Protein 3WQC (pdb70)

Solvent-accessible surface area: 26596 Å² total; per-residue (Å²): 172,86,40,17,128,87,25,56,1,8,7,0,0,0,32,36,71,48,0,84,151,8,3,38,98,1,12,120,86,0,90,86,32,66,11,118,3,11,1,21,1,39,2,1,3,0,55,41,0,4,32,14,4,136,90,43,42,14,37,18,9,0,0,4,6,10,62,0,0,59,36,2,32,88,54,61,20,63,50,0,0,6,11,4,2,1,0,37,60,10,5,76,68,0,9,95,0,46,145,110,46,3,63,0,9,0,0,0,11,30,45,54,3,0,98,30,1,2,52,37,1,136,128,61,68,31,56,0,13,0,2,0,8,3,22,6,24,32,45,26,6,5,1,22,28,127,53,52,102,57,7,30,41,0,0,110,30,0,79,113,11,46,12,144,2,1,0,0,3,1,42,0,3,19,0,72,141,47,54,55,101,129,36,4,83,67,18,2,77,144,2,37,38,6,0,16,94,2,0,99,24,0,110,96,35,63,9,52,5,90,19,0,0,4,2,4,4,0,2,2,17,24,2,70,152,11,68,46,12,40,1,0,9,3,8,5,1,2,0,2,0,0,11,1,83,21,1,58,12,17,46,14,96,51,2,2,0,6,0,0,0,0,0,1,2,35,25,64,138,75,0,44,0,1,0,5,0,0,7,8,0,6,8,55,5,64,20,0,49,199,40,178,85,72,9,8,26,0,5,0,1,33,43,134,9,157,33,33,110,40,16,8,0,66,20,9,41,8,8,6,0,15,0,8,83,58,99,70,53,59,18,77,100,0,41,106,124,7,71,38,30,40,23,4,16,0,2,0,4,24,0,5,1,1,0,5,9,6,43,11,0,23,2,20,38,96,113,29,15,16,119,80,34,126,17,29,29,4,68,170,168,165,102,122,119,60,118,76,125,87,55,48,17,122,84,17,45,2,8,9,0,0,0,32,33,66,46,3,82,144,7,2,34,98,1,11,119,66,0,92,95,44,69,12,116,3,11,1,20,2,38,2,2,3,0,54,41,0,4,31,18,5,132,94,42,41,16,33,18,10,0,0,5,7,5,46,0,0,82,42,2,34,92,49,58,15,71,46,0,0,6,11,4,3,1,0,40,67,14,4,60,48,0,8,90,1,47,145,131,46,3,66,0,8,0,0,0,14,30,45,50,4,0,102,28,2,2,49,38,1,144,132,57,72,30,54,0,19,0,2,0,9,2,29,9,25,34,43,25,7,5,2,25,13,111,52,56,103,58,0,24,40,0,0,111,31,0,84,117,9,46,12,155,2,2,0,0,3,0,42,0,4,20,0,73,141,48,74,58,103,134,37,5,92,66,17,2,55,145,3,24,39,7,0,14,85,0,0,96,20,0,104,93,36,68,11,54,4,89,20,0,0,4,2,4,3,0,2,3,19,21,3,77,122,12,89,47,13,37,1,1,11,3,8,7,1,2,0,2,1,0,12,0,66,0,1,53,14,17,40,17,120,50,3,2,0,6,0,0,0,0,0,1,2,38,21,65,128,69,0,46,0,0,0,4,0,0,6,8,0,6,8,52,4,65,16,0,46,193,39,140,76,68,10,7,27,0,7,0,0,30,38,114,10,146,57,36,112,31,5,7,0,63,20,10,41,9,8,5,0,17,0,9,61,54,104,69,56,62,30,83,94,0,45,99,109,0,65,43,35,39,25,3,15,0,4,0,5,22,0,4,1,0,0,4,10,6,51,19,0,25,2,22,38,92,120,28,19,16,117,81,35,135,17,24,31,4,60

InterPro domains:
  IPR001608 Alanine racemase, N-terminal [PF01168] (15-242)
  IPR026956 D-serine dehydratase-like domain [PF14031] (257-363)
  IPR026956 D-serine dehydratase-like domain [SM01119] (257-366)
  IPR029066 PLP-binding barrel [G3DSA:3.20.20.10] (17-239)
  IPR029066 PLP-binding barrel [SSF51419] (16-240)
  IPR042208 D-serine dehydratase-like domain superfamily [G3DSA:2.40.37.20] (8-374)
  IPR051466 D-amino acid metabolism enzyme [PTHR28004] (3-371)

Radius of gyration: 26.89 Å; Cα contacts (8 Å, |Δi|>4): 1944; chains: 2; bounding box: 86×52×64 Å

Foldseek 3Di:
DAFLLRDDPFFKAFAVVLLLVLLLVLCVLCVVQVAAEAEEALLFQFQVLVVSSVVNPHDHHEYQDVVSVVVVVVVPGQRYENPDADDLVCVVVVVVSVVVPRLYEHEHAALVSLLSNLVVCVVVVHQHEYEYEEEQAPDDDGDDLPRLVGLQSSLCSSVVSRHHHEAYEYENVCLLVAADLVVLQVSLVSQLVSQLSSCVSCVVVVGHHPAREYEEPSNSQRHPHRPNHHYYYYYQSSADFVSVVLSPSDPLLSGRIWTKWFFAAADQVQQKGKIQQFCLQQPPDFSCVSGDDGQAFFFKAASVRHTDPQWHQNHGDNGITIIHGPVRGRDHPSCVVRPGGGIIITTGRGSSRNSQSDQWHWYAYPVRHTDTTGRDHDD/DVVVVVCVVVFDFLQRDDPFFKEFAVVLLLVLLLVLCVLCVVQVAAEAEEALLFQFQVSVVSSVVNGHDHHEYQDVVSVVVNVVVPGQRYEHPDADDLVCLVVVVVSVVVRRLYEYEHAFLVSLLSNLVVCVVVVHQHEYEYEEELAPDDDGDDLPNLVGLQSSLCSSVVSRHHHEAYEYELVCLLVAADLVVLQVSLVSQLVSQLSSCVSCVVVVGHHPAREYEEPSSSQRHPHRPSHHYYYYYQSSADFVSCVLSPSDPLVSHRIWTKWFFAAADQVQQKTKIQCFCLQQPPDQSCVPTPAGQQFFFKAASVSHTDPQWHQNHGDNGITIIHGSVRDRDHPSCVVHPGGGMIITTGRGSSRNSQSDQWHFYADPVSTTDTTGRDHDD

CATH classification: 2.40.37.20 (+1 more: 3.20.20.10)

B-factor: mean 21.62, std 12.36, range [7.7, 164.66]

Organism: Delftia sp. (strain HT23) (NCBI:txid518882)

GO terms:
  GO:0016841 ammonia-lyase activity (F, IDA)
  GO:0030170 pyridoxal phosphate binding (F, IMP)

Sequence (768 aa):
QDTLLTLDTPAAVIDLDRMQRNIARMQQRMDAQGVRRLRPHVKTSKSVPVAAAQRAAGASGITVSTLKEAEQFFAAGTTDILYAVSMAPHRLPQQALQLRRRGCDLKLIVDSVAAAQAIAAFGREQGEAFEVWIEIDTDGHRSGVGADDTPLLLAIGRRTLHDGGMRLGGVLTHAGSSYELDTPEALQALAERERAGCVQAAEALRAAGLPCPVVSVGSTPTALAASRRLDGVTTEVRAGVYVFFDLVMMRNIGVCAAEDVALSVLATVIGHQADKGWAIVDAGWMAMSRDRGTARQKQDFGYGQVCDLQGRVMPGFVLTGANQEHGILARADGAAEADIATRFPLGTRLRILPNHACATGAQQFPAYQALAADGSVQTWERLHGWHHHHHHAMSMQDTLLTLDTPAAVIDLDRMQRNIARMQQRMDAQGVRLRPHVKTSKSVPVAAAQRAAGASGITVSTLKKEAEQFFAAGTTDILYAVSSMAPHRLPQALQQLRRRRGCDLKLIVDSVAAAQAIAAFGREQGEAFEVWIEIDTDGHRSGVGADDTPLLLAIGRTLHDGGMRLGGVLTHAGSSYELDTPEALQALAERERAGCVQAAEALRAAGLPCPVVSVGSTPTALAASRRLDGVTEVRAGVYVFFDLVMMRNIGVCAAEDVALSVLATVIGHQADKGWAIVDAGWMAMSRDRGTARQKQDFGYGQVCDLQGRVMPGFVLTGANQEHGILARADGAAEADIATRFPLGTRLRILPNHACATGAQQFPAYQALAADGSVQTWERLHGW

Structure (mmCIF, N/CA/C/O backbone):
data_3WQC
#
_entry.id   3WQC
#
_cell.length_a   157.689
_cell.length_b   157.689
_cell.length_c   158.784
_cell.angle_alpha   90.00
_cell.angle_beta   90.00
_cell.angle_gamma   90.00
#
_symmetry.space_group_name_H-M   'I 41 2 2'
#
loop_
_entity.id
_entity.type
_entity.pdbx_description
1 polymer 'D-threo-3-hydroxyaspartate dehydratase'
2 non-polymer "PYRIDOXAL-5'-PHOSPHATE"
3 non-polymer 'MAGNESIUM ION'
4 non-polymer GLYCEROL
5 non-polymer 'CHLORIDE ION'
6 water water
#
loop_
_atom_site.group_PDB
_atom_site.id
_atom_site.type_symbol
_atom_site.label_atom_id
_atom_site.label_alt_id
_atom_site.label_comp_id
_atom_site.label_asym_id
_atom_site.label_entity_id
_atom_site.label_seq_id
_atom_site.pdbx_PDB_ins_code
_atom_site.Cartn_x
_atom_site.Cartn_y
_atom_site.Cartn_z
_atom_site.occupancy
_atom_site.B_iso_or_equiv
_atom_site.auth_seq_id
_atom_site.auth_comp_id
_atom_site.auth_asym_id
_atom_site.auth_atom_id
_atom_site.pdbx_PDB_model_num
ATOM 1 N N . GLN A 1 12 ? -23.771 -79.826 -26.714 1.00 68.62 2 GLN A N 1
ATOM 2 C CA . GLN A 1 12 ? -22.595 -78.906 -26.575 1.00 50.54 2 GLN A CA 1
ATOM 3 C C . GLN A 1 12 ? -22.858 -77.736 -25.620 1.00 46.12 2 GLN A C 1
ATOM 4 O O . GLN A 1 12 ? -23.954 -77.266 -25.464 1.00 44.90 2 GLN A O 1
ATOM 10 N N . ASP A 1 13 ? -21.821 -77.285 -24.972 1.00 40.64 3 ASP A N 1
ATOM 11 C CA . ASP A 1 13 ? -21.816 -75.999 -24.299 1.00 23.79 3 ASP A CA 1
ATOM 12 C C . ASP A 1 13 ? -21.680 -74.890 -25.333 1.00 19.47 3 ASP A C 1
ATOM 13 O O . ASP A 1 13 ? -20.868 -74.972 -26.274 1.00 20.70 3 ASP A O 1
ATOM 18 N N . THR A 1 14 ? -22.426 -73.804 -25.153 1.00 16.19 4 THR A N 1
ATOM 19 C CA . THR A 1 14 ? -22.456 -72.723 -26.111 1.00 16.17 4 THR A CA 1
ATOM 20 C C . THR A 1 14 ? -22.595 -71.387 -25.336 1.00 15.89 4 THR A C 1
ATOM 21 O O . THR A 1 14 ? -22.743 -71.356 -24.074 1.00 16.22 4 THR A O 1
ATOM 25 N N . LEU A 1 15 ? -22.567 -70.272 -26.028 1.00 13.78 5 LEU A N 1
ATOM 26 C CA . LEU A 1 15 ? -22.756 -68.993 -25.285 1.00 12.39 5 LEU A CA 1
ATOM 27 C C . LEU A 1 15 ? -24.149 -68.832 -24.632 1.00 14.80 5 LEU A C 1
ATOM 28 O O . LEU A 1 15 ? -24.323 -67.900 -23.812 1.00 17.02 5 LEU A O 1
ATOM 33 N N . LEU A 1 16 ? -25.158 -69.616 -25.064 1.00 16.32 6 LEU A N 1
ATOM 34 C CA . LEU A 1 16 ? -26.461 -69.574 -24.408 1.00 17.08 6 LEU A CA 1
ATOM 35 C C . LEU A 1 16 ? -26.512 -70.412 -23.168 1.00 16.38 6 LEU A C 1
ATOM 36 O O . LEU A 1 16 ? -27.411 -70.218 -22.344 1.00 25.91 6 LEU A O 1
ATOM 41 N N . THR A 1 17 ? -25.614 -71.407 -23.026 1.00 16.56 7 THR A N 1
ATOM 42 C CA . THR A 1 17 ? -25.683 -72.364 -21.884 1.00 17.26 7 THR A CA 1
ATOM 43 C C . THR A 1 17 ? -24.710 -72.057 -20.739 1.00 16.09 7 THR A C 1
ATOM 44 O O . THR A 1 17 ? -24.905 -72.503 -19.608 1.00 21.46 7 THR A O 1
ATOM 48 N N . LEU A 1 18 ? -23.640 -71.297 -21.049 1.00 13.19 8 LEU A N 1
ATOM 49 C CA . LEU A 1 18 ? -22.635 -71.033 -20.011 1.00 12.42 8 LEU A CA 1
ATOM 50 C C . LEU A 1 18 ? -23.260 -70.224 -18.883 1.00 12.15 8 LEU A C 1
ATOM 51 O O . LEU A 1 18 ? -24.141 -69.361 -19.140 1.00 14.29 8 LEU A O 1
ATOM 56 N N . ASP A 1 19 ? -22.757 -70.390 -17.657 1.00 12.12 9 ASP A N 1
ATOM 57 C CA . ASP A 1 19 ? -23.081 -69.396 -16.641 1.00 11.64 9 ASP A CA 1
ATOM 58 C C . ASP A 1 19 ? -22.268 -68.134 -16.962 1.00 10.33 9 ASP A C 1
ATOM 59 O O . ASP A 1 19 ? -21.216 -68.170 -17.641 1.00 13.11 9 ASP A O 1
ATOM 64 N N . THR A 1 20 ? -22.752 -67.020 -16.428 1.00 10.39 10 THR A N 1
ATOM 65 C CA . THR A 1 20 ? -22.076 -65.729 -16.592 1.00 9.63 10 THR A CA 1
ATOM 66 C C . THR A 1 20 ? -21.659 -65.207 -15.219 1.00 10.68 10 THR A C 1
ATOM 67 O O . THR A 1 20 ? -22.323 -65.476 -14.234 1.00 11.56 10 THR A O 1
ATOM 71 N N . PRO A 1 21 ? -20.605 -64.402 -15.174 1.00 9.04 11 PRO A N 1
ATOM 72 C CA . PRO A 1 21 ? -19.786 -63.993 -16.318 1.00 8.26 11 PRO A CA 1
ATOM 73 C C . PRO A 1 21 ? -18.800 -65.108 -16.730 1.00 9.97 11 PRO A C 1
ATOM 74 O O . PRO A 1 21 ? -18.477 -66.011 -15.936 1.00 10.63 11 PRO A O 1
ATOM 78 N N . ALA A 1 22 ? -18.344 -65.017 -18.009 1.00 9.32 12 ALA A N 1
ATOM 79 C CA . ALA A 1 22 ? -17.377 -65.995 -18.558 1.00 9.04 12 ALA A CA 1
ATOM 80 C C . ALA A 1 22 ? -16.462 -65.262 -19.436 1.00 8.58 12 ALA A C 1
ATOM 81 O O . ALA A 1 22 ? -16.869 -64.353 -20.155 1.00 10.80 12 ALA A O 1
ATOM 83 N N . ALA A 1 23 ? -15.205 -65.705 -19.505 1.00 9.45 13 ALA A N 1
ATOM 84 C CA . ALA A 1 23 ? -14.197 -65.129 -20.374 1.00 8.00 13 ALA A CA 1
ATOM 85 C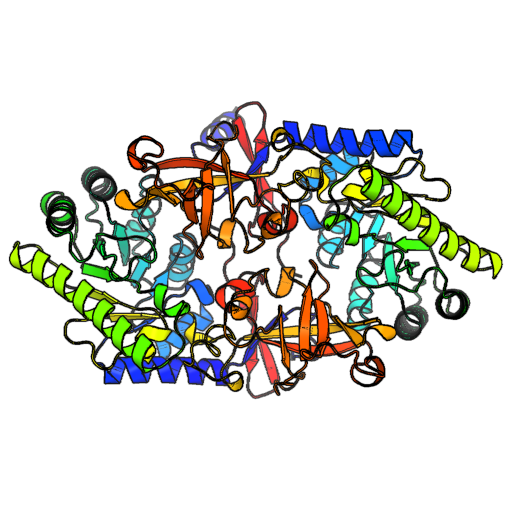 C . ALA A 1 23 ? -14.180 -65.916 -21.649 1.00 9.49 13 ALA A C 1
ATOM 86 O O . ALA A 1 23 ? -13.728 -67.068 -21.621 1.00 14.58 13 ALA A O 1
ATOM 88 N N . VAL A 1 24 ? -14.577 -65.298 -22.760 1.00 8.90 14 VAL A N 1
ATOM 89 C CA . VAL A 1 24 ? -14.719 -66.018 -24.046 1.00 8.75 14 VAL A CA 1
ATOM 90 C C . VAL A 1 24 ? -13.605 -65.622 -24.993 1.00 9.45 14 VAL A C 1
ATOM 91 O O . VAL A 1 24 ? -13.382 -64.425 -25.235 1.00 9.67 14 VAL A O 1
ATOM 95 N N . ILE A 1 25 ? -12.907 -66.620 -25.534 1.00 9.34 15 ILE A N 1
ATOM 96 C CA . ILE A 1 25 ? -11.924 -66.349 -26.593 1.00 10.08 15 ILE A CA 1
ATOM 97 C C . ILE A 1 25 ? -12.605 -66.715 -27.947 1.00 9.85 15 ILE A C 1
ATOM 98 O O . ILE A 1 25 ? -12.985 -67.899 -28.147 1.00 12.23 15 ILE A O 1
ATOM 103 N N . ASP A 1 26 ? -12.699 -65.738 -28.854 1.00 10.41 16 ASP A N 1
ATOM 104 C CA . ASP A 1 26 ? -13.145 -66.077 -30.201 1.00 11.39 16 ASP A CA 1
ATOM 105 C C . ASP A 1 26 ? -11.935 -66.679 -30.922 1.00 12.03 16 ASP A C 1
ATOM 106 O O . ASP A 1 26 ? -10.977 -65.906 -31.218 1.00 12.96 16 ASP A O 1
ATOM 111 N N . LEU A 1 27 ? -11.958 -68.012 -31.170 1.00 11.18 17 LEU A N 1
ATOM 112 C CA . LEU A 1 27 ? -10.735 -68.661 -31.731 1.00 11.96 17 LEU A CA 1
ATOM 113 C C . LEU A 1 27 ? -10.392 -68.087 -33.084 1.00 13.42 17 LEU A C 1
ATOM 114 O O . LEU A 1 27 ? -9.172 -67.963 -33.412 1.00 13.81 17 LEU A O 1
ATOM 119 N N . ASP A 1 28 ? -11.347 -67.782 -33.960 1.00 13.13 18 ASP A N 1
ATOM 120 C CA . ASP A 1 28 ? -10.983 -67.249 -35.304 1.00 14.04 18 ASP A CA 1
ATOM 121 C C . ASP A 1 28 ? -10.277 -65.902 -35.165 1.00 14.72 18 ASP A C 1
ATOM 122 O O . ASP A 1 28 ? -9.232 -65.669 -35.796 1.00 15.25 18 ASP A O 1
ATOM 127 N N . ARG A 1 29 ? -10.734 -65.034 -34.243 1.00 13.05 19 ARG A N 1
ATOM 128 C CA . ARG A 1 29 ? -10.019 -63.764 -34.025 1.00 12.44 19 ARG A CA 1
ATOM 129 C C . ARG A 1 29 ? -8.629 -64.002 -33.422 1.00 13.02 19 ARG A C 1
ATOM 130 O O . ARG A 1 29 ? -7.680 -63.336 -33.801 1.00 14.17 19 ARG A O 1
ATOM 138 N N . MET A 1 30 ? -8.537 -64.922 -32.473 1.00 12.11 20 MET A N 1
ATOM 139 C CA . MET A 1 30 ? -7.231 -65.171 -31.853 1.00 12.31 20 MET A CA 1
ATOM 140 C C . MET A 1 30 ? -6.278 -65.704 -32.969 1.00 12.23 20 MET A C 1
ATOM 141 O O . MET A 1 30 ? -5.088 -65.235 -32.956 1.00 12.72 20 MET A O 1
ATOM 146 N N . GLN A 1 31 ? -6.723 -66.633 -33.842 1.00 12.81 21 GLN A N 1
ATOM 147 C CA . GLN A 1 31 ? -5.819 -67.168 -34.867 1.00 14.02 21 GLN A CA 1
ATOM 148 C C . GLN A 1 31 ? -5.377 -66.007 -35.793 1.00 12.92 21 GLN A C 1
ATOM 149 O O . GLN A 1 31 ? -4.205 -66.014 -36.248 1.00 15.78 21 GLN A O 1
ATOM 155 N N . ARG A 1 32 ? -6.284 -65.049 -36.112 1.00 13.10 22 ARG A N 1
ATOM 156 C CA . ARG A 1 32 ? -5.883 -63.955 -37.001 1.00 14.31 22 ARG A CA 1
ATOM 157 C C . ARG A 1 32 ? -4.783 -63.158 -36.300 1.00 13.94 22 ARG A C 1
ATOM 158 O O . ARG A 1 32 ? -3.824 -62.695 -36.932 1.00 15.22 22 ARG A O 1
ATOM 166 N N . ASN A 1 33 ? -4.942 -62.877 -34.971 1.00 12.38 23 ASN A N 1
ATOM 167 C CA . ASN A 1 33 ? -3.946 -62.058 -34.243 1.00 12.80 23 ASN A CA 1
ATOM 168 C C . ASN A 1 33 ? -2.601 -62.816 -34.179 1.00 12.88 23 ASN A C 1
ATOM 169 O O . ASN A 1 33 ? -1.527 -62.194 -34.367 1.00 14.14 23 ASN A O 1
ATOM 174 N N . ILE A 1 34 ? -2.654 -64.102 -33.957 1.00 13.13 24 ILE A N 1
ATOM 175 C CA . ILE A 1 34 ? -1.435 -64.939 -33.917 1.00 14.40 24 ILE A CA 1
ATOM 176 C C . ILE A 1 34 ? -0.723 -64.890 -35.292 1.00 12.87 24 ILE A C 1
ATOM 177 O O . ILE A 1 34 ? 0.537 -64.625 -35.333 1.00 16.26 24 ILE A O 1
ATOM 182 N N . ALA A 1 35 ? -1.467 -65.069 -36.390 1.00 14.38 25 ALA A N 1
ATOM 183 C CA . ALA A 1 35 ? -0.865 -65.012 -37.749 1.00 15.39 25 ALA A CA 1
ATOM 184 C C . ALA A 1 35 ? -0.289 -63.643 -38.054 1.00 17.99 25 ALA A C 1
ATOM 185 O O . ALA A 1 35 ? 0.816 -63.538 -38.655 1.00 19.07 25 ALA A O 1
ATOM 187 N N . ARG A 1 36 ? -1.020 -62.553 -37.666 1.00 16.34 26 ARG A N 1
ATOM 188 C CA . ARG A 1 36 ? -0.540 -61.206 -37.993 1.00 16.09 26 ARG A CA 1
ATOM 189 C C . ARG A 1 36 ? 0.822 -60.923 -37.346 1.00 16.32 26 ARG A C 1
ATOM 190 O O . ARG A 1 36 ? 1.759 -60.441 -38.006 1.00 18.30 26 ARG A O 1
ATOM 198 N N . MET A 1 37 ? 0.967 -61.294 -36.068 1.00 16.16 27 MET A N 1
ATOM 199 C CA . MET A 1 37 ? 2.209 -61.042 -35.351 1.00 15.86 27 MET A CA 1
ATOM 200 C C . MET A 1 37 ? 3.327 -61.908 -35.903 1.00 17.27 27 MET A C 1
ATOM 201 O O . MET A 1 37 ? 4.471 -61.396 -36.131 1.00 18.58 27 MET A O 1
ATOM 206 N N . GLN A 1 38 ? 3.079 -63.183 -36.095 1.00 16.15 28 GLN A N 1
ATOM 207 C CA . GLN A 1 38 ? 4.179 -64.089 -36.522 1.00 19.26 28 GLN A CA 1
ATOM 208 C C . GLN A 1 38 ? 4.601 -63.633 -37.952 1.00 19.56 28 GLN A C 1
ATOM 209 O O . GLN A 1 38 ? 5.811 -63.623 -38.286 1.00 20.85 28 GLN A O 1
ATOM 215 N N . GLN A 1 39 ? 3.650 -63.271 -38.848 1.00 21.10 29 GLN A N 1
ATOM 216 C CA . GLN A 1 39 ? 4.037 -62.884 -40.174 1.00 21.27 29 GLN A CA 1
ATOM 217 C C . GLN A 1 39 ? 4.884 -61.563 -40.136 1.00 20.07 29 GLN A C 1
ATOM 218 O O . GLN A 1 39 ? 5.831 -61.390 -40.925 1.00 23.70 29 GLN A O 1
ATOM 224 N N . ARG A 1 40 ? 4.571 -60.648 -39.226 1.00 20.47 30 ARG A N 1
ATOM 225 C CA . ARG A 1 40 ? 5.370 -59.446 -39.089 1.00 19.54 30 ARG A CA 1
ATOM 226 C C . ARG A 1 40 ? 6.799 -59.757 -38.580 1.00 21.43 30 ARG A C 1
ATOM 227 O O . ARG A 1 40 ? 7.793 -59.179 -39.134 1.00 25.09 30 ARG A O 1
ATOM 235 N N . MET A 1 41 ? 6.936 -60.665 -37.601 1.00 22.23 31 MET A N 1
ATOM 236 C CA . MET A 1 41 ? 8.262 -61.029 -37.123 1.00 20.47 31 MET A CA 1
ATOM 237 C C . MET A 1 41 ? 9.063 -61.724 -38.196 1.00 23.32 31 MET A C 1
ATOM 238 O O . MET A 1 41 ? 10.313 -61.455 -38.371 1.00 24.53 31 MET A O 1
ATOM 243 N N . ASP A 1 42 ? 8.430 -62.634 -38.922 1.00 24.39 32 ASP A N 1
ATOM 244 C CA . ASP A 1 42 ? 9.126 -63.240 -40.050 1.00 25.50 32 ASP A CA 1
ATOM 245 C C . ASP A 1 42 ? 9.605 -62.184 -41.106 1.00 26.71 32 ASP A C 1
ATOM 246 O O . ASP A 1 42 ? 10.726 -62.213 -41.656 1.00 28.15 32 ASP A O 1
ATOM 251 N N . ALA A 1 43 ? 8.757 -61.207 -41.394 1.00 24.63 33 ALA A N 1
ATOM 252 C CA . ALA A 1 43 ? 9.126 -60.142 -42.355 1.00 29.89 33 ALA A CA 1
ATOM 253 C C . ALA A 1 43 ? 10.363 -59.355 -41.844 1.00 30.04 33 ALA A C 1
ATOM 254 O O . ALA A 1 43 ? 11.159 -58.865 -42.698 1.00 33.91 33 ALA A O 1
ATOM 256 N N . GLN A 1 44 ? 10.487 -59.210 -40.509 1.00 28.60 34 GLN A N 1
ATOM 257 C CA . GLN A 1 44 ? 11.585 -58.450 -39.853 1.00 27.26 34 GLN A CA 1
ATOM 258 C C . GLN A 1 44 ? 12.854 -59.321 -39.661 1.00 33.78 34 GLN A C 1
ATOM 259 O O . GLN A 1 44 ? 13.916 -58.814 -39.235 1.00 35.82 34 GLN A O 1
ATOM 265 N N . GLY A 1 45 ? 12.751 -60.619 -39.957 1.00 26.45 35 GLY A N 1
ATOM 266 C CA . GLY A 1 45 ? 13.861 -61.579 -39.733 1.00 29.87 35 GLY A CA 1
ATOM 267 C C . GLY A 1 45 ? 14.195 -61.865 -38.254 1.00 29.61 35 GLY A C 1
ATOM 268 O O . GLY A 1 45 ? 15.402 -62.071 -37.934 1.00 29.89 35 GLY A O 1
ATOM 269 N N . VAL A 1 46 ? 13.210 -61.824 -37.349 1.00 26.86 36 VAL A N 1
ATOM 270 C CA . VAL A 1 46 ? 13.487 -62.055 -35.957 1.00 21.56 36 VAL A CA 1
ATOM 271 C C . VAL A 1 46 ? 12.558 -63.205 -35.475 1.00 21.11 36 VAL A C 1
ATOM 272 O O . VAL A 1 46 ? 11.497 -63.499 -36.088 1.00 27.12 36 VAL A O 1
ATOM 276 N N . ARG A 1 47 ? 13.003 -63.896 -34.389 1.00 20.83 37 ARG A N 1
ATOM 277 C CA A ARG A 1 47 ? 12.173 -64.910 -33.695 0.50 19.36 37 ARG A CA 1
ATOM 278 C CA B ARG A 1 47 ? 12.178 -64.918 -33.695 0.50 19.10 37 ARG A CA 1
ATOM 279 C C . ARG A 1 47 ? 11.077 -64.191 -32.913 1.00 18.34 37 ARG A C 1
ATOM 280 O O . ARG A 1 47 ? 11.291 -63.064 -32.479 1.00 19.38 37 ARG A O 1
ATOM 295 N N . LEU A 1 48 ? 9.974 -64.889 -32.699 1.00 17.37 38 LEU A N 1
ATOM 296 C CA . LEU A 1 48 ? 8.919 -64.355 -31.788 1.00 16.48 38 LEU A CA 1
ATOM 297 C C . LEU A 1 48 ? 8.942 -65.231 -30.526 1.00 15.57 38 LEU A C 1
ATOM 298 O O . LEU A 1 48 ? 8.700 -66.461 -30.618 1.00 16.86 38 LEU A O 1
ATOM 303 N N . ARG A 1 49 ? 9.131 -64.585 -29.370 1.00 14.20 39 ARG A N 1
ATOM 304 C CA . ARG A 1 49 ? 9.103 -65.299 -28.077 1.00 13.43 39 ARG A CA 1
ATOM 305 C C . ARG A 1 49 ? 7.878 -64.728 -27.303 1.00 12.79 39 ARG A C 1
ATOM 306 O O . ARG A 1 49 ? 8.007 -63.728 -26.582 1.00 13.91 39 ARG A O 1
ATOM 314 N N . PRO A 1 50 ? 6.701 -65.378 -27.510 1.00 12.90 40 PRO A N 1
ATOM 315 C CA . PRO A 1 50 ? 5.494 -64.755 -26.945 1.00 12.88 40 PRO A CA 1
ATOM 316 C C . PRO A 1 50 ? 5.575 -64.676 -25.415 1.00 12.65 40 PRO A C 1
ATOM 317 O O . PRO A 1 50 ? 6.093 -65.588 -24.724 1.00 14.18 40 PRO A O 1
ATOM 321 N N . HIS A 1 51 ? 4.961 -63.615 -24.896 1.00 11.77 41 HIS A N 1
ATOM 322 C CA . HIS A 1 51 ? 4.877 -63.448 -23.475 1.00 11.07 41 HIS A CA 1
ATOM 323 C C . HIS A 1 51 ? 3.534 -64.035 -22.975 1.00 11.13 41 HIS A C 1
ATOM 324 O O . HIS A 1 51 ? 2.442 -63.482 -23.322 1.00 12.23 41 HIS A O 1
ATOM 331 N N . VAL A 1 52 ? 3.582 -65.149 -22.247 1.00 10.46 42 VAL A N 1
ATOM 332 C CA . VAL A 1 52 ? 2.380 -65.833 -21.861 1.00 10.47 42 VAL A CA 1
ATOM 333 C C . VAL A 1 52 ? 1.732 -65.175 -20.643 1.00 12.39 42 VAL A C 1
ATOM 334 O O . VAL A 1 52 ? 0.697 -65.671 -20.177 1.00 12.36 42 VAL A O 1
ATOM 338 N N . LYS A 1 53 ? 2.273 -64.066 -20.099 1.00 10.32 43 LYS A N 1
ATOM 339 C CA . LYS A 1 53 ? 1.610 -63.495 -18.913 1.00 11.25 43 LYS A CA 1
ATOM 340 C C . LYS A 1 53 ? 0.183 -63.023 -19.282 1.00 10.31 43 LYS A C 1
ATOM 341 O O . LYS A 1 53 ? -0.609 -62.849 -18.341 1.00 11.96 43 LYS A O 1
ATOM 347 N N . THR A 1 54 ? -0.132 -62.822 -20.555 1.00 9.95 44 THR A N 1
ATOM 348 C CA . THR A 1 54 ? -1.478 -62.341 -20.921 1.00 9.54 44 THR A CA 1
ATOM 349 C C . THR A 1 54 ? -2.493 -63.478 -20.709 1.00 10.02 44 THR A C 1
ATOM 350 O O . THR A 1 54 ? -3.603 -63.153 -20.261 1.00 11.62 44 THR A O 1
ATOM 354 N N . SER A 1 55 ? -2.168 -64.708 -21.109 1.00 10.47 45 SER A N 1
ATOM 355 C CA . SER A 1 55 ? -3.193 -65.790 -21.064 1.00 9.13 45 SER A CA 1
ATOM 356 C C . SER A 1 55 ? -2.930 -66.780 -19.956 1.00 8.97 45 SER A C 1
ATOM 357 O O . SER A 1 55 ? -3.871 -67.443 -19.436 1.00 10.29 45 SER A O 1
ATOM 360 N N . LYS A 1 56 ? -1.630 -67.102 -19.671 1.00 9.67 46 LYS A N 1
ATOM 361 C CA . LYS A 1 56 ? -1.258 -68.173 -18.730 1.00 9.64 46 LYS A CA 1
ATOM 362 C C . LYS A 1 56 ? -2.045 -69.475 -19.039 1.00 10.11 46 LYS A C 1
ATOM 363 O O . LYS A 1 56 ? -2.426 -70.199 -18.107 1.00 10.77 46 LYS A O 1
ATOM 369 N N . SER A 1 57 ? -2.166 -69.785 -20.346 1.00 9.79 47 SER A N 1
ATOM 370 C CA . SER A 1 57 ? -3.025 -70.923 -20.701 1.00 9.64 47 SER A CA 1
ATOM 371 C C . SER A 1 57 ? -2.251 -71.767 -21.734 1.00 10.80 47 SER A C 1
ATOM 372 O O . SER A 1 57 ? -1.825 -71.274 -22.800 1.00 11.76 47 SER A O 1
ATOM 375 N N . VAL A 1 58 ? -2.101 -73.048 -21.391 1.00 10.87 48 VAL A N 1
ATOM 376 C CA . VAL A 1 58 ? -1.328 -73.981 -22.283 1.00 10.41 48 VAL A CA 1
ATOM 377 C C . VAL A 1 58 ? -1.841 -74.037 -23.744 1.00 12.11 48 VAL A C 1
ATOM 378 O O . VAL A 1 58 ? -1.055 -73.896 -24.658 1.00 12.99 48 VAL A O 1
ATOM 382 N N . PRO A 1 59 ? -3.189 -74.112 -23.984 1.00 11.21 49 PRO A N 1
ATOM 383 C CA . PRO A 1 59 ? -3.628 -74.175 -25.373 1.00 11.73 49 PRO A CA 1
ATOM 384 C C . PRO A 1 59 ? -3.441 -72.884 -26.162 1.00 12.55 49 PRO A C 1
ATOM 385 O O . PRO A 1 59 ? -3.282 -72.920 -27.368 1.00 13.80 49 PRO A O 1
ATOM 389 N N . VAL A 1 60 ? -3.423 -71.735 -25.433 1.00 12.22 50 VAL A N 1
ATOM 390 C CA . VAL A 1 60 ? -3.221 -70.484 -26.142 1.00 12.49 50 VAL A CA 1
ATOM 391 C C . VAL A 1 60 ? -1.725 -70.492 -26.627 1.00 13.05 50 VAL A C 1
ATOM 392 O O . VAL A 1 60 ? -1.423 -70.156 -27.810 1.00 13.10 50 VAL A O 1
ATOM 396 N N . ALA A 1 61 ? 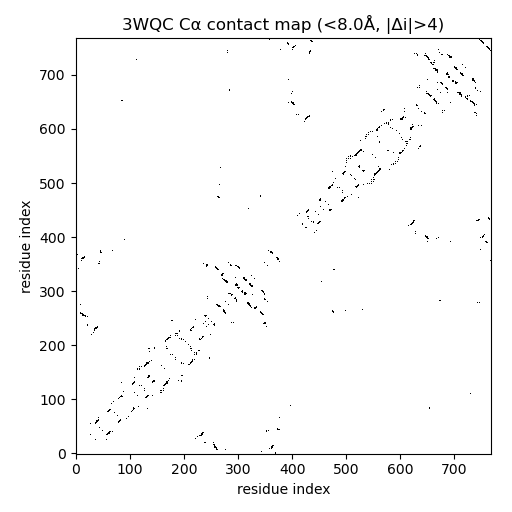-0.814 -70.772 -25.700 1.00 11.27 51 ALA A N 1
ATOM 397 C CA . ALA A 1 61 ? 0.631 -70.771 -26.049 1.00 11.55 51 ALA A CA 1
ATOM 398 C C . ALA A 1 61 ? 0.843 -71.885 -27.111 1.00 13.47 51 ALA A C 1
ATOM 399 O O . ALA A 1 61 ? 1.758 -71.715 -27.954 1.00 14.32 51 ALA A O 1
ATOM 401 N N . ALA A 1 62 ? 0.136 -73.020 -27.056 1.00 12.62 52 ALA A N 1
ATOM 402 C CA . ALA A 1 62 ? 0.299 -74.037 -28.101 1.00 14.40 52 ALA A CA 1
ATOM 403 C C . ALA A 1 62 ? -0.047 -73.482 -29.484 1.00 13.99 52 ALA A C 1
ATOM 404 O O . ALA A 1 62 ? 0.606 -73.828 -30.497 1.00 15.40 52 ALA A O 1
ATOM 406 N N . ALA A 1 63 ? -1.085 -72.658 -29.569 1.00 13.00 53 ALA A N 1
ATOM 407 C CA . ALA A 1 63 ? -1.452 -72.107 -30.835 1.00 13.31 53 ALA A CA 1
ATOM 408 C C . ALA A 1 63 ? -0.375 -71.127 -31.308 1.00 12.99 53 ALA A C 1
ATOM 409 O O . ALA A 1 63 ? -0.055 -71.027 -32.531 1.00 16.12 53 ALA A O 1
ATOM 411 N N . GL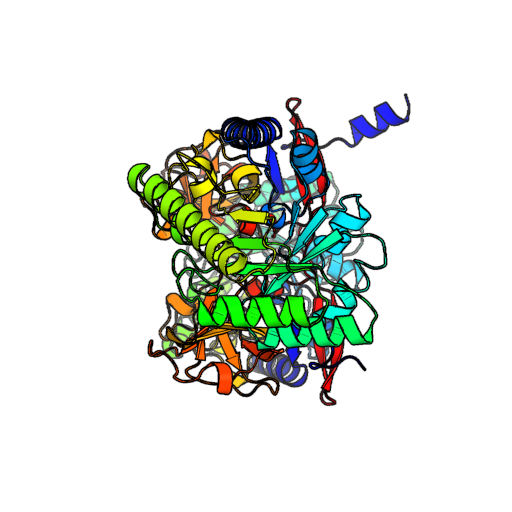N A 1 64 ? 0.218 -70.356 -30.372 1.00 12.88 54 GLN A N 1
ATOM 412 C CA . GLN A 1 64 ? 1.323 -69.454 -30.733 1.00 13.51 54 GLN A CA 1
ATOM 413 C C . GLN A 1 64 ? 2.525 -70.267 -31.231 1.00 14.20 54 GLN A C 1
ATOM 414 O O . GLN A 1 64 ? 3.146 -69.862 -32.253 1.00 16.15 54 GLN A O 1
ATOM 420 N N . ARG A 1 65 ? 2.856 -71.353 -30.552 1.00 13.97 55 ARG A N 1
ATOM 421 C CA . ARG A 1 65 ? 3.997 -72.218 -31.013 1.00 16.22 55 ARG A CA 1
ATOM 422 C C . ARG A 1 65 ? 3.682 -72.831 -32.366 1.00 17.07 55 ARG A C 1
ATOM 423 O O . ARG A 1 65 ? 4.540 -72.843 -33.277 1.00 18.63 55 ARG A O 1
ATOM 431 N N . ALA A 1 66 ? 2.447 -73.285 -32.602 1.00 16.68 56 ALA A N 1
ATOM 432 C CA . ALA A 1 66 ? 2.133 -73.932 -33.880 1.00 17.05 56 ALA A CA 1
ATOM 433 C C . ALA A 1 66 ? 2.317 -72.979 -35.054 1.00 17.32 56 ALA A C 1
ATOM 434 O O . ALA A 1 66 ? 2.649 -73.414 -36.180 1.00 20.67 56 ALA A O 1
ATOM 436 N N . ALA A 1 67 ? 2.078 -71.690 -34.822 1.00 18.46 57 ALA A N 1
ATOM 437 C CA . ALA A 1 67 ? 2.219 -70.670 -35.851 1.00 17.74 57 ALA A CA 1
ATOM 438 C C . ALA A 1 67 ? 3.698 -70.261 -36.134 1.00 18.31 57 ALA A C 1
ATOM 439 O O . ALA A 1 67 ? 3.986 -69.592 -37.150 1.00 20.67 57 ALA A O 1
ATOM 441 N N . GLY A 1 68 ? 4.614 -70.724 -35.272 1.00 19.54 58 GLY A N 1
ATOM 442 C CA . GLY A 1 68 ? 6.045 -70.479 -35.523 1.00 21.43 58 GLY A CA 1
ATOM 443 C C . GLY A 1 68 ? 6.804 -69.798 -34.385 1.00 17.43 58 GLY A C 1
ATOM 444 O O . GLY A 1 68 ? 7.973 -69.382 -34.595 1.00 19.63 58 GLY A O 1
ATOM 445 N N . ALA A 1 69 ? 6.165 -69.625 -33.192 1.00 15.38 59 ALA A N 1
ATOM 446 C CA . ALA A 1 69 ? 6.868 -68.948 -32.082 1.00 15.55 59 ALA A CA 1
ATOM 447 C C . ALA A 1 69 ? 8.061 -69.828 -31.607 1.00 17.68 59 ALA A C 1
ATOM 448 O O . ALA A 1 69 ? 8.022 -71.058 -31.761 1.00 21.03 59 ALA A O 1
ATOM 450 N N . SER A 1 70 ? 9.087 -69.187 -31.001 1.00 17.04 60 SER A N 1
ATOM 451 C CA . SER A 1 70 ? 10.317 -69.879 -30.516 1.00 17.83 60 SER A CA 1
ATOM 452 C C . SER A 1 70 ? 10.431 -69.569 -29.015 1.00 13.89 60 SER A C 1
ATOM 453 O O . SER A 1 70 ? 10.875 -68.450 -28.635 1.00 17.66 60 SER A O 1
ATOM 456 N N . GLY A 1 71 ? 10.108 -70.534 -28.164 1.00 15.61 61 GLY A N 1
ATOM 457 C CA . GLY A 1 71 ? 10.165 -70.366 -26.725 1.00 15.96 61 GLY A CA 1
ATOM 458 C C . GLY A 1 71 ? 9.074 -69.404 -26.216 1.00 13.33 61 GLY A C 1
ATOM 459 O O . GLY A 1 71 ? 8.220 -68.954 -26.989 1.00 14.50 61 GLY A O 1
ATOM 460 N N . ILE A 1 72 ? 9.050 -69.165 -24.916 1.00 11.76 62 ILE A N 1
ATOM 461 C CA . ILE A 1 72 ? 8.096 -68.228 -24.323 1.00 11.91 62 ILE A CA 1
ATOM 462 C C . ILE A 1 72 ? 8.826 -67.329 -23.307 1.00 13.16 62 ILE A C 1
ATOM 463 O O . ILE A 1 72 ? 9.948 -67.604 -22.833 1.00 13.30 62 ILE A O 1
ATOM 468 N N . THR A 1 73 ? 8.153 -66.261 -22.925 1.00 12.20 63 THR A N 1
ATOM 469 C CA . THR A 1 73 ? 8.535 -65.401 -21.810 1.00 11.25 63 THR A CA 1
ATOM 470 C C . THR A 1 73 ? 7.454 -65.565 -20.746 1.00 10.70 63 THR A C 1
ATOM 471 O O . THR A 1 73 ? 6.262 -65.642 -21.093 1.00 12.11 63 THR A O 1
ATOM 475 N N . VAL A 1 74 ? 7.868 -65.583 -19.493 1.00 10.55 64 VAL A N 1
ATOM 476 C CA . VAL A 1 74 ? 6.933 -65.736 -18.364 1.00 10.28 64 VAL A CA 1
ATOM 477 C C . VAL A 1 74 ? 7.178 -64.604 -17.364 1.00 12.67 64 VAL A C 1
ATOM 478 O O . VAL A 1 74 ? 8.292 -64.031 -17.288 1.00 12.23 64 VAL A O 1
ATOM 482 N N . SER A 1 75 ? 6.164 -64.271 -16.568 1.00 10.99 65 SER A N 1
ATOM 483 C CA . SER A 1 75 ? 6.243 -63.208 -15.585 1.00 11.29 65 SER A CA 1
ATOM 484 C C . SER A 1 75 ? 6.433 -63.700 -14.137 1.00 11.73 65 SER A C 1
ATOM 485 O O . SER A 1 75 ? 6.579 -62.871 -13.227 1.00 13.12 65 SER A O 1
ATOM 488 N N . THR A 1 76 ? 6.352 -65.013 -13.925 1.00 11.39 66 THR A N 1
ATOM 489 C CA . THR A 1 76 ? 6.477 -65.623 -12.599 1.00 12.37 66 THR A CA 1
ATOM 490 C C . THR A 1 76 ? 7.098 -67.012 -12.804 1.00 11.73 66 THR A C 1
ATOM 491 O O . THR A 1 76 ? 6.942 -67.641 -13.874 1.00 11.74 66 THR A O 1
ATOM 495 N N . LEU A 1 77 ? 7.703 -67.544 -11.742 1.00 12.56 67 LEU A N 1
ATOM 496 C CA . LEU A 1 77 ? 8.186 -68.953 -11.809 1.00 12.70 67 LEU A CA 1
ATOM 497 C C . LEU A 1 77 ? 7.026 -69.946 -11.798 1.00 12.05 67 LEU A C 1
ATOM 498 O O . LEU A 1 77 ? 7.199 -71.054 -12.277 1.00 13.73 67 LEU A O 1
ATOM 503 N N . LYS A 1 78 ? 5.848 -69.531 -11.267 1.00 12.79 68 LYS A N 1
ATOM 504 C CA . LYS A 1 78 ? 4.693 -70.439 -11.339 1.00 12.99 68 LYS A CA 1
ATOM 505 C C . LYS A 1 78 ? 4.354 -70.730 -12.797 1.00 11.77 68 LYS A C 1
ATOM 506 O O . LYS A 1 78 ? 4.052 -71.872 -13.188 1.00 12.76 68 LYS A O 1
ATOM 512 N N . GLU A 1 79 ? 4.403 -69.676 -13.645 1.00 11.82 69 GLU A N 1
ATOM 513 C CA . GLU A 1 79 ? 4.194 -69.905 -15.074 1.00 10.74 69 GLU A CA 1
ATOM 514 C C . GLU A 1 79 ? 5.278 -70.851 -15.629 1.00 11.58 69 GLU A C 1
ATOM 515 O O . GLU A 1 79 ? 4.995 -71.708 -16.462 1.00 12.55 69 GLU A O 1
ATOM 521 N N . ALA A 1 80 ? 6.538 -70.616 -15.250 1.00 11.16 70 ALA A N 1
ATOM 522 C CA . ALA A 1 80 ? 7.570 -71.523 -15.764 1.00 13.08 70 ALA A CA 1
ATOM 523 C C . ALA A 1 80 ? 7.275 -72.955 -15.362 1.00 12.73 70 ALA A C 1
ATOM 524 O O . ALA A 1 80 ? 7.378 -73.848 -16.216 1.00 13.75 70 ALA A O 1
ATOM 526 N N . GLU A 1 81 ? 6.836 -73.199 -14.129 1.00 12.27 71 GLU A N 1
ATOM 527 C CA . GLU A 1 81 ? 6.470 -74.568 -13.689 1.00 15.24 71 GLU A CA 1
ATOM 528 C C . GLU A 1 81 ? 5.337 -75.180 -14.548 1.00 15.46 71 GLU A C 1
ATOM 529 O O . GLU A 1 81 ? 5.422 -76.315 -15.010 1.00 16.44 71 GLU A O 1
ATOM 535 N N . GLN A 1 82 ? 4.303 -74.360 -14.795 1.00 13.45 72 GLN A N 1
ATOM 536 C CA . GLN A 1 82 ? 3.156 -74.805 -15.576 1.00 14.03 72 GLN A CA 1
ATOM 537 C C . GLN A 1 82 ? 3.500 -75.192 -16.979 1.00 13.32 72 GLN A C 1
ATOM 538 O O . GLN A 1 82 ? 3.098 -76.208 -17.511 1.00 15.70 72 GLN A O 1
ATOM 544 N N . PHE A 1 83 ? 4.205 -74.277 -17.671 1.00 12.68 73 PHE A N 1
ATOM 545 C CA . PHE A 1 83 ? 4.527 -74.508 -19.026 1.00 13.14 73 PHE A CA 1
ATOM 546 C C . PHE A 1 83 ? 5.599 -75.623 -19.194 1.00 13.74 73 PHE A C 1
ATOM 547 O O . PHE A 1 83 ? 5.510 -76.389 -20.134 1.00 15.08 73 PHE A O 1
ATOM 555 N N . PHE A 1 84 ? 6.553 -75.705 -18.270 1.00 13.14 74 PHE A N 1
ATOM 556 C CA . PHE A 1 84 ? 7.519 -76.815 -18.316 1.00 14.93 74 PHE A CA 1
ATOM 557 C C . PHE A 1 84 ? 6.743 -78.125 -18.115 1.00 14.51 74 PHE A C 1
ATOM 558 O O . PHE A 1 84 ? 7.066 -79.126 -18.794 1.00 18.06 74 PHE A O 1
ATOM 566 N N . ALA A 1 85 ? 5.772 -78.186 -17.169 1.00 17.27 75 ALA A N 1
ATOM 567 C CA . ALA A 1 85 ? 5.014 -79.489 -16.958 1.00 18.87 75 ALA A CA 1
ATOM 568 C C . ALA A 1 85 ? 4.291 -79.858 -18.204 1.00 20.25 75 ALA A C 1
ATOM 569 O O . ALA A 1 85 ? 3.962 -81.042 -18.352 1.00 24.91 75 ALA A O 1
ATOM 571 N N . ALA A 1 86 ? 3.992 -78.899 -19.129 1.00 15.98 76 ALA A N 1
ATOM 572 C CA . ALA A 1 86 ? 3.292 -79.101 -20.430 1.00 19.07 76 ALA A CA 1
ATOM 573 C C . ALA A 1 86 ? 4.237 -79.373 -21.604 1.00 19.61 76 ALA A C 1
ATOM 574 O O . ALA A 1 86 ? 3.829 -79.485 -22.704 1.00 24.72 76 ALA A O 1
ATOM 576 N N . GLY A 1 87 ? 5.564 -79.383 -21.341 1.00 18.53 77 GLY A N 1
ATOM 577 C CA . GLY A 1 87 ? 6.512 -79.746 -22.368 1.00 19.65 77 GLY A CA 1
ATOM 578 C C . GLY A 1 87 ? 7.266 -78.568 -22.957 1.00 17.16 77 GLY A C 1
ATOM 579 O O . GLY A 1 87 ? 8.056 -78.744 -23.882 1.00 19.43 77 GLY A O 1
ATOM 580 N N . THR A 1 88 ? 7.085 -77.355 -22.431 1.00 16.05 78 THR A N 1
ATOM 581 C CA . THR A 1 88 ? 7.830 -76.195 -23.003 1.00 14.96 78 THR A CA 1
ATOM 582 C C . THR A 1 88 ? 9.106 -76.002 -22.158 1.00 15.95 78 THR A C 1
ATOM 583 O O . THR A 1 88 ? 9.035 -75.859 -20.929 1.00 17.02 78 THR A O 1
ATOM 587 N N . THR A 1 89 ? 10.281 -75.976 -22.825 1.00 13.95 79 THR A N 1
ATOM 588 C CA . THR A 1 89 ? 11.532 -75.927 -22.048 1.00 13.22 79 THR A CA 1
ATOM 589 C C . THR A 1 89 ? 12.299 -74.618 -22.246 1.00 13.80 79 THR A C 1
ATOM 590 O O . THR A 1 89 ? 13.171 -74.308 -21.448 1.00 16.56 79 THR A O 1
ATOM 594 N N . ASP A 1 90 ? 11.998 -73.867 -23.321 1.00 13.56 80 ASP A N 1
ATOM 595 C CA . ASP A 1 90 ? 12.772 -72.674 -23.653 1.00 13.99 80 ASP A CA 1
ATOM 596 C C . ASP A 1 90 ? 12.024 -71.476 -23.038 1.00 11.93 80 ASP A C 1
ATOM 597 O O . ASP A 1 90 ? 11.102 -70.895 -23.656 1.00 14.69 80 ASP A O 1
ATOM 602 N N . ILE A 1 91 ? 12.364 -71.150 -21.773 1.00 11.41 81 ILE A N 1
ATOM 603 C CA . ILE A 1 91 ? 11.529 -70.224 -20.945 1.00 11.20 81 ILE A CA 1
ATOM 604 C C . ILE A 1 91 ? 12.419 -69.093 -20.457 1.00 12.61 81 ILE A C 1
ATOM 605 O O . ILE A 1 91 ? 13.413 -69.335 -19.730 1.00 14.43 81 ILE A O 1
ATOM 610 N N . LEU A 1 92 ? 12.009 -67.841 -20.743 1.00 12.31 82 LEU A N 1
ATOM 611 C CA . LEU A 1 92 ? 12.676 -66.660 -20.217 1.00 11.99 82 LEU A CA 1
ATOM 612 C C . LEU A 1 92 ? 11.854 -66.057 -19.068 1.00 10.90 82 LEU A C 1
ATOM 613 O O . LEU A 1 92 ? 10.670 -65.662 -19.348 1.00 12.74 82 LEU A O 1
ATOM 618 N N . TYR A 1 93 ? 12.395 -65.930 -17.846 1.00 12.71 83 TYR A N 1
ATOM 619 C CA . TYR A 1 93 ? 11.641 -65.337 -16.720 1.00 11.61 83 TYR A CA 1
ATOM 620 C C . TYR A 1 93 ? 12.047 -63.883 -16.728 1.00 11.97 83 TYR A C 1
ATOM 621 O O . TYR A 1 93 ? 13.140 -63.489 -16.248 1.00 14.29 83 TYR A O 1
ATOM 630 N N . ALA A 1 94 ? 11.182 -63.014 -17.307 1.00 12.74 84 ALA A N 1
ATOM 631 C CA . ALA A 1 94 ? 11.589 -61.621 -17.652 1.00 13.87 84 ALA A CA 1
ATOM 632 C C . ALA A 1 94 ? 11.134 -60.648 -16.526 1.00 13.77 84 ALA A C 1
ATOM 633 O O . ALA A 1 94 ? 10.545 -59.593 -16.834 1.00 15.89 84 ALA A O 1
ATOM 635 N N . VAL A 1 95 ? 11.542 -60.910 -15.282 1.00 14.58 85 VAL A N 1
ATOM 636 C CA . VAL A 1 95 ? 11.353 -60.032 -14.132 1.00 14.64 85 VAL A CA 1
ATOM 637 C C . VAL A 1 95 ? 12.664 -60.079 -13.379 1.00 14.09 85 VAL A C 1
ATOM 638 O O . VAL A 1 95 ? 13.135 -61.203 -13.072 1.00 15.49 85 VAL A O 1
ATOM 642 N N . SER A 1 96 ? 13.232 -58.922 -12.979 1.00 15.58 86 SER A N 1
ATOM 643 C CA . SER A 1 96 ? 14.504 -58.883 -12.271 1.00 15.62 86 SER A CA 1
ATOM 644 C C . SER A 1 96 ? 14.551 -60.010 -11.229 1.00 16.93 86 SER A C 1
ATOM 645 O O . SER A 1 96 ? 13.687 -60.040 -10.336 1.00 16.13 86 SER A O 1
ATOM 648 N N . MET A 1 97 ? 15.608 -60.854 -11.246 1.00 15.90 87 MET A N 1
ATOM 649 C CA . MET A 1 97 ? 15.582 -62.050 -10.406 1.00 16.26 87 MET A CA 1
ATOM 650 C C . MET A 1 97 ? 15.766 -61.689 -8.936 1.00 15.55 87 MET A C 1
ATOM 651 O O . MET A 1 97 ? 16.755 -60.942 -8.563 1.00 19.93 87 MET A O 1
ATOM 656 N N . ALA A 1 98 ? 14.912 -62.193 -8.035 1.00 16.01 88 ALA A N 1
ATOM 657 C CA . ALA A 1 98 ? 15.080 -62.082 -6.626 1.00 18.49 88 ALA A CA 1
ATOM 658 C C . ALA A 1 98 ? 15.962 -63.249 -6.114 1.00 17.47 88 ALA A C 1
ATOM 659 O O . ALA A 1 98 ? 15.709 -64.408 -6.402 1.00 17.73 88 ALA A O 1
ATOM 661 N N . PRO A 1 99 ? 17.066 -62.903 -5.386 1.00 17.44 89 PRO A N 1
ATOM 662 C CA . PRO A 1 99 ? 17.965 -64.011 -4.928 1.00 19.10 89 PRO A CA 1
ATOM 663 C C . PRO A 1 99 ? 17.240 -65.112 -4.151 1.00 16.82 89 PRO A C 1
ATOM 664 O O . PRO A 1 99 ? 17.602 -66.272 -4.292 1.00 18.72 89 PRO A O 1
ATOM 668 N N . HIS A 1 100 ? 16.176 -64.751 -3.400 1.00 16.55 90 HIS A N 1
ATOM 669 C CA . HIS A 1 100 ? 15.506 -65.807 -2.641 1.00 16.77 90 HIS A CA 1
ATOM 670 C C . HIS A 1 100 ? 14.823 -66.847 -3.533 1.00 15.47 90 HIS A C 1
ATOM 671 O O . HIS A 1 100 ? 14.463 -67.905 -3.020 1.00 18.97 90 HIS A O 1
ATOM 678 N N . ARG A 1 101 ? 14.541 -66.527 -4.797 1.00 16.01 91 ARG A N 1
ATOM 679 C CA . ARG A 1 101 ? 13.936 -67.514 -5.702 1.00 16.95 91 ARG A CA 1
ATOM 680 C C . ARG A 1 101 ? 14.968 -68.367 -6.390 1.00 15.99 91 ARG A C 1
ATOM 681 O O . ARG A 1 101 ? 14.592 -69.203 -7.221 1.00 16.22 91 ARG A O 1
ATOM 689 N N . LEU A 1 102 ? 16.270 -68.181 -6.093 1.00 15.83 92 LEU A N 1
ATOM 690 C CA . LEU A 1 102 ? 17.287 -69.027 -6.784 1.00 15.14 92 LEU A CA 1
ATOM 691 C C . LEU A 1 102 ? 17.093 -70.553 -6.564 1.00 16.53 92 LEU A C 1
ATOM 692 O O . LEU A 1 102 ? 17.306 -71.305 -7.519 1.00 17.18 92 LEU A O 1
ATOM 697 N N . PRO A 1 103 ? 16.731 -70.997 -5.300 1.00 16.44 93 PRO A N 1
ATOM 698 C CA . PRO A 1 103 ? 16.503 -72.468 -5.213 1.00 18.21 93 PRO A CA 1
ATOM 699 C C . PRO A 1 103 ? 15.440 -72.972 -6.165 1.00 16.90 93 PRO A C 1
ATOM 700 O O . PRO A 1 103 ? 15.601 -74.054 -6.717 1.00 17.81 93 PRO A O 1
ATOM 704 N N . GLN A 1 104 ? 14.351 -72.193 -6.365 1.00 15.70 94 GLN A N 1
ATOM 705 C CA A GLN A 1 104 ? 13.273 -72.577 -7.272 0.50 16.53 94 GLN A CA 1
ATOM 706 C CA B GLN A 1 104 ? 13.314 -72.652 -7.267 0.50 16.06 94 GLN A CA 1
ATOM 707 C C . GLN A 1 104 ? 13.771 -72.624 -8.725 1.00 15.81 94 GLN A C 1
ATOM 708 O O . GLN A 1 104 ? 13.497 -73.566 -9.514 1.00 16.03 94 GLN A O 1
ATOM 719 N N . ALA A 1 105 ? 14.582 -71.614 -9.104 1.00 15.08 95 ALA A N 1
ATOM 720 C CA . ALA A 1 105 ? 15.131 -71.568 -10.456 1.00 13.61 95 ALA A CA 1
ATOM 721 C C . ALA A 1 105 ? 16.089 -72.761 -10.646 1.00 14.18 95 ALA A C 1
ATOM 722 O O . ALA A 1 105 ? 16.102 -73.349 -11.759 1.00 15.01 95 ALA A O 1
ATOM 724 N N . LEU A 1 106 ? 16.932 -73.040 -9.666 1.00 14.49 96 LEU A N 1
ATOM 725 C CA . LEU A 1 106 ? 17.872 -74.173 -9.782 1.00 16.33 96 LEU A CA 1
ATOM 726 C C . LEU A 1 106 ? 17.130 -75.470 -9.994 1.00 14.76 96 LEU A C 1
ATOM 727 O O . LEU A 1 106 ? 17.536 -76.267 -10.825 1.00 16.13 96 LEU A O 1
ATOM 732 N N . GLN A 1 107 ? 16.063 -75.711 -9.206 1.00 14.97 97 GLN A N 1
ATOM 733 C CA . GLN A 1 107 ? 15.368 -76.960 -9.307 1.00 17.90 97 GLN A CA 1
ATOM 734 C C . GLN A 1 107 ? 14.731 -77.093 -10.703 1.00 15.14 97 GLN A C 1
ATOM 735 O O . GLN A 1 107 ? 14.773 -78.175 -11.285 1.00 16.35 97 GLN A O 1
ATOM 741 N N . LEU A 1 108 ? 14.157 -76.000 -11.262 1.00 14.86 98 LEU A N 1
ATOM 742 C CA . LEU A 1 108 ? 13.651 -76.072 -12.629 1.00 14.18 98 LEU A CA 1
ATOM 743 C C . LEU A 1 108 ? 14.751 -76.445 -13.629 1.00 14.37 98 LEU A C 1
ATOM 744 O O . LEU A 1 108 ? 14.514 -77.278 -14.512 1.00 15.27 98 LEU A O 1
ATOM 749 N N . ARG A 1 109 ? 15.924 -75.788 -13.543 1.00 14.02 99 ARG A N 1
ATOM 750 C CA . ARG A 1 109 ? 17.020 -76.117 -14.471 1.00 13.00 99 ARG A CA 1
ATOM 751 C C . ARG A 1 109 ? 17.444 -77.598 -14.299 1.00 13.39 99 ARG A C 1
ATOM 752 O O . ARG A 1 109 ? 17.675 -78.300 -15.325 1.00 15.55 99 ARG A O 1
ATOM 760 N N . ARG A 1 110 ? 17.588 -78.060 -13.067 1.00 16.21 100 ARG A N 1
ATOM 761 C CA . ARG A 1 110 ? 18.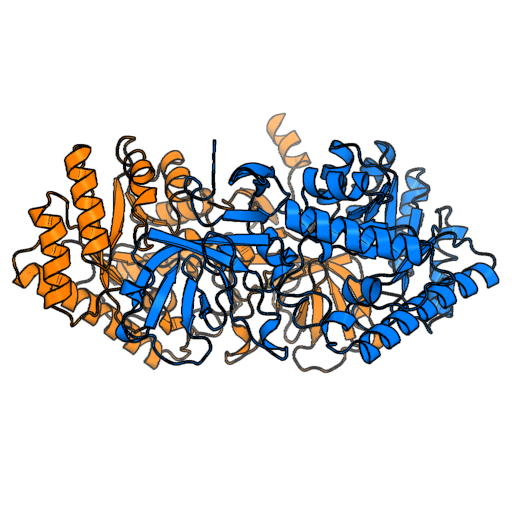056 -79.468 -12.822 1.00 16.06 100 ARG A CA 1
ATOM 762 C C . ARG A 1 110 ? 17.018 -80.509 -13.334 1.00 16.05 100 ARG A C 1
ATOM 763 O O . ARG A 1 110 ? 17.387 -81.569 -13.806 1.00 19.76 100 ARG A O 1
ATOM 771 N N . ARG A 1 111 ? 15.724 -80.072 -13.379 1.00 15.11 101 ARG A N 1
ATOM 772 C CA . ARG A 1 111 ? 14.694 -80.913 -13.940 1.00 14.53 101 ARG A CA 1
ATOM 773 C C . ARG A 1 111 ? 14.702 -80.945 -15.480 1.00 13.69 101 ARG A C 1
ATOM 774 O O . ARG A 1 111 ? 14.000 -81.773 -16.087 1.00 15.26 101 ARG A O 1
ATOM 782 N N . GLY A 1 112 ? 15.461 -80.043 -16.127 1.00 14.48 102 GLY A N 1
ATOM 783 C CA . GLY A 1 112 ? 15.518 -79.990 -17.600 1.00 16.03 102 GLY A CA 1
ATOM 784 C C . GLY A 1 112 ? 14.896 -78.777 -18.231 1.00 14.43 102 GLY A C 1
ATOM 785 O O . GLY A 1 112 ? 14.755 -78.693 -19.434 1.00 17.64 102 GLY A O 1
ATOM 786 N N . CYS A 1 113 ? 14.436 -77.811 -17.415 1.00 14.36 103 CYS A N 1
ATOM 787 C CA . CYS A 1 113 ? 13.880 -76.598 -18.037 1.00 14.83 103 CYS A CA 1
ATOM 788 C C . CYS A 1 113 ? 15.025 -75.662 -18.400 1.00 14.22 103 CYS A C 1
ATOM 789 O O . CYS A 1 113 ? 15.858 -75.380 -17.505 1.00 16.66 103 CYS A O 1
ATOM 792 N N . ASP A 1 114 ? 15.072 -75.161 -19.616 1.00 14.15 104 ASP A N 1
ATOM 793 C CA . ASP A 1 114 ? 16.162 -74.238 -20.040 1.00 14.63 104 ASP A CA 1
ATOM 794 C C . ASP A 1 114 ? 15.751 -72.786 -19.637 1.00 14.65 104 ASP A C 1
ATOM 795 O O . ASP A 1 114 ? 15.404 -71.932 -20.501 1.00 16.89 104 ASP A O 1
ATOM 800 N N . LEU A 1 115 ? 15.664 -72.582 -18.332 1.00 14.43 105 LEU A N 1
ATOM 801 C CA . LEU A 1 115 ? 15.107 -71.368 -17.750 1.00 13.55 105 LEU A CA 1
ATOM 802 C C . LEU A 1 115 ? 16.198 -70.294 -17.722 1.00 13.61 105 LEU A C 1
ATOM 803 O O . LEU A 1 115 ? 17.304 -70.519 -17.175 1.00 16.59 105 LEU A O 1
ATOM 808 N N . LYS A 1 116 ? 15.860 -69.136 -18.281 1.00 13.35 106 LYS A N 1
ATOM 809 C CA . LYS A 1 116 ? 16.762 -67.975 -18.355 1.00 14.56 106 LYS A CA 1
ATOM 810 C C . LYS A 1 116 ? 16.301 -66.945 -17.355 1.00 13.09 106 LYS A C 1
ATOM 811 O O . LYS A 1 116 ? 15.052 -66.729 -17.257 1.00 14.41 106 LYS A O 1
ATOM 817 N N . LEU A 1 117 ? 17.240 -66.261 -16.656 1.00 13.69 107 LEU A N 1
ATOM 818 C CA . LEU A 1 117 ? 16.932 -65.253 -15.678 1.00 14.88 107 LEU A CA 1
ATOM 819 C C . LEU A 1 117 ? 17.452 -63.918 -16.201 1.00 15.32 107 LEU A C 1
ATOM 820 O O . LEU A 1 117 ? 18.293 -63.889 -17.094 1.00 16.88 107 LEU A O 1
ATOM 825 N N . ILE A 1 118 ? 16.981 -62.816 -15.603 1.00 14.42 108 ILE A N 1
ATOM 826 C CA . ILE A 1 118 ? 17.436 -61.475 -15.963 1.00 14.11 108 ILE A CA 1
ATOM 827 C C . ILE A 1 118 ? 17.851 -60.717 -14.739 1.00 14.98 108 ILE A C 1
ATOM 828 O O . ILE A 1 118 ? 17.307 -60.897 -13.625 1.00 15.72 108 ILE A O 1
ATOM 833 N N . VAL A 1 119 ? 18.784 -59.780 -14.947 1.00 16.58 109 VAL A N 1
ATOM 834 C CA . VAL A 1 119 ? 19.204 -58.911 -13.806 1.00 18.55 109 VAL A CA 1
ATOM 835 C C . VAL A 1 119 ? 19.529 -57.519 -14.393 1.00 17.11 109 VAL A C 1
ATOM 836 O O . VAL A 1 119 ? 19.766 -57.377 -15.607 1.00 18.83 109 VAL A O 1
ATOM 840 N N . ASP A 1 120 ? 19.617 -56.533 -13.494 1.00 17.59 110 ASP A N 1
ATOM 841 C CA . ASP A 1 120 ? 20.048 -55.176 -13.902 1.00 18.85 110 ASP A CA 1
ATOM 842 C C . ASP A 1 120 ? 20.904 -54.556 -12.841 1.00 19.05 110 ASP A C 1
ATOM 843 O O . ASP A 1 120 ? 21.111 -53.313 -12.846 1.00 22.94 110 ASP A O 1
ATOM 848 N N . SER A 1 121 ? 21.484 -55.369 -11.934 1.00 18.47 111 SER A N 1
ATOM 849 C CA . SER A 1 121 ? 22.346 -54.822 -10.896 1.00 21.26 111 SER A CA 1
ATOM 850 C C . SER A 1 121 ? 23.531 -55.756 -10.633 1.00 21.90 111 SER A C 1
ATOM 851 O O . SER A 1 121 ? 23.434 -56.997 -10.825 1.00 22.55 111 SER A O 1
ATOM 854 N N . VAL A 1 122 ? 24.642 -55.177 -10.183 1.00 24.43 112 VAL A N 1
ATOM 855 C CA . VAL A 1 122 ? 25.779 -55.990 -9.730 1.00 24.25 112 VAL A CA 1
ATOM 856 C C . VAL A 1 122 ? 25.403 -56.888 -8.570 1.00 23.05 112 VAL A C 1
ATOM 857 O O . VAL A 1 122 ? 25.760 -58.090 -8.613 1.00 23.67 112 VAL A O 1
ATOM 861 N N . ALA A 1 123 ? 24.623 -56.404 -7.587 1.00 25.24 113 ALA A N 1
ATOM 862 C CA . ALA A 1 123 ? 24.288 -57.278 -6.440 1.00 24.30 113 ALA A CA 1
ATOM 863 C C . ALA A 1 123 ? 23.479 -58.488 -6.869 1.00 22.47 113 ALA A C 1
ATOM 864 O O . ALA A 1 123 ? 23.739 -59.635 -6.351 1.00 25.06 113 ALA A O 1
ATOM 866 N N . ALA A 1 124 ? 22.510 -58.304 -7.789 1.00 22.51 114 ALA A N 1
ATOM 867 C CA . ALA A 1 124 ? 21.713 -59.491 -8.199 1.00 21.46 114 ALA A CA 1
ATOM 868 C C . ALA A 1 124 ? 22.637 -60.468 -9.012 1.00 18.66 114 ALA A C 1
ATOM 869 O O . ALA A 1 124 ? 22.532 -61.690 -8.847 1.00 21.00 114 ALA A O 1
ATOM 871 N N . ALA A 1 125 ? 23.520 -59.912 -9.861 1.00 22.66 115 ALA A N 1
ATOM 872 C CA . ALA A 1 125 ? 24.419 -60.765 -10.631 1.00 20.18 115 ALA A CA 1
ATOM 873 C C . ALA A 1 125 ? 25.378 -61.551 -9.713 1.00 23.88 115 ALA A C 1
ATOM 874 O O . ALA A 1 125 ? 25.569 -62.799 -9.929 1.00 23.87 115 ALA A O 1
ATOM 876 N N . GLN A 1 126 ? 25.858 -60.882 -8.634 1.00 22.67 116 GLN A N 1
ATOM 877 C CA . GLN A 1 126 ? 26.770 -61.573 -7.683 1.00 26.09 116 GLN A CA 1
ATOM 878 C C . GLN A 1 126 ? 26.051 -62.689 -6.937 1.00 22.50 116 GLN A C 1
ATOM 879 O O . GLN A 1 126 ? 26.625 -63.769 -6.682 1.00 25.40 116 GLN A O 1
ATOM 885 N N . ALA A 1 127 ? 24.762 -62.437 -6.591 1.00 23.94 117 ALA A N 1
ATOM 886 C CA . ALA A 1 127 ? 23.993 -63.471 -5.825 1.00 23.58 117 ALA A CA 1
ATOM 887 C C . ALA A 1 127 ? 23.816 -64.720 -6.743 1.00 18.82 117 ALA A C 1
ATOM 888 O O . ALA A 1 127 ? 23.942 -65.878 -6.267 1.00 22.92 117 ALA A O 1
ATOM 890 N N . ILE A 1 128 ? 23.418 -64.474 -8.002 1.00 22.41 118 ILE A N 1
ATOM 891 C CA . ILE A 1 128 ? 23.277 -65.616 -8.937 1.00 20.24 118 ILE A CA 1
ATOM 892 C C . ILE A 1 128 ? 24.587 -66.382 -9.138 1.00 18.92 118 ILE A C 1
ATOM 893 O O . ILE A 1 128 ? 24.620 -67.610 -8.974 1.00 22.58 118 ILE A O 1
ATOM 898 N N . ALA A 1 129 ? 25.662 -65.607 -9.417 1.00 20.11 119 ALA A N 1
ATOM 899 C CA . ALA A 1 129 ? 26.958 -66.270 -9.709 1.00 24.68 119 ALA A CA 1
ATOM 900 C C . ALA A 1 129 ? 27.487 -67.072 -8.489 1.00 24.58 119 ALA A C 1
ATOM 901 O O . ALA A 1 129 ? 27.893 -68.252 -8.649 1.00 26.30 119 ALA A O 1
ATOM 903 N N . ALA A 1 130 ? 27.348 -66.507 -7.279 1.00 23.94 120 ALA A N 1
ATOM 904 C CA . ALA A 1 130 ? 27.817 -67.168 -6.055 1.00 25.52 120 ALA A CA 1
ATOM 905 C C . ALA A 1 130 ? 27.017 -68.470 -5.798 1.00 25.49 120 ALA A C 1
ATOM 906 O O . ALA A 1 130 ? 27.569 -69.565 -5.569 1.00 26.81 120 ALA A O 1
ATOM 908 N N . PHE A 1 131 ? 25.696 -68.371 -5.977 1.00 24.91 121 PHE A N 1
ATOM 909 C CA . PHE A 1 131 ? 24.873 -69.556 -5.775 1.00 20.49 121 PHE A CA 1
ATOM 910 C C . PHE A 1 131 ? 25.156 -70.591 -6.837 1.00 18.84 121 PHE A C 1
ATOM 911 O O . PHE A 1 131 ? 25.188 -71.799 -6.533 1.00 21.10 121 PHE A O 1
ATOM 919 N N . GLY A 1 132 ? 25.304 -70.151 -8.090 1.00 23.33 122 GLY A N 1
ATOM 920 C CA . GLY A 1 132 ? 25.575 -71.104 -9.214 1.00 20.76 122 GLY A CA 1
ATOM 921 C C . GLY A 1 132 ? 26.870 -71.890 -9.005 1.00 24.47 122 GLY A C 1
ATOM 922 O O . GLY A 1 132 ? 26.950 -73.129 -9.150 1.00 26.64 122 GLY A O 1
ATOM 923 N N . ARG A 1 133 ? 27.905 -71.186 -8.618 1.00 27.25 123 ARG A N 1
ATOM 924 C CA . ARG A 1 133 ? 29.159 -71.878 -8.276 1.00 30.70 123 ARG A CA 1
ATOM 925 C C . ARG A 1 133 ? 29.053 -72.847 -7.135 1.00 30.52 123 ARG A C 1
ATOM 926 O O . ARG A 1 133 ? 29.414 -74.052 -7.299 1.00 29.55 123 ARG A O 1
ATOM 934 N N . GLU A 1 134 ? 28.388 -72.425 -6.054 1.00 28.52 124 GLU A N 1
ATOM 935 C CA . GLU A 1 134 ? 28.135 -73.370 -4.932 1.00 29.47 124 GLU A CA 1
ATOM 936 C C . GLU A 1 134 ? 27.374 -74.662 -5.372 1.00 31.32 124 GLU A C 1
ATOM 937 O O . GLU A 1 134 ? 27.719 -75.820 -4.971 1.00 27.97 124 GLU A O 1
ATOM 943 N N . GLN A 1 135 ? 26.386 -74.512 -6.254 1.00 23.53 125 GLN A N 1
ATOM 944 C CA . GLN A 1 135 ? 25.469 -75.590 -6.564 1.00 24.28 125 GLN A CA 1
ATOM 945 C C . GLN A 1 135 ? 25.850 -76.311 -7.873 1.00 23.03 125 GLN A C 1
ATOM 946 O O . GLN A 1 135 ? 25.116 -77.224 -8.334 1.00 26.02 125 GLN A O 1
ATOM 952 N N . GLY A 1 136 ? 26.919 -75.827 -8.492 1.00 29.19 126 GLY A N 1
ATOM 953 C CA . GLY A 1 136 ? 27.412 -76.412 -9.744 1.00 30.53 126 GLY A CA 1
ATOM 954 C C . GLY A 1 136 ? 26.533 -76.101 -10.936 1.00 28.16 126 GLY A C 1
ATOM 955 O O . GLY A 1 136 ? 26.303 -76.975 -11.785 1.00 29.00 126 GLY A O 1
ATOM 956 N N . GLU A 1 137 ? 26.013 -74.859 -11.010 1.00 26.93 127 GLU A N 1
ATOM 957 C CA . GLU A 1 137 ? 25.000 -74.553 -12.027 1.00 22.64 127 GLU A CA 1
ATOM 958 C C . GLU A 1 137 ? 25.458 -73.310 -12.749 1.00 21.52 127 GLU A C 1
ATOM 959 O O . GLU A 1 137 ? 25.600 -72.236 -12.119 1.00 23.69 127 GLU A O 1
ATOM 965 N N . ALA A 1 138 ? 25.672 -73.400 -14.066 1.00 24.06 128 ALA A N 1
ATOM 966 C CA . ALA A 1 138 ? 25.978 -72.215 -14.860 1.00 22.53 128 ALA A CA 1
ATOM 967 C C . ALA A 1 138 ? 24.635 -71.652 -15.331 1.00 21.03 128 ALA A C 1
ATOM 968 O O . ALA A 1 138 ? 24.159 -71.914 -16.466 1.00 22.15 128 ALA A O 1
ATOM 970 N N . PHE A 1 139 ? 24.014 -70.863 -14.460 1.00 19.41 129 PHE A N 1
ATOM 971 C CA . PHE A 1 139 ? 22.756 -70.152 -14.814 1.00 17.72 129 PHE A CA 1
ATOM 972 C C . PHE A 1 139 ? 22.928 -69.285 -16.059 1.00 17.59 129 PHE A C 1
ATOM 973 O O . PHE A 1 139 ? 23.988 -68.660 -16.231 1.00 19.64 129 PHE A O 1
ATOM 981 N N . GLU A 1 140 ? 21.951 -69.318 -16.962 1.00 18.19 130 GLU A N 1
ATOM 982 C CA . GLU A 1 140 ? 21.945 -68.407 -18.114 1.00 17.97 130 GLU A CA 1
ATOM 983 C C . GLU A 1 140 ? 21.234 -67.148 -17.655 1.00 15.22 130 GLU A C 1
ATOM 984 O O . GLU A 1 140 ? 20.073 -67.168 -17.167 1.00 17.21 130 GLU A O 1
ATOM 990 N N . VAL A 1 141 ? 21.896 -66.001 -17.803 1.00 17.09 131 VAL A N 1
ATOM 991 C CA . VAL A 1 141 ? 21.382 -64.737 -17.281 1.00 16.24 131 VAL A CA 1
ATOM 992 C C . VAL A 1 141 ? 21.524 -63.720 -18.395 1.00 16.09 131 VAL A C 1
ATOM 993 O O . VAL A 1 141 ? 22.593 -63.595 -19.075 1.00 18.77 131 VAL A O 1
ATOM 997 N N . TRP A 1 142 ? 20.443 -62.941 -18.599 1.00 16.45 132 TRP A N 1
ATOM 998 C CA . TRP A 1 142 ? 20.466 -61.818 -19.558 1.00 16.60 132 TRP A CA 1
ATOM 999 C C . TRP A 1 142 ? 20.447 -60.519 -18.789 1.00 17.29 132 TRP A C 1
ATOM 1000 O O . TRP A 1 142 ? 19.911 -60.491 -17.662 1.00 16.41 132 TRP A O 1
ATOM 1011 N N . ILE A 1 143 ? 20.981 -59.449 -19.420 1.00 16.80 133 ILE A N 1
ATOM 1012 C CA . ILE A 1 143 ? 21.042 -58.158 -18.683 1.00 16.99 133 ILE A CA 1
ATOM 1013 C C . ILE A 1 143 ? 19.903 -57.309 -19.230 1.00 15.10 133 ILE A C 1
ATOM 1014 O O . ILE A 1 143 ? 19.802 -57.100 -20.461 1.00 17.09 133 ILE A O 1
ATOM 1019 N N . GLU A 1 144 ? 19.070 -56.828 -18.319 1.00 17.59 134 GLU A N 1
ATOM 1020 C CA . GLU A 1 144 ? 17.950 -55.971 -18.772 1.00 17.68 134 GLU A CA 1
ATOM 1021 C C . GLU A 1 144 ? 18.425 -54.509 -18.972 1.00 16.95 134 GLU A C 1
ATOM 1022 O O . GLU A 1 144 ? 19.120 -53.963 -18.098 1.00 19.76 134 GLU A O 1
ATOM 1028 N N . ILE A 1 145 ? 18.038 -53.907 -20.086 1.00 18.12 135 ILE A N 1
ATOM 1029 C CA . ILE A 1 145 ? 18.473 -52.569 -20.488 1.00 19.86 135 ILE A CA 1
ATOM 1030 C C . ILE A 1 145 ? 17.195 -51.650 -20.457 1.00 20.54 135 ILE A C 1
ATOM 1031 O O . ILE A 1 145 ? 16.090 -52.073 -20.937 1.00 21.30 135 ILE A O 1
ATOM 1036 N N . ASP A 1 146 ? 17.337 -50.461 -19.850 1.00 19.11 136 ASP A N 1
ATOM 1037 C CA . ASP A 1 146 ? 16.290 -49.471 -19.772 1.00 19.29 136 ASP A CA 1
ATOM 1038 C C . ASP A 1 146 ? 16.499 -48.560 -20.977 1.00 22.59 136 ASP A C 1
ATOM 1039 O O . ASP A 1 146 ? 17.508 -47.813 -21.047 1.00 23.19 136 ASP A O 1
ATOM 1044 N N . THR A 1 147 ? 15.686 -48.729 -22.004 1.00 20.48 137 THR A N 1
ATOM 1045 C CA . THR A 1 147 ? 15.784 -47.886 -23.214 1.00 21.63 137 THR A CA 1
ATOM 1046 C C . THR A 1 147 ? 14.835 -46.683 -23.292 1.00 24.29 137 THR A C 1
ATOM 1047 O O . THR A 1 147 ? 14.953 -45.870 -24.251 1.00 27.48 137 THR A O 1
ATOM 1051 N N . ASP A 1 148 ? 13.898 -46.587 -22.322 1.00 23.48 138 ASP A N 1
ATOM 1052 C CA . ASP A 1 148 ? 12.847 -45.570 -22.438 1.00 22.94 138 ASP A CA 1
ATOM 1053 C C . ASP A 1 148 ? 12.368 -44.937 -21.104 1.00 23.22 138 ASP A C 1
ATOM 1054 O O . ASP A 1 148 ? 11.457 -44.124 -21.121 1.00 26.19 138 ASP A O 1
ATOM 1059 N N . GLY A 1 149 ? 13.022 -45.308 -20.001 1.00 22.52 139 GLY A N 1
ATOM 1060 C CA . GLY A 1 149 ? 12.741 -44.867 -18.615 1.00 22.12 139 GLY A CA 1
ATOM 1061 C C . GLY A 1 149 ? 11.453 -45.439 -18.037 1.00 21.88 139 GLY A C 1
ATOM 1062 O O . GLY A 1 149 ? 10.940 -44.902 -17.031 1.00 26.18 139 GLY A O 1
ATOM 1063 N N . HIS A 1 150 ? 10.947 -46.561 -18.591 1.00 23.12 140 HIS A N 1
ATOM 1064 C CA . HIS A 1 150 ? 9.650 -47.077 -18.151 1.00 23.07 140 HIS A CA 1
ATOM 1065 C C . HIS A 1 150 ? 9.712 -47.779 -16.811 1.00 19.59 140 HIS A C 1
ATOM 1066 O O . HIS A 1 150 ? 8.846 -47.589 -15.935 1.00 22.71 140 HIS A O 1
ATOM 1073 N N . ARG A 1 151 ? 10.754 -48.583 -16.598 1.00 20.38 141 ARG A N 1
ATOM 1074 C CA . ARG A 1 151 ? 10.658 -49.548 -15.495 1.00 19.70 141 ARG A CA 1
ATOM 1075 C C . ARG A 1 151 ? 12.082 -50.014 -15.068 1.00 18.90 141 ARG A C 1
ATOM 1076 O O . ARG A 1 151 ? 12.877 -49.121 -14.638 1.00 21.52 141 ARG A O 1
ATOM 1084 N N . SER A 1 152 ? 12.421 -51.300 -15.201 1.00 20.55 142 SER A N 1
ATOM 1085 C CA . SER A 1 152 ? 13.721 -51.840 -14.777 1.00 19.65 142 SER A CA 1
ATOM 1086 C C . SER A 1 152 ? 14.773 -51.651 -15.845 1.00 18.27 142 SER A C 1
ATOM 1087 O O . SER A 1 152 ? 14.516 -51.259 -17.016 1.00 21.06 142 SER A O 1
ATOM 1090 N N . GLY A 1 153 ? 16.043 -51.931 -15.415 1.00 21.92 143 GLY A N 1
ATOM 1091 C CA . GLY A 1 153 ? 17.073 -51.994 -16.463 1.00 22.28 143 GLY A CA 1
ATOM 1092 C C . GLY A 1 153 ? 18.232 -51.042 -16.277 1.00 21.59 143 GLY A C 1
ATOM 1093 O O . GLY A 1 153 ? 18.119 -49.998 -15.674 1.00 22.51 143 GLY A O 1
ATOM 1094 N N . VAL A 1 154 ? 19.379 -51.441 -16.840 1.00 19.75 144 VAL A N 1
ATOM 1095 C CA . VAL A 1 154 ? 20.598 -50.631 -16.909 1.00 22.13 144 VAL A CA 1
ATOM 1096 C C . VAL A 1 154 ? 20.366 -49.586 -17.953 1.00 23.21 144 VAL A C 1
ATOM 1097 O O . VAL A 1 154 ? 19.931 -49.886 -19.077 1.00 22.28 144 VAL A O 1
ATOM 1101 N N . GLY A 1 155 ? 20.616 -48.319 -17.601 1.00 25.85 145 GLY A N 1
ATOM 1102 C CA . GLY A 1 155 ? 20.383 -47.324 -18.580 1.00 26.15 145 GLY A CA 1
ATOM 1103 C C . GLY A 1 155 ? 21.165 -47.607 -19.870 1.00 28.69 145 GLY A C 1
ATOM 1104 O O . GLY A 1 155 ? 22.324 -48.081 -19.853 1.00 28.57 145 GLY A O 1
ATOM 1105 N N . ALA A 1 156 ? 20.539 -47.367 -21.009 1.00 34.43 146 ALA A N 1
ATOM 1106 C CA . ALA A 1 156 ? 21.173 -47.593 -22.333 1.00 38.22 146 ALA A CA 1
ATOM 1107 C C . ALA A 1 156 ? 22.493 -46.790 -22.466 1.00 41.64 146 ALA A C 1
ATOM 1108 O O . ALA A 1 156 ? 23.378 -47.225 -23.186 1.00 52.65 146 ALA A O 1
ATOM 1110 N N . ASP A 1 157 ? 22.675 -45.700 -21.696 1.00 50.51 147 ASP A N 1
ATOM 1111 C CA . ASP A 1 157 ? 23.910 -44.915 -21.701 1.00 61.22 147 ASP A CA 1
ATOM 1112 C C . ASP A 1 157 ? 24.923 -45.388 -20.654 1.00 66.52 147 ASP A C 1
ATOM 1113 O O . ASP A 1 157 ? 26.059 -44.958 -20.646 1.00 56.56 147 ASP A O 1
ATOM 1118 N N . ASP A 1 158 ? 24.514 -46.296 -19.762 1.00 34.81 148 ASP A N 1
ATOM 1119 C CA . ASP A 1 158 ? 25.315 -46.500 -18.569 1.00 32.10 148 ASP A CA 1
ATOM 1120 C C . ASP A 1 158 ? 26.268 -47.686 -18.757 1.00 37.32 148 ASP A C 1
ATOM 1121 O O . ASP A 1 158 ? 26.127 -48.747 -18.122 1.00 33.42 148 ASP A O 1
ATOM 1126 N N . THR A 1 159 ? 27.273 -47.471 -19.607 1.00 32.92 149 THR A N 1
ATOM 1127 C CA . THR A 1 159 ? 28.215 -48.521 -19.968 1.00 34.09 149 THR A CA 1
ATOM 1128 C C . THR A 1 159 ? 28.962 -49.088 -18.774 1.00 35.23 149 THR A C 1
ATOM 1129 O O . THR A 1 159 ? 29.154 -50.298 -18.714 1.00 38.10 149 THR A O 1
ATOM 1133 N N . PRO A 1 160 ? 29.383 -48.238 -17.809 1.00 39.48 150 PRO A N 1
ATOM 1134 C CA . PRO A 1 160 ? 30.161 -48.869 -16.733 1.00 38.63 150 PRO A CA 1
ATOM 1135 C C . PRO A 1 160 ? 29.331 -49.879 -15.944 1.00 30.24 150 PRO A C 1
ATOM 1136 O O . PRO A 1 160 ? 29.854 -50.930 -15.553 1.00 31.67 150 PRO A O 1
ATOM 1140 N N . LEU A 1 161 ? 28.041 -49.569 -15.700 1.00 30.56 151 LEU A N 1
ATOM 1141 C CA . LEU A 1 161 ? 27.180 -50.506 -14.980 1.00 26.53 151 LEU A CA 1
ATOM 1142 C C . LEU A 1 161 ? 26.971 -51.800 -15.839 1.00 23.72 151 LEU A C 1
ATOM 1143 O O . LEU A 1 161 ? 27.094 -52.958 -15.319 1.00 25.33 151 LEU A O 1
ATOM 1148 N N . LEU A 1 162 ? 26.671 -51.620 -17.122 1.00 27.03 152 LEU A N 1
ATOM 1149 C CA . LEU A 1 162 ? 26.495 -52.742 -18.060 1.00 24.82 152 LEU A CA 1
ATOM 1150 C C . LEU A 1 162 ? 27.695 -53.712 -18.018 1.00 28.30 152 LEU A C 1
ATOM 1151 O O . LEU A 1 162 ? 27.541 -54.931 -17.784 1.00 25.63 152 LEU A O 1
ATOM 1156 N N . LEU A 1 163 ? 28.911 -53.151 -18.193 1.00 25.80 153 LEU A N 1
ATOM 1157 C CA . LEU A 1 163 ? 30.148 -53.979 -18.179 1.00 26.36 153 LEU A CA 1
ATOM 1158 C C . LEU A 1 163 ? 30.401 -54.614 -16.789 1.00 25.14 153 LEU A C 1
ATOM 1159 O O . LEU A 1 163 ? 30.890 -55.759 -16.692 1.00 29.74 153 LEU A O 1
ATOM 1164 N N . ALA A 1 164 ? 30.107 -53.890 -15.705 1.00 29.35 154 ALA A N 1
ATOM 1165 C CA . ALA A 1 164 ? 30.327 -54.457 -14.350 1.00 29.21 154 ALA A CA 1
ATOM 1166 C C . ALA A 1 164 ? 29.443 -55.686 -14.156 1.00 25.82 154 ALA A C 1
ATOM 1167 O O . ALA A 1 164 ? 29.895 -56.718 -13.634 1.00 27.52 154 ALA A O 1
ATOM 1169 N N . ILE A 1 165 ? 28.185 -55.616 -14.624 1.00 24.06 155 ILE A N 1
ATOM 1170 C CA . ILE A 1 165 ? 27.294 -56.770 -14.509 1.00 23.42 155 ILE A CA 1
ATOM 1171 C C . ILE A 1 165 ? 27.774 -57.894 -15.440 1.00 19.16 155 ILE A C 1
ATOM 1172 O O . ILE A 1 165 ? 27.774 -59.090 -15.018 1.00 25.36 155 ILE A O 1
ATOM 1177 N N . GLY A 1 166 ? 28.053 -57.559 -16.703 1.00 23.33 156 GLY A N 1
ATOM 1178 C CA . GLY A 1 166 ? 28.500 -58.533 -17.698 1.00 25.82 156 GLY A CA 1
ATOM 1179 C C . GLY A 1 166 ? 29.750 -59.283 -17.133 1.00 24.58 156 GLY A C 1
ATOM 1180 O O . GLY A 1 166 ? 29.846 -60.540 -17.244 1.00 25.89 156 GLY A O 1
ATOM 1181 N N . ARG A 1 167 ? 30.729 -58.554 -16.554 1.00 26.96 157 ARG A N 1
ATOM 1182 C CA A ARG A 1 167 ? 31.923 -59.238 -16.028 0.50 24.66 157 ARG A CA 1
ATOM 1183 C CA B ARG A 1 167 ? 31.944 -59.162 -15.959 0.50 26.92 157 ARG A CA 1
ATOM 1184 C C . ARG A 1 167 ? 31.590 -60.045 -14.776 1.00 25.29 157 ARG A C 1
ATOM 1185 O O . ARG A 1 167 ? 32.147 -61.119 -14.598 1.00 29.85 157 ARG A O 1
ATOM 1200 N N . THR A 1 168 ? 30.667 -59.576 -13.912 1.00 25.27 158 THR A N 1
ATOM 1201 C CA . THR A 1 168 ? 30.318 -60.378 -12.727 1.00 25.53 158 THR A CA 1
ATOM 1202 C C . THR A 1 168 ? 29.807 -61.762 -13.207 1.00 22.25 158 THR A C 1
ATOM 1203 O O . THR A 1 168 ? 30.133 -62.817 -12.602 1.00 26.73 158 THR A O 1
ATOM 1207 N N . LEU A 1 169 ? 28.882 -61.735 -14.196 1.00 24.04 159 LEU A N 1
ATOM 1208 C CA . LEU A 1 169 ? 28.287 -62.982 -14.666 1.00 24.09 159 LEU A CA 1
ATOM 1209 C C . LEU A 1 169 ? 29.306 -63.866 -15.383 1.00 22.13 159 LEU A C 1
ATOM 1210 O O . LEU A 1 169 ? 29.432 -65.047 -15.036 1.00 27.72 159 LEU A O 1
ATOM 1215 N N . HIS A 1 170 ? 30.061 -63.292 -16.341 1.00 24.87 160 HIS A N 1
ATOM 1216 C CA . HIS A 1 170 ? 30.929 -64.110 -17.214 1.00 25.43 160 HIS A CA 1
ATOM 1217 C C . HIS A 1 170 ? 32.152 -64.554 -16.398 1.00 29.79 160 HIS A C 1
ATOM 1218 O O . HIS A 1 170 ? 32.507 -65.746 -16.390 1.00 29.55 160 HIS A O 1
ATOM 1225 N N . ASP A 1 171 ? 32.764 -63.654 -15.637 1.00 31.26 161 ASP A N 1
ATOM 1226 C CA . ASP A 1 171 ? 33.961 -64.052 -14.816 1.00 29.47 161 ASP A CA 1
ATOM 1227 C C . ASP A 1 171 ? 33.561 -64.972 -13.662 1.00 37.93 161 ASP A C 1
ATOM 1228 O O . ASP A 1 171 ? 34.385 -65.760 -13.206 1.00 35.40 161 ASP A O 1
ATOM 1233 N N . GLY A 1 172 ? 32.273 -64.894 -13.237 1.00 32.00 162 GLY A N 1
ATOM 1234 C CA . GLY A 1 172 ? 31.742 -65.710 -12.136 1.00 28.36 162 GLY A CA 1
ATOM 1235 C C . GLY A 1 172 ? 31.277 -67.096 -12.561 1.00 29.10 162 GLY A C 1
ATOM 1236 O O . GLY A 1 172 ? 30.739 -67.846 -11.727 1.00 30.53 162 GLY A O 1
ATOM 1237 N N . GLY A 1 173 ? 31.458 -67.457 -13.831 1.00 28.25 163 GLY A N 1
ATOM 1238 C CA . GLY A 1 173 ? 31.171 -68.833 -14.326 1.00 27.19 163 GLY A CA 1
ATOM 1239 C C . GLY A 1 173 ? 29.746 -69.077 -14.864 1.00 25.22 163 GLY A C 1
ATOM 1240 O O . GLY A 1 173 ? 29.344 -70.209 -15.143 1.00 26.29 163 GLY A O 1
ATOM 1241 N N . MET A 1 174 ? 28.986 -67.991 -15.009 1.00 23.24 164 MET A N 1
ATOM 1242 C CA . MET A 1 174 ? 27.622 -68.104 -15.445 1.00 22.72 164 MET A CA 1
ATOM 1243 C C . MET A 1 174 ? 27.614 -67.874 -16.944 1.00 22.34 164 MET A C 1
ATOM 1244 O O . MET A 1 174 ? 28.648 -67.460 -17.572 1.00 27.98 164 MET A O 1
ATOM 1249 N N . ARG A 1 175 ? 26.468 -68.174 -17.548 1.00 21.11 165 ARG A N 1
ATOM 1250 C CA . ARG A 1 175 ? 26.309 -67.982 -18.973 1.00 19.65 165 ARG A CA 1
ATOM 1251 C C . ARG A 1 175 ? 25.646 -66.647 -19.250 1.00 21.22 165 ARG A C 1
ATOM 1252 O O . ARG A 1 175 ? 24.439 -66.481 -19.027 1.00 22.16 165 ARG A O 1
ATOM 1260 N N . LEU A 1 176 ? 26.396 -65.661 -19.734 1.00 21.79 166 LEU A N 1
ATOM 1261 C CA . LEU A 1 176 ? 25.847 -64.393 -20.128 1.00 19.71 166 LEU A CA 1
ATOM 1262 C C . LEU A 1 176 ? 25.182 -64.558 -21.459 1.00 22.11 166 LEU A C 1
ATOM 1263 O O . LEU A 1 176 ? 25.865 -64.689 -22.481 1.00 24.51 166 LEU A O 1
ATOM 1268 N N . GLY A 1 177 ? 23.827 -64.640 -21.457 1.00 19.85 167 GLY A N 1
ATOM 1269 C CA . GLY A 1 177 ? 23.178 -65.132 -22.656 1.00 20.45 167 GLY A CA 1
ATOM 1270 C C . GLY A 1 177 ? 22.687 -64.059 -23.607 1.00 18.19 167 GLY A C 1
ATOM 1271 O O . GLY A 1 177 ? 22.256 -64.355 -24.724 1.00 22.75 167 GLY A O 1
ATOM 1272 N N . GLY A 1 178 ? 22.658 -62.792 -23.161 1.00 19.46 168 GLY A N 1
ATOM 1273 C CA . GLY A 1 178 ? 22.024 -61.793 -24.042 1.00 21.28 168 GLY A CA 1
ATOM 1274 C C . GLY A 1 178 ? 21.700 -60.520 -23.264 1.00 19.55 168 GLY A C 1
ATOM 1275 O O . GLY A 1 178 ? 21.934 -60.439 -22.030 1.00 18.00 168 GLY A O 1
ATOM 1276 N N . VAL A 1 179 ? 21.071 -59.567 -23.969 1.00 18.32 169 VAL A N 1
ATOM 1277 C CA . VAL A 1 179 ? 20.485 -58.364 -23.371 1.00 16.87 169 VAL A CA 1
ATOM 1278 C C . VAL A 1 179 ? 19.015 -58.316 -23.813 1.00 16.00 169 VAL A C 1
ATOM 1279 O O . VAL A 1 179 ? 18.665 -58.847 -24.913 1.00 17.74 169 VAL A O 1
ATOM 1283 N N . LEU A 1 180 ? 18.169 -57.684 -22.958 1.00 16.76 170 LEU A N 1
ATOM 1284 C CA . LEU A 1 180 ? 16.767 -57.549 -23.382 1.00 16.73 170 LEU A CA 1
ATOM 1285 C C . LEU A 1 180 ? 16.309 -56.165 -22.939 1.00 17.33 170 LEU A C 1
ATOM 1286 O O . LEU A 1 180 ? 16.813 -55.590 -21.941 1.00 18.45 170 LEU A O 1
ATOM 1291 N N . THR A 1 181 ? 15.260 -55.699 -23.633 1.00 17.39 171 THR A N 1
ATOM 1292 C CA . THR A 1 181 ? 14.618 -54.459 -23.174 1.00 17.48 171 THR A CA 1
ATOM 1293 C 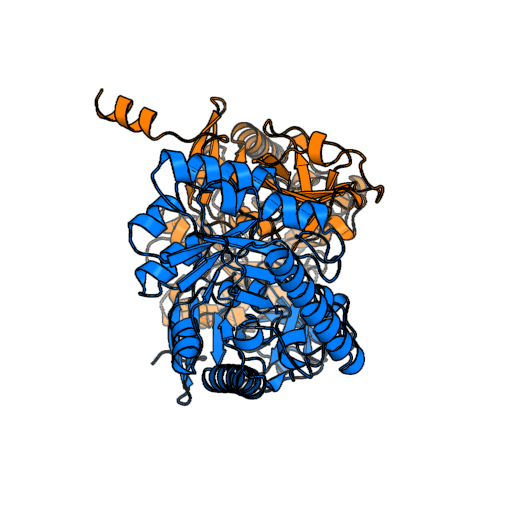C . THR A 1 181 ? 13.132 -54.579 -23.438 1.00 16.33 171 THR A C 1
ATOM 1294 O O . THR A 1 181 ? 12.746 -55.282 -24.402 1.00 16.90 171 THR A O 1
ATOM 1298 N N . HIS A 1 182 ? 12.348 -53.795 -22.703 1.00 17.38 172 HIS A N 1
ATOM 1299 C CA . HIS A 1 182 ? 10.890 -53.724 -22.914 1.00 17.55 172 HIS A CA 1
ATOM 1300 C C . HIS A 1 182 ? 10.524 -52.254 -22.907 1.00 14.84 172 HIS A C 1
ATOM 1301 O O . HIS A 1 182 ? 10.628 -51.585 -21.824 1.00 19.72 172 HIS A O 1
ATOM 1308 N N . ALA A 1 183 ? 10.134 -51.723 -24.086 1.00 18.43 173 ALA A N 1
ATOM 1309 C CA . ALA A 1 183 ? 9.869 -50.266 -24.173 1.00 21.14 173 ALA A CA 1
ATOM 1310 C C . ALA A 1 183 ? 8.362 -50.095 -23.794 1.00 18.18 173 ALA A C 1
ATOM 1311 O O . ALA A 1 183 ? 7.502 -49.752 -24.651 1.00 19.43 173 ALA A O 1
ATOM 1313 N N . GLY A 1 184 ? 8.032 -50.310 -22.538 1.00 17.80 174 GLY A N 1
ATOM 1314 C CA . GLY A 1 184 ? 6.631 -50.265 -22.089 1.00 17.30 174 GLY A CA 1
ATOM 1315 C C . GLY A 1 184 ? 6.061 -48.863 -22.098 1.00 19.58 174 GLY A C 1
ATOM 1316 O O . GLY A 1 184 ? 4.814 -48.715 -21.992 1.00 18.85 174 GLY A O 1
ATOM 1317 N N . SER A 1 185 ? 6.901 -47.801 -22.256 1.00 18.33 175 SER A N 1
ATOM 1318 C CA . SER A 1 185 ? 6.319 -46.470 -22.393 1.00 20.60 175 SER A CA 1
ATOM 1319 C C . SER A 1 185 ? 5.541 -46.363 -23.725 1.00 19.58 175 SER A C 1
ATOM 1320 O O . SER A 1 185 ? 4.801 -45.360 -23.957 1.00 21.57 175 SER A O 1
ATOM 1323 N N . SER A 1 186 ? 5.641 -47.366 -24.604 1.00 18.97 176 SER A N 1
ATOM 1324 C CA . SER A 1 186 ? 4.805 -47.377 -25.856 1.00 18.67 176 SER A CA 1
ATOM 1325 C C . SER A 1 186 ? 3.301 -47.267 -25.531 1.00 18.39 176 SER A C 1
ATOM 1326 O O . SER A 1 186 ? 2.542 -46.760 -26.377 1.00 18.28 176 SER A O 1
ATOM 1329 N N . TYR A 1 187 ? 2.892 -47.657 -24.333 1.00 16.72 177 TYR A N 1
ATOM 1330 C CA . TYR A 1 187 ? 1.464 -47.652 -24.032 1.00 16.95 177 TYR A CA 1
ATOM 1331 C C . TYR A 1 187 ? 0.958 -46.236 -23.785 1.00 18.60 177 TYR A C 1
ATOM 1332 O O . TYR A 1 187 ? -0.287 -45.998 -23.740 1.00 20.92 177 TYR A O 1
ATOM 1341 N N . GLU A 1 188 ? 1.860 -45.262 -23.701 1.00 18.82 178 GLU A N 1
ATOM 1342 C CA . GLU A 1 188 ? 1.420 -43.833 -23.542 1.00 19.62 178 GLU A CA 1
ATOM 1343 C C . GLU A 1 188 ? 1.225 -43.159 -24.941 1.00 19.47 178 GLU A C 1
ATOM 1344 O O . GLU A 1 188 ? 0.848 -41.985 -24.987 1.00 24.72 178 GLU A O 1
ATOM 1350 N N . LEU A 1 189 ? 1.589 -43.819 -26.029 1.00 18.84 179 LEU A N 1
ATOM 1351 C CA . LEU A 1 189 ? 1.531 -43.256 -27.382 1.00 21.43 179 LEU A CA 1
ATOM 1352 C C . LEU A 1 189 ? 0.306 -43.635 -28.113 1.00 21.22 179 LEU A C 1
ATOM 1353 O O . LEU A 1 189 ? -0.448 -44.594 -27.742 1.00 22.31 179 LEU A O 1
ATOM 1358 N N . ASP A 1 190 ? 0.030 -42.905 -29.172 1.00 22.24 180 ASP A N 1
ATOM 1359 C CA . ASP A 1 190 ? -1.183 -43.119 -29.921 1.00 25.03 180 ASP A CA 1
ATOM 1360 C C . ASP A 1 190 ? -1.065 -42.668 -31.359 1.00 21.84 180 ASP A C 1
ATOM 1361 O O . ASP A 1 190 ? -2.112 -42.481 -31.996 1.00 24.27 180 ASP A O 1
ATOM 1366 N N . THR A 1 191 ? 0.153 -42.617 -31.932 1.00 23.47 181 THR A N 1
ATOM 1367 C CA . THR A 1 191 ? 0.313 -42.287 -33.365 1.00 24.21 181 THR A CA 1
ATOM 1368 C C . THR A 1 191 ? 1.384 -43.226 -33.943 1.00 23.37 181 THR A C 1
ATOM 1369 O O . THR A 1 191 ? 2.304 -43.625 -33.181 1.00 25.23 181 THR A O 1
ATOM 1373 N N . PRO A 1 192 ? 1.279 -43.575 -35.241 1.00 24.66 182 PRO A N 1
ATOM 1374 C CA . PRO A 1 192 ? 2.243 -44.464 -35.855 1.00 24.99 182 PRO A CA 1
ATOM 1375 C C . PRO A 1 192 ? 3.651 -43.824 -35.832 1.00 23.34 182 PRO A C 1
ATOM 1376 O O . PRO A 1 192 ? 4.647 -44.542 -35.603 1.00 25.93 182 PRO A O 1
ATOM 1380 N N . GLU A 1 193 ? 3.780 -42.512 -36.056 1.00 27.97 183 GLU A N 1
ATOM 1381 C CA . GLU A 1 193 ? 5.131 -41.869 -36.075 1.00 27.52 183 GLU A CA 1
ATOM 1382 C C . GLU A 1 193 ? 5.809 -41.997 -34.704 1.00 26.13 183 GLU A C 1
ATOM 1383 O O . GLU A 1 193 ? 6.988 -42.358 -34.639 1.00 30.68 183 GLU A O 1
ATOM 1389 N N . ALA A 1 194 ? 5.059 -41.770 -33.604 1.00 26.12 184 ALA A N 1
ATOM 1390 C CA . ALA A 1 194 ? 5.678 -41.818 -32.310 1.00 23.88 184 ALA A CA 1
ATOM 1391 C C . ALA A 1 194 ? 6.032 -43.267 -31.976 1.00 22.86 184 ALA A C 1
ATOM 1392 O O . ALA A 1 194 ? 7.058 -43.517 -31.357 1.00 24.58 184 ALA A O 1
ATOM 1394 N N . LEU A 1 195 ? 5.154 -44.231 -32.289 1.00 20.73 185 LEU A N 1
ATOM 1395 C CA . LEU A 1 195 ? 5.483 -45.662 -32.029 1.00 22.31 185 LEU A CA 1
ATOM 1396 C C . LEU A 1 195 ? 6.656 -46.116 -32.829 1.00 22.42 185 LEU A C 1
ATOM 1397 O O . LEU A 1 195 ? 7.507 -46.847 -32.299 1.00 23.42 185 LEU A O 1
ATOM 1402 N N . GLN A 1 196 ? 6.725 -45.742 -34.108 1.00 24.05 186 GLN A N 1
ATOM 1403 C CA . GLN A 1 196 ? 7.867 -46.152 -34.953 1.00 23.18 186 GLN A CA 1
ATOM 1404 C C . GLN A 1 196 ? 9.200 -45.563 -34.342 1.00 25.60 186 GLN A C 1
ATOM 1405 O O . GLN A 1 196 ? 10.249 -46.237 -34.300 1.00 26.69 186 GLN A O 1
ATOM 1411 N N . ALA A 1 197 ? 9.144 -44.320 -33.861 1.00 22.23 187 ALA A N 1
ATOM 1412 C CA . ALA A 1 197 ? 10.359 -43.641 -33.304 1.00 23.75 187 ALA A CA 1
ATOM 1413 C C . ALA A 1 197 ? 10.795 -44.330 -32.024 1.00 24.77 187 ALA A C 1
ATOM 1414 O O . ALA A 1 197 ? 11.962 -44.616 -31.839 1.00 27.11 187 ALA A O 1
ATOM 1416 N N . LEU A 1 198 ? 9.838 -44.677 -31.152 1.00 24.35 188 LEU A N 1
ATOM 1417 C CA . LEU A 1 198 ? 10.149 -45.368 -29.876 1.00 20.66 188 LEU A CA 1
ATOM 1418 C C . LEU A 1 198 ? 10.653 -46.779 -30.211 1.00 21.35 188 LEU A C 1
ATOM 1419 O O . LEU A 1 198 ? 11.619 -47.262 -29.551 1.00 22.20 188 LEU A O 1
ATOM 1424 N N . ALA A 1 199 ? 10.080 -47.445 -31.200 1.00 21.63 189 ALA A N 1
ATOM 1425 C CA . ALA A 1 199 ? 10.569 -48.820 -31.570 1.00 23.81 189 ALA A CA 1
ATOM 1426 C C . ALA A 1 199 ? 12.044 -48.756 -31.998 1.00 21.61 189 ALA A C 1
ATOM 1427 O O . ALA A 1 199 ? 12.840 -49.707 -31.738 1.00 24.25 189 ALA A O 1
ATOM 1429 N N . GLU A 1 200 ? 12.410 -47.664 -32.686 1.00 25.05 190 GLU A N 1
ATOM 1430 C CA . GLU A 1 200 ? 13.803 -47.491 -33.170 1.00 23.71 190 GLU A CA 1
ATOM 1431 C C . GLU A 1 200 ? 14.754 -47.198 -31.976 1.00 22.07 190 GLU A C 1
ATOM 1432 O O . GLU A 1 200 ? 15.883 -47.748 -31.891 1.00 26.34 190 GLU A O 1
ATOM 1438 N N . ARG A 1 201 ? 14.277 -46.424 -31.008 1.00 24.51 191 ARG A N 1
ATOM 1439 C CA . ARG A 1 201 ? 15.013 -46.102 -29.793 1.00 26.71 191 ARG A CA 1
ATOM 1440 C C . ARG A 1 201 ? 15.223 -47.373 -28.988 1.00 24.43 191 ARG A C 1
ATOM 1441 O O . ARG A 1 201 ? 16.335 -47.584 -28.410 1.00 24.53 191 ARG A O 1
ATOM 1449 N N . GLU A 1 202 ? 14.169 -48.227 -28.894 1.00 24.39 192 GLU A N 1
ATOM 1450 C CA . GLU A 1 202 ? 14.261 -49.493 -28.213 1.00 23.68 192 GLU A CA 1
ATOM 1451 C C . GLU A 1 202 ? 15.288 -50.404 -28.899 1.00 20.29 192 GLU A C 1
ATOM 1452 O O . GLU A 1 202 ? 16.141 -51.013 -28.196 1.00 22.43 192 GLU A O 1
ATOM 1458 N N . ARG A 1 203 ? 15.159 -50.579 -30.209 1.00 23.43 193 ARG A N 1
ATOM 1459 C CA . ARG A 1 203 ? 16.120 -51.376 -31.009 1.00 21.25 193 ARG A CA 1
ATOM 1460 C C . ARG A 1 203 ? 17.562 -50.841 -30.795 1.00 22.79 193 ARG A C 1
ATOM 1461 O O . ARG A 1 203 ? 18.516 -51.623 -30.461 1.00 24.84 193 ARG A O 1
ATOM 1469 N N . ALA A 1 204 ? 17.726 -49.536 -30.995 1.00 24.10 194 ALA A N 1
ATOM 1470 C CA . ALA A 1 204 ? 19.089 -48.994 -30.983 1.00 24.59 194 ALA A CA 1
ATOM 1471 C C . ALA A 1 204 ? 19.751 -49.113 -29.633 1.00 26.05 194 ALA A C 1
ATOM 1472 O O . ALA A 1 204 ? 20.957 -49.458 -29.535 1.00 28.28 194 ALA A O 1
ATOM 1474 N N . GLY A 1 205 ? 18.972 -48.901 -28.579 1.00 25.05 195 GLY A N 1
ATOM 1475 C CA . GLY A 1 205 ? 19.463 -48.981 -27.205 1.00 22.98 195 GLY A CA 1
ATOM 1476 C C . GLY A 1 205 ? 19.887 -50.399 -26.856 1.00 25.95 195 GLY A C 1
ATOM 1477 O O . GLY A 1 205 ? 20.936 -50.605 -26.256 1.00 26.42 195 GLY A O 1
ATOM 1478 N N . CYS A 1 206 ? 19.055 -51.378 -27.221 1.00 22.19 196 CYS A N 1
ATOM 1479 C CA . CYS A 1 206 ? 19.384 -52.762 -26.885 1.00 25.51 196 CYS A CA 1
ATOM 1480 C C . CYS A 1 206 ? 20.603 -53.218 -27.715 1.00 21.77 196 CYS A C 1
ATOM 1481 O O . CYS A 1 206 ? 21.501 -53.865 -27.182 1.00 24.05 196 CYS A O 1
ATOM 1484 N N . VAL A 1 207 ? 20.612 -52.939 -29.007 1.00 25.88 197 VAL A N 1
ATOM 1485 C CA . VAL A 1 207 ? 21.772 -53.283 -29.865 1.00 28.80 197 VAL A CA 1
ATOM 1486 C C . VAL A 1 207 ? 23.091 -52.608 -29.402 1.00 28.15 197 VAL A C 1
ATOM 1487 O O . VAL A 1 207 ? 24.163 -53.243 -29.326 1.00 32.10 197 VAL A O 1
ATOM 1491 N N . GLN A 1 208 ? 22.980 -51.372 -28.948 1.00 28.41 198 GLN A N 1
ATOM 1492 C CA . GLN A 1 208 ? 24.143 -50.632 -28.421 1.00 26.40 198 GLN A CA 1
ATOM 1493 C C . GLN A 1 208 ? 24.711 -51.360 -27.177 1.00 28.93 198 GLN A C 1
ATOM 1494 O O . GLN A 1 208 ? 25.930 -51.492 -27.009 1.00 26.76 198 GLN A O 1
ATOM 1500 N N . ALA A 1 209 ? 23.855 -51.823 -26.260 1.00 26.73 199 ALA A N 1
ATOM 1501 C CA . ALA A 1 209 ? 24.343 -52.569 -25.087 1.00 22.98 199 ALA A CA 1
ATOM 1502 C C . ALA A 1 209 ? 25.035 -53.863 -25.543 1.00 23.51 199 ALA A C 1
ATOM 1503 O O . ALA A 1 209 ? 26.112 -54.237 -25.022 1.00 26.05 199 ALA A O 1
ATOM 1505 N N . ALA A 1 210 ? 24.440 -54.577 -26.508 1.00 24.76 200 ALA A N 1
ATOM 1506 C CA . ALA A 1 210 ? 25.034 -55.850 -27.000 1.00 23.93 200 ALA A CA 1
ATOM 1507 C C . ALA A 1 210 ? 26.462 -55.508 -27.553 1.00 23.63 200 ALA A C 1
ATOM 1508 O O . ALA A 1 210 ? 27.473 -56.241 -27.286 1.00 28.23 200 ALA A O 1
ATOM 1510 N N . GLU A 1 211 ? 26.555 -54.460 -28.390 1.00 26.38 201 GLU A N 1
ATOM 1511 C CA . GLU A 1 211 ? 27.831 -54.097 -29.010 1.00 28.66 201 GLU A CA 1
ATOM 1512 C C . GLU A 1 211 ? 28.877 -53.741 -27.964 1.00 30.12 201 GLU A C 1
ATOM 1513 O O . GLU A 1 211 ? 30.085 -54.155 -28.128 1.00 33.20 201 GLU A O 1
ATOM 1519 N N . ALA A 1 212 ? 28.459 -53.017 -26.900 1.00 27.09 202 ALA A N 1
ATOM 1520 C CA . ALA A 1 212 ? 29.369 -52.632 -25.767 1.00 27.00 202 ALA A CA 1
ATOM 1521 C C . ALA A 1 212 ? 29.903 -53.872 -25.042 1.00 30.64 202 ALA A C 1
ATOM 1522 O O . ALA A 1 212 ? 31.094 -53.983 -24.752 1.00 30.10 202 ALA A O 1
ATOM 1524 N N . LEU A 1 213 ? 29.025 -54.850 -24.800 1.00 26.85 203 LEU A N 1
ATOM 1525 C CA . LEU A 1 213 ? 29.463 -56.104 -24.173 1.00 26.61 203 LEU A CA 1
ATOM 1526 C C . LEU A 1 213 ? 30.485 -56.804 -25.050 1.00 29.84 203 LEU A C 1
ATOM 1527 O O . LEU A 1 213 ? 31.544 -57.220 -24.557 1.00 29.83 203 LEU A O 1
ATOM 1532 N N . ARG A 1 214 ? 30.160 -56.939 -26.329 1.00 29.57 204 ARG A N 1
ATOM 1533 C CA . ARG A 1 214 ? 31.008 -57.651 -27.284 1.00 32.88 204 ARG A CA 1
ATOM 1534 C C . ARG A 1 214 ? 32.344 -56.917 -27.452 1.00 34.72 204 ARG A C 1
ATOM 1535 O O . ARG A 1 214 ? 33.410 -57.565 -27.522 1.00 35.00 204 ARG A O 1
ATOM 1543 N N . ALA A 1 215 ? 32.314 -55.578 -27.473 1.00 34.03 205 ALA A N 1
ATOM 1544 C CA . ALA A 1 215 ? 33.531 -54.809 -27.628 1.00 41.88 205 ALA A CA 1
ATOM 1545 C C . ALA A 1 215 ? 34.436 -55.029 -26.391 1.00 44.84 205 ALA A C 1
ATOM 1546 O O . ALA A 1 215 ? 35.658 -54.940 -26.482 1.00 56.17 205 ALA A O 1
ATOM 1548 N N . ALA A 1 216 ? 33.797 -55.325 -25.239 1.00 41.14 206 ALA A N 1
ATOM 1549 C CA . ALA A 1 216 ? 34.528 -55.663 -23.991 1.00 33.94 206 ALA A CA 1
ATOM 1550 C C . ALA A 1 216 ? 34.980 -57.160 -23.903 1.00 34.41 206 ALA A C 1
ATOM 1551 O O . ALA A 1 216 ? 35.521 -57.626 -22.838 1.00 37.52 206 ALA A O 1
ATOM 1553 N N . GLY A 1 217 ? 34.827 -57.895 -25.004 1.00 34.53 207 GLY A N 1
ATOM 1554 C CA . GLY A 1 217 ? 35.146 -59.320 -25.048 1.00 37.46 207 GLY A CA 1
ATOM 1555 C C . GLY A 1 217 ? 34.164 -60.183 -24.285 1.00 32.82 207 GLY A C 1
ATOM 1556 O O . GLY A 1 217 ? 34.518 -61.267 -23.894 1.00 38.16 207 GLY A O 1
ATOM 1557 N N . LEU A 1 218 ? 32.940 -59.703 -24.028 1.00 28.51 208 LEU A N 1
ATOM 1558 C CA . LEU A 1 218 ? 31.932 -60.526 -23.288 1.00 29.78 208 LEU A CA 1
ATOM 1559 C C . LEU A 1 218 ? 30.932 -61.144 -24.277 1.00 27.93 208 LEU A C 1
ATOM 1560 O O . LEU A 1 218 ? 30.625 -60.531 -25.297 1.00 30.33 208 LEU A O 1
ATOM 1565 N N . PRO A 1 219 ? 30.417 -62.371 -23.974 1.00 26.96 209 PRO A N 1
ATOM 1566 C CA . PRO A 1 219 ? 29.449 -62.951 -24.910 1.00 27.01 209 PRO A CA 1
ATOM 1567 C C . PRO A 1 219 ? 28.109 -62.207 -24.824 1.00 24.92 209 PRO A C 1
ATOM 1568 O O . PRO A 1 219 ? 27.752 -61.723 -23.720 1.00 26.08 209 PRO A O 1
ATOM 1572 N N . CYS A 1 220 ? 27.423 -62.033 -25.956 1.00 22.71 210 CYS A N 1
ATOM 1573 C CA . CYS A 1 220 ? 26.046 -61.504 -25.898 1.00 24.78 210 CYS A CA 1
ATOM 1574 C C . CYS A 1 220 ? 25.258 -62.045 -27.098 1.00 24.78 210 CYS A C 1
ATOM 1575 O O . CYS A 1 220 ? 25.021 -61.289 -28.022 1.00 28.56 210 CYS A O 1
ATOM 1578 N N . PRO A 1 221 ? 24.910 -63.373 -27.114 1.00 22.64 211 PRO A N 1
ATOM 1579 C CA . PRO A 1 221 ? 24.359 -63.903 -28.410 1.00 25.65 211 PRO A CA 1
ATOM 1580 C C . PRO A 1 221 ? 22.932 -63.450 -28.683 1.00 25.20 211 PRO A C 1
ATOM 1581 O O . PRO A 1 221 ? 22.561 -63.380 -29.848 1.00 29.25 211 PRO A O 1
ATOM 1585 N N . VAL A 1 222 ? 22.144 -63.130 -27.657 1.00 20.45 212 VAL A N 1
ATOM 1586 C CA . VAL A 1 222 ? 20.750 -62.750 -27.917 1.00 22.02 212 VAL A CA 1
ATOM 1587 C C . VAL A 1 222 ? 20.547 -61.252 -27.693 1.00 19.59 212 VAL A C 1
ATOM 1588 O O . VAL A 1 222 ? 21.069 -60.655 -26.683 1.00 19.59 212 VAL A O 1
ATOM 1592 N N . VAL A 1 223 ? 19.769 -60.624 -28.588 1.00 19.27 213 VAL A N 1
ATOM 1593 C CA . VAL A 1 223 ? 19.352 -59.247 -28.387 1.00 17.53 213 VAL A CA 1
ATOM 1594 C C . VAL A 1 223 ? 17.814 -59.307 -28.470 1.00 17.87 213 VAL A C 1
ATOM 1595 O O . VAL A 1 223 ? 17.285 -59.613 -29.550 1.00 18.63 213 VAL A O 1
ATOM 1599 N N . SER A 1 224 ? 17.118 -59.046 -27.362 1.00 17.16 214 SER A N 1
ATOM 1600 C CA . SER A 1 224 ? 15.642 -59.332 -27.304 1.00 16.23 214 SER A CA 1
ATOM 1601 C C . SER A 1 224 ? 14.902 -58.016 -26.978 1.00 16.18 214 SER A C 1
ATOM 1602 O O . SER A 1 224 ? 15.261 -57.351 -26.030 1.00 18.71 214 SER A O 1
ATOM 1605 N N . VAL A 1 225 ? 13.981 -57.559 -27.813 1.00 17.71 215 VAL A N 1
ATOM 1606 C CA . VAL A 1 225 ? 13.216 -56.329 -27.544 1.00 17.18 215 VAL A CA 1
ATOM 1607 C C . VAL A 1 225 ? 11.742 -56.690 -27.467 1.00 17.86 215 VAL A C 1
ATOM 1608 O O . VAL A 1 225 ? 11.369 -57.772 -27.909 1.00 19.50 215 VAL A O 1
ATOM 1612 N N . GLY A 1 226 ? 10.911 -55.743 -27.024 1.00 17.21 216 GLY A N 1
ATOM 1613 C CA . GLY A 1 226 ? 9.490 -55.835 -27.436 1.00 20.36 216 GLY A CA 1
ATOM 1614 C C . GLY A 1 226 ? 8.484 -55.301 -26.474 1.00 18.87 216 GLY A C 1
ATOM 1615 O O . GLY A 1 226 ? 8.628 -55.469 -25.250 1.00 20.64 216 GLY A O 1
ATOM 1616 N N . SER A 1 227 ? 7.426 -54.822 -27.073 1.00 17.60 217 SER A N 1
ATOM 1617 C CA . SER A 1 227 ? 6.107 -54.672 -26.423 1.00 16.03 217 SER A CA 1
ATOM 1618 C C . SER A 1 227 ? 5.205 -54.855 -27.626 1.00 15.36 217 SER A C 1
ATOM 1619 O O . SER A 1 227 ? 5.662 -54.755 -28.784 1.00 17.32 217 SER A O 1
ATOM 1622 N N . THR A 1 228 ? 3.905 -55.082 -27.454 1.00 14.70 218 THR A N 1
ATOM 1623 C CA . THR A 1 228 ? 3.072 -55.323 -28.641 1.00 14.36 218 THR A CA 1
ATOM 1624 C C . THR A 1 228 ? 3.069 -54.072 -29.585 1.00 15.96 218 THR A C 1
ATOM 1625 O O . THR A 1 228 ? 3.190 -54.241 -30.784 1.00 17.39 218 THR A O 1
ATOM 1629 N N . PRO A 1 229 ? 2.918 -52.854 -29.041 1.00 15.76 219 PRO A N 1
ATOM 1630 C CA . PRO A 1 229 ? 2.849 -51.697 -29.962 1.00 17.63 219 PRO A CA 1
ATOM 1631 C C . PRO A 1 229 ? 4.185 -51.484 -30.741 1.00 17.70 219 PRO A C 1
ATOM 1632 O O . PRO A 1 229 ? 4.141 -51.247 -31.981 1.00 19.99 219 PRO A O 1
ATOM 1636 N N . THR A 1 230 ? 5.330 -51.658 -30.068 1.00 18.46 220 THR A N 1
ATOM 1637 C CA . THR A 1 230 ? 6.598 -51.466 -30.817 1.00 19.04 220 THR A CA 1
ATOM 1638 C C . THR A 1 230 ? 6.870 -52.650 -31.726 1.00 17.63 220 THR A C 1
ATOM 1639 O O . THR A 1 230 ? 7.458 -52.465 -32.823 1.00 21.46 220 THR A O 1
ATOM 1643 N N . ALA A 1 231 ? 6.425 -53.876 -31.345 1.00 17.60 221 ALA A N 1
ATOM 1644 C CA . ALA A 1 231 ? 6.584 -55.007 -32.238 1.00 18.25 221 ALA A CA 1
ATOM 1645 C C . ALA A 1 231 ? 5.837 -54.757 -33.562 1.00 19.29 221 ALA A C 1
ATOM 1646 O O . ALA A 1 231 ? 6.360 -55.086 -34.669 1.00 22.65 221 ALA A O 1
ATOM 1648 N N . LEU A 1 232 ? 4.632 -54.194 -33.479 1.00 18.40 222 LEU A N 1
ATOM 1649 C CA . LEU A 1 232 ? 3.838 -53.938 -34.676 1.00 20.83 222 LEU A CA 1
ATOM 1650 C C . LEU A 1 232 ? 4.235 -52.695 -35.424 1.00 21.01 222 LEU A C 1
ATOM 1651 O O . LEU A 1 232 ? 3.903 -52.586 -36.567 1.00 29.62 222 LEU A O 1
ATOM 1656 N N . ALA A 1 233 ? 4.921 -51.772 -34.777 1.00 19.58 223 ALA A N 1
ATOM 1657 C CA . ALA A 1 233 ? 5.274 -50.469 -35.408 1.00 20.76 223 ALA A CA 1
ATOM 1658 C C . ALA A 1 233 ? 6.745 -50.360 -35.926 1.00 25.69 223 ALA A C 1
ATOM 1659 O O . ALA A 1 233 ? 7.071 -49.445 -36.744 1.00 29.26 223 ALA A O 1
ATOM 1661 N N . ALA A 1 234 ? 7.638 -51.222 -35.450 1.00 23.35 224 ALA A N 1
ATOM 1662 C CA . ALA A 1 234 ? 9.040 -51.073 -35.809 1.00 24.77 224 ALA A CA 1
ATOM 1663 C C . ALA A 1 234 ? 9.241 -51.133 -37.319 1.00 25.20 224 ALA A C 1
ATOM 1664 O O . ALA A 1 234 ? 8.680 -52.029 -37.966 1.00 27.89 224 ALA A O 1
ATOM 1666 N N . SER A 1 235 ? 9.993 -50.189 -37.889 1.00 30.93 225 SER A N 1
ATOM 1667 C CA . SER A 1 235 ? 10.216 -50.286 -39.324 1.00 28.15 225 SER A CA 1
ATOM 1668 C C . SER A 1 235 ? 11.294 -51.264 -39.718 1.00 31.27 225 SER A C 1
ATOM 1669 O O . SER A 1 235 ? 11.178 -51.895 -40.788 1.00 38.21 225 SER A O 1
ATOM 1672 N N . ARG A 1 236 ? 12.317 -51.413 -38.871 1.00 29.39 226 ARG A N 1
ATOM 1673 C CA A ARG A 1 236 ? 13.407 -52.371 -39.115 0.50 32.16 226 ARG A CA 1
ATOM 1674 C CA B ARG A 1 236 ? 13.436 -52.345 -39.104 0.50 31.56 226 ARG A CA 1
ATOM 1675 C C . ARG A 1 236 ? 13.930 -52.850 -37.755 1.00 26.13 226 ARG A C 1
ATOM 1676 O O . ARG A 1 236 ? 13.835 -52.103 -36.711 1.00 32.35 226 ARG A O 1
ATOM 1691 N N . LEU A 1 237 ? 14.489 -54.048 -37.726 1.00 26.25 227 LEU A N 1
ATOM 1692 C CA . LEU A 1 237 ? 15.012 -54.618 -36.462 1.00 25.68 227 LEU A CA 1
ATOM 1693 C C . LEU A 1 237 ? 16.454 -55.159 -36.630 1.00 29.73 227 LEU A C 1
ATOM 1694 O O . LEU A 1 237 ? 16.768 -56.254 -36.082 1.00 31.91 227 LEU A O 1
ATOM 1699 N N . ASP A 1 238 ? 17.316 -54.411 -37.342 1.00 29.89 228 ASP A N 1
ATOM 1700 C CA . ASP A 1 238 ? 18.737 -54.839 -37.494 1.00 29.04 228 ASP A CA 1
ATOM 1701 C C . ASP A 1 238 ? 19.343 -55.053 -36.126 1.00 23.60 228 ASP A C 1
ATOM 1702 O O . ASP A 1 238 ? 19.124 -54.212 -35.200 1.00 28.90 228 ASP A O 1
ATOM 1707 N N . GLY A 1 239 ? 20.105 -56.122 -35.987 1.00 28.11 229 GLY A N 1
ATOM 1708 C CA . GLY A 1 239 ? 20.820 -56.426 -34.770 1.00 25.61 229 GLY A CA 1
ATOM 1709 C C . GLY A 1 239 ? 19.986 -57.118 -33.733 1.00 23.22 229 GLY A C 1
ATOM 1710 O O . GLY A 1 239 ? 20.520 -57.527 -32.718 1.00 26.15 229 GLY A O 1
ATOM 1711 N N . VAL A 1 240 ? 18.672 -57.270 -33.970 1.00 24.48 230 VAL A N 1
ATOM 1712 C CA . VAL A 1 240 ? 17.798 -57.888 -32.937 1.00 22.43 230 VAL A CA 1
ATOM 1713 C C . VAL A 1 240 ? 17.674 -59.403 -33.270 1.00 21.49 230 VAL A C 1
ATOM 1714 O O . VAL A 1 240 ? 17.536 -59.780 -34.449 1.00 24.73 230 VAL A O 1
ATOM 1718 N N . THR A 1 241 ? 17.635 -60.261 -32.272 1.00 21.40 231 THR A N 1
ATOM 1719 C CA A THR A 1 241 ? 17.477 -61.675 -32.574 0.50 18.38 231 THR A CA 1
ATOM 1720 C CA B THR A 1 241 ? 17.495 -61.688 -32.468 0.50 20.08 231 THR A CA 1
ATOM 1721 C C . THR A 1 241 ? 16.007 -62.104 -32.327 1.00 21.00 231 THR A C 1
ATOM 1722 O O . THR A 1 241 ? 15.539 -63.026 -32.989 1.00 22.02 231 THR A O 1
ATOM 1729 N N . GLU A 1 242 ? 15.283 -61.476 -31.377 1.00 17.65 232 GLU A N 1
ATOM 1730 C CA . GLU A 1 242 ? 13.914 -61.965 -31.045 1.00 15.25 232 GLU A CA 1
ATOM 1731 C C . GLU A 1 242 ? 13.123 -60.746 -30.574 1.00 15.83 232 GLU A C 1
ATOM 1732 O O . GLU A 1 242 ? 13.676 -59.777 -29.983 1.00 17.24 232 GLU A O 1
ATOM 1738 N N . VAL A 1 243 ? 11.804 -60.880 -30.716 1.00 17.70 233 VAL A N 1
ATOM 1739 C CA . VAL A 1 243 ? 10.867 -59.906 -30.181 1.00 16.75 233 VAL A CA 1
ATOM 1740 C C . VAL A 1 243 ? 9.953 -60.630 -29.240 1.00 14.03 233 VAL A C 1
ATOM 1741 O O . VAL A 1 243 ? 9.537 -61.783 -29.516 1.00 16.86 233 VAL A O 1
ATOM 1745 N N . ARG A 1 244 ? 9.628 -59.945 -28.131 1.00 14.85 234 ARG A N 1
ATOM 1746 C CA . ARG A 1 244 ? 8.709 -60.539 -27.127 1.00 13.53 234 ARG A CA 1
ATOM 1747 C C . ARG A 1 244 ? 7.438 -59.709 -27.195 1.00 15.12 234 ARG A C 1
ATOM 1748 O O . ARG A 1 244 ? 7.476 -58.450 -27.095 1.00 17.62 234 ARG A O 1
ATOM 1756 N N . ALA A 1 245 ? 6.287 -60.378 -27.348 1.00 13.23 235 ALA A N 1
ATOM 1757 C CA . ALA A 1 245 ? 5.018 -59.619 -27.355 1.00 13.18 235 ALA A CA 1
ATOM 1758 C C . ALA A 1 245 ? 3.992 -60.587 -26.756 1.00 12.99 235 ALA A C 1
ATOM 1759 O O . ALA A 1 245 ? 4.136 -61.805 -26.945 1.00 14.02 235 ALA A O 1
ATOM 1761 N N . GLY A 1 246 ? 3.003 -60.047 -26.054 1.00 12.70 236 GLY A N 1
ATOM 1762 C CA . GLY A 1 246 ? 2.019 -60.932 -25.352 1.00 14.95 236 GLY A CA 1
ATOM 1763 C C . GLY A 1 246 ? 0.572 -60.539 -25.548 1.00 11.59 236 GLY A C 1
ATOM 1764 O O . GLY A 1 246 ? -0.248 -61.370 -25.971 1.00 13.10 236 GLY A O 1
ATOM 1765 N N . VAL A 1 247 ? 0.237 -59.219 -25.371 1.00 10.81 237 VAL A N 1
ATOM 1766 C CA . VAL A 1 247 ? -1.193 -58.923 -25.332 1.00 10.65 237 VAL A CA 1
ATOM 1767 C C . VAL A 1 247 ? -1.807 -59.038 -26.710 1.00 10.59 237 VAL A C 1
ATOM 1768 O O . VAL A 1 247 ? -3.026 -59.256 -26.804 1.00 11.86 237 VAL A O 1
ATOM 1772 N N . TYR A 1 248 ? -1.009 -58.964 -27.791 1.00 12.17 238 TYR A N 1
ATOM 1773 C CA . TYR A 1 248 ? -1.548 -59.052 -29.156 1.00 11.86 238 TYR A CA 1
ATOM 1774 C C . TYR A 1 248 ? -2.382 -60.321 -29.374 1.00 10.35 238 TYR A C 1
ATOM 1775 O O . TYR A 1 248 ? -3.192 -60.332 -30.297 1.00 12.93 238 TYR A O 1
ATOM 1784 N N . VAL A 1 249 ? -2.125 -61.436 -28.623 1.00 11.53 239 VAL A N 1
ATOM 1785 C CA . VAL A 1 249 ? -2.825 -62.680 -28.890 1.00 10.84 239 VAL A CA 1
ATOM 1786 C C . VAL A 1 249 ? -4.365 -62.399 -28.830 1.00 11.02 239 VAL A C 1
ATOM 1787 O O . VAL A 1 249 ? -5.123 -63.008 -29.603 1.00 11.94 239 VAL A O 1
ATOM 1791 N N . PHE A 1 250 ? -4.785 -61.518 -27.878 1.00 10.38 240 PHE A N 1
ATOM 1792 C CA . PHE A 1 250 ? -6.205 -61.177 -27.803 1.00 10.57 240 PHE A CA 1
ATOM 1793 C C . PHE A 1 250 ? -6.474 -59.751 -28.218 1.00 10.19 240 PHE A C 1
ATOM 1794 O O . PHE A 1 250 ? -7.598 -59.471 -28.687 1.00 11.93 240 PHE A O 1
ATOM 1802 N N . PHE A 1 251 ? -5.507 -58.818 -28.026 1.00 10.51 241 PHE A N 1
ATOM 1803 C CA . PHE A 1 251 ? -5.783 -57.383 -28.088 1.00 10.99 241 PHE A CA 1
ATOM 1804 C C . PHE A 1 251 ? -6.853 -56.949 -27.066 1.00 11.69 241 PHE A C 1
ATOM 1805 O O . PHE A 1 251 ? -7.339 -57.765 -26.248 1.00 11.93 241 PHE A O 1
ATOM 1813 N N . ASP A 1 252 ? -7.080 -55.628 -26.996 1.00 11.10 242 ASP A N 1
ATOM 1814 C CA . ASP A 1 252 ? -7.965 -55.043 -25.985 1.00 10.79 242 ASP A CA 1
ATOM 1815 C C . ASP A 1 252 ? -8.202 -53.592 -26.354 1.00 11.49 242 ASP A C 1
ATOM 1816 O O . ASP A 1 252 ? -7.695 -53.121 -27.408 1.00 12.22 242 ASP A O 1
ATOM 1821 N N . LEU A 1 253 ? -8.983 -52.863 -25.534 1.00 10.81 243 LEU A N 1
ATOM 1822 C CA . LEU A 1 253 ? -9.346 -51.499 -25.953 1.00 10.95 243 LEU A CA 1
ATOM 1823 C C . LEU A 1 253 ? -8.168 -50.529 -25.743 1.00 11.12 243 LEU A C 1
ATOM 1824 O O . LEU A 1 253 ? -8.088 -49.537 -26.489 1.00 13.06 243 LEU A O 1
ATOM 1829 N N . VAL A 1 254 ? -7.273 -50.792 -24.760 1.00 11.92 244 VAL A N 1
ATOM 1830 C CA . VAL A 1 254 ? -6.074 -49.935 -24.670 1.00 11.18 244 VAL A CA 1
ATOM 1831 C C . VAL A 1 254 ? -5.282 -50.054 -25.992 1.00 12.76 244 VAL A C 1
ATOM 1832 O O . VAL A 1 254 ? -4.785 -49.002 -26.499 1.00 13.84 244 VAL A O 1
ATOM 1836 N N . MET A 1 255 ? -5.134 -51.261 -26.527 1.00 12.30 245 MET A N 1
ATOM 1837 C CA A MET A 1 255 ? -4.429 -51.455 -27.809 0.50 12.88 245 MET A CA 1
ATOM 1838 C CA B MET A 1 255 ? -4.388 -51.383 -27.789 0.50 12.97 245 MET A CA 1
ATOM 1839 C C . MET A 1 255 ? -5.133 -50.727 -28.929 1.00 12.98 245 MET A C 1
ATOM 1840 O O . MET A 1 255 ? -4.475 -50.127 -29.810 1.00 15.20 245 MET A O 1
ATOM 1849 N N . ARG A 1 256 ? -6.473 -50.798 -28.961 1.00 13.20 246 ARG A N 1
ATOM 1850 C CA . ARG A 1 256 ? -7.260 -50.120 -30.010 1.00 13.86 246 ARG A CA 1
ATOM 1851 C C . ARG A 1 256 ? -6.954 -48.626 -29.950 1.00 14.17 246 ARG A C 1
ATOM 1852 O O . ARG A 1 256 ? -6.754 -47.971 -31.003 1.00 15.49 246 ARG A O 1
ATOM 1860 N N . ASN A 1 257 ? -6.913 -48.055 -28.745 1.00 13.75 247 ASN A N 1
ATOM 1861 C CA . ASN A 1 257 ? -6.672 -46.591 -28.608 1.00 15.20 247 ASN A CA 1
ATOM 1862 C C . ASN A 1 257 ? -5.223 -46.256 -29.017 1.00 16.81 247 ASN A C 1
ATOM 1863 O O . ASN A 1 257 ? -4.969 -45.166 -29.475 1.00 19.07 247 ASN A O 1
ATOM 1868 N N . ILE A 1 258 ? -4.273 -47.124 -28.677 1.00 16.63 248 ILE A N 1
ATOM 1869 C CA . ILE A 1 258 ? -2.874 -46.871 -29.118 1.00 17.29 248 ILE A CA 1
ATOM 1870 C C . ILE A 1 258 ? -2.814 -46.866 -30.634 1.00 17.48 248 ILE A C 1
ATOM 1871 O O . ILE A 1 258 ? -1.951 -46.162 -31.208 1.00 19.08 248 ILE A O 1
ATOM 1876 N N . GLY A 1 259 ? -3.693 -47.618 -31.316 1.00 16.62 249 GLY A N 1
ATOM 1877 C CA . GLY A 1 259 ? -3.850 -47.574 -32.773 1.00 18.07 249 GLY A CA 1
ATOM 1878 C C . GLY A 1 259 ? -3.298 -48.775 -33.441 1.00 17.28 249 GLY A C 1
ATOM 1879 O O . GLY A 1 259 ? -3.208 -48.782 -34.697 1.00 22.31 249 GLY A O 1
ATOM 1880 N N . VAL A 1 260 ? -3.009 -49.831 -32.663 1.00 16.58 250 VAL A N 1
ATOM 1881 C CA . VAL A 1 260 ? -2.395 -51.022 -33.312 1.00 16.68 250 VAL A CA 1
ATOM 1882 C C . VAL A 1 260 ? -3.413 -52.114 -33.635 1.00 17.46 250 VAL A C 1
ATOM 1883 O O . VAL A 1 260 ? -3.061 -53.120 -34.240 1.00 20.90 250 VAL A O 1
ATOM 1887 N N . CYS A 1 261 ? -4.702 -51.886 -33.287 1.00 18.28 251 CYS A N 1
ATOM 1888 C CA . CYS A 1 261 ? -5.727 -52.835 -33.719 1.00 17.07 251 CYS A CA 1
ATOM 1889 C C . CYS A 1 261 ? -7.043 -52.050 -33.784 1.00 18.01 251 CYS A C 1
ATOM 1890 O O . CYS A 1 261 ? -7.125 -50.911 -33.273 1.00 18.30 251 CYS A O 1
ATOM 1893 N N . ALA A 1 262 ? -8.073 -52.764 -34.243 1.00 17.03 252 ALA A N 1
ATOM 1894 C CA . ALA A 1 262 ? -9.472 -52.242 -34.243 1.00 18.74 252 ALA A CA 1
ATOM 1895 C C . ALA A 1 262 ? -10.225 -52.981 -33.115 1.00 14.88 252 ALA A C 1
ATOM 1896 O O . ALA A 1 262 ? -9.811 -54.087 -32.666 1.00 15.65 252 ALA A O 1
ATOM 1898 N N . ALA A 1 263 ? -11.359 -52.412 -32.656 1.00 16.89 253 ALA A N 1
ATOM 1899 C CA . ALA A 1 263 ? -12.175 -53.112 -31.663 1.00 16.12 253 ALA A CA 1
ATOM 1900 C C . ALA A 1 263 ? -12.606 -54.524 -32.150 1.00 15.68 253 ALA A C 1
ATOM 1901 O O . ALA A 1 263 ? -12.700 -55.488 -31.369 1.00 16.99 253 ALA A O 1
ATOM 1903 N N . GLU A 1 264 ? -12.876 -54.638 -33.431 1.00 19.40 254 GLU A N 1
ATOM 1904 C CA . GLU A 1 264 ? -13.307 -55.891 -34.045 1.00 20.42 254 GLU A CA 1
ATOM 1905 C C . GLU A 1 264 ? -12.200 -56.962 -34.006 1.00 18.47 254 GLU A C 1
ATOM 1906 O O . GLU A 1 264 ? -12.477 -58.111 -34.304 1.00 22.77 254 GLU A O 1
ATOM 1912 N N . ASP A 1 265 ? -10.925 -56.586 -33.723 1.00 16.42 255 ASP A N 1
ATOM 1913 C CA . ASP A 1 265 ? -9.840 -57.549 -33.639 1.00 15.49 255 ASP A CA 1
ATOM 1914 C C . ASP A 1 265 ? -9.710 -58.145 -32.245 1.00 14.79 255 ASP A C 1
ATOM 1915 O O . ASP A 1 265 ? -8.942 -59.084 -32.064 1.00 16.79 255 ASP A O 1
ATOM 1920 N N . VAL A 1 266 ? -10.430 -57.594 -31.267 1.00 12.65 256 VAL A N 1
ATOM 1921 C CA . VAL A 1 266 ? -10.272 -58.051 -29.901 1.00 11.15 256 VAL A CA 1
ATOM 1922 C C . VAL A 1 266 ? -10.952 -59.410 -29.722 1.00 11.42 256 VAL A C 1
ATOM 1923 O O . VAL A 1 266 ? -12.182 -59.575 -29.968 1.00 13.72 256 VAL A O 1
ATOM 1927 N N . ALA A 1 267 ? -10.118 -60.405 -29.310 1.00 10.76 257 ALA A N 1
ATOM 1928 C CA . ALA A 1 267 ? -10.563 -61.777 -29.316 1.00 11.81 257 ALA A CA 1
ATOM 1929 C C . ALA A 1 267 ? -11.083 -62.217 -27.976 1.00 10.97 257 ALA A C 1
ATOM 1930 O O . ALA A 1 267 ? -11.667 -63.306 -27.889 1.00 12.00 257 ALA A O 1
ATOM 1932 N N . LEU A 1 268 ? -10.889 -61.420 -26.936 1.00 10.61 258 LEU A N 1
ATOM 1933 C CA . LEU A 1 268 ? -11.353 -61.796 -25.588 1.00 9.77 258 LEU A CA 1
ATOM 1934 C C . LEU A 1 268 ? -12.524 -60.875 -25.203 1.00 10.29 258 LEU A C 1
ATOM 1935 O O . LEU A 1 268 ? -12.428 -59.652 -25.402 1.00 10.95 258 LEU A O 1
ATOM 1940 N N . SER A 1 269 ? -13.610 -61.492 -24.767 1.00 9.36 259 SER A N 1
ATOM 1941 C CA . SER A 1 269 ? -14.756 -60.683 -24.276 1.00 9.84 259 SER A CA 1
ATOM 1942 C C . SER A 1 269 ? -15.314 -61.408 -23.089 1.00 8.97 259 SER A C 1
ATOM 1943 O O . SER A 1 269 ? -15.084 -62.591 -22.855 1.00 11.19 259 SER A O 1
ATOM 1946 N N . VAL A 1 270 ? -16.032 -60.639 -22.252 1.00 9.50 260 VAL A N 1
ATOM 1947 C CA . VAL A 1 270 ? -16.684 -61.200 -21.055 1.00 8.25 260 VAL A CA 1
ATOM 1948 C C . VAL A 1 270 ? -18.185 -61.339 -21.309 1.00 8.37 260 VAL A C 1
ATOM 1949 O O . VAL A 1 270 ? -18.869 -60.332 -21.546 1.00 9.11 260 VAL A O 1
ATOM 1953 N N . LEU A 1 271 ? -18.637 -62.572 -21.339 1.00 8.29 261 LEU A N 1
ATOM 1954 C CA . LEU A 1 271 ? -20.089 -62.851 -21.507 1.00 8.97 261 LEU A CA 1
ATOM 1955 C C . LEU A 1 271 ? -20.761 -62.473 -20.192 1.00 8.32 261 LEU A C 1
ATOM 1956 O O . LEU A 1 271 ? -20.337 -62.895 -19.115 1.00 10.48 261 LEU A O 1
ATOM 1961 N N . ALA A 1 272 ? -21.847 -61.689 -20.284 1.00 8.58 262 ALA A N 1
ATOM 1962 C CA . ALA A 1 272 ? -22.557 -61.156 -19.101 1.00 8.80 262 ALA A CA 1
ATOM 1963 C C . ALA A 1 272 ? -24.062 -61.248 -19.347 1.00 9.16 262 ALA A C 1
ATOM 1964 O O . ALA A 1 272 ? -24.529 -61.217 -20.515 1.00 10.89 262 ALA A O 1
ATOM 1966 N N . THR A 1 273 ? -24.825 -61.358 -18.242 1.00 9.08 263 THR A N 1
ATOM 1967 C CA . THR A 1 273 ? -26.305 -61.355 -18.328 1.00 8.64 263 THR A CA 1
ATOM 1968 C C . THR A 1 273 ? -26.818 -60.077 -17.737 1.00 7.70 263 THR A C 1
ATOM 1969 O O . THR A 1 273 ? -26.331 -59.607 -16.670 1.00 9.53 263 THR A O 1
ATOM 1973 N N . VAL A 1 274 ? -27.882 -59.545 -18.362 1.00 8.50 264 VAL A N 1
ATOM 1974 C CA . VAL A 1 274 ? -28.648 -58.403 -17.749 1.00 8.31 264 VAL A CA 1
ATOM 1975 C C . VAL A 1 274 ? -29.494 -58.974 -16.603 1.00 7.79 264 VAL A C 1
ATOM 1976 O O . VAL A 1 274 ? -30.341 -59.827 -16.779 1.00 9.69 264 VAL A O 1
ATOM 1980 N N . ILE A 1 275 ? -29.240 -58.440 -15.379 1.00 8.98 265 ILE A N 1
ATOM 1981 C CA . ILE A 1 275 ? -29.946 -58.905 -14.152 1.00 9.62 265 ILE A CA 1
ATOM 1982 C C . ILE A 1 275 ? -30.859 -57.818 -13.583 1.00 9.91 265 ILE A C 1
ATOM 1983 O O . ILE A 1 275 ? -31.601 -58.075 -12.645 1.00 11.82 265 ILE A O 1
ATOM 1988 N N . GLY A 1 276 ? -30.936 -56.649 -14.210 1.00 9.73 266 GLY A N 1
ATOM 1989 C CA . GLY A 1 276 ? -31.893 -55.622 -13.740 1.00 11.13 266 GLY A CA 1
ATOM 1990 C C . GLY A 1 276 ? -31.663 -54.321 -14.448 1.00 11.55 266 GLY A C 1
ATOM 1991 O O . GLY A 1 276 ? -30.852 -54.255 -15.402 1.00 10.69 266 GLY A O 1
ATOM 1992 N N . HIS A 1 277 ? -32.324 -53.271 -13.994 1.00 11.23 267 HIS A N 1
ATOM 1993 C CA . HIS A 1 277 ? -32.268 -51.951 -14.625 1.00 11.36 267 HIS A CA 1
ATOM 1994 C C . HIS A 1 277 ? -32.484 -50.828 -13.613 1.00 11.86 267 HIS A C 1
ATOM 1995 O O . HIS A 1 277 ? -33.059 -51.099 -12.514 1.00 15.76 267 HIS A O 1
ATOM 2002 N N . GLN A 1 278 ? -32.047 -49.616 -14.015 1.00 13.60 268 GLN A N 1
ATOM 2003 C CA . GLN A 1 278 ? -32.572 -48.382 -13.317 1.00 13.76 268 GLN A CA 1
ATOM 2004 C C . GLN A 1 278 ? -33.072 -47.544 -14.459 1.00 12.98 268 GLN A C 1
ATOM 2005 O O . GLN A 1 278 ? -32.304 -46.831 -15.127 1.00 14.29 268 GLN A O 1
ATOM 2011 N N . ALA A 1 279 ? -34.345 -47.622 -14.724 1.00 15.57 269 ALA A N 1
ATOM 2012 C CA . ALA A 1 279 ? -34.859 -47.057 -15.954 1.00 19.87 269 ALA A CA 1
ATOM 2013 C C . ALA A 1 279 ? -34.760 -45.536 -15.942 1.00 18.14 269 ALA A C 1
ATOM 2014 O O . ALA A 1 279 ? -34.528 -44.953 -17.040 1.00 19.96 269 ALA A O 1
ATOM 2016 N N . ASP A 1 280 ? -34.882 -44.893 -14.772 1.00 19.15 270 ASP A N 1
ATOM 2017 C CA . ASP A 1 280 ? -34.854 -43.424 -14.777 1.00 20.45 270 ASP A CA 1
ATOM 2018 C C . ASP A 1 280 ? -33.471 -42.918 -15.236 1.00 19.18 270 ASP A C 1
ATOM 2019 O O . ASP A 1 280 ? -33.326 -41.773 -15.690 1.00 25.97 270 ASP A O 1
ATOM 2024 N N . LYS A 1 281 ? -32.457 -43.724 -14.988 1.00 17.80 271 LYS A N 1
ATOM 2025 C CA . LYS A 1 281 ? -31.077 -43.303 -15.299 1.00 18.96 271 LYS A CA 1
ATOM 2026 C C . LYS A 1 281 ? -30.598 -43.977 -16.601 1.00 14.71 271 LYS A C 1
ATOM 2027 O O . LYS A 1 281 ? -29.466 -43.699 -17.025 1.00 18.31 271 LYS A O 1
ATOM 2033 N N . GLY A 1 282 ? -31.457 -44.789 -17.224 1.00 13.61 272 GLY A N 1
ATOM 2034 C CA . GLY A 1 282 ? -31.037 -45.464 -18.420 1.00 14.31 272 GLY A CA 1
ATOM 2035 C C . GLY A 1 282 ? -29.963 -46.535 -18.186 1.00 12.42 272 GLY A C 1
ATOM 2036 O O . GLY A 1 282 ? -29.111 -46.749 -19.071 1.00 15.18 272 GLY A O 1
ATOM 2037 N N . TRP A 1 283 ? -29.989 -47.182 -17.029 1.00 11.24 273 TRP A N 1
ATOM 2038 C CA . TRP A 1 283 ? -28.964 -48.233 -16.754 1.00 11.51 273 TRP A CA 1
ATOM 2039 C C . TRP A 1 283 ? -29.565 -49.613 -16.980 1.00 10.18 273 TRP A C 1
ATOM 2040 O O . TRP A 1 283 ? -30.702 -49.909 -16.502 1.00 11.84 273 TRP A O 1
ATOM 2051 N N . ALA A 1 284 ? -28.727 -50.482 -17.549 1.00 9.31 274 ALA A N 1
ATOM 2052 C CA . ALA A 1 284 ? -28.989 -51.962 -17.493 1.00 9.64 274 ALA A CA 1
ATOM 2053 C C . ALA A 1 284 ? -27.907 -52.456 -16.522 1.00 10.24 274 ALA A C 1
ATOM 2054 O O . ALA A 1 284 ? -26.732 -52.079 -16.637 1.00 15.60 274 ALA A O 1
ATOM 2056 N N . ILE A 1 285 ? -28.269 -53.252 -15.555 1.00 9.51 275 ILE A N 1
ATOM 2057 C CA . ILE A 1 285 ? -27.277 -53.799 -14.590 1.00 9.08 275 ILE A CA 1
ATOM 2058 C C . ILE A 1 285 ? -26.954 -55.216 -15.078 1.00 9.32 275 ILE A C 1
ATOM 2059 O O . ILE A 1 285 ? -27.858 -56.030 -15.388 1.00 9.94 275 ILE A O 1
ATOM 2064 N N . VAL A 1 286 ? -25.629 -55.504 -15.232 1.00 9.45 276 VAL A N 1
ATOM 2065 C CA . VAL A 1 286 ? -25.192 -56.819 -15.700 1.00 8.76 276 VAL A CA 1
ATOM 2066 C C . VAL A 1 286 ? -24.416 -57.478 -14.571 1.00 8.98 276 VAL A C 1
ATOM 2067 O O . VAL A 1 286 ? -23.962 -56.835 -13.616 1.00 10.20 276 VAL A O 1
ATOM 2071 N N . ASP A 1 287 ? -24.234 -58.800 -14.689 1.00 9.52 277 ASP A N 1
ATOM 2072 C CA . ASP A 1 287 ? -23.485 -59.580 -13.673 1.00 9.63 277 ASP A CA 1
ATOM 2073 C C . ASP A 1 287 ? -21.984 -59.673 -13.940 1.00 10.77 277 ASP A C 1
ATOM 2074 O O . ASP A 1 287 ? -21.278 -60.487 -13.314 1.00 14.71 277 ASP A O 1
ATOM 2079 N N . ALA A 1 288 ? -21.477 -58.747 -14.763 1.00 10.70 278 ALA A N 1
ATOM 2080 C CA . ALA A 1 288 ? -20.016 -58.557 -14.939 1.00 10.77 278 ALA A CA 1
ATOM 2081 C C . ALA A 1 288 ? -19.644 -57.254 -14.254 1.00 9.62 278 ALA A C 1
ATOM 2082 O O . ALA A 1 288 ? -19.827 -56.166 -14.840 1.00 12.18 278 ALA A O 1
ATOM 2084 N N . GLY A 1 289 ? -19.208 -57.356 -12.981 1.00 9.83 279 GLY A N 1
ATOM 2085 C CA . GLY A 1 289 ? -18.668 -56.185 -12.318 1.00 10.83 279 GLY A CA 1
ATOM 2086 C C . GLY A 1 289 ? -17.138 -56.142 -12.428 1.00 10.02 279 GLY A C 1
ATOM 2087 O O . GLY A 1 289 ? -16.569 -56.782 -13.342 1.00 10.52 279 GLY A O 1
ATOM 2088 N N . TRP A 1 290 ? -16.471 -55.428 -11.526 1.00 10.00 280 TRP A N 1
ATOM 2089 C CA . TRP A 1 290 ? -15.000 -55.365 -11.626 1.00 9.85 280 TRP A CA 1
ATOM 2090 C C . TRP A 1 290 ? -14.424 -56.731 -11.247 1.00 9.27 280 TRP A C 1
ATOM 2091 O O . TRP A 1 290 ? -13.237 -56.975 -11.619 1.00 11.43 280 TRP A O 1
ATOM 2102 N N . MET A 1 291 ? -15.089 -57.632 -10.499 1.00 9.36 281 MET A N 1
ATOM 2103 C CA . MET A 1 291 ? -14.480 -58.969 -10.246 1.00 8.85 281 MET A CA 1
ATOM 2104 C C . MET A 1 291 ? -14.307 -59.664 -11.613 1.00 10.25 281 MET A C 1
ATOM 2105 O O . MET A 1 291 ? -13.411 -60.467 -11.755 1.00 14.53 281 MET A O 1
ATOM 2110 N N . ALA A 1 292 ? -15.229 -59.460 -12.570 1.00 8.89 282 ALA A N 1
ATOM 2111 C CA . ALA A 1 292 ? -15.115 -60.065 -13.910 1.00 9.57 282 ALA A CA 1
ATOM 2112 C C . ALA A 1 292 ? -14.167 -59.219 -14.770 1.00 8.90 282 ALA A C 1
ATOM 2113 O O . ALA A 1 292 ? -13.266 -59.770 -15.469 1.00 10.79 282 ALA A O 1
ATOM 2115 N N . MET A 1 293 ? -14.356 -57.904 -14.829 1.00 8.57 283 MET A N 1
ATOM 2116 C CA . MET A 1 293 ? -13.592 -57.143 -15.827 1.00 8.67 283 MET A CA 1
ATOM 2117 C C . MET A 1 293 ? -12.175 -56.796 -15.303 1.00 8.81 283 MET A C 1
ATOM 2118 O O . MET A 1 293 ? -11.319 -56.396 -16.137 1.00 9.72 283 MET A O 1
ATOM 2123 N N . SER A 1 294 ? -11.952 -56.872 -13.980 1.00 9.09 284 SER A N 1
ATOM 2124 C CA . SER A 1 294 ? -10.840 -56.288 -13.240 1.00 10.09 284 SER A CA 1
ATOM 2125 C C . SER A 1 294 ? -11.103 -54.795 -13.052 1.00 9.58 284 SER A C 1
ATOM 2126 O O . SER A 1 294 ? -11.924 -54.174 -13.775 1.00 10.65 284 SER A O 1
ATOM 2129 N N . ARG A 1 295 ? -10.345 -54.186 -12.140 1.00 11.02 285 ARG A N 1
ATOM 2130 C CA . ARG A 1 295 ? -10.399 -52.689 -11.916 1.00 11.76 285 ARG A CA 1
ATOM 2131 C C . ARG A 1 295 ? -9.576 -51.957 -12.973 1.00 11.97 285 ARG A C 1
ATOM 2132 O O . ARG A 1 295 ? -9.485 -50.728 -12.869 1.00 12.32 285 ARG A O 1
ATOM 2140 N N . ASP A 1 296 ? -8.999 -52.598 -13.994 1.00 11.35 286 ASP A N 1
ATOM 2141 C CA . ASP A 1 296 ? -8.174 -51.813 -14.936 1.00 11.67 286 ASP A CA 1
ATOM 2142 C C . ASP A 1 296 ? -9.024 -50.789 -15.701 1.00 10.15 286 ASP A C 1
ATOM 2143 O O . ASP A 1 296 ? -10.084 -51.093 -16.332 1.00 12.55 286 ASP A O 1
ATOM 2148 N N . ARG A 1 297 ? -8.533 -49.542 -15.671 1.00 11.57 287 ARG A N 1
ATOM 2149 C CA . ARG A 1 297 ? -9.221 -48.430 -16.339 1.00 11.22 287 ARG A CA 1
ATOM 2150 C C . ARG A 1 297 ? -8.176 -47.714 -17.253 1.00 11.80 287 ARG A C 1
ATOM 2151 O O . ARG A 1 297 ? -8.175 -46.472 -17.373 1.00 14.63 287 ARG A O 1
ATOM 2159 N N . GLY A 1 298 ? -7.371 -48.489 -17.979 1.00 12.25 288 GLY A N 1
ATOM 2160 C CA . GLY A 1 298 ? -6.316 -47.913 -18.824 1.00 14.22 288 GLY A CA 1
ATOM 2161 C C . GLY A 1 298 ? -6.873 -46.986 -19.897 1.00 14.71 288 GLY A C 1
ATOM 2162 O O . GLY A 1 298 ? -6.172 -46.037 -20.289 1.00 17.10 288 GLY A O 1
ATOM 2163 N N . THR A 1 299 ? -8.127 -47.173 -20.366 1.00 12.35 289 THR A N 1
ATOM 2164 C CA . THR A 1 299 ? -8.651 -46.291 -21.439 1.00 12.86 289 THR A CA 1
ATOM 2165 C C . THR A 1 299 ? -9.002 -44.893 -20.854 1.00 14.30 289 THR A C 1
ATOM 2166 O O . THR A 1 299 ? -9.177 -43.976 -21.659 1.00 15.63 289 THR A O 1
ATOM 2170 N N . ALA A 1 300 ? -9.114 -44.745 -19.542 1.00 14.09 290 ALA A N 1
ATOM 2171 C CA . ALA A 1 300 ? -9.502 -43.445 -18.947 1.00 15.41 290 ALA A CA 1
ATOM 2172 C C . ALA A 1 300 ? -8.514 -42.376 -19.305 1.00 20.12 290 ALA A C 1
ATOM 2173 O O . ALA A 1 300 ? -8.936 -41.206 -19.389 1.00 29.54 290 ALA A O 1
ATOM 2175 N N . ARG A 1 301 ? -7.247 -42.755 -19.475 1.00 22.52 291 ARG A N 1
ATOM 2176 C CA . ARG A 1 301 ? -6.175 -41.752 -19.810 1.00 32.95 291 ARG A CA 1
ATOM 2177 C C . ARG A 1 301 ? -5.924 -41.572 -21.276 1.00 25.94 291 ARG A C 1
ATOM 2178 O O . ARG A 1 301 ? -4.998 -40.876 -21.657 1.00 39.12 291 ARG A O 1
ATOM 2186 N N . GLN A 1 302 ? -6.754 -42.216 -22.108 1.00 20.27 292 GLN A N 1
ATOM 2187 C CA . GLN A 1 302 ? -6.524 -42.244 -23.540 1.00 17.58 292 GLN A CA 1
ATOM 2188 C C . GLN A 1 302 ? -7.572 -41.390 -24.205 1.00 17.98 292 GLN A C 1
ATOM 2189 O O . GLN A 1 302 ? -8.398 -40.755 -23.494 1.00 25.67 292 GLN A O 1
ATOM 2195 N N . LYS A 1 303 ? -7.573 -41.371 -25.534 1.00 21.61 293 LYS A N 1
ATOM 2196 C CA . LYS A 1 303 ? -8.430 -40.419 -26.221 1.00 23.80 293 LYS A CA 1
ATOM 2197 C C . LYS A 1 303 ? -9.918 -40.802 -26.299 1.00 24.79 293 LYS A C 1
ATOM 2198 O O . LYS A 1 303 ? -10.766 -39.952 -26.535 1.00 27.80 293 LYS A O 1
ATOM 2204 N N . GLN A 1 304 ? -10.230 -42.053 -26.025 1.00 18.16 294 GLN A N 1
ATOM 2205 C CA . GLN A 1 304 ? -11.599 -42.499 -25.912 1.00 17.04 294 GLN A CA 1
ATOM 2206 C C . GLN A 1 304 ? -11.711 -43.392 -24.683 1.00 14.07 294 GLN A C 1
ATOM 2207 O O . GLN A 1 304 ? -11.076 -44.456 -24.585 1.00 15.76 294 GLN A O 1
ATOM 2213 N N . ASP A 1 305 ? -12.465 -42.960 -23.679 1.00 15.49 295 ASP A N 1
ATOM 2214 C CA . ASP A 1 305 ? -12.686 -43.696 -22.415 1.00 14.27 295 ASP A CA 1
ATOM 2215 C C . ASP A 1 305 ? -13.814 -44.692 -22.587 1.00 13.69 295 ASP A C 1
ATOM 2216 O O . ASP A 1 305 ? -14.926 -44.324 -22.968 1.00 17.16 295 ASP A O 1
ATOM 2221 N N . PHE A 1 306 ? -13.516 -45.992 -22.375 1.00 12.31 296 PHE A N 1
ATOM 2222 C CA . PHE A 1 306 ? -14.530 -47.052 -22.540 1.00 11.48 296 PHE A CA 1
ATOM 2223 C C . PHE A 1 306 ? -15.061 -47.522 -21.178 1.00 10.69 296 PHE A C 1
ATOM 2224 O O . PHE A 1 306 ? -15.733 -48.596 -21.139 1.00 12.45 296 PHE A O 1
ATOM 2232 N N . GLY A 1 307 ? -14.846 -46.747 -20.110 1.00 11.93 297 GLY A N 1
ATOM 2233 C CA . GLY A 1 307 ? -15.413 -47.190 -18.817 1.00 11.65 297 GLY A CA 1
ATOM 2234 C C . GLY A 1 307 ? -14.833 -48.552 -18.461 1.00 10.02 297 GLY A C 1
ATOM 2235 O O . GLY A 1 307 ? -13.603 -48.795 -18.660 1.00 11.48 297 GLY A O 1
ATOM 2236 N N . TYR A 1 308 ? -15.680 -49.454 -17.939 1.00 10.43 298 TYR A N 1
ATOM 2237 C CA . TYR A 1 308 ? -15.214 -50.817 -17.609 1.00 10.60 298 TYR A CA 1
ATOM 2238 C C . TYR A 1 308 ? -15.381 -51.783 -18.778 1.00 9.63 298 TYR A C 1
ATOM 2239 O O . TYR A 1 308 ? -15.201 -52.994 -18.616 1.00 10.94 298 TYR A O 1
ATOM 2248 N N . GLY A 1 309 ? -15.689 -51.243 -19.973 1.00 10.00 299 GLY A N 1
ATOM 2249 C CA . GLY A 1 309 ? -15.615 -52.098 -21.190 1.00 10.52 299 GLY A CA 1
ATOM 2250 C C . GLY A 1 309 ? -16.635 -51.701 -22.243 1.00 9.05 299 GLY A C 1
ATOM 2251 O O . GLY A 1 309 ? -17.650 -51.045 -21.959 1.00 10.31 299 GLY A O 1
ATOM 2252 N N . GLN A 1 310 ? -16.353 -52.151 -23.453 1.00 10.04 300 GLN A N 1
ATOM 2253 C CA . GLN A 1 310 ? -17.211 -51.835 -24.595 1.00 9.91 300 GLN A CA 1
ATOM 2254 C C . GLN A 1 310 ? -18.268 -52.901 -24.757 1.00 9.51 300 GLN A C 1
ATOM 2255 O O . GLN A 1 310 ? -17.954 -54.118 -24.860 1.00 10.69 300 GLN A O 1
ATOM 2261 N N . VAL A 1 311 ? -19.547 -52.535 -24.829 1.00 9.45 301 VAL A N 1
ATOM 2262 C CA . VAL A 1 311 ? -20.628 -53.556 -24.985 1.00 10.28 301 VAL A CA 1
ATOM 2263 C C . VAL A 1 311 ? -20.652 -54.063 -26.430 1.00 10.63 301 VAL A C 1
ATOM 2264 O O . VAL A 1 311 ? -20.570 -53.239 -27.391 1.00 10.53 301 VAL A O 1
ATOM 2268 N N . CYS A 1 312 ? -20.888 -55.370 -26.569 1.00 10.15 302 CYS A N 1
ATOM 2269 C CA . CYS A 1 312 ? -21.125 -56.028 -27.852 1.00 9.91 302 CYS A CA 1
ATOM 2270 C C . CYS A 1 312 ? -22.344 -56.926 -27.649 1.00 9.78 302 CYS A C 1
ATOM 2271 O O . CYS A 1 312 ? -22.684 -57.300 -26.505 1.00 10.77 302 CYS A O 1
ATOM 2274 N N . ASP A 1 313 ? -23.040 -57.241 -28.735 1.00 10.42 303 ASP A N 1
ATOM 2275 C CA . ASP A 1 313 ? -24.168 -58.173 -28.608 1.00 11.05 303 ASP A CA 1
ATOM 2276 C C . ASP A 1 313 ? -23.615 -59.628 -28.491 1.00 12.67 303 ASP A C 1
ATOM 2277 O O . ASP A 1 313 ? -22.382 -59.898 -28.486 1.00 11.85 303 ASP A O 1
ATOM 2282 N N . LEU A 1 314 ? -24.543 -60.609 -28.330 1.00 12.77 304 LEU A N 1
ATOM 2283 C CA . LEU A 1 314 ? -24.137 -61.973 -28.052 1.00 12.31 304 LEU A CA 1
ATOM 2284 C C . LEU A 1 314 ? -23.357 -62.501 -29.258 1.00 11.74 304 LEU A C 1
ATOM 2285 O O . LEU A 1 314 ? -22.501 -63.412 -29.125 1.00 14.16 304 LEU A O 1
ATOM 2290 N N . GLN A 1 315 ? -23.655 -62.004 -30.474 1.00 12.77 305 GLN A N 1
ATOM 2291 C CA . GLN A 1 315 ? -22.885 -62.406 -31.670 1.00 15.86 305 GLN A CA 1
ATOM 2292 C C . GLN A 1 315 ? -21.519 -61.792 -31.786 1.00 16.48 305 GLN A C 1
ATOM 2293 O O . GLN A 1 315 ? -20.739 -62.122 -32.683 1.00 22.16 305 GLN A O 1
ATOM 2299 N N . GLY A 1 316 ? -21.213 -60.863 -30.900 1.00 14.41 306 GLY A N 1
ATOM 2300 C CA . GLY A 1 316 ? -19.950 -60.201 -30.898 1.00 16.99 306 GLY A CA 1
ATOM 2301 C C . GLY A 1 316 ? -19.921 -58.887 -31.655 1.00 15.08 306 GLY A C 1
ATOM 2302 O O . GLY A 1 316 ? -18.834 -58.318 -31.830 1.00 21.37 306 GLY A O 1
ATOM 2303 N N . ARG A 1 317 ? -21.066 -58.428 -32.180 1.00 13.65 307 ARG A N 1
ATOM 2304 C CA . ARG A 1 317 ? -21.134 -57.111 -32.912 1.00 13.37 307 ARG A CA 1
ATOM 2305 C C . ARG A 1 317 ? -20.885 -56.013 -31.902 1.00 14.00 307 ARG A C 1
ATOM 2306 O O . ARG A 1 317 ? -21.575 -55.937 -30.860 1.00 13.08 307 ARG A O 1
ATOM 2314 N N . VAL A 1 318 ? -19.951 -55.098 -32.175 1.00 14.84 308 VAL A N 1
ATOM 2315 C CA . VAL A 1 318 ? -19.721 -53.966 -31.265 1.00 12.39 308 VAL A CA 1
ATOM 2316 C C . VAL A 1 318 ? -20.973 -53.072 -31.321 1.00 11.35 308 VAL A C 1
ATOM 2317 O O . VAL A 1 318 ? -21.585 -52.878 -32.392 1.00 15.11 308 VAL A O 1
ATOM 2321 N N . MET A 1 319 ? -21.348 -52.550 -30.129 1.00 11.25 309 MET A N 1
ATOM 2322 C CA . MET A 1 319 ? -22.505 -51.628 -29.973 1.00 12.25 309 MET A CA 1
ATOM 2323 C C . MET A 1 319 ? -21.978 -50.333 -29.534 1.00 11.73 309 MET A C 1
ATOM 2324 O O . MET A 1 319 ? -21.943 -49.955 -28.328 1.00 12.36 309 MET A O 1
ATOM 2329 N N . PRO A 1 320 ? -21.465 -49.491 -30.492 1.00 12.17 310 PRO A N 1
ATOM 2330 C CA . PRO A 1 320 ? -20.775 -48.266 -30.087 1.00 12.84 310 PRO A CA 1
ATOM 2331 C C . PRO A 1 320 ? -21.716 -47.381 -29.295 1.00 14.02 310 PRO A C 1
ATOM 2332 O O . PRO A 1 320 ? -22.961 -47.348 -29.558 1.00 17.82 310 PRO A O 1
ATOM 2336 N N . GLY A 1 321 ? -21.137 -46.635 -28.391 1.00 13.46 311 GLY A N 1
ATOM 2337 C CA . GLY A 1 321 ? -22.058 -45.776 -27.595 1.00 21.78 311 GLY A CA 1
ATOM 2338 C C . GLY A 1 321 ? -22.678 -46.432 -26.333 1.00 17.50 311 GLY A C 1
ATOM 2339 O O . GLY A 1 321 ? -23.251 -45.718 -25.513 1.00 20.80 311 GLY A O 1
ATOM 2340 N N . PHE A 1 322 ? -22.630 -47.796 -26.192 1.00 13.75 312 PHE A N 1
ATOM 2341 C CA . PHE A 1 322 ? -22.941 -48.401 -24.899 1.00 12.45 312 PHE A CA 1
ATOM 2342 C C . PHE A 1 322 ? -21.611 -48.935 -24.339 1.00 10.98 312 PHE A C 1
ATOM 2343 O O . PHE A 1 322 ? -20.907 -49.697 -25.011 1.00 11.75 312 PHE A O 1
ATOM 2351 N N . VAL A 1 323 ? -21.355 -48.591 -23.080 1.00 10.05 313 VAL A N 1
ATOM 2352 C CA . VAL A 1 323 ? -20.212 -49.101 -22.380 1.00 9.93 313 VAL A CA 1
ATOM 2353 C C . VAL A 1 323 ? -20.626 -49.422 -20.934 1.00 10.01 313 VAL A C 1
ATOM 2354 O O . VAL A 1 323 ? -21.742 -49.055 -20.501 1.00 10.98 313 VAL A O 1
ATOM 2358 N N . LEU A 1 324 ? -19.735 -50.049 -20.164 1.00 10.37 314 LEU A N 1
ATOM 2359 C CA . LEU A 1 324 ? -19.948 -50.190 -18.722 1.00 9.48 314 LEU A CA 1
ATOM 2360 C C . LEU A 1 324 ? -19.463 -48.878 -18.081 1.00 9.99 314 LEU A C 1
ATOM 2361 O O . LEU A 1 324 ? -18.267 -48.621 -17.950 1.00 12.49 314 LEU A O 1
ATOM 2366 N N . THR A 1 325 ? -20.379 -47.968 -17.739 1.00 10.35 315 THR A N 1
ATOM 2367 C CA . THR A 1 325 ? -19.959 -46.731 -17.173 1.00 11.29 315 THR A CA 1
ATOM 2368 C C . THR A 1 325 ? -19.534 -46.806 -15.726 1.00 11.62 315 THR A C 1
ATOM 2369 O O . THR A 1 325 ? -18.901 -45.875 -15.190 1.00 15.82 315 THR A O 1
ATOM 2373 N N . GLY A 1 326 ? -19.913 -47.905 -15.065 1.00 11.95 316 GLY A N 1
ATOM 2374 C CA . GLY A 1 326 ? -19.499 -48.072 -13.656 1.00 14.36 316 GLY A CA 1
ATOM 2375 C C . GLY A 1 326 ? -19.449 -49.574 -13.341 1.00 11.67 316 GLY A C 1
ATOM 2376 O O . GLY A 1 326 ? -19.979 -50.387 -14.103 1.00 12.53 316 GLY A O 1
ATOM 2377 N N . ALA A 1 327 ? -18.853 -49.902 -12.203 1.00 11.44 317 ALA A N 1
ATOM 2378 C CA . ALA A 1 327 ? -18.789 -51.329 -11.780 1.00 11.86 317 ALA A CA 1
ATOM 2379 C C . ALA A 1 327 ? -18.583 -51.400 -10.296 1.00 11.71 317 ALA A C 1
ATOM 2380 O O . ALA A 1 327 ? -17.754 -50.644 -9.719 1.00 14.19 317 ALA A O 1
ATOM 2382 N N . ASN A 1 328 ? -19.326 -52.296 -9.652 1.00 12.38 318 ASN A N 1
ATOM 2383 C CA . ASN A 1 328 ? -19.020 -52.745 -8.302 1.00 12.15 318 ASN A CA 1
ATOM 2384 C C . ASN A 1 328 ? -18.558 -54.187 -8.396 1.00 11.22 318 ASN A C 1
ATOM 2385 O O . ASN A 1 328 ? -18.328 -54.670 -9.522 1.00 11.27 318 ASN A O 1
ATOM 2390 N N . GLN A 1 329 ? -18.425 -54.915 -7.319 1.00 10.57 319 GLN A N 1
ATOM 2391 C CA . GLN A 1 329 ? -17.686 -56.188 -7.402 1.00 8.99 319 GLN A CA 1
ATOM 2392 C C . GLN A 1 329 ? -18.343 -57.178 -8.379 1.00 8.17 319 GLN A C 1
ATOM 2393 O O . GLN A 1 329 ? -17.681 -57.750 -9.251 1.00 10.16 319 GLN A O 1
ATOM 2399 N N . GLU A 1 330 ? -19.698 -57.381 -8.196 1.00 9.96 320 GLU A N 1
ATOM 2400 C CA . GLU A 1 330 ? -20.432 -58.370 -9.012 1.00 9.64 320 GLU A CA 1
ATOM 2401 C C . GLU A 1 330 ? -21.550 -57.716 -9.811 1.00 9.94 320 GLU A C 1
ATOM 2402 O O . GLU A 1 330 ? -22.391 -58.449 -10.365 1.00 14.15 320 GLU A O 1
ATOM 2408 N N . HIS A 1 331 ? -21.515 -56.372 -9.937 1.00 9.77 321 HIS A N 1
ATOM 2409 C CA . HIS A 1 331 ? -22.525 -55.671 -10.745 1.00 10.03 321 HIS A CA 1
ATOM 2410 C C . HIS A 1 331 ? -21.854 -54.711 -11.654 1.00 10.23 321 HIS A C 1
ATOM 2411 O O . HIS A 1 331 ? -20.988 -53.915 -11.229 1.00 12.15 321 HIS A O 1
ATOM 2418 N N . GLY A 1 332 ? -22.151 -54.756 -12.940 1.00 9.72 322 GLY A N 1
ATOM 2419 C CA . GLY A 1 332 ? -21.670 -53.758 -13.879 1.00 10.60 322 GLY A CA 1
ATOM 2420 C C . GLY A 1 332 ? -22.877 -52.868 -14.259 1.00 9.11 322 GLY A C 1
ATOM 2421 O O . GLY A 1 332 ? -24.004 -53.314 -14.402 1.00 11.34 322 GLY A O 1
ATOM 2422 N N . ILE A 1 333 ? -22.572 -51.581 -14.545 1.00 10.64 323 ILE A N 1
ATOM 2423 C CA . ILE A 1 333 ? -23.618 -50.632 -14.932 1.00 9.60 323 ILE A CA 1
ATOM 2424 C C . ILE A 1 333 ? -23.425 -50.352 -16.396 1.00 9.94 323 ILE A C 1
ATOM 2425 O O . ILE A 1 333 ? -22.394 -49.699 -16.770 1.00 10.72 323 ILE A O 1
ATOM 2430 N N . LEU A 1 334 ? -24.361 -50.800 -17.244 1.00 10.54 324 LEU A N 1
ATOM 2431 C CA . LEU A 1 334 ? -24.309 -50.584 -18.715 1.00 10.23 324 LEU A CA 1
ATOM 2432 C C . LEU A 1 334 ? -25.157 -49.334 -18.990 1.00 10.43 324 LEU A C 1
ATOM 2433 O O . LEU A 1 334 ? -26.284 -49.229 -18.532 1.00 12.67 324 LEU A O 1
ATOM 2438 N N . ALA A 1 335 ? -24.618 -48.372 -19.683 1.00 11.00 325 ALA A N 1
ATOM 2439 C CA . ALA A 1 335 ? -25.358 -47.135 -19.967 1.00 11.21 325 ALA A CA 1
ATOM 2440 C C . ALA A 1 335 ? -24.765 -46.470 -21.208 1.00 11.74 325 ALA A C 1
ATOM 2441 O O . ALA A 1 335 ? -23.749 -46.927 -21.767 1.00 12.03 325 ALA A O 1
ATOM 2443 N N . ARG A 1 336 ? -25.454 -45.396 -21.698 1.00 15.10 326 ARG A N 1
ATOM 2444 C CA . ARG A 1 336 ? -24.918 -44.728 -22.868 1.00 15.68 326 ARG A CA 1
ATOM 2445 C C . ARG A 1 336 ? -23.596 -44.004 -22.520 1.00 16.41 326 ARG A C 1
ATOM 2446 O O . ARG A 1 336 ? -23.427 -43.279 -21.486 1.00 19.64 326 ARG A O 1
ATOM 2454 N N . ALA A 1 337 ? -22.631 -44.138 -23.426 1.00 17.98 327 ALA A N 1
ATOM 2455 C CA . ALA A 1 337 ? -21.366 -43.379 -23.294 1.00 20.80 327 ALA A CA 1
ATOM 2456 C C . ALA A 1 337 ? -21.624 -41.873 -23.393 1.00 21.55 327 ALA A C 1
ATOM 2457 O O . ALA A 1 337 ? -20.864 -41.124 -22.781 1.00 31.99 327 ALA A O 1
ATOM 2459 N N . ASP A 1 338 ? -22.689 -41.442 -24.083 1.00 20.95 328 ASP A N 1
ATOM 2460 C CA . ASP A 1 338 ? -22.913 -39.972 -24.252 1.00 23.19 328 ASP A CA 1
ATOM 2461 C C . ASP A 1 338 ? -23.564 -39.342 -23.034 1.00 26.79 328 ASP A C 1
ATOM 2462 O O . ASP A 1 338 ? -23.899 -38.159 -23.040 1.00 31.14 328 ASP A O 1
ATOM 2467 N N . GLY A 1 339 ? -23.826 -40.110 -21.980 1.00 23.73 329 GLY A N 1
ATOM 2468 C CA . GLY A 1 339 ? -24.226 -39.528 -20.680 1.00 23.71 329 GLY A CA 1
ATOM 2469 C C . GLY A 1 339 ? -25.732 -39.442 -20.646 1.00 20.97 329 GLY A C 1
ATOM 2470 O O . GLY A 1 339 ? -26.300 -39.073 -19.636 1.00 27.07 329 GLY A O 1
ATOM 2471 N N . ALA A 1 340 ? -26.451 -39.648 -21.758 1.00 24.11 330 ALA A N 1
ATOM 2472 C CA . ALA A 1 340 ? -27.898 -39.474 -21.709 1.00 25.79 330 ALA A CA 1
ATOM 2473 C C . ALA A 1 340 ? -28.527 -40.714 -21.106 1.00 21.02 330 ALA A C 1
ATOM 2474 O O . ALA A 1 340 ? -27.859 -41.752 -21.034 1.00 25.09 330 ALA A O 1
ATOM 2476 N N . ALA A 1 341 ? -29.751 -40.600 -20.581 1.00 24.63 331 ALA A N 1
ATOM 2477 C CA . ALA A 1 341 ? -30.470 -41.731 -20.049 1.00 21.85 331 ALA A CA 1
ATOM 2478 C C . ALA A 1 341 ? -31.262 -42.354 -21.209 1.00 25.80 331 ALA A C 1
ATOM 2479 O O . ALA A 1 341 ? -32.184 -41.767 -21.736 1.00 27.80 331 ALA A O 1
ATOM 2481 N N . GLU A 1 342 ? -30.785 -43.513 -21.686 1.00 21.37 332 GLU A N 1
ATOM 2482 C CA . GLU A 1 342 ? -31.507 -44.292 -22.655 1.00 22.06 332 GLU A CA 1
ATOM 2483 C C . GLU A 1 342 ? -32.936 -44.466 -22.199 1.00 23.37 332 GLU A C 1
ATOM 2484 O O . GLU A 1 342 ? -33.244 -44.986 -21.054 1.00 28.89 332 GLU A O 1
ATOM 2490 N N . ALA A 1 343 ? -33.823 -44.046 -23.058 1.00 24.17 333 ALA A N 1
ATOM 2491 C CA . ALA A 1 343 ? -35.245 -44.172 -22.704 1.00 26.73 333 ALA A CA 1
ATOM 2492 C C . ALA A 1 343 ? -35.595 -45.691 -22.791 1.00 26.61 333 ALA A C 1
ATOM 2493 O O . ALA A 1 343 ? -35.090 -46.423 -23.624 1.00 32.71 333 ALA A O 1
ATOM 2495 N N . ASP A 1 344 ? -36.447 -46.199 -21.944 1.00 24.62 334 ASP A N 1
ATOM 2496 C CA . ASP A 1 344 ? -36.861 -47.588 -22.204 1.00 32.27 334 ASP A CA 1
ATOM 2497 C C . ASP A 1 344 ? -35.680 -48.613 -22.395 1.00 21.35 334 ASP A C 1
ATOM 2498 O O . ASP A 1 344 ? -35.710 -49.590 -23.183 1.00 24.88 334 ASP A O 1
ATOM 2503 N N . ILE A 1 345 ? -34.639 -48.405 -21.588 1.00 21.10 335 ILE A N 1
ATOM 2504 C CA . ILE A 1 345 ? -33.465 -49.369 -21.523 1.00 19.09 335 ILE A CA 1
ATOM 2505 C C . ILE A 1 345 ? -33.939 -50.805 -21.292 1.00 15.91 335 ILE A C 1
ATOM 2506 O O . ILE A 1 345 ? -33.321 -51.776 -21.815 1.00 19.47 335 ILE A O 1
ATOM 2511 N N . ALA A 1 346 ? -34.997 -51.013 -20.509 1.00 16.00 336 ALA A N 1
ATOM 2512 C CA . ALA A 1 346 ? -35.461 -52.428 -20.239 1.00 21.11 336 ALA A CA 1
ATOM 2513 C C . ALA A 1 346 ? -36.143 -53.062 -21.418 1.00 22.92 336 ALA A C 1
ATOM 2514 O O . ALA A 1 346 ? -36.160 -54.307 -21.569 1.00 29.00 336 ALA A O 1
ATOM 2516 N N . THR A 1 347 ? -36.622 -52.226 -22.312 1.00 20.98 337 THR A N 1
ATOM 2517 C CA . THR A 1 347 ? -37.282 -52.800 -23.461 1.00 24.88 337 THR A CA 1
ATOM 2518 C C . THR A 1 347 ? -36.247 -53.256 -24.480 1.00 20.59 337 THR A C 1
ATOM 2519 O O . THR A 1 347 ? -36.417 -54.231 -25.205 1.00 28.06 337 THR A O 1
ATOM 2523 N N . ARG A 1 348 ? -35.087 -52.550 -24.547 1.00 18.10 338 ARG A N 1
ATOM 2524 C CA . ARG A 1 348 ? -34.042 -52.915 -25.440 1.00 18.79 338 ARG A CA 1
ATOM 2525 C C . ARG A 1 348 ? -33.241 -54.128 -24.925 1.00 15.59 338 ARG A C 1
ATOM 2526 O O . ARG A 1 348 ? -32.741 -54.963 -25.723 1.00 17.04 338 ARG A O 1
ATOM 2534 N N . PHE A 1 349 ? -32.991 -54.141 -23.583 1.00 12.21 339 PHE A N 1
ATOM 2535 C CA . PHE A 1 349 ? -32.163 -55.197 -22.972 1.00 12.53 339 PHE A CA 1
ATOM 2536 C C . PHE A 1 349 ? -32.993 -55.868 -21.869 1.00 10.68 339 PHE A C 1
ATOM 2537 O O . PHE A 1 349 ? -32.781 -55.610 -20.666 1.00 12.85 339 PHE A O 1
ATOM 2545 N N . PRO A 1 350 ? -33.966 -56.730 -22.240 1.00 10.94 340 PRO A N 1
ATOM 2546 C CA . PRO A 1 350 ? -34.797 -57.370 -21.186 1.00 12.48 340 PRO A CA 1
ATOM 2547 C C . PRO A 1 350 ? -33.981 -58.186 -20.241 1.00 10.57 340 PRO A C 1
ATOM 2548 O O . PRO A 1 350 ? -32.850 -58.689 -20.572 1.00 10.60 340 PRO A O 1
ATOM 2552 N N . LEU A 1 351 ? -34.533 -58.380 -19.075 1.00 11.32 341 LEU A N 1
ATOM 2553 C CA . LEU A 1 351 ? -33.924 -59.281 -18.078 1.00 10.66 341 LEU A CA 1
ATOM 2554 C C . LEU A 1 351 ? -33.479 -60.570 -18.739 1.00 10.19 341 LEU A C 1
ATOM 2555 O O . LEU A 1 351 ? -34.256 -61.234 -19.487 1.00 11.54 341 LEU A O 1
ATOM 2560 N N . GLY A 1 352 ? -32.241 -60.991 -18.482 1.00 9.80 342 GLY A N 1
ATOM 2561 C CA . GLY A 1 352 ? -31.723 -62.286 -19.006 1.00 10.77 342 GLY A CA 1
ATOM 2562 C C . GLY A 1 352 ? -30.960 -62.116 -20.315 1.00 10.09 342 GLY A C 1
ATOM 2563 O O . GLY A 1 352 ? -30.324 -63.101 -20.776 1.00 12.42 342 GLY A O 1
ATOM 2564 N N . THR A 1 353 ? -31.020 -60.949 -20.971 1.00 9.85 343 THR A N 1
ATOM 2565 C CA . THR A 1 353 ? -30.328 -60.773 -22.260 1.00 9.09 343 THR A CA 1
ATOM 2566 C C . THR A 1 353 ? -28.814 -60.990 -22.017 1.00 10.26 343 THR A C 1
ATOM 2567 O O . THR A 1 353 ? -28.264 -60.494 -20.980 1.00 10.52 343 THR A O 1
ATOM 2571 N N . ARG A 1 354 ? -28.135 -61.639 -22.930 1.00 8.96 344 ARG A N 1
ATOM 2572 C CA . ARG A 1 354 ? -26.698 -61.869 -22.802 1.00 8.63 344 ARG A CA 1
ATOM 2573 C C . ARG A 1 354 ? -25.971 -60.906 -23.722 1.00 9.83 344 ARG A C 1
ATOM 2574 O O . ARG A 1 354 ? -26.371 -60.684 -24.893 1.00 11.90 344 ARG A O 1
ATOM 2582 N N . LEU A 1 355 ? -24.865 -60.371 -23.232 1.00 9.74 345 LEU A N 1
ATOM 2583 C CA . LEU A 1 355 ? -24.047 -59.395 -23.970 1.00 9.37 345 LEU A CA 1
ATOM 2584 C C . LEU A 1 355 ? -22.571 -59.834 -23.784 1.00 9.18 345 LEU A C 1
ATOM 2585 O O . LEU A 1 355 ? -22.260 -60.717 -22.970 1.00 10.44 345 LEU A O 1
ATOM 2590 N N . ARG A 1 356 ? -21.669 -59.234 -24.553 1.00 9.39 346 ARG A N 1
ATOM 2591 C CA . ARG A 1 356 ? -20.226 -59.544 -24.392 1.00 9.19 346 ARG A CA 1
ATOM 2592 C C . ARG A 1 356 ? -19.487 -58.231 -24.258 1.00 9.63 346 ARG A C 1
ATOM 2593 O O . ARG A 1 356 ? -19.732 -57.279 -25.027 1.00 13.28 346 ARG A O 1
ATOM 2601 N N . ILE A 1 357 ? -18.595 -58.156 -23.295 1.00 8.75 347 ILE A N 1
ATOM 2602 C CA . ILE A 1 357 ? -17.949 -56.901 -22.978 1.00 9.04 347 ILE A CA 1
ATOM 2603 C C . ILE A 1 357 ? -16.458 -56.992 -23.349 1.00 8.94 347 ILE A C 1
ATOM 2604 O O . ILE A 1 357 ? -15.721 -57.884 -22.876 1.00 10.90 347 ILE A O 1
ATOM 2609 N N . LEU A 1 358 ? -15.962 -56.060 -24.198 1.00 8.83 348 LEU A N 1
ATOM 2610 C CA . LEU A 1 358 ? -14.539 -56.066 -24.523 1.00 9.61 348 LEU A CA 1
ATOM 2611 C C . LEU A 1 358 ? -13.783 -55.341 -23.405 1.00 10.54 348 LEU A C 1
ATOM 2612 O O . LEU A 1 358 ? -14.204 -54.309 -22.865 1.00 10.88 348 LEU A O 1
ATOM 2617 N N . PRO A 1 359 ? -12.608 -55.910 -23.017 1.00 9.40 349 PRO A N 1
ATOM 2618 C CA . PRO A 1 359 ? -11.874 -55.390 -21.840 1.00 9.34 349 PRO A CA 1
ATOM 2619 C C . PRO A 1 359 ? -11.003 -54.181 -22.168 1.00 8.83 349 PRO A C 1
ATOM 2620 O O . PRO A 1 359 ? -10.480 -54.049 -23.302 1.00 10.93 349 PRO A O 1
ATOM 2624 N N . ASN A 1 360 ? -10.750 -53.371 -21.132 1.00 9.42 350 ASN A N 1
ATOM 2625 C CA . ASN A 1 360 ? -9.690 -52.370 -21.244 1.00 9.57 350 ASN A CA 1
ATOM 2626 C C . ASN A 1 360 ? -8.336 -53.074 -21.442 1.00 10.13 350 ASN A C 1
ATOM 2627 O O . ASN A 1 360 ? -7.588 -52.624 -22.372 1.00 10.68 350 ASN A O 1
ATOM 2632 N N . HIS A 1 361 ? -8.036 -54.084 -20.644 1.00 10.45 351 HIS A N 1
ATOM 2633 C CA . HIS A 1 361 ? -6.693 -54.648 -20.620 1.00 9.86 351 HIS A CA 1
ATOM 2634 C C . HIS A 1 361 ? -6.861 -56.150 -20.583 1.00 8.32 351 HIS A C 1
ATOM 2635 O O . HIS A 1 361 ? -7.275 -56.692 -19.515 1.00 9.84 351 HIS A O 1
ATOM 2642 N N . ALA A 1 362 ? -6.468 -56.844 -21.666 1.00 9.71 352 ALA A N 1
ATOM 2643 C CA . ALA A 1 362 ? -6.747 -58.287 -21.743 1.00 9.49 352 ALA A CA 1
ATOM 2644 C C . ALA A 1 362 ? -6.020 -59.049 -20.601 1.00 9.62 352 ALA A C 1
ATOM 2645 O O . ALA A 1 362 ? -6.601 -59.964 -20.003 1.00 10.30 352 ALA A O 1
ATOM 2647 N N . CYS A 1 363 ? -4.802 -58.637 -20.246 1.00 10.43 353 CYS A N 1
ATOM 2648 C CA . CYS A 1 363 ? -4.012 -59.398 -19.267 1.00 10.58 353 CYS A CA 1
ATOM 2649 C C . CYS A 1 363 ? -4.682 -59.288 -17.886 1.00 9.86 353 CYS A C 1
ATOM 2650 O O . CYS A 1 363 ? -4.662 -60.242 -17.080 1.00 11.94 353 CYS A O 1
ATOM 2653 N N . ALA A 1 364 ? -5.292 -58.097 -17.616 1.00 9.69 354 ALA A N 1
ATOM 2654 C CA . ALA A 1 364 ? -5.926 -57.889 -16.302 1.00 8.62 354 ALA A CA 1
ATOM 2655 C C . ALA A 1 364 ? -7.277 -58.652 -16.226 1.00 8.57 354 ALA A C 1
ATOM 2656 O O . ALA A 1 364 ? -7.569 -59.303 -15.220 1.00 10.53 354 ALA A O 1
ATOM 2658 N N . THR A 1 365 ? -8.100 -58.516 -17.320 1.00 9.50 355 THR A N 1
ATOM 2659 C CA . THR A 1 365 ? -9.414 -59.192 -17.279 1.00 9.44 355 THR A CA 1
ATOM 2660 C C . THR A 1 365 ? -9.216 -60.713 -17.179 1.00 9.66 355 THR A C 1
ATOM 2661 O O . THR A 1 365 ? -9.873 -61.401 -16.429 1.00 10.17 355 THR A O 1
ATOM 2665 N N . GLY A 1 366 ? -8.271 -61.240 -17.983 1.00 9.72 356 GLY A N 1
ATOM 2666 C CA . GLY A 1 366 ? -8.107 -62.739 -18.063 1.00 10.93 356 GLY A CA 1
ATOM 2667 C C . GLY A 1 366 ? -7.762 -63.265 -16.686 1.00 9.93 356 GLY A C 1
ATOM 2668 O O . GLY A 1 366 ? -8.215 -64.368 -16.326 1.00 11.49 356 GLY A O 1
ATOM 2669 N N . ALA A 1 367 ? -6.936 -62.522 -15.909 1.00 10.47 357 ALA A N 1
ATOM 2670 C CA . ALA A 1 367 ? -6.532 -63.015 -14.612 1.00 10.09 357 ALA A CA 1
ATOM 2671 C C . ALA A 1 367 ? -7.654 -63.156 -13.587 1.00 9.49 357 ALA A C 1
ATOM 2672 O O . ALA A 1 367 ? -7.497 -63.856 -12.550 1.00 12.08 357 ALA A O 1
ATOM 2674 N N . GLN A 1 368 ? -8.821 -62.546 -13.884 1.00 9.31 358 GLN A N 1
ATOM 2675 C CA A GLN A 1 368 ? -9.959 -62.708 -12.997 0.50 9.18 358 GLN A CA 1
ATOM 2676 C CA B GLN A 1 368 ? -9.978 -62.703 -13.002 0.50 9.29 358 GLN A CA 1
ATOM 2677 C C . GLN A 1 368 ? -10.642 -64.072 -13.133 1.00 9.08 358 GLN A C 1
ATOM 2678 O O . GLN A 1 368 ? -11.533 -64.391 -12.322 1.00 11.10 358 GLN A O 1
ATOM 2689 N N . PHE A 1 369 ? -10.295 -64.882 -14.154 1.00 9.13 359 PHE A N 1
ATOM 2690 C CA . PHE A 1 369 ? -11.056 -66.123 -14.442 1.00 9.12 359 PHE A CA 1
ATOM 2691 C C . PHE A 1 369 ? -10.168 -67.339 -14.237 1.00 8.89 359 PHE A C 1
ATOM 2692 O O . PHE A 1 369 ? -9.001 -67.338 -14.676 1.00 11.04 359 PHE A O 1
ATOM 2700 N N . PRO A 1 370 ? -10.729 -68.391 -13.673 1.00 9.56 360 PRO A N 1
ATOM 2701 C CA . PRO A 1 370 ? -10.018 -69.671 -13.639 1.00 10.06 360 PRO A CA 1
ATOM 2702 C C . PRO A 1 370 ? -9.730 -70.271 -14.998 1.00 9.60 360 PRO A C 1
ATOM 2703 O O . PRO A 1 370 ? -8.799 -71.096 -15.103 1.00 11.27 360 PRO A O 1
ATOM 2707 N N . ALA A 1 371 ? -10.512 -69.901 -15.992 1.00 9.85 361 ALA A N 1
ATOM 2708 C CA . ALA A 1 371 ? -10.426 -70.548 -17.289 1.00 10.30 361 ALA A CA 1
ATOM 2709 C C . ALA A 1 371 ? -11.060 -69.643 -18.329 1.00 10.20 361 ALA A C 1
ATOM 2710 O O . ALA A 1 371 ? -11.937 -68.773 -17.979 1.00 11.76 361 ALA A O 1
ATOM 2712 N N . TYR A 1 372 ? -10.688 -69.825 -19.592 1.00 9.24 362 TYR A N 1
ATOM 2713 C CA . TYR A 1 372 ? -11.374 -69.241 -20.727 1.00 9.35 362 TYR A CA 1
ATOM 2714 C C . TYR A 1 372 ? -12.335 -70.236 -21.328 1.00 9.84 362 TYR A C 1
ATOM 2715 O O . TYR A 1 372 ? -12.209 -71.460 -21.165 1.00 12.03 362 TYR A O 1
ATOM 2724 N N . GLN A 1 373 ? -13.327 -69.707 -22.079 1.00 9.43 363 GLN A N 1
ATOM 2725 C CA . GLN A 1 373 ? -14.206 -70.534 -22.876 1.00 9.68 363 GLN A CA 1
ATOM 2726 C C . GLN A 1 373 ? -13.815 -70.313 -24.334 1.00 9.76 363 GLN A C 1
ATOM 2727 O O . GLN A 1 373 ? -14.041 -69.188 -24.862 1.00 11.13 363 GLN A O 1
ATOM 2733 N N . ALA A 1 374 ? -13.183 -71.280 -24.969 1.00 10.24 364 ALA A N 1
ATOM 2734 C CA . ALA A 1 374 ? -12.677 -71.124 -26.348 1.00 10.20 364 ALA A CA 1
ATOM 2735 C C . ALA A 1 374 ? -13.806 -71.405 -27.334 1.00 11.55 364 ALA A C 1
ATOM 2736 O O . ALA A 1 374 ? -14.317 -72.525 -27.341 1.00 12.51 364 ALA A O 1
ATOM 2738 N N . LEU A 1 375 ? -14.262 -70.352 -28.084 1.00 10.17 365 LEU A N 1
ATOM 2739 C CA . LEU A 1 375 ? -15.448 -70.432 -28.934 1.00 10.61 365 LEU A CA 1
ATOM 2740 C C . LEU A 1 375 ? -15.018 -70.799 -30.362 1.00 11.90 365 LEU A C 1
ATOM 2741 O O . LEU A 1 375 ? -14.242 -70.036 -30.990 1.00 12.60 365 LEU A O 1
ATOM 2746 N N . ALA A 1 376 ? -15.553 -71.926 -30.846 1.00 12.91 366 ALA A N 1
ATOM 2747 C CA . ALA A 1 376 ? -15.272 -72.422 -32.180 1.00 16.08 366 ALA A CA 1
ATOM 2748 C C . ALA A 1 376 ? -16.243 -71.829 -33.176 1.00 15.03 366 ALA A C 1
ATOM 2749 O O . ALA A 1 376 ? -17.301 -71.267 -32.806 1.00 17.95 366 ALA A O 1
ATOM 2751 N N . ALA A 1 377 ? -15.978 -72.092 -34.463 1.00 22.22 367 ALA A N 1
ATOM 2752 C CA . ALA A 1 377 ? -16.825 -71.554 -35.533 1.00 24.30 367 ALA A CA 1
ATOM 2753 C C . ALA A 1 377 ? -18.286 -72.073 -35.432 1.00 20.94 367 ALA A C 1
ATOM 2754 O O . ALA A 1 377 ? -19.234 -71.366 -35.885 1.00 25.14 367 ALA A O 1
ATOM 2756 N N . ASP A 1 378 ? -18.450 -73.297 -34.942 1.00 22.75 368 ASP A N 1
ATOM 2757 C CA . ASP A 1 378 ? -19.809 -73.887 -34.871 1.00 26.70 368 ASP A CA 1
ATOM 2758 C C . ASP A 1 378 ? -20.615 -73.346 -33.640 1.00 22.13 368 ASP A C 1
ATOM 2759 O O . ASP A 1 378 ? -21.782 -73.751 -33.431 1.00 24.47 368 ASP A O 1
ATOM 2764 N N . GLY A 1 379 ? -20.003 -72.453 -32.833 1.00 19.00 369 GLY A N 1
ATOM 2765 C CA . GLY A 1 379 ? -20.732 -71.894 -31.700 1.00 17.94 369 GLY A CA 1
ATOM 2766 C C . GLY A 1 379 ? -20.477 -72.664 -30.405 1.00 19.32 369 GLY A C 1
ATOM 2767 O O . GLY A 1 379 ? -20.958 -72.254 -29.331 1.00 19.30 369 GLY A O 1
ATOM 2768 N N . SER A 1 380 ? -19.854 -73.836 -30.484 1.00 18.08 370 SER A N 1
ATOM 2769 C CA . SER A 1 380 ? -19.527 -74.557 -29.250 1.00 16.81 370 SER A CA 1
ATOM 2770 C C . SER A 1 380 ? -18.304 -73.960 -28.557 1.00 15.47 370 SER A C 1
ATOM 2771 O O . SER A 1 380 ? -17.461 -73.305 -29.187 1.00 16.04 370 SER A O 1
ATOM 2774 N N . VAL A 1 381 ? -18.197 -74.228 -27.254 1.00 14.91 371 VAL A N 1
ATOM 2775 C CA . VAL A 1 381 ? -17.047 -73.813 -26.440 1.00 13.60 371 VAL A CA 1
ATOM 2776 C C . VAL A 1 381 ? -16.361 -75.016 -25.784 1.00 12.37 371 VAL A C 1
ATOM 2777 O O . VAL A 1 381 ? -16.965 -76.055 -25.476 1.00 17.34 371 VAL A O 1
ATOM 2781 N N . GLN A 1 382 ? -15.046 -74.813 -25.601 1.00 12.73 372 GLN A N 1
ATOM 2782 C CA . GLN A 1 382 ? -14.238 -75.780 -24.837 1.00 13.78 372 GLN A CA 1
ATOM 2783 C C . GLN A 1 382 ? -13.586 -74.965 -23.690 1.00 11.46 372 GLN A C 1
ATOM 2784 O O . GLN A 1 382 ? -13.001 -73.867 -23.981 1.00 12.98 372 GLN A O 1
ATOM 2790 N N . THR A 1 383 ? -13.546 -75.474 -22.457 1.00 11.56 373 THR A N 1
ATOM 2791 C CA . THR A 1 383 ? -12.913 -74.738 -21.356 1.00 9.94 373 THR A CA 1
ATOM 2792 C C . THR A 1 383 ? -11.390 -74.922 -21.430 1.00 9.16 373 THR A C 1
ATOM 2793 O O . THR A 1 383 ? -10.894 -76.070 -21.462 1.00 12.18 373 THR A O 1
ATOM 2797 N N . TRP A 1 384 ? -10.683 -73.766 -21.379 1.00 10.36 374 TRP A N 1
ATOM 2798 C CA . TRP A 1 384 ? -9.187 -73.752 -21.427 1.00 10.71 374 TRP A CA 1
ATOM 2799 C C . TRP A 1 384 ? -8.735 -73.138 -20.110 1.00 10.51 374 TRP A C 1
ATOM 2800 O O . TRP A 1 384 ? -8.805 -71.895 -19.903 1.00 10.52 374 TRP A O 1
ATOM 2811 N N . GLU A 1 385 ? -8.259 -73.964 -19.175 1.00 10.56 375 GLU A N 1
ATOM 2812 C CA . GLU A 1 385 ? -7.783 -73.460 -17.904 1.00 10.83 375 GLU A CA 1
ATOM 2813 C C . GLU A 1 385 ? -6.632 -72.481 -18.046 1.00 10.38 375 GLU A C 1
ATOM 2814 O O . GLU A 1 385 ? -5.831 -72.548 -18.999 1.00 11.21 375 GLU A O 1
ATOM 2820 N N . ARG A 1 386 ? -6.525 -71.580 -17.090 1.00 9.89 376 ARG A N 1
ATOM 2821 C CA . ARG A 1 386 ? -5.342 -70.720 -16.976 1.00 9.79 376 ARG A CA 1
ATOM 2822 C C . ARG A 1 386 ? -4.871 -70.666 -15.549 1.00 10.83 376 ARG A C 1
ATOM 2823 O O . ARG A 1 386 ? -5.608 -70.996 -14.590 1.00 14.24 376 ARG A O 1
ATOM 2831 N N . LEU A 1 387 ? -3.688 -70.073 -15.342 1.00 10.90 377 LEU A N 1
ATOM 2832 C CA . LEU A 1 387 ? -3.038 -70.095 -14.027 1.00 10.86 377 LEU A CA 1
ATOM 2833 C C . LEU A 1 387 ? -3.407 -68.825 -13.226 1.00 10.82 377 LEU A C 1
ATOM 2834 O O . LEU A 1 387 ? -3.542 -67.725 -13.803 1.00 13.53 377 LEU A O 1
ATOM 2839 N N . HIS A 1 388 ? -3.532 -68.985 -11.899 1.00 11.84 378 HIS A N 1
ATOM 2840 C CA . HIS A 1 388 ? -3.759 -67.915 -10.924 1.00 12.41 378 HIS A CA 1
ATOM 2841 C C . HIS A 1 388 ? -2.712 -68.057 -9.848 1.00 12.61 378 HIS A C 1
ATOM 2842 O O . HIS A 1 388 ? -2.450 -69.148 -9.351 1.00 17.34 378 HIS A O 1
ATOM 2849 N N . GLY A 1 389 ? -2.183 -66.935 -9.411 1.00 13.41 379 GLY A N 1
ATOM 2850 C CA . GLY A 1 389 ? -1.303 -66.893 -8.270 1.00 13.06 379 GLY A CA 1
ATOM 2851 C C . GLY A 1 389 ? 0.188 -67.072 -8.560 1.00 13.05 379 GLY A C 1
ATOM 2852 O O . GLY A 1 389 ? 0.619 -66.816 -9.675 1.00 14.66 379 GLY A O 1
ATOM 2853 N N . TRP A 1 390 ? 0.915 -67.495 -7.528 1.00 12.37 380 TRP A N 1
ATOM 2854 C CA . TRP A 1 390 ? 2.391 -67.537 -7.582 1.00 12.62 380 TRP A CA 1
ATOM 2855 C C . TRP A 1 390 ? 2.881 -68.829 -7.052 1.00 16.77 380 TRP A C 1
ATOM 2856 O O . TRP A 1 390 ? 2.141 -69.607 -6.384 1.00 22.15 380 TRP A O 1
ATOM 2868 N N . HIS B 1 2 ? 6.457 -88.222 18.799 1.00 69.00 -8 HIS B N 1
ATOM 2869 C CA . HIS B 1 2 ? 6.549 -86.826 18.295 1.00 71.32 -8 HIS B CA 1
ATOM 2870 C C . HIS B 1 2 ? 6.934 -86.703 16.834 1.00 58.20 -8 HIS B C 1
ATOM 2871 O O . HIS B 1 2 ? 7.390 -85.631 16.394 1.00 39.62 -8 HIS B O 1
ATOM 2878 N N . HIS B 1 3 ? 6.752 -87.777 16.036 1.00 34.18 -7 HIS B N 1
ATOM 2879 C CA . HIS B 1 3 ? 7.095 -87.746 14.564 1.00 30.68 -7 HIS B CA 1
ATOM 2880 C C . HIS B 1 3 ? 6.387 -86.622 13.807 1.00 38.56 -7 HIS B C 1
ATOM 2881 O O . HIS B 1 3 ? 7.025 -85.833 13.057 1.00 34.44 -7 HIS B O 1
ATOM 2888 N N . HIS B 1 4 ? 5.060 -86.514 14.004 1.00 35.90 -6 HIS B N 1
ATOM 2889 C CA . HIS B 1 4 ? 4.264 -85.390 13.399 1.00 30.87 -6 HIS B CA 1
ATOM 2890 C C . HIS B 1 4 ? 4.735 -84.028 13.843 1.00 33.10 -6 HIS B C 1
ATOM 2891 O O . HIS B 1 4 ? 4.858 -83.104 13.000 1.00 36.86 -6 HIS B O 1
ATOM 2898 N N . HIS B 1 5 ? 4.999 -83.867 15.144 1.00 36.89 -5 HIS B N 1
ATOM 2899 C CA . HIS B 1 5 ? 5.409 -82.564 15.650 1.00 37.39 -5 HIS B CA 1
ATOM 2900 C C . HIS B 1 5 ? 6.716 -82.113 14.961 1.00 40.94 -5 HIS B C 1
ATOM 2901 O O . HIS B 1 5 ? 6.797 -80.995 14.393 1.00 39.94 -5 HIS B O 1
ATOM 2908 N N . HIS B 1 6 ? 7.741 -82.977 14.984 1.00 43.41 -4 HIS B N 1
ATOM 2909 C CA . HIS B 1 6 ? 9.079 -82.615 14.449 1.00 32.34 -4 HIS B CA 1
ATOM 2910 C C . HIS B 1 6 ? 9.007 -82.304 12.979 1.00 37.64 -4 HIS B C 1
ATOM 2911 O O . HIS B 1 6 ? 9.678 -81.338 12.453 1.00 36.38 -4 HIS B O 1
ATOM 2918 N N . HIS B 1 7 ? 8.180 -83.098 12.274 1.00 32.27 -3 HIS B N 1
ATOM 2919 C CA . HIS B 1 7 ? 8.041 -82.900 10.786 1.00 27.83 -3 HIS B CA 1
ATOM 2920 C C . HIS B 1 7 ? 7.307 -81.613 10.497 1.00 35.32 -3 HIS B C 1
ATOM 2921 O O . HIS B 1 7 ? 7.729 -80.823 9.607 1.00 35.44 -3 HIS B O 1
ATOM 2928 N N . ALA B 1 8 ? 6.214 -81.366 11.250 1.00 34.28 -2 ALA B N 1
ATOM 2929 C CA . ALA B 1 8 ? 5.494 -80.083 11.078 1.00 37.49 -2 ALA B CA 1
ATOM 2930 C C . ALA B 1 8 ? 6.375 -78.844 11.357 1.00 38.38 -2 ALA B C 1
ATOM 2931 O O . ALA B 1 8 ? 6.248 -77.855 10.625 1.00 39.15 -2 ALA B O 1
ATOM 2933 N N . MET B 1 9 ? 7.228 -78.891 12.400 1.00 42.28 -1 MET B N 1
ATOM 2934 C CA . MET B 1 9 ? 8.153 -77.749 12.736 1.00 41.61 -1 MET B CA 1
ATOM 2935 C C . MET B 1 9 ? 9.105 -77.516 11.573 1.00 42.46 -1 MET B C 1
ATOM 2936 O O . MET B 1 9 ? 9.335 -76.371 11.180 1.00 64.68 -1 MET B O 1
ATOM 2941 N N . SER B 1 10 ? 9.619 -78.620 11.015 1.00 44.94 0 SER B N 1
ATOM 2942 C CA . SER B 1 10 ? 10.546 -78.534 9.888 1.00 43.63 0 SER B CA 1
ATOM 2943 C C . SER B 1 10 ? 9.862 -77.831 8.659 1.00 50.18 0 SER B C 1
ATOM 2944 O O . SER B 1 10 ? 10.545 -77.187 7.842 1.00 51.72 0 SER B O 1
ATOM 2947 N N . MET B 1 11 ? 8.520 -77.908 8.566 1.00 40.79 1 MET B N 1
ATOM 2948 C CA . MET B 1 11 ? 7.780 -77.412 7.384 1.00 50.30 1 MET B CA 1
ATOM 2949 C C . MET B 1 11 ? 7.127 -76.049 7.604 1.00 51.50 1 MET B C 1
ATOM 2950 O O . MET B 1 11 ? 6.554 -75.489 6.658 1.00 54.30 1 MET B O 1
ATOM 2955 N N . GLN B 1 12 ? 7.199 -75.505 8.823 1.00 39.28 2 GLN B N 1
ATOM 2956 C CA . GLN B 1 12 ? 6.458 -74.279 9.160 1.00 43.32 2 GLN B CA 1
ATOM 2957 C C . GLN B 1 12 ? 7.000 -72.961 8.564 1.00 43.95 2 GLN B C 1
ATOM 2958 O O . GLN B 1 12 ? 8.177 -72.624 8.726 1.00 48.89 2 GLN B O 1
ATOM 2964 N N . ASP B 1 13 ? 6.158 -72.202 7.878 1.00 31.35 3 ASP B N 1
ATOM 2965 C CA . ASP B 1 13 ? 6.625 -70.934 7.268 1.00 26.95 3 ASP B CA 1
ATOM 2966 C C . ASP B 1 13 ? 6.473 -69.734 8.163 1.00 25.46 3 ASP B C 1
ATOM 2967 O O . ASP B 1 13 ? 5.668 -69.729 9.096 1.00 25.57 3 ASP B O 1
ATOM 2972 N N . THR B 1 14 ? 7.239 -68.691 7.879 1.00 24.79 4 THR B N 1
ATOM 2973 C CA . THR B 1 14 ? 7.135 -67.374 8.540 1.00 25.22 4 THR B CA 1
ATOM 2974 C C . THR B 1 14 ? 7.207 -66.339 7.455 1.00 23.52 4 THR B C 1
ATOM 2975 O O . THR B 1 14 ? 7.285 -66.683 6.259 1.00 23.07 4 THR B O 1
ATOM 2979 N N . LEU B 1 15 ? 7.163 -65.060 7.813 1.00 23.67 5 LEU B N 1
ATOM 2980 C CA . LEU B 1 15 ? 7.245 -64.007 6.797 1.00 21.10 5 LEU B CA 1
ATOM 2981 C C . LEU B 1 15 ? 8.588 -63.946 6.128 1.00 23.20 5 LEU B C 1
ATOM 2982 O O . LEU B 1 15 ? 8.734 -63.332 5.070 1.00 24.19 5 LEU B O 1
ATOM 2987 N N . LEU B 1 16 ? 9.588 -64.601 6.728 1.00 25.00 6 LEU B N 1
ATOM 2988 C CA . LEU B 1 16 ? 10.906 -64.624 6.111 1.00 24.08 6 LEU B CA 1
ATOM 2989 C C . LEU B 1 16 ? 11.053 -65.722 5.099 1.00 23.57 6 LEU B C 1
ATOM 2990 O O . LEU B 1 16 ? 12.014 -65.682 4.253 1.00 30.34 6 LEU B O 1
ATOM 2995 N N . THR B 1 17 ? 10.231 -66.787 5.206 1.00 24.02 7 THR B N 1
ATOM 2996 C CA . THR B 1 17 ? 10.432 -67.978 4.368 1.00 24.05 7 THR B CA 1
ATOM 2997 C C . THR B 1 17 ? 9.392 -68.078 3.242 1.00 21.20 7 THR B C 1
ATOM 2998 O O . THR B 1 17 ? 9.606 -68.777 2.278 1.00 23.78 7 THR B O 1
ATOM 3002 N N . LEU B 1 18 ? 8.264 -67.356 3.356 1.00 19.62 8 LEU B N 1
ATOM 3003 C CA . LEU B 1 18 ? 7.278 -67.336 2.260 1.00 18.35 8 LEU B CA 1
ATOM 3004 C C . LEU B 1 18 ? 7.871 -66.811 0.948 1.00 16.73 8 LEU B C 1
ATOM 3005 O O . LEU B 1 18 ? 8.745 -65.891 0.967 1.00 21.94 8 LEU B O 1
ATOM 3010 N N . ASP B 1 19 ? 7.413 -67.314 -0.183 1.00 17.66 9 ASP B N 1
ATOM 3011 C CA . ASP B 1 19 ? 7.697 -66.573 -1.421 1.00 17.34 9 ASP B CA 1
ATOM 3012 C C . ASP B 1 19 ? 6.805 -65.331 -1.463 1.00 16.43 9 ASP B C 1
ATOM 3013 O O . ASP B 1 19 ? 5.776 -65.233 -0.708 1.00 19.51 9 ASP B O 1
ATOM 3018 N N . THR B 1 20 ? 7.238 -64.345 -2.248 1.00 16.29 10 THR B N 1
ATOM 3019 C CA . THR B 1 20 ? 6.492 -63.100 -2.399 1.00 14.96 10 THR B CA 1
ATOM 3020 C C . THR B 1 20 ? 6.100 -62.945 -3.885 1.00 15.46 10 THR B C 1
ATOM 3021 O O . THR B 1 20 ? 6.737 -63.501 -4.799 1.00 16.59 10 THR B O 1
ATOM 3025 N N . PRO B 1 21 ? 4.978 -62.300 -4.166 1.00 13.77 11 PRO B N 1
ATOM 3026 C CA . PRO B 1 21 ? 4.097 -61.662 -3.159 1.00 13.88 11 PRO B CA 1
ATOM 3027 C C . PRO B 1 21 ? 3.186 -62.668 -2.435 1.00 14.08 11 PRO B C 1
ATOM 3028 O O . PRO B 1 21 ? 2.896 -63.732 -2.991 1.00 15.48 11 PRO B O 1
ATOM 3032 N N . ALA B 1 22 ? 2.716 -62.289 -1.240 1.00 14.54 12 ALA B N 1
ATOM 3033 C CA . ALA B 1 22 ? 1.790 -63.140 -0.467 1.00 14.38 12 ALA B CA 1
ATOM 3034 C C . ALA B 1 22 ? 0.811 -62.220 0.224 1.00 14.05 12 ALA B C 1
ATOM 3035 O O . ALA B 1 22 ? 1.163 -61.081 0.649 1.00 16.49 12 ALA B O 1
ATOM 3037 N N . ALA B 1 23 ? -0.441 -62.676 0.377 1.00 14.32 13 ALA B N 1
ATOM 3038 C CA . ALA B 1 23 ? -1.475 -61.866 1.074 1.00 13.81 13 ALA B CA 1
ATOM 3039 C C . ALA B 1 23 ? -1.502 -62.326 2.547 1.00 13.95 13 ALA B C 1
ATOM 3040 O O . ALA B 1 23 ? -1.891 -63.490 2.846 1.00 19.15 13 ALA B O 1
ATOM 3042 N N . VAL B 1 24 ? -1.123 -61.439 3.456 1.00 15.07 14 VAL B N 1
ATOM 3043 C CA . VAL B 1 24 ? -0.900 -61.828 4.832 1.00 15.11 14 VAL B CA 1
ATOM 3044 C C . VAL B 1 24 ? -2.069 -61.254 5.659 1.00 14.20 14 VAL B C 1
ATOM 3045 O O . VAL B 1 24 ? -2.333 -60.018 5.595 1.00 15.63 14 VAL B O 1
ATOM 3049 N N . ILE B 1 25 ? -2.732 -62.138 6.438 1.00 15.27 15 ILE B N 1
ATOM 3050 C CA . ILE B 1 25 ? -3.731 -61.624 7.387 1.00 14.16 15 ILE B CA 1
ATOM 3051 C C . ILE B 1 25 ? -3.077 -61.611 8.796 1.00 14.86 15 ILE B C 1
ATOM 3052 O O . ILE B 1 25 ? -2.662 -62.661 9.296 1.00 18.18 15 ILE B O 1
ATOM 3057 N N . ASP B 1 26 ? -3.033 -60.409 9.406 1.00 16.50 16 ASP B N 1
ATOM 3058 C CA . ASP B 1 26 ? -2.555 -60.290 10.794 1.00 19.81 16 ASP B CA 1
ATOM 3059 C C . ASP B 1 26 ? -3.762 -60.748 11.676 1.00 17.19 16 ASP B C 1
ATOM 3060 O O . ASP B 1 26 ? -4.789 -60.037 11.750 1.00 20.33 16 ASP B O 1
ATOM 3065 N N . LEU B 1 27 ? -3.716 -61.975 12.191 1.00 17.47 17 LEU B N 1
ATOM 3066 C CA . LEU B 1 27 ? -4.876 -62.542 12.903 1.00 17.94 17 LEU B CA 1
ATOM 3067 C C . LEU B 1 27 ? -5.291 -61.720 14.097 1.00 22.34 17 LEU B C 1
ATOM 3068 O O . LEU B 1 27 ? -6.503 -61.633 14.374 1.00 21.73 17 LEU B O 1
ATOM 3073 N N . ASP B 1 28 ? -4.352 -61.117 14.820 1.00 22.55 18 ASP B N 1
ATOM 3074 C CA . ASP B 1 28 ? -4.750 -60.335 15.998 1.00 24.82 18 ASP B CA 1
ATOM 3075 C C . ASP B 1 28 ? -5.556 -59.097 15.568 1.00 21.04 18 ASP B C 1
ATOM 3076 O O . ASP B 1 28 ? -6.588 -58.771 16.203 1.00 25.44 18 ASP B O 1
ATOM 3081 N N . ARG B 1 29 ? -5.128 -58.418 14.456 1.00 20.27 19 ARG B N 1
ATOM 3082 C CA . ARG B 1 29 ? -5.922 -57.260 13.959 1.00 21.34 19 ARG B CA 1
ATOM 3083 C C . ARG B 1 29 ? -7.254 -57.738 13.431 1.00 20.15 19 ARG B C 1
ATOM 3084 O O . ARG B 1 29 ? -8.285 -57.071 13.677 1.00 19.42 19 ARG B O 1
ATOM 3092 N N . MET B 1 30 ? -7.269 -58.879 12.723 1.00 17.30 20 MET B N 1
ATOM 3093 C CA . MET B 1 30 ? -8.562 -59.423 12.165 1.00 17.13 20 MET B CA 1
ATOM 3094 C C . MET B 1 30 ? -9.520 -59.727 13.356 1.00 19.14 20 MET B C 1
ATOM 3095 O O . MET B 1 30 ? -10.736 -59.323 13.309 1.00 19.55 20 MET B O 1
ATOM 3100 N N . GLN B 1 31 ? -9.038 -60.333 14.432 1.00 20.31 21 GLN B N 1
ATOM 3101 C CA . GLN B 1 31 ? -9.934 -60.614 15.579 1.00 19.44 21 GLN B CA 1
ATOM 3102 C C . GLN B 1 31 ? -10.446 -59.359 16.242 1.00 22.60 21 GLN B C 1
ATOM 3103 O O . GLN B 1 31 ? -11.629 -59.325 16.641 1.00 24.41 21 GLN B O 1
ATOM 3109 N N . ARG B 1 32 ? -9.641 -58.285 16.322 1.00 20.86 22 ARG B N 1
ATOM 3110 C CA . ARG B 1 32 ? -10.104 -56.971 16.904 1.00 21.66 22 ARG B CA 1
ATOM 3111 C C . ARG B 1 32 ? -11.202 -56.448 15.996 1.00 20.57 22 ARG B C 1
ATOM 3112 O O . ARG B 1 32 ? -12.188 -55.895 16.468 1.00 23.90 22 ARG B O 1
ATOM 3120 N N . ASN B 1 33 ? -11.036 -56.534 14.670 1.00 18.52 23 ASN B N 1
ATOM 3121 C CA . ASN B 1 33 ? -12.092 -55.994 13.746 1.00 17.22 23 ASN B CA 1
ATOM 3122 C C . ASN B 1 33 ? -13.390 -56.787 13.896 1.00 17.44 23 ASN B C 1
ATOM 3123 O O . ASN B 1 33 ? -14.468 -56.182 13.895 1.00 20.00 23 ASN B O 1
ATOM 3128 N N . ILE B 1 34 ? -13.270 -58.104 14.014 1.00 18.00 24 ILE B N 1
ATOM 3129 C CA . ILE B 1 34 ? -14.425 -59.012 14.155 1.00 18.16 24 ILE B CA 1
ATOM 3130 C C . ILE B 1 34 ? -15.176 -58.599 15.424 1.00 20.00 24 ILE B C 1
ATOM 3131 O O . ILE B 1 34 ? -16.418 -58.446 15.436 1.00 20.98 24 ILE B O 1
ATOM 3136 N N . ALA B 1 35 ? -14.439 -58.463 16.515 1.00 21.46 25 ALA B N 1
ATOM 3137 C CA . ALA B 1 35 ? -15.074 -58.140 17.845 1.00 21.66 25 ALA B CA 1
ATOM 3138 C C . ALA B 1 35 ? -15.713 -56.793 17.794 1.00 20.44 25 ALA B C 1
ATOM 3139 O O . ALA B 1 35 ? -16.823 -56.590 18.336 1.00 26.34 25 ALA B O 1
ATOM 3141 N N . ARG B 1 36 ? -15.032 -55.809 17.186 1.00 21.19 26 ARG B N 1
ATOM 3142 C CA . ARG B 1 36 ? -15.563 -54.452 17.168 1.00 22.44 26 ARG B CA 1
ATOM 3143 C C . ARG B 1 36 ? -16.968 -54.421 16.476 1.00 21.21 26 ARG B C 1
ATOM 3144 O O . ARG B 1 36 ? -17.929 -53.770 16.957 1.00 23.44 26 ARG B O 1
ATOM 3152 N N . MET B 1 37 ? -17.062 -55.057 15.322 1.00 19.80 27 MET B N 1
ATOM 3153 C CA . MET B 1 37 ? -18.330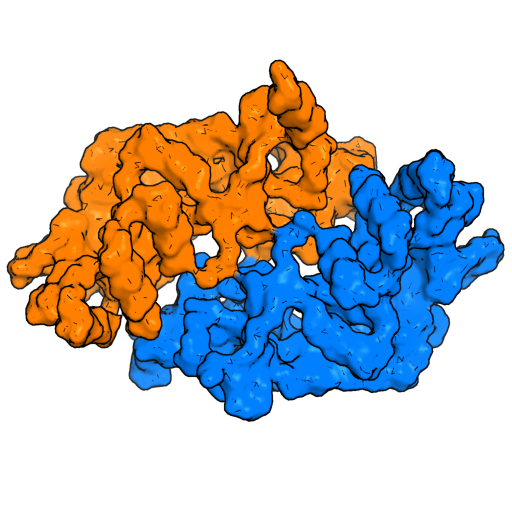 -55.034 14.593 1.00 19.42 27 MET B CA 1
ATOM 3154 C C . MET B 1 37 ? -19.374 -55.794 15.336 1.00 20.78 27 MET B C 1
ATOM 3155 O O . MET B 1 37 ? -20.517 -55.283 15.438 1.00 21.80 27 MET B O 1
ATOM 3160 N N . GLN B 1 38 ? -19.084 -57.002 15.810 1.00 18.86 28 GLN B N 1
ATOM 3161 C CA . GLN B 1 38 ? -20.097 -57.814 16.475 1.00 20.13 28 GLN B CA 1
ATOM 3162 C C . GLN B 1 38 ? -20.569 -57.058 17.719 1.00 22.32 28 GLN B C 1
ATOM 3163 O O . GLN B 1 38 ? -21.785 -57.045 18.033 1.00 22.31 28 GLN B O 1
ATOM 3169 N N . GLN B 1 39 ? -19.639 -56.451 18.492 1.00 22.70 29 GLN B N 1
ATOM 3170 C CA . GLN B 1 39 ? -20.062 -55.737 19.706 1.00 23.90 29 GLN B CA 1
ATOM 3171 C C . GLN B 1 39 ? -21.006 -54.563 19.337 1.00 22.00 29 GLN B C 1
ATOM 3172 O O . GLN B 1 39 ? -21.942 -54.227 20.079 1.00 25.71 29 GLN B O 1
ATOM 3178 N N . ARG B 1 40 ? -20.718 -53.860 18.255 1.00 24.95 30 ARG B N 1
ATOM 3179 C CA . ARG B 1 40 ? -21.540 -52.728 17.871 1.00 24.86 30 ARG B CA 1
ATOM 3180 C C . ARG B 1 40 ? -22.943 -53.205 17.516 1.00 23.44 30 ARG B C 1
ATOM 3181 O O . ARG B 1 40 ? -23.970 -52.579 17.925 1.00 24.65 30 ARG B O 1
ATOM 3189 N N . MET B 1 41 ? -23.023 -54.304 16.774 1.00 19.61 31 MET B N 1
ATOM 3190 C CA . MET B 1 41 ? -24.360 -54.846 16.430 1.00 21.84 31 MET B CA 1
ATOM 3191 C C . MET B 1 41 ? -25.136 -55.366 17.648 1.00 23.17 31 MET B C 1
ATOM 3192 O O . MET B 1 41 ? -26.337 -55.114 17.778 1.00 24.22 31 MET B O 1
ATOM 3197 N N . ASP B 1 42 ? -24.436 -56.002 18.604 1.00 22.17 32 ASP B N 1
ATOM 3198 C CA . ASP B 1 42 ? -25.055 -56.476 19.855 1.00 27.04 32 ASP B CA 1
ATOM 3199 C C . ASP B 1 42 ? -25.579 -55.246 20.594 1.00 28.23 32 ASP B C 1
ATOM 3200 O O . ASP B 1 42 ? -26.744 -55.277 21.088 1.00 31.37 32 ASP B O 1
ATOM 3205 N N . ALA B 1 43 ? -24.821 -54.128 20.571 1.00 25.72 33 ALA B N 1
ATOM 3206 C CA . ALA B 1 43 ? -25.247 -52.907 21.300 1.00 34.00 33 ALA B CA 1
ATOM 3207 C C . ALA B 1 43 ? -26.533 -52.298 20.677 1.00 28.08 33 ALA B C 1
ATOM 3208 O O . ALA B 1 43 ? -27.371 -51.700 21.406 1.00 32.26 33 ALA B O 1
ATOM 3210 N N . GLN B 1 44 ? -26.659 -52.444 19.347 1.00 28.21 34 GLN B N 1
ATOM 3211 C CA . GLN B 1 44 ? -27.805 -52.000 18.537 1.00 27.63 34 GLN B CA 1
ATOM 3212 C C . GLN B 1 44 ? -28.981 -53.021 18.613 1.00 24.31 34 GLN B C 1
ATOM 3213 O O . GLN B 1 44 ? -30.107 -52.665 18.224 1.00 34.79 34 GLN B O 1
ATOM 3219 N N . GLY B 1 45 ? -28.785 -54.211 19.205 1.00 26.19 35 GLY B N 1
ATOM 3220 C CA . GLY B 1 45 ? -29.804 -55.316 19.224 1.00 28.35 35 GLY B CA 1
ATOM 3221 C C . GLY B 1 45 ? -30.155 -55.822 17.824 1.00 24.36 35 GLY B C 1
ATOM 3222 O O . GLY B 1 45 ? -31.356 -56.184 17.616 1.00 27.95 35 GLY B O 1
ATOM 3223 N N . VAL B 1 46 ? -29.204 -55.833 16.858 1.00 23.59 36 VAL B N 1
ATOM 3224 C CA . VAL B 1 46 ? -29.476 -56.402 15.570 1.00 19.65 36 VAL B CA 1
ATOM 3225 C C . VAL B 1 46 ? -28.548 -57.602 15.312 1.00 18.04 36 VAL B C 1
ATOM 3226 O O . VAL B 1 46 ? -27.394 -57.662 15.906 1.00 22.08 36 VAL B O 1
ATOM 3230 N N . ARG B 1 47 ? -28.915 -58.484 14.391 1.00 17.52 37 ARG B N 1
ATOM 3231 C CA . ARG B 1 47 ? -28.051 -59.589 13.959 1.00 18.03 37 ARG B CA 1
ATOM 3232 C C . ARG B 1 47 ? -26.979 -58.977 13.023 1.00 15.75 37 ARG B C 1
ATOM 3233 O O . ARG B 1 47 ? -27.198 -57.921 12.356 1.00 16.69 37 ARG B O 1
ATOM 3241 N N . LEU B 1 48 ? -25.821 -59.652 12.980 1.00 14.94 38 LEU B N 1
ATOM 3242 C CA . LEU B 1 48 ? -24.781 -59.297 11.956 1.00 15.30 38 LEU B CA 1
ATOM 3243 C C . LEU B 1 48 ? -24.709 -60.467 11.031 1.00 15.24 38 LEU B C 1
ATOM 3244 O O . LEU B 1 48 ? -24.508 -61.627 11.429 1.00 15.82 38 LEU B O 1
ATOM 3249 N N . ARG B 1 49 ? -24.938 -60.171 9.721 1.00 13.72 39 ARG B N 1
ATOM 3250 C CA . ARG B 1 49 ? -24.868 -61.222 8.648 1.00 12.91 39 ARG B CA 1
ATOM 3251 C C . ARG B 1 49 ? -23.679 -60.764 7.778 1.00 12.78 39 ARG B C 1
ATOM 3252 O O . ARG B 1 49 ? -23.821 -59.974 6.798 1.00 14.98 39 ARG B O 1
ATOM 3260 N N . PRO B 1 50 ? -22.455 -61.237 8.104 1.00 13.18 40 PRO B N 1
ATOM 3261 C CA . PRO B 1 50 ? -21.246 -60.737 7.407 1.00 13.59 40 PRO B CA 1
ATOM 3262 C C . PRO B 1 50 ? -21.327 -61.092 5.930 1.00 10.57 40 PRO B C 1
ATOM 3263 O O . PRO B 1 50 ? -21.802 -62.183 5.520 1.00 12.91 40 PRO B O 1
ATOM 3267 N N . HIS B 1 51 ? -20.777 -60.185 5.160 1.00 11.91 41 HIS B N 1
ATOM 3268 C CA . HIS B 1 51 ? -20.640 -60.431 3.691 1.00 12.27 41 HIS B CA 1
ATOM 3269 C C . HIS B 1 51 ? -19.289 -61.042 3.417 1.00 11.03 41 HIS B C 1
ATOM 3270 O O . HIS B 1 51 ? -18.264 -60.383 3.616 1.00 13.75 41 HIS B O 1
ATOM 3277 N N . VAL B 1 52 ? -19.280 -62.300 2.988 1.00 10.39 42 VAL B N 1
ATOM 3278 C CA . VAL B 1 52 ? -18.019 -63.024 2.783 1.00 12.71 42 VAL B CA 1
ATOM 3279 C C . VAL B 1 52 ? -17.390 -62.692 1.438 1.00 11.76 42 VAL B C 1
ATOM 3280 O O . VAL B 1 52 ? -16.333 -63.257 1.158 1.00 13.39 42 VAL B O 1
ATOM 3284 N N . LYS B 1 53 ? -17.945 -61.759 0.657 1.00 10.93 43 LYS B N 1
ATOM 3285 C CA . LYS B 1 53 ? -17.315 -61.498 -0.634 1.00 12.02 43 LYS B CA 1
ATOM 3286 C C . LYS B 1 53 ? -15.932 -60.875 -0.443 1.00 11.02 43 LYS B C 1
ATOM 3287 O O . LYS B 1 53 ? -15.093 -60.927 -1.378 1.00 13.03 43 LYS B O 1
ATOM 3293 N N . THR B 1 54 ? -15.611 -60.330 0.757 1.00 11.53 44 THR B N 1
ATOM 3294 C CA . THR B 1 54 ? -14.304 -59.677 0.967 1.00 11.57 44 THR B CA 1
ATOM 3295 C C . THR B 1 54 ? -13.241 -60.814 1.085 1.00 11.05 44 THR B C 1
ATOM 3296 O O . THR B 1 54 ? -12.112 -60.574 0.533 1.00 13.55 44 THR B O 1
ATOM 3300 N N . SER B 1 55 ? -13.502 -61.947 1.776 1.00 11.92 45 SER B N 1
ATOM 3301 C CA . SER B 1 55 ? -12.422 -62.935 1.983 1.00 11.20 45 SER B CA 1
ATOM 3302 C C . SER B 1 55 ? -12.668 -64.193 1.223 1.00 11.44 45 SER B C 1
ATOM 3303 O O . SER B 1 55 ? -11.715 -64.894 0.841 1.00 12.51 45 SER B O 1
ATOM 3306 N N . LYS B 1 56 ? -13.952 -64.566 1.013 1.00 12.18 46 LYS B N 1
ATOM 3307 C CA . LYS B 1 56 ? -14.327 -65.874 0.433 1.00 11.93 46 LYS B CA 1
ATOM 3308 C C . LYS B 1 56 ? -13.455 -67.028 1.028 1.00 12.61 46 LYS B C 1
ATOM 3309 O O . LYS B 1 56 ? -13.132 -68.005 0.328 1.00 12.36 46 LYS B O 1
ATOM 3315 N N . SER B 1 57 ? -13.287 -66.982 2.379 1.00 12.94 47 SER B N 1
ATOM 3316 C CA . SER B 1 57 ? -12.412 -67.941 3.006 1.00 13.46 47 SER B CA 1
ATOM 3317 C C . SER B 1 57 ? -13.146 -68.576 4.195 1.00 12.90 47 SER B C 1
ATOM 3318 O O . SER B 1 57 ? -13.588 -67.863 5.069 1.00 14.77 47 SER B O 1
ATOM 3321 N N . VAL B 1 58 ? -13.222 -69.904 4.200 1.00 13.36 48 VAL B N 1
ATOM 3322 C CA . VAL B 1 58 ? -13.949 -70.657 5.252 1.00 14.20 48 VAL B CA 1
ATOM 3323 C C . VAL B 1 58 ? -13.451 -70.296 6.661 1.00 15.38 48 VAL B C 1
ATOM 3324 O O . VAL B 1 58 ? -14.266 -69.952 7.544 1.00 16.98 48 VAL B O 1
ATOM 3328 N N . PRO B 1 59 ? -12.124 -70.304 6.897 1.00 15.32 49 PRO B N 1
ATOM 3329 C CA . PRO B 1 59 ? -11.678 -70.007 8.281 1.00 14.47 49 PRO B CA 1
ATOM 3330 C C . PRO B 1 59 ? -11.934 -68.572 8.708 1.00 14.81 49 PRO B C 1
ATOM 3331 O O . PRO B 1 59 ? -12.103 -68.293 9.894 1.00 17.53 49 PRO B O 1
ATOM 3335 N N . VAL B 1 60 ? -11.986 -67.644 7.744 1.00 15.92 50 VAL B N 1
ATOM 3336 C CA . VAL B 1 60 ? -12.287 -66.245 8.126 1.00 14.84 50 VAL B CA 1
ATOM 3337 C C . VAL B 1 60 ? -13.767 -66.163 8.509 1.00 15.42 50 VAL B C 1
ATOM 3338 O O . VAL B 1 60 ? -14.100 -65.626 9.623 1.00 16.24 50 VAL B O 1
ATOM 3342 N N . ALA B 1 61 ? -14.673 -66.752 7.736 1.00 14.87 51 ALA B N 1
ATOM 3343 C CA . ALA B 1 61 ? -16.087 -66.754 8.088 1.00 15.99 51 ALA B CA 1
ATOM 3344 C C . ALA B 1 61 ? -16.299 -67.551 9.380 1.00 16.28 51 ALA B C 1
ATOM 3345 O O . ALA B 1 61 ? -17.222 -67.217 10.161 1.00 17.87 51 ALA B O 1
ATOM 3347 N N . ALA B 1 62 ? -15.487 -68.602 9.624 1.00 16.29 52 ALA B N 1
ATOM 3348 C CA . ALA B 1 62 ? -15.649 -69.353 10.878 1.00 17.99 52 ALA B CA 1
ATOM 3349 C C . ALA B 1 62 ? -15.374 -68.456 12.063 1.00 19.22 52 ALA B C 1
ATOM 3350 O O . ALA B 1 62 ? -16.021 -68.530 13.104 1.00 19.79 52 ALA B O 1
ATOM 3352 N N . ALA B 1 63 ? -14.372 -67.597 11.980 1.00 17.93 53 ALA B N 1
ATOM 3353 C CA . ALA B 1 63 ? -14.066 -66.646 13.051 1.00 18.86 53 ALA B CA 1
ATOM 3354 C C . ALA B 1 63 ? -15.206 -65.668 13.247 1.00 19.21 53 ALA B C 1
ATOM 3355 O O . ALA B 1 63 ? -15.559 -65.289 14.379 1.00 19.27 53 ALA B O 1
ATOM 3357 N N . GLN B 1 64 ? -15.767 -65.171 12.165 1.00 16.94 54 GLN B N 1
ATOM 3358 C CA . GLN B 1 64 ? -16.971 -64.281 12.256 1.00 17.52 54 GLN B CA 1
ATOM 3359 C C . GLN B 1 64 ? -18.144 -65.020 12.935 1.00 16.38 54 GLN B C 1
ATOM 3360 O O . GLN B 1 64 ? -18.797 -64.423 13.822 1.00 18.97 54 GLN B O 1
ATOM 3366 N N . ARG B 1 65 ? -18.373 -66.296 12.584 1.00 18.10 55 ARG B N 1
ATOM 3367 C CA . ARG B 1 65 ? -19.497 -67.081 13.169 1.00 17.90 55 ARG B CA 1
ATOM 3368 C C . ARG B 1 65 ? -19.204 -67.308 14.665 1.00 18.96 55 ARG B C 1
ATOM 3369 O O . ARG B 1 65 ? -20.103 -67.072 15.528 1.00 22.41 55 ARG B O 1
ATOM 3377 N N . ALA B 1 66 ? -17.967 -67.681 15.016 1.00 21.39 56 ALA B N 1
ATOM 3378 C CA . ALA B 1 66 ? -17.603 -67.907 16.412 1.00 21.18 56 ALA B CA 1
ATOM 3379 C C . ALA B 1 66 ? -17.847 -66.671 17.317 1.00 20.65 56 ALA B C 1
ATOM 3380 O O . ALA B 1 66 ? -18.208 -66.814 18.522 1.00 26.60 56 ALA B O 1
ATOM 3382 N N . ALA B 1 67 ? -17.685 -65.487 16.747 1.00 20.08 57 ALA B N 1
ATOM 3383 C CA . ALA B 1 67 ? -17.839 -64.228 17.466 1.00 23.44 57 ALA B CA 1
ATOM 3384 C C . ALA B 1 67 ? -19.292 -63.821 17.689 1.00 24.60 57 ALA B C 1
ATOM 3385 O O . ALA B 1 67 ? -19.548 -62.922 18.481 1.00 28.69 57 ALA B O 1
ATOM 3387 N N . GLY B 1 68 ? -20.209 -64.467 16.966 1.00 20.72 58 GLY B N 1
ATOM 3388 C CA . GLY B 1 68 ? -21.651 -64.210 17.153 1.00 20.34 58 GLY B CA 1
ATOM 3389 C C . GLY B 1 68 ? -22.434 -63.942 15.898 1.00 19.03 58 GLY B C 1
ATOM 3390 O O . GLY B 1 68 ? -23.632 -63.521 15.998 1.00 22.52 58 GLY B O 1
ATOM 3391 N N . ALA B 1 69 ? -21.833 -64.064 14.723 1.00 20.42 59 ALA B N 1
ATOM 3392 C CA . ALA B 1 69 ? -22.602 -63.718 13.467 1.00 16.76 59 ALA B CA 1
ATOM 3393 C C . ALA B 1 69 ? -23.744 -64.705 13.193 1.00 18.73 59 ALA B C 1
ATOM 3394 O O . ALA B 1 69 ? -23.720 -65.850 13.613 1.00 21.74 59 ALA B O 1
ATOM 3396 N N . SER B 1 70 ? -24.765 -64.260 12.436 1.00 17.42 60 SER B N 1
ATOM 3397 C CA . SER B 1 70 ? -25.961 -65.042 12.145 1.00 18.69 60 SER B CA 1
ATOM 3398 C C . SER B 1 70 ? -26.057 -65.141 10.640 1.00 15.44 60 SER B C 1
ATOM 3399 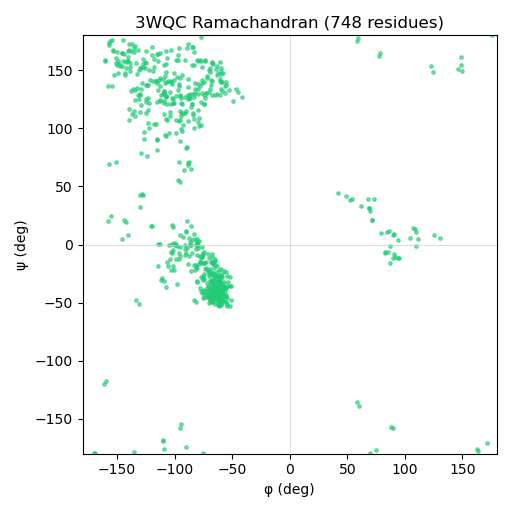O O . SER B 1 70 ? -26.567 -64.182 9.969 1.00 18.49 60 SER B O 1
ATOM 3402 N N . GLY B 1 71 ? -25.631 -66.290 10.098 1.00 17.59 61 GLY B N 1
ATOM 3403 C CA . GLY B 1 71 ? -25.714 -66.460 8.656 1.00 16.32 61 GLY B CA 1
ATOM 3404 C C . GLY B 1 71 ? -24.617 -65.653 7.945 1.00 14.45 61 GLY B C 1
ATOM 3405 O O . GLY B 1 71 ? -23.807 -64.946 8.575 1.00 15.30 61 GLY B O 1
ATOM 3406 N N . ILE B 1 72 ? -24.664 -65.708 6.605 1.00 12.46 62 ILE B N 1
ATOM 3407 C CA . ILE B 1 72 ? -23.745 -64.931 5.819 1.00 12.19 62 ILE B CA 1
ATOM 3408 C C . ILE B 1 72 ? -24.499 -64.335 4.609 1.00 10.87 62 ILE B C 1
ATOM 3409 O O . ILE B 1 72 ? -25.591 -64.807 4.231 1.00 11.85 62 ILE B O 1
ATOM 3414 N N . THR B 1 73 ? -23.809 -63.394 3.976 1.00 10.04 63 THR B N 1
ATOM 3415 C CA . THR B 1 73 ? -24.231 -62.855 2.676 1.00 10.43 63 THR B CA 1
ATOM 3416 C C . THR B 1 73 ? -23.158 -63.249 1.682 1.00 10.41 63 THR B C 1
ATOM 3417 O O . THR B 1 73 ? -21.933 -63.205 2.007 1.00 11.28 63 THR B O 1
ATOM 3421 N N . VAL B 1 74 ? -23.574 -63.653 0.473 1.00 9.92 64 VAL B N 1
ATOM 3422 C CA . VAL B 1 74 ? -22.614 -64.053 -0.560 1.00 10.43 64 VAL B CA 1
ATOM 3423 C C . VAL B 1 74 ? -22.913 -63.207 -1.813 1.00 10.98 64 VAL B C 1
ATOM 3424 O O . VAL B 1 74 ? -24.042 -62.725 -2.048 1.00 10.63 64 VAL B O 1
ATOM 3428 N N . SER B 1 75 ? -21.876 -63.068 -2.670 1.00 9.45 65 SER B N 1
ATOM 3429 C CA . SER B 1 75 ? -21.978 -62.288 -3.923 1.00 8.89 65 SER B CA 1
ATOM 3430 C C . SER B 1 75 ? -22.123 -63.183 -5.154 1.00 9.78 65 SER B C 1
ATOM 3431 O O . SER B 1 75 ? -22.290 -62.627 -6.252 1.00 10.30 65 SER B O 1
ATOM 3434 N N . THR B 1 76 ? -22.021 -64.503 -5.010 1.00 9.37 66 THR B N 1
ATOM 3435 C CA . THR B 1 76 ? -22.091 -65.451 -6.119 1.00 10.52 66 THR B CA 1
ATOM 3436 C C . THR B 1 76 ? -22.676 -66.769 -5.604 1.00 9.98 66 THR B C 1
ATOM 3437 O O . THR B 1 76 ? -22.513 -67.053 -4.400 1.00 10.56 66 THR B O 1
ATOM 3441 N N . LEU B 1 77 ? -23.292 -67.559 -6.486 1.00 10.69 67 LEU B N 1
ATOM 3442 C CA . LEU B 1 77 ? -23.731 -68.895 -6.045 1.00 12.11 67 LEU B CA 1
ATOM 3443 C C . LEU B 1 77 ? -22.512 -69.817 -5.794 1.00 11.21 67 LEU B C 1
ATOM 3444 O O . LEU B 1 77 ? -22.671 -70.765 -5.031 1.00 12.82 67 LEU B O 1
ATOM 3449 N N . LYS B 1 78 ? -21.339 -69.515 -6.380 1.00 11.47 68 LYS B N 1
ATOM 3450 C CA A LYS B 1 78 ? -20.173 -70.353 -6.060 0.50 11.40 68 LYS B CA 1
ATOM 3451 C CA B LYS B 1 78 ? -20.173 -70.345 -6.059 0.50 11.38 68 LYS B CA 1
ATOM 3452 C C . LYS B 1 78 ? -19.837 -70.189 -4.594 1.00 11.09 68 LYS B C 1
ATOM 3453 O O . LYS B 1 78 ? -19.495 -71.175 -3.924 1.00 12.68 68 LYS B O 1
ATOM 3464 N N . GLU B 1 79 ? -19.911 -68.969 -4.069 1.00 11.41 69 GLU B N 1
ATOM 3465 C CA . GLU B 1 79 ? -19.703 -68.766 -2.638 1.00 11.10 69 GLU B CA 1
ATOM 3466 C C . GLU B 1 79 ? -20.786 -69.547 -1.867 1.00 12.31 69 GLU B C 1
ATOM 3467 O O . GLU B 1 79 ? -20.461 -70.192 -0.850 1.00 12.53 69 GLU B O 1
ATOM 3473 N N . ALA B 1 80 ? -22.059 -69.484 -2.282 1.00 11.15 70 ALA B N 1
ATOM 3474 C CA . ALA B 1 80 ? -23.084 -70.264 -1.520 1.00 12.02 70 ALA B CA 1
ATOM 3475 C C . ALA B 1 80 ? -22.720 -71.780 -1.518 1.00 12.16 70 ALA B C 1
ATOM 3476 O O . ALA B 1 80 ? -22.819 -72.417 -0.452 1.00 13.61 70 ALA B O 1
ATOM 3478 N N . GLU B 1 81 ? -22.262 -72.320 -2.702 1.00 11.82 71 GLU B N 1
ATOM 3479 C CA . GLU B 1 81 ? -21.946 -73.736 -2.755 1.00 15.16 71 GLU B CA 1
ATOM 3480 C C . GLU B 1 81 ? -20.804 -74.045 -1.764 1.00 14.74 71 GLU B C 1
ATOM 3481 O O . GLU B 1 81 ? -20.847 -75.055 -1.003 1.00 17.05 71 GLU B O 1
ATOM 3487 N N . GLN B 1 82 ? -19.743 -73.196 -1.754 1.00 14.72 72 GLN B N 1
ATOM 3488 C CA . GLN B 1 82 ? -18.527 -73.447 -0.924 1.00 16.94 72 GLN B CA 1
ATOM 3489 C C . GLN B 1 82 ? -18.914 -73.388 0.539 1.00 14.10 72 GLN B C 1
ATOM 3490 O O . GLN B 1 82 ? -18.521 -74.246 1.347 1.00 16.99 72 GLN B O 1
ATOM 3496 N N . PHE B 1 83 ? -19.585 -72.323 0.950 1.00 14.30 73 PHE B N 1
ATOM 3497 C CA . PHE B 1 83 ? -19.869 -72.136 2.369 1.00 14.13 73 PHE B CA 1
ATOM 3498 C C . PHE B 1 83 ? -20.934 -73.140 2.855 1.00 13.48 73 PHE B C 1
ATOM 3499 O O . PHE B 1 83 ? -20.818 -73.629 3.996 1.00 16.47 73 PHE B O 1
ATOM 3507 N N . PHE B 1 84 ? -21.892 -73.506 1.974 1.00 14.26 74 PHE B N 1
ATOM 3508 C CA . PHE B 1 84 ? -22.845 -74.569 2.411 1.00 13.79 74 PHE B CA 1
ATOM 3509 C C . PHE B 1 84 ? -22.129 -75.932 2.578 1.00 14.51 74 PHE B C 1
ATOM 3510 O O . PHE B 1 84 ? -22.412 -76.638 3.579 1.00 17.41 74 PHE B O 1
ATOM 3518 N N . ALA B 1 85 ? -21.196 -76.240 1.691 1.00 17.14 75 ALA B N 1
ATOM 3519 C CA . ALA B 1 85 ? -20.426 -77.493 1.818 1.00 17.44 75 ALA B CA 1
ATOM 3520 C C . ALA B 1 85 ? -19.659 -77.482 3.160 1.00 18.11 75 ALA B C 1
ATOM 3521 O O . ALA B 1 85 ? -19.374 -78.532 3.748 1.00 23.17 75 ALA B O 1
ATOM 3523 N N . ALA B 1 86 ? -19.217 -76.300 3.578 1.00 17.48 76 ALA B N 1
ATOM 3524 C CA . ALA B 1 86 ? -18.459 -76.100 4.843 1.00 21.04 76 ALA B CA 1
ATOM 3525 C C . ALA B 1 86 ? -19.341 -76.016 6.077 1.00 21.11 76 ALA B C 1
ATOM 3526 O O . ALA B 1 86 ? -18.836 -75.799 7.166 1.00 28.65 76 ALA B O 1
ATOM 3528 N N . GLY B 1 87 ? -20.661 -76.118 5.915 1.00 18.45 77 GLY B N 1
ATOM 3529 C CA . GLY B 1 87 ? -21.572 -76.180 7.041 1.00 20.55 77 GLY B CA 1
ATOM 3530 C C . GLY B 1 87 ? -22.469 -74.962 7.305 1.00 18.74 77 GLY B C 1
ATOM 3531 O O . GLY B 1 87 ? -23.294 -74.963 8.272 1.00 25.49 77 GLY B O 1
ATOM 3532 N N . THR B 1 88 ? -22.319 -73.899 6.472 1.00 17.45 78 THR B N 1
ATOM 3533 C CA . THR B 1 88 ? -23.133 -72.704 6.666 1.00 16.49 78 THR B CA 1
ATOM 3534 C C . THR B 1 88 ? -24.494 -72.880 5.937 1.00 17.91 78 THR B C 1
ATOM 3535 O O . THR B 1 88 ? -24.503 -73.044 4.720 1.00 17.91 78 THR B O 1
ATOM 3539 N N . THR B 1 89 ? -25.624 -72.856 6.674 1.00 17.72 79 THR B N 1
ATOM 3540 C CA . THR B 1 89 ? -26.898 -73.124 6.014 1.00 18.26 79 THR B CA 1
ATOM 3541 C C . THR B 1 89 ? -27.699 -71.861 5.762 1.00 16.60 79 THR B C 1
ATOM 3542 O O . THR B 1 89 ? -28.537 -71.849 4.876 1.00 18.55 79 THR B O 1
ATOM 3546 N N . ASP B 1 90 ? -27.436 -70.780 6.503 1.00 14.06 80 ASP B N 1
ATOM 3547 C CA . ASP B 1 90 ? -28.255 -69.541 6.384 1.00 13.45 80 ASP B CA 1
ATOM 3548 C C . ASP B 1 90 ? -27.517 -68.557 5.493 1.00 13.78 80 ASP B C 1
ATOM 3549 O O . ASP B 1 90 ? -26.582 -67.829 5.910 1.00 14.77 80 ASP B O 1
ATOM 3554 N N . ILE B 1 91 ? -27.894 -68.566 4.197 1.00 12.55 81 ILE B N 1
ATOM 3555 C CA . ILE B 1 91 ? -27.071 -67.833 3.190 1.00 11.80 81 ILE B CA 1
ATOM 3556 C C . ILE B 1 91 ? -27.993 -66.940 2.364 1.00 12.03 81 ILE B C 1
ATOM 3557 O O . ILE B 1 91 ? -29.021 -67.403 1.797 1.00 12.64 81 ILE B O 1
ATOM 3562 N N . LEU B 1 92 ? -27.624 -65.674 2.280 1.00 11.26 82 LEU B N 1
ATOM 3563 C CA . LEU B 1 92 ? -28.348 -64.689 1.425 1.00 10.52 82 LEU B CA 1
ATOM 3564 C C . LEU B 1 92 ? -27.508 -64.378 0.214 1.00 11.10 82 LEU B C 1
ATOM 3565 O O . LEU B 1 92 ? -26.360 -63.890 0.382 1.00 11.26 82 LEU B O 1
ATOM 3570 N N . TYR B 1 93 ? -28.040 -64.624 -0.978 1.00 10.45 83 TYR B N 1
ATOM 3571 C CA . TYR B 1 93 ? -27.333 -64.310 -2.212 1.00 8.99 83 TYR B CA 1
ATOM 3572 C C . TYR B 1 93 ? -27.778 -62.927 -2.656 1.00 9.94 83 TYR B C 1
ATOM 3573 O O . TYR B 1 93 ? -28.887 -62.730 -3.197 1.00 10.42 83 TYR B O 1
ATOM 3582 N N . ALA B 1 94 ? -26.958 -61.897 -2.324 1.00 9.23 84 ALA B N 1
ATOM 3583 C CA . ALA B 1 94 ? -27.414 -60.482 -2.397 1.00 9.91 84 ALA B CA 1
ATOM 3584 C C . ALA B 1 94 ? -27.001 -59.852 -3.734 1.00 10.68 84 ALA B C 1
ATOM 3585 O O . ALA B 1 94 ? -26.405 -58.748 -3.760 1.00 11.08 84 ALA B O 1
ATOM 3587 N N . VAL B 1 95 ? -27.369 -60.510 -4.830 1.00 10.29 85 VAL B N 1
ATOM 3588 C CA . VAL B 1 95 ? -27.214 -59.906 -6.175 1.00 10.28 85 VAL B CA 1
ATOM 3589 C C . VAL B 1 95 ? -28.547 -60.250 -6.887 1.00 9.89 85 VAL B C 1
ATOM 3590 O O . VAL B 1 95 ? -28.964 -61.395 -6.832 1.00 10.68 85 VAL B O 1
ATOM 3594 N N . SER B 1 96 ? -29.149 -59.257 -7.563 1.00 9.85 86 SER B N 1
ATOM 3595 C CA A SER B 1 96 ? -30.444 -59.437 -8.263 0.50 9.56 86 SER B CA 1
ATOM 3596 C CA B SER B 1 96 ? -30.403 -59.437 -8.264 0.50 9.79 86 SER B CA 1
ATOM 3597 C C . SER B 1 96 ? -30.416 -60.771 -9.009 1.00 9.42 86 SER B C 1
ATOM 3598 O O . SER B 1 96 ? -29.528 -61.034 -9.841 1.00 10.11 86 SER B O 1
ATOM 3603 N N . MET B 1 97 ? -31.416 -61.636 -8.772 1.00 10.14 87 MET B N 1
ATOM 3604 C CA . MET B 1 97 ? -31.367 -63.018 -9.256 1.00 10.51 87 MET B CA 1
ATOM 3605 C C . MET B 1 97 ? -31.519 -63.082 -10.776 1.00 11.13 87 MET B C 1
ATOM 3606 O O . MET B 1 97 ? -32.512 -62.505 -11.336 1.00 12.38 87 MET B O 1
ATOM 3611 N N . ALA B 1 98 ? -30.625 -63.827 -11.481 1.00 10.17 88 ALA B N 1
ATOM 3612 C CA . ALA B 1 98 ? -30.779 -64.088 -12.882 1.00 9.80 88 ALA B CA 1
ATOM 3613 C C . ALA B 1 98 ? -31.618 -65.352 -13.042 1.00 10.72 88 ALA B C 1
ATOM 3614 O O . ALA B 1 98 ? -31.309 -66.389 -12.419 1.00 11.74 88 ALA B O 1
ATOM 3616 N N . PRO B 1 99 ? -32.686 -65.309 -13.861 1.00 10.85 89 PRO B N 1
ATOM 3617 C CA . PRO B 1 99 ? -33.478 -66.528 -14.045 1.00 12.57 89 PRO B CA 1
ATOM 3618 C C . PRO B 1 99 ? -32.691 -67.763 -14.417 1.00 11.84 89 PRO B C 1
ATOM 3619 O O . PRO B 1 99 ? -33.026 -68.885 -13.950 1.00 12.65 89 PRO B O 1
ATOM 3623 N N . HIS B 1 100 ? -31.618 -67.624 -15.223 1.00 10.81 90 HIS B N 1
ATOM 3624 C CA . HIS B 1 100 ? -30.907 -68.855 -15.647 1.00 11.38 90 HIS B CA 1
ATOM 3625 C C . HIS B 1 100 ? -30.171 -69.550 -14.514 1.00 11.02 90 HIS B C 1
ATOM 3626 O O . HIS B 1 100 ? -29.801 -70.737 -14.678 1.00 13.64 90 HIS B O 1
ATOM 3633 N N . ARG B 1 101 ? -29.967 -68.850 -13.371 1.00 10.10 91 ARG B N 1
ATOM 3634 C CA . ARG B 1 101 ? -29.347 -69.454 -12.213 1.00 10.50 91 ARG B CA 1
ATOM 3635 C C . ARG B 1 101 ? -30.348 -70.167 -11.305 1.00 10.12 91 ARG B C 1
ATOM 3636 O O . ARG B 1 101 ? -29.956 -70.719 -10.264 1.00 11.59 91 ARG B O 1
ATOM 3644 N N . LEU B 1 102 ? -31.658 -70.148 -11.673 1.00 10.12 92 LEU B N 1
ATOM 3645 C CA . LEU B 1 102 ? -32.640 -70.770 -10.758 1.00 12.01 92 LEU B CA 1
ATOM 3646 C C . LEU B 1 102 ? -32.420 -72.296 -10.500 1.00 11.21 92 LEU B C 1
ATOM 3647 O O . LEU B 1 102 ? -32.582 -72.743 -9.386 1.00 11.83 92 LEU B O 1
ATOM 3652 N N . PRO B 1 103 ? -31.996 -73.066 -11.530 1.00 11.47 93 PRO B N 1
ATOM 3653 C CA . PRO B 1 103 ? -31.736 -74.510 -11.228 1.00 12.12 93 PRO B CA 1
ATOM 3654 C C . PRO B 1 103 ? -30.658 -74.649 -10.188 1.00 12.27 93 PRO B C 1
ATOM 3655 O O . PRO B 1 103 ? -30.791 -75.493 -9.296 1.00 13.11 93 PRO B O 1
ATOM 3659 N N . GLN B 1 104 ? -29.586 -73.850 -10.234 1.00 12.03 94 GLN B N 1
ATOM 3660 C CA . GLN B 1 104 ? -28.543 -73.996 -9.189 1.00 12.63 94 GLN B CA 1
ATOM 3661 C C . GLN B 1 104 ? -29.064 -73.601 -7.824 1.00 12.17 94 GLN B C 1
ATOM 3662 O O . GLN B 1 104 ? -28.791 -74.258 -6.831 1.00 13.57 94 GLN B O 1
ATOM 3668 N N . ALA B 1 105 ? -29.895 -72.513 -7.749 1.00 11.59 95 ALA B N 1
ATOM 3669 C CA . ALA B 1 105 ? -30.435 -72.118 -6.436 1.00 11.84 95 ALA B CA 1
ATOM 3670 C C . ALA B 1 105 ? -31.388 -73.240 -5.947 1.00 12.16 95 ALA B C 1
ATOM 3671 O O . ALA B 1 105 ? -31.349 -73.499 -4.728 1.00 13.31 95 ALA B O 1
ATOM 3673 N N . LEU B 1 106 ? -32.179 -73.815 -6.845 1.00 10.81 96 LEU B N 1
ATOM 3674 C CA . LEU B 1 106 ? -33.098 -74.941 -6.471 1.00 11.78 96 LEU B CA 1
ATOM 3675 C C . LEU B 1 106 ? -32.266 -76.087 -5.896 1.00 13.74 96 LEU B C 1
ATOM 3676 O O . LEU B 1 106 ? -32.635 -76.666 -4.827 1.00 14.26 96 LEU B O 1
ATOM 3681 N N A GLN B 1 107 ? -31.198 -76.457 -6.599 0.50 12.06 97 GLN B N 1
ATOM 3682 N N B GLN B 1 107 ? -31.134 -76.446 -6.584 0.50 12.26 97 GLN B N 1
ATOM 3683 C CA A GLN B 1 107 ? -30.423 -77.614 -6.121 0.50 12.51 97 GLN B CA 1
ATOM 3684 C CA B GLN B 1 107 ? -30.337 -77.614 -6.122 0.50 12.79 97 GLN B CA 1
ATOM 3685 C C A GLN B 1 107 ? -29.841 -77.370 -4.738 0.50 13.10 97 GLN B C 1
ATOM 3686 C C B GLN B 1 107 ? -29.764 -77.381 -4.743 0.50 13.47 97 GLN B C 1
ATOM 3687 O O A GLN B 1 107 ? -29.839 -78.284 -3.892 0.50 13.55 97 GLN B O 1
ATOM 3688 O O B GLN B 1 107 ? -29.741 -78.288 -3.894 0.50 13.76 97 GLN B O 1
ATOM 3699 N N . LEU B 1 108 ? -29.293 -76.158 -4.488 1.00 11.75 98 LEU B N 1
ATOM 3700 C CA . LEU B 1 108 ? -28.737 -75.818 -3.174 1.00 12.34 98 LEU B CA 1
ATOM 3701 C C . LEU B 1 108 ? -29.855 -75.984 -2.104 1.00 12.73 98 LEU B C 1
ATOM 3702 O O . LEU B 1 108 ? -29.612 -76.535 -1.028 1.00 14.05 98 LEU B O 1
ATOM 3707 N N . ARG B 1 109 ? -31.054 -75.397 -2.392 1.00 12.52 99 ARG B N 1
ATOM 3708 C CA . ARG B 1 109 ? -32.124 -75.530 -1.367 1.00 13.47 99 ARG B CA 1
ATOM 3709 C C . ARG B 1 109 ? -32.527 -77.027 -1.115 1.00 12.64 99 ARG B C 1
ATOM 3710 O O . ARG B 1 109 ? -32.763 -77.401 0.054 1.00 16.81 99 ARG B O 1
ATOM 3718 N N . ARG B 1 110 ? -32.586 -77.815 -2.199 1.00 12.78 100 ARG B N 1
ATOM 3719 C CA A ARG B 1 110 ? -32.972 -79.202 -2.092 0.50 13.43 100 ARG B CA 1
ATOM 3720 C CA B ARG B 1 110 ? -32.970 -79.205 -2.102 0.50 13.65 100 ARG B CA 1
ATOM 3721 C C . ARG B 1 110 ? -31.946 -79.989 -1.311 1.00 13.89 100 ARG B C 1
ATOM 3722 O O . ARG B 1 110 ? -32.351 -80.949 -0.637 1.00 19.32 100 ARG B O 1
ATOM 3737 N N . ARG B 1 111 ? -30.676 -79.580 -1.318 1.00 15.11 101 ARG B N 1
ATOM 3738 C CA . ARG B 1 111 ? -29.621 -80.220 -0.464 1.00 17.32 101 ARG B CA 1
ATOM 3739 C C . ARG B 1 111 ? -29.590 -79.751 0.967 1.00 14.71 101 ARG B C 1
ATOM 3740 O O . ARG B 1 111 ? -28.830 -80.274 1.776 1.00 19.69 101 ARG B O 1
ATOM 3748 N N . GLY B 1 112 ? -30.441 -78.759 1.329 1.00 14.95 102 GLY B N 1
ATOM 3749 C CA . GLY B 1 112 ? -30.559 -78.311 2.662 1.00 15.35 102 GLY B CA 1
ATOM 3750 C C . GLY B 1 112 ? -30.022 -76.940 2.950 1.00 14.84 102 GLY B C 1
ATOM 3751 O O . GLY B 1 112 ? -29.999 -76.515 4.125 1.00 19.69 102 GLY B O 1
ATOM 3752 N N . CYS B 1 113 ? -29.686 -76.181 1.911 1.00 14.99 103 CYS B N 1
ATOM 3753 C CA . CYS B 1 113 ? -29.226 -74.819 2.157 1.00 14.63 103 CYS B CA 1
ATOM 3754 C C . CYS B 1 113 ? -30.443 -73.857 2.242 1.00 13.65 103 CYS B C 1
ATOM 3755 O O . CYS B 1 113 ? -31.295 -73.864 1.355 1.00 15.93 103 CYS B O 1
ATOM 3758 N N . ASP B 1 114 ? -30.507 -73.048 3.288 1.00 13.72 104 ASP B N 1
ATOM 3759 C CA . ASP B 1 114 ? -31.620 -72.086 3.442 1.00 14.02 104 ASP B CA 1
ATOM 3760 C C . ASP B 1 114 ? -31.197 -70.846 2.713 1.00 14.71 104 ASP B C 1
ATOM 3761 O O . ASP B 1 114 ? -30.832 -69.794 3.300 1.00 15.19 104 ASP B O 1
ATOM 3766 N N . LEU B 1 115 ? -31.184 -70.976 1.403 1.00 14.11 105 LEU B N 1
ATOM 3767 C CA . LEU B 1 115 ? -30.631 -69.949 0.512 1.00 12.19 105 LEU B CA 1
ATOM 3768 C C . LEU B 1 115 ? -31.748 -68.937 0.185 1.00 10.90 105 LEU B C 1
ATOM 3769 O O . LEU B 1 115 ? -32.827 -69.345 -0.291 1.00 13.93 105 LEU B O 1
ATOM 3774 N N . LYS B 1 116 ? -31.464 -67.671 0.386 1.00 10.64 106 LYS B N 1
ATOM 3775 C CA . LYS B 1 116 ? -32.413 -66.563 0.082 1.00 10.31 106 LYS B CA 1
ATOM 3776 C C . LYS B 1 116 ? -31.934 -65.846 -1.155 1.00 10.51 106 LYS B C 1
ATOM 3777 O O . LYS B 1 116 ? -30.705 -65.630 -1.346 1.00 11.35 106 LYS B O 1
ATOM 3783 N N . LEU B 1 117 ? -32.861 -65.472 -2.026 1.00 10.57 107 LEU B N 1
ATOM 3784 C CA . LEU B 1 117 ? -32.574 -64.743 -3.284 1.00 8.84 107 LEU B CA 1
ATOM 3785 C C . LEU B 1 117 ? -33.153 -63.329 -3.172 1.00 9.50 107 LEU B C 1
ATOM 3786 O O . LEU B 1 117 ? -34.030 -63.099 -2.297 1.00 10.50 107 LEU B O 1
ATOM 3791 N N . ILE B 1 118 ? -32.745 -62.426 -4.060 1.00 9.43 108 ILE B N 1
ATOM 3792 C CA . ILE B 1 118 ? -33.263 -61.062 -4.028 1.00 8.76 108 ILE B CA 1
ATOM 3793 C C . ILE B 1 118 ? -33.697 -60.687 -5.427 1.00 9.82 108 ILE B C 1
ATOM 3794 O O . ILE B 1 118 ? -33.131 -61.133 -6.444 1.00 10.70 108 ILE B O 1
ATOM 3799 N N . VAL B 1 119 ? -34.705 -59.805 -5.506 1.00 8.51 109 VAL B N 1
ATOM 3800 C CA . VAL B 1 119 ? -35.170 -59.252 -6.795 1.00 8.81 109 VAL B CA 1
ATOM 3801 C C . VAL B 1 119 ? -35.488 -57.770 -6.596 1.00 8.88 109 VAL B C 1
ATOM 3802 O O . VAL B 1 119 ? -35.764 -57.314 -5.471 1.00 10.01 109 VAL B O 1
ATOM 3806 N N . ASP B 1 120 ? -35.656 -57.076 -7.722 1.00 9.49 110 ASP B N 1
ATOM 3807 C CA . ASP B 1 120 ? -36.119 -55.668 -7.727 1.00 8.61 110 ASP B CA 1
ATOM 3808 C C . ASP B 1 120 ? -37.031 -55.356 -8.906 1.00 8.90 110 ASP B C 1
ATOM 3809 O O . ASP B 1 120 ? -37.222 -54.156 -9.220 1.00 11.43 110 ASP B O 1
ATOM 3814 N N . SER B 1 121 ? -37.637 -56.415 -9.500 1.00 8.73 111 SER B N 1
ATOM 3815 C CA . SER B 1 121 ? -38.457 -56.195 -10.651 1.00 9.18 111 SER B CA 1
ATOM 3816 C C . SER B 1 121 ? -39.608 -57.215 -10.663 1.00 9.64 111 SER B C 1
ATOM 3817 O O . SER B 1 121 ? -39.469 -58.317 -10.134 1.00 10.12 111 SER B O 1
ATOM 3820 N N . VAL B 1 122 ? -40.702 -56.795 -11.305 1.00 9.64 112 VAL B N 1
ATOM 3821 C CA . VAL B 1 122 ? -41.826 -57.738 -11.488 1.00 8.88 112 VAL B CA 1
ATOM 3822 C C . VAL B 1 122 ? -41.359 -58.920 -12.357 1.00 8.96 112 VAL B C 1
ATOM 3823 O O . VAL B 1 122 ? -41.694 -60.063 -12.082 1.00 9.53 112 VAL B O 1
ATOM 3827 N N . ALA B 1 123 ? -40.594 -58.664 -13.453 1.00 9.45 113 ALA B N 1
ATOM 3828 C CA . ALA B 1 123 ? -40.195 -59.800 -14.342 1.00 9.27 113 ALA B CA 1
ATOM 3829 C C . ALA B 1 123 ? -39.345 -60.819 -13.567 1.00 8.58 113 ALA B C 1
ATOM 3830 O O . ALA B 1 123 ? -39.540 -62.033 -13.752 1.00 10.74 113 ALA B O 1
ATOM 3832 N N . ALA B 1 124 ? -38.411 -60.343 -12.674 1.00 8.91 114 ALA B N 1
ATOM 3833 C CA . ALA B 1 124 ? -37.603 -61.366 -11.937 1.00 9.19 114 ALA B CA 1
ATOM 3834 C C . ALA B 1 124 ? -38.489 -62.134 -10.968 1.00 9.66 114 ALA B C 1
ATOM 3835 O O . ALA B 1 124 ? -38.349 -63.349 -10.800 1.00 11.28 114 ALA B O 1
ATOM 3837 N N . ALA B 1 125 ? -39.445 -61.426 -10.328 1.00 8.81 115 ALA B N 1
ATOM 3838 C CA . ALA B 1 125 ? -40.355 -62.098 -9.406 1.00 9.11 115 ALA B CA 1
ATOM 3839 C C . ALA B 1 125 ? -41.190 -63.141 -10.138 1.00 10.37 115 ALA B C 1
ATOM 3840 O O . ALA B 1 125 ? -41.450 -64.209 -9.617 1.00 11.16 115 ALA B O 1
ATOM 3842 N N . GLN B 1 126 ? -41.689 -62.775 -11.324 1.00 9.72 116 GLN B N 1
ATOM 3843 C CA . GLN B 1 126 ? -42.514 -63.697 -12.088 1.00 10.08 116 GLN B CA 1
ATOM 3844 C C . GLN B 1 126 ? -41.656 -64.916 -12.476 1.00 9.82 116 GLN B C 1
ATOM 3845 O O . GLN B 1 126 ? -42.197 -66.048 -12.440 1.00 11.87 116 GLN B O 1
ATOM 3851 N N . ALA B 1 127 ? -40.384 -64.720 -12.839 1.00 10.20 117 ALA B N 1
ATOM 3852 C CA . ALA B 1 127 ? -39.560 -65.883 -13.256 1.00 9.63 117 ALA B CA 1
ATOM 3853 C C . ALA B 1 127 ? -39.368 -66.845 -12.095 1.00 10.18 117 ALA B C 1
ATOM 3854 O O . ALA B 1 127 ? -39.433 -68.086 -12.231 1.00 12.08 117 ALA B O 1
ATOM 3856 N N . ILE B 1 128 ? -39.050 -66.291 -10.909 1.00 9.62 118 ILE B N 1
ATOM 3857 C CA . ILE B 1 128 ? -38.861 -67.140 -9.716 1.00 10.47 118 ILE B CA 1
ATOM 3858 C C . ILE B 1 128 ? -40.170 -67.875 -9.383 1.00 11.13 118 ILE B C 1
ATOM 3859 O O . ILE B 1 128 ? -40.127 -69.098 -9.134 1.00 12.93 118 ILE B O 1
ATOM 3864 N N . ALA B 1 129 ? -41.298 -67.152 -9.343 1.00 10.41 119 ALA B N 1
ATOM 3865 C CA . ALA B 1 129 ? -42.543 -67.804 -8.903 1.00 11.15 119 ALA B CA 1
ATOM 3866 C C . ALA B 1 129 ? -42.918 -68.866 -9.940 1.00 12.47 119 ALA B C 1
ATOM 3867 O O . ALA B 1 129 ? -43.405 -69.932 -9.534 1.00 13.37 119 ALA B O 1
ATOM 3869 N N . ALA B 1 130 ? -42.758 -68.623 -11.240 1.00 11.42 120 ALA B N 1
ATOM 3870 C CA . ALA B 1 130 ? -43.158 -69.661 -12.223 1.00 13.02 120 ALA B CA 1
ATOM 3871 C C . ALA B 1 130 ? -42.262 -70.890 -12.080 1.00 13.44 120 ALA B C 1
ATOM 3872 O O . ALA B 1 130 ? -42.756 -72.040 -12.113 1.00 15.35 120 ALA B O 1
ATOM 3874 N N . PHE B 1 131 ? -40.938 -70.684 -11.851 1.00 11.73 121 PHE B N 1
ATOM 3875 C CA . PHE B 1 131 ? -40.109 -71.851 -11.707 1.00 11.29 121 PHE B CA 1
ATOM 3876 C C . PHE B 1 131 ? -40.376 -72.612 -10.428 1.00 13.10 121 PHE B C 1
ATOM 3877 O O . PHE B 1 131 ? -40.379 -73.860 -10.383 1.00 13.97 121 PHE B O 1
ATOM 3885 N N . GLY B 1 132 ? -40.611 -71.854 -9.345 1.00 11.90 122 GLY B N 1
ATOM 3886 C CA . GLY B 1 132 ? -40.946 -72.461 -8.051 1.00 12.91 122 GLY B CA 1
ATOM 3887 C C . GLY B 1 132 ? -42.224 -73.282 -8.189 1.00 14.16 122 GLY B C 1
ATOM 3888 O O . GLY B 1 132 ? -42.333 -74.382 -7.625 1.00 16.00 122 GLY B O 1
ATOM 3889 N N . ARG B 1 133 ? -43.276 -72.745 -8.844 1.00 14.71 123 ARG B N 1
ATOM 3890 C CA . ARG B 1 133 ? -44.492 -73.542 -9.009 1.00 15.21 123 ARG B CA 1
ATOM 3891 C C . ARG B 1 133 ? -44.168 -74.816 -9.829 1.00 16.80 123 ARG B C 1
ATOM 3892 O O . ARG B 1 133 ? -44.648 -75.926 -9.500 1.00 18.76 123 ARG B O 1
ATOM 3900 N N . GLU B 1 134 ? -43.435 -74.669 -10.929 1.00 16.43 124 GLU B N 1
ATOM 3901 C CA . GLU B 1 134 ? -43.080 -75.844 -11.773 1.00 16.21 124 GLU B CA 1
ATOM 3902 C C . GLU B 1 134 ? -42.378 -76.928 -10.986 1.00 14.89 124 GLU B C 1
ATOM 3903 O O . GLU B 1 134 ? -42.607 -78.139 -11.207 1.00 20.93 124 GLU B O 1
ATOM 3909 N N . GLN B 1 135 ? -41.447 -76.491 -10.141 1.00 15.93 125 GLN B N 1
ATOM 3910 C CA . GLN B 1 135 ? -40.547 -77.417 -9.398 1.00 16.59 125 GLN B CA 1
ATOM 3911 C C . GLN B 1 135 ? -41.003 -77.776 -7.997 1.00 18.76 125 GLN B C 1
ATOM 3912 O O . GLN B 1 135 ? -40.320 -78.513 -7.302 1.00 23.13 125 GLN B O 1
ATOM 3918 N N . GLY B 1 136 ? -42.127 -77.213 -7.541 1.00 16.95 126 GLY B N 1
ATOM 3919 C CA . GLY B 1 136 ? -42.635 -77.452 -6.176 1.00 18.60 126 GLY B CA 1
ATOM 3920 C C . GLY B 1 136 ? -41.746 -76.855 -5.086 1.00 17.01 126 GLY B C 1
ATOM 3921 O O . GLY B 1 136 ? -41.515 -77.475 -4.028 1.00 22.38 126 GLY B O 1
ATOM 3922 N N . GLU B 1 137 ? -41.213 -75.656 -5.359 1.00 15.64 127 GLU B N 1
ATOM 3923 C CA . GLU B 1 137 ? -40.295 -75.018 -4.419 1.00 15.71 127 GLU B CA 1
ATOM 3924 C C . GLU B 1 137 ? -40.803 -73.622 -4.062 1.00 14.27 127 GLU B C 1
ATOM 3925 O O . GLU B 1 137 ? -40.990 -72.788 -4.960 1.00 15.65 127 GLU B O 1
ATOM 3931 N N . ALA B 1 138 ? -41.022 -73.373 -2.761 1.00 15.52 128 ALA B N 1
ATOM 3932 C CA . ALA B 1 138 ? -41.409 -72.055 -2.274 1.00 14.74 128 ALA B CA 1
ATOM 3933 C C . ALA B 1 138 ? -40.086 -71.331 -1.965 1.00 14.16 128 ALA B C 1
ATOM 3934 O O . ALA B 1 138 ? -39.597 -71.294 -0.827 1.00 16.42 128 ALA B O 1
ATOM 3936 N N . PHE B 1 139 ? -39.489 -70.765 -2.994 1.00 12.11 129 PHE B N 1
ATOM 3937 C CA . PHE B 1 139 ? -38.255 -69.980 -2.758 1.00 10.88 129 PHE B CA 1
ATOM 3938 C C . PHE B 1 139 ? -38.479 -68.859 -1.780 1.00 10.83 129 PHE B C 1
ATOM 3939 O O . PHE B 1 139 ? -39.597 -68.218 -1.833 1.00 13.35 129 PHE B O 1
ATOM 3947 N N . GLU B 1 140 ? -37.450 -68.511 -0.972 1.00 11.17 130 GLU B N 1
ATOM 3948 C CA . GLU B 1 140 ? -37.544 -67.323 -0.131 1.00 11.15 130 GLU B CA 1
ATOM 3949 C C . GLU B 1 140 ? -36.886 -66.195 -0.915 1.00 10.57 130 GLU B C 1
ATOM 3950 O O . GLU B 1 140 ? -35.694 -66.327 -1.360 1.00 12.11 130 GLU B O 1
ATOM 3956 N N . VAL B 1 141 ? -37.569 -65.068 -1.063 1.00 10.01 131 VAL B N 1
ATOM 3957 C CA . VAL B 1 141 ? -37.111 -63.974 -1.888 1.00 9.25 131 VAL B CA 1
ATOM 3958 C C . VAL B 1 141 ? -37.307 -62.699 -1.085 1.00 10.18 131 VAL B C 1
ATOM 3959 O O . VAL B 1 141 ? -38.360 -62.489 -0.455 1.00 11.00 131 VAL B O 1
ATOM 3963 N N . TRP B 1 142 ? -36.250 -61.861 -1.080 1.00 9.77 132 TRP B N 1
ATOM 3964 C CA . TRP B 1 142 ? -36.334 -60.527 -0.476 1.00 9.93 132 TRP B CA 1
ATOM 3965 C C . TRP B 1 142 ? -36.349 -59.516 -1.569 1.00 9.11 132 TRP B C 1
ATOM 3966 O O . TRP B 1 142 ? -35.803 -59.740 -2.670 1.00 10.74 132 TRP B O 1
ATOM 3977 N N . ILE B 1 143 ? -36.915 -58.330 -1.289 1.00 8.98 133 ILE B N 1
ATOM 3978 C CA . ILE B 1 143 ? -36.996 -57.269 -2.325 1.00 8.97 133 ILE B CA 1
ATOM 3979 C C . ILE B 1 143 ? -35.882 -56.274 -2.032 1.00 9.54 133 ILE B C 1
ATOM 3980 O O . ILE B 1 143 ? -35.776 -55.735 -0.887 1.00 9.73 133 ILE B O 1
ATOM 3985 N N . GLU B 1 144 ? -35.046 -56.014 -3.015 1.00 9.98 134 GLU B N 1
ATOM 3986 C CA . GLU B 1 144 ? -33.969 -55.020 -2.837 1.00 9.32 134 GLU B CA 1
ATOM 3987 C C . GLU B 1 144 ? -34.480 -53.573 -2.986 1.00 10.30 134 GLU B C 1
ATOM 3988 O O . GLU B 1 144 ? -35.240 -53.309 -3.945 1.00 11.95 134 GLU B O 1
ATOM 3994 N N . ILE B 1 145 ? -34.084 -52.683 -2.066 1.00 9.72 135 ILE B N 1
ATOM 3995 C CA . ILE B 1 145 ? -34.581 -51.318 -1.990 1.00 10.56 135 ILE B CA 1
ATOM 3996 C C . ILE B 1 145 ? -33.391 -50.408 -2.339 1.00 12.48 135 ILE B C 1
ATOM 3997 O O . ILE B 1 145 ? -32.269 -50.594 -1.842 1.00 12.91 135 ILE B O 1
ATOM 4002 N N . ASP B 1 146 ? -33.640 -49.397 -3.152 1.00 11.15 136 ASP B N 1
ATOM 4003 C CA . ASP B 1 146 ? -32.643 -48.361 -3.493 1.00 13.13 136 ASP B CA 1
ATOM 4004 C C . ASP B 1 146 ? -32.923 -47.205 -2.520 1.00 13.82 136 ASP B C 1
ATOM 4005 O O . ASP B 1 146 ? -33.996 -46.548 -2.580 1.00 16.58 136 ASP B O 1
ATOM 4010 N N . THR B 1 147 ? -32.051 -47.006 -1.530 1.00 14.90 137 THR B N 1
ATOM 4011 C CA . THR B 1 147 ? -32.225 -45.951 -0.534 1.00 16.23 137 THR B CA 1
ATOM 4012 C C . THR B 1 147 ? -31.301 -44.776 -0.793 1.00 16.94 137 THR B C 1
ATOM 4013 O O . THR B 1 147 ? -31.510 -43.712 -0.191 1.00 21.74 137 THR B O 1
ATOM 4017 N N . ASP B 1 148 ? -30.294 -44.905 -1.683 1.00 16.83 138 ASP B N 1
ATOM 4018 C CA . ASP B 1 148 ? -29.346 -43.806 -1.911 1.00 17.51 138 ASP B CA 1
ATOM 4019 C C . ASP B 1 148 ? -28.887 -43.547 -3.360 1.00 17.99 138 ASP B C 1
ATOM 4020 O O . ASP B 1 148 ? -27.955 -42.734 -3.579 1.00 22.35 138 ASP B O 1
ATOM 4025 N N . GLY B 1 149 ? -29.508 -44.222 -4.359 1.00 18.43 139 GLY B N 1
ATOM 4026 C CA . GLY B 1 149 ? -29.189 -44.053 -5.746 1.00 20.72 139 GLY B CA 1
ATOM 4027 C C . GLY B 1 149 ? -27.946 -44.777 -6.215 1.00 20.46 139 GLY B C 1
ATOM 4028 O O . GLY B 1 149 ? -27.455 -44.528 -7.301 1.00 21.25 139 GLY B O 1
ATOM 4029 N N . HIS B 1 150 ? -27.397 -45.641 -5.357 1.00 18.83 140 HIS B N 1
ATOM 4030 C CA . HIS B 1 150 ? -26.122 -46.266 -5.632 1.00 19.73 140 HIS B CA 1
ATOM 4031 C C . HIS B 1 150 ? -26.167 -47.251 -6.798 1.00 16.30 140 HIS B C 1
ATOM 4032 O O . HIS B 1 150 ? -25.214 -47.212 -7.664 1.00 20.60 140 HIS B O 1
ATOM 4039 N N . ARG B 1 151 ? -27.150 -48.178 -6.819 1.00 16.55 141 ARG B N 1
ATOM 4040 C CA . ARG B 1 151 ? -26.996 -49.351 -7.699 1.00 14.63 141 ARG B CA 1
ATOM 4041 C C . ARG B 1 151 ? -28.435 -49.974 -7.884 1.00 13.71 141 ARG B C 1
ATOM 4042 O O . ARG B 1 151 ? -29.234 -49.330 -8.476 1.00 17.72 141 ARG B O 1
ATOM 4050 N N . SER B 1 152 ? -28.727 -51.228 -7.512 1.00 15.98 142 SER B N 1
ATOM 4051 C CA . SER B 1 152 ? -30.006 -51.894 -7.798 1.00 15.23 142 SER B CA 1
ATOM 4052 C C . SER B 1 152 ? -31.053 -51.526 -6.755 1.00 14.82 142 SER B C 1
ATOM 4053 O O . SER B 1 152 ? -30.803 -50.775 -5.739 1.00 16.40 142 SER B O 1
ATOM 4056 N N . GLY B 1 153 ? -32.311 -51.907 -7.026 1.00 16.11 143 GLY B N 1
ATOM 4057 C CA . GLY B 1 153 ? -33.313 -51.723 -5.990 1.00 14.56 143 GLY B CA 1
ATOM 4058 C C . GLY B 1 153 ? -34.515 -50.891 -6.440 1.00 12.65 143 GLY B C 1
ATOM 4059 O O . GLY B 1 153 ? -34.459 -49.967 -7.264 1.00 15.21 143 GLY B O 1
ATOM 4060 N N . VAL B 1 154 ? -35.645 -51.253 -5.841 1.00 12.11 144 VAL B N 1
ATOM 4061 C CA . VAL B 1 154 ? -36.892 -50.484 -6.003 1.00 11.70 144 VAL B CA 1
ATOM 4062 C C . VAL B 1 154 ? -36.745 -49.216 -5.176 1.00 13.16 144 VAL B C 1
ATOM 4063 O O . VAL B 1 154 ? -36.312 -49.299 -3.968 1.00 12.90 144 VAL B O 1
ATOM 4067 N N . GLY B 1 155 ? -37.195 -48.072 -5.668 1.00 15.08 145 GLY B N 1
ATOM 4068 C CA . GLY B 1 155 ? -37.172 -46.900 -4.764 1.00 17.83 145 GLY B CA 1
ATOM 4069 C C . GLY B 1 155 ? -37.993 -47.092 -3.503 1.00 16.04 145 GLY B C 1
ATOM 4070 O O . GLY B 1 155 ? -39.106 -47.695 -3.530 1.00 16.62 145 GLY B O 1
ATOM 4071 N N . ALA B 1 156 ? -37.456 -46.608 -2.380 1.00 19.90 146 ALA B N 1
ATOM 4072 C CA . ALA B 1 156 ? -38.153 -46.832 -1.114 1.00 18.64 146 ALA B CA 1
ATOM 4073 C C . ALA B 1 156 ? -39.590 -46.220 -1.138 1.00 18.17 146 ALA B C 1
ATOM 4074 O O . ALA B 1 156 ? -40.466 -46.713 -0.433 1.00 22.75 146 ALA B O 1
ATOM 4076 N N . ASP B 1 157 ? -39.788 -45.170 -1.933 1.00 19.29 147 ASP B N 1
ATOM 4077 C CA . ASP B 1 157 ? -41.089 -44.536 -2.008 1.00 19.92 147 ASP B CA 1
ATOM 4078 C C . ASP B 1 157 ? -41.964 -45.033 -3.165 1.00 22.47 147 ASP B C 1
ATOM 4079 O O . ASP B 1 157 ? -43.048 -44.466 -3.376 1.00 21.59 147 ASP B O 1
ATOM 4084 N N . ASP B 1 158 ? -41.531 -46.093 -3.859 1.00 18.16 148 ASP B N 1
ATOM 4085 C CA . ASP B 1 158 ? -42.218 -46.566 -5.043 1.00 19.13 148 ASP B CA 1
ATOM 4086 C C . ASP B 1 158 ? -43.236 -47.649 -4.615 1.00 18.52 148 ASP B C 1
ATOM 4087 O O . ASP B 1 158 ? -43.085 -48.846 -4.981 1.00 18.77 148 ASP B O 1
ATOM 4092 N N . THR B 1 159 ? -44.239 -47.253 -3.812 1.00 16.48 149 THR B N 1
ATOM 4093 C CA . THR B 1 159 ? -45.240 -48.215 -3.268 1.00 16.51 149 THR B CA 1
ATOM 4094 C C . THR B 1 159 ? -45.824 -49.066 -4.400 1.00 14.23 149 THR B C 1
ATOM 4095 O O . THR B 1 159 ? -46.013 -50.259 -4.197 1.00 14.03 149 THR B O 1
ATOM 4099 N N . PRO B 1 160 ? -46.254 -48.476 -5.517 1.00 12.96 150 PRO B N 1
ATOM 4100 C CA . PRO B 1 160 ? -46.936 -49.335 -6.509 1.00 13.46 150 PRO B CA 1
ATOM 4101 C C . PRO B 1 160 ? -46.018 -50.501 -6.986 1.00 12.29 150 PRO B C 1
ATOM 4102 O O . PRO B 1 160 ? -46.500 -51.645 -7.149 1.00 12.48 150 PRO B O 1
ATOM 4106 N N . LEU B 1 161 ? -44.751 -50.196 -7.229 1.00 13.05 151 LEU B N 1
ATOM 4107 C CA . LEU B 1 161 ? -43.853 -51.265 -7.758 1.00 13.03 151 LEU B CA 1
ATOM 4108 C C . LEU B 1 161 ? -43.516 -52.235 -6.619 1.00 12.60 151 LEU B C 1
ATOM 4109 O O . LEU B 1 161 ? -43.470 -53.460 -6.841 1.00 12.12 151 LEU B O 1
ATOM 4114 N N . LEU B 1 162 ? -43.292 -51.734 -5.394 1.00 13.91 152 LEU B N 1
ATOM 4115 C CA . LEU B 1 162 ? -43.049 -52.632 -4.204 1.00 13.20 152 LEU B CA 1
ATOM 4116 C C . LEU B 1 162 ? -44.211 -53.612 -4.097 1.00 12.52 152 LEU B C 1
ATOM 4117 O O . LEU B 1 162 ? -43.999 -54.827 -3.888 1.00 12.85 152 LEU B O 1
ATOM 4122 N N . LEU B 1 163 ? -45.462 -53.083 -4.117 1.00 11.94 153 LEU B N 1
ATOM 4123 C CA . LEU B 1 163 ? -46.594 -54.003 -3.944 1.00 12.81 153 LEU B CA 1
ATOM 4124 C C . LEU B 1 163 ? -46.690 -55.007 -5.094 1.00 10.24 153 LEU B C 1
ATOM 4125 O O . LEU B 1 163 ? -47.126 -56.156 -4.913 1.00 11.91 153 LEU B O 1
ATOM 4130 N N . ALA B 1 164 ? -46.453 -54.479 -6.341 1.00 10.22 154 ALA B N 1
ATOM 4131 C CA . ALA B 1 164 ? -46.588 -55.378 -7.484 1.00 10.35 154 ALA B CA 1
ATOM 4132 C C . ALA B 1 164 ? -45.592 -56.563 -7.382 1.00 9.33 154 ALA B C 1
ATOM 4133 O O . ALA B 1 164 ? -45.926 -57.721 -7.599 1.00 10.78 154 ALA B O 1
ATOM 4135 N N . ILE B 1 165 ? -44.356 -56.241 -6.949 1.00 10.05 155 ILE B N 1
ATOM 4136 C CA . ILE B 1 165 ? -43.368 -57.325 -6.782 1.00 9.17 155 ILE B CA 1
ATOM 4137 C C . ILE B 1 165 ? -43.737 -58.202 -5.588 1.00 9.63 155 ILE B C 1
ATOM 4138 O O . ILE B 1 165 ? -43.690 -59.461 -5.707 1.00 10.33 155 ILE B O 1
ATOM 4143 N N . GLY B 1 166 ? -44.109 -57.568 -4.446 1.00 10.07 156 GLY B N 1
ATOM 4144 C CA . GLY B 1 166 ? -44.459 -58.402 -3.314 1.00 9.56 156 GLY B CA 1
ATOM 4145 C C . GLY B 1 166 ? -45.668 -59.321 -3.570 1.00 10.70 156 GLY B C 1
ATOM 4146 O O . GLY B 1 166 ? -45.642 -60.486 -3.162 1.00 11.47 156 GLY B O 1
ATOM 4147 N N . ARG B 1 167 ? -46.717 -58.809 -4.246 1.00 10.66 157 ARG B N 1
ATOM 4148 C CA . ARG B 1 167 ? -47.859 -59.674 -4.606 1.00 9.98 157 ARG B CA 1
ATOM 4149 C C . ARG B 1 167 ? -47.483 -60.750 -5.561 1.00 9.95 157 ARG B C 1
ATOM 4150 O O . ARG B 1 167 ? -47.948 -61.872 -5.472 1.00 11.89 157 ARG B O 1
ATOM 4158 N N . THR B 1 168 ? -46.629 -60.420 -6.549 1.00 9.95 158 THR B N 1
ATOM 4159 C CA . THR B 1 168 ? -46.256 -61.440 -7.537 1.00 10.41 158 THR B CA 1
ATOM 4160 C C . THR B 1 168 ? -45.618 -62.630 -6.777 1.00 9.36 158 THR B C 1
ATOM 4161 O O . THR B 1 168 ? -45.900 -63.814 -7.043 1.00 11.93 158 THR B O 1
ATOM 4165 N N . LEU B 1 169 ? -44.712 -62.287 -5.816 1.00 9.77 159 LEU B N 1
ATOM 4166 C CA . LEU B 1 169 ? -44.084 -63.361 -5.032 1.00 11.57 159 LEU B CA 1
ATOM 4167 C C . LEU B 1 169 ? -45.075 -64.096 -4.135 1.00 10.98 159 LEU B C 1
ATOM 4168 O O . LEU B 1 169 ? -45.165 -65.342 -4.133 1.00 12.50 159 LEU B O 1
ATOM 4173 N N . HIS B 1 170 ? -45.860 -63.307 -3.368 1.00 11.48 160 HIS B N 1
ATOM 4174 C CA . HIS B 1 170 ? -46.735 -63.930 -2.345 1.00 11.48 160 HIS B CA 1
ATOM 4175 C C . HIS B 1 170 ? -47.910 -64.713 -2.949 1.00 11.75 160 HIS B C 1
ATOM 4176 O O . HIS B 1 170 ? -48.194 -65.863 -2.595 1.00 14.37 160 HIS B O 1
ATOM 4183 N N . ASP B 1 171 ? -48.556 -64.101 -3.993 1.00 12.96 161 ASP B N 1
ATOM 4184 C CA . ASP B 1 171 ? -49.694 -64.735 -4.653 1.00 14.12 161 ASP B CA 1
ATOM 4185 C C . ASP B 1 171 ? -49.162 -65.939 -5.436 1.00 14.04 161 ASP B C 1
ATOM 4186 O O . ASP B 1 171 ? -49.910 -66.911 -5.669 1.00 17.83 161 ASP B O 1
ATOM 4191 N N . GLY B 1 172 ? -47.872 -65.870 -5.857 1.00 13.63 162 GLY B N 1
ATOM 4192 C CA . GLY B 1 172 ? -47.246 -66.907 -6.641 1.00 16.12 162 GLY B CA 1
ATOM 4193 C C . GLY B 1 172 ? -46.805 -68.084 -5.808 1.00 16.72 162 GLY B C 1
ATOM 4194 O O . GLY B 1 172 ? -46.244 -69.034 -6.396 1.00 21.80 162 GLY B O 1
ATOM 4195 N N . GLY B 1 173 ? -46.969 -68.044 -4.486 1.00 16.11 163 GLY B N 1
ATOM 4196 C CA . GLY B 1 173 ? -46.599 -69.147 -3.596 1.00 17.26 163 GLY B CA 1
ATOM 4197 C C . GLY B 1 173 ? -45.178 -69.177 -3.128 1.00 14.49 163 GLY B C 1
ATOM 4198 O O . GLY B 1 173 ? -44.722 -70.132 -2.471 1.00 18.43 163 GLY B O 1
ATOM 4199 N N . MET B 1 174 ? -44.481 -68.070 -3.384 1.00 11.95 164 MET B N 1
ATOM 4200 C CA . MET B 1 174 ? -43.130 -67.959 -2.814 1.00 11.81 164 MET B CA 1
ATOM 4201 C C . MET B 1 174 ? -43.168 -67.319 -1.441 1.00 12.32 164 MET B C 1
ATOM 4202 O O . MET B 1 174 ? -44.234 -66.814 -0.985 1.00 14.97 164 MET B O 1
ATOM 4207 N N . ARG B 1 175 ? -42.034 -67.360 -0.722 1.00 12.85 165 ARG B N 1
ATOM 4208 C CA . ARG B 1 175 ? -41.987 -66.802 0.626 1.00 13.50 165 ARG B CA 1
ATOM 4209 C C . ARG B 1 175 ? -41.367 -65.425 0.493 1.00 13.20 165 ARG B C 1
ATOM 4210 O O . ARG B 1 175 ? -40.129 -65.315 0.250 1.00 12.89 165 ARG B O 1
ATOM 4218 N N . LEU B 1 176 ? -42.142 -64.356 0.634 1.00 12.49 166 LEU B N 1
ATOM 4219 C CA . LEU B 1 176 ? -41.608 -62.997 0.605 1.00 11.17 166 LEU B CA 1
ATOM 4220 C C . LEU B 1 176 ? -41.011 -62.777 2.004 1.00 12.41 166 LEU B C 1
ATOM 4221 O O . LEU B 1 176 ? -41.708 -62.663 3.046 1.00 13.74 166 LEU B O 1
ATOM 4226 N N . GLY B 1 177 ? -39.686 -62.804 2.101 1.00 11.79 167 GLY B N 1
ATOM 4227 C CA . GLY B 1 177 ? -39.030 -62.958 3.374 1.00 12.03 167 GLY B CA 1
ATOM 4228 C C . GLY B 1 177 ? -38.541 -61.664 3.980 1.00 11.05 167 GLY B C 1
ATOM 4229 O O . GLY B 1 177 ? -38.132 -61.628 5.170 1.00 13.78 167 GLY B O 1
ATOM 4230 N N . GLY B 1 178 ? -38.517 -60.557 3.208 1.00 11.85 168 GLY B N 1
ATOM 4231 C CA . GLY B 1 178 ? -37.920 -59.358 3.761 1.00 13.42 168 GLY B CA 1
ATOM 4232 C C . GLY B 1 178 ? -37.591 -58.367 2.671 1.00 10.96 168 GLY B C 1
ATOM 4233 O O . GLY B 1 178 ? -37.855 -58.574 1.481 1.00 11.33 168 GLY B O 1
ATOM 4234 N N . VAL B 1 179 ? -36.952 -57.258 3.119 1.00 10.01 169 VAL B N 1
ATOM 4235 C CA . VAL B 1 179 ? -36.388 -56.238 2.237 1.00 11.40 169 VAL B CA 1
ATOM 4236 C C . VAL B 1 179 ? -34.941 -56.023 2.641 1.00 10.01 169 VAL B C 1
ATOM 4237 O O . VAL B 1 179 ? -34.552 -56.224 3.818 1.00 11.39 169 VAL B O 1
ATOM 4241 N N . LEU B 1 180 ? -34.095 -55.591 1.687 1.00 9.58 170 LEU B N 1
ATOM 4242 C CA . LEU B 1 180 ? -32.730 -55.280 2.041 1.00 9.63 170 LEU B CA 1
ATOM 4243 C C . LEU B 1 180 ? -32.293 -54.047 1.245 1.00 9.65 170 LEU B C 1
ATOM 4244 O O . LEU B 1 180 ? -32.818 -53.806 0.122 1.00 11.75 170 LEU B O 1
ATOM 4249 N N . THR B 1 181 ? -31.272 -53.339 1.753 1.00 10.93 171 THR B N 1
ATOM 4250 C CA . THR B 1 181 ? -30.721 -52.224 1.024 1.00 10.70 171 THR B CA 1
ATOM 4251 C C . THR B 1 181 ? -29.221 -52.193 1.328 1.00 11.44 171 THR B C 1
ATOM 4252 O O . THR B 1 181 ? -28.814 -52.680 2.426 1.00 12.46 171 THR B O 1
ATOM 4256 N N . HIS B 1 182 ? -28.428 -51.631 0.398 1.00 12.28 172 HIS B N 1
ATOM 4257 C CA . HIS B 1 182 ? -27.019 -51.408 0.633 1.00 11.38 172 HIS B CA 1
ATOM 4258 C C . HIS B 1 182 ? -26.704 -50.022 0.281 1.00 12.20 172 HIS B C 1
ATOM 4259 O O . HIS B 1 182 ? -26.776 -49.624 -0.947 1.00 15.43 172 HIS B O 1
ATOM 4266 N N . ALA B 1 183 ? -26.319 -49.184 1.280 1.00 14.58 173 ALA B N 1
ATOM 4267 C CA . ALA B 1 183 ? -26.102 -47.765 0.953 1.00 16.34 173 ALA B CA 1
ATOM 4268 C C . ALA B 1 183 ? -24.651 -47.551 0.509 1.00 15.51 173 ALA B C 1
ATOM 4269 O O . ALA B 1 183 ? -23.827 -46.978 1.249 1.00 17.83 173 ALA B O 1
ATOM 4271 N N . GLY B 1 184 ? -24.271 -48.085 -0.659 1.00 15.74 174 GLY B N 1
ATOM 4272 C CA . GLY B 1 184 ? -22.869 -48.067 -1.163 1.00 14.83 174 GLY B CA 1
ATOM 4273 C C . GLY B 1 184 ? -22.342 -46.680 -1.463 1.00 15.64 174 GLY B C 1
ATOM 4274 O O . GLY B 1 184 ? -21.123 -46.513 -1.629 1.00 17.70 174 GLY B O 1
ATOM 4275 N N . SER B 1 185 ? -23.217 -45.668 -1.496 1.00 16.61 175 SER B N 1
ATOM 4276 C CA . SER B 1 185 ? -22.765 -44.294 -1.698 1.00 18.54 175 SER B CA 1
ATOM 4277 C C . SER B 1 185 ? -22.035 -43.845 -0.440 1.00 16.59 175 SER B C 1
ATOM 4278 O O . SER B 1 185 ? -21.362 -42.791 -0.529 1.00 18.55 175 SER B O 1
ATOM 4281 N N . SER B 1 186 ? -22.038 -44.606 0.664 1.00 15.89 176 SER B N 1
ATOM 4282 C CA . SER B 1 186 ? -21.254 -44.247 1.866 1.00 15.74 176 SER B CA 1
ATOM 4283 C C . SER B 1 186 ? -19.732 -44.157 1.527 1.00 17.48 176 SER B C 1
ATOM 4284 O O . SER B 1 186 ? -18.975 -43.447 2.250 1.00 17.90 176 SER B O 1
ATOM 4287 N N . TYR B 1 187 ? -19.306 -44.794 0.438 1.00 16.34 177 TYR B N 1
ATOM 4288 C CA . TYR B 1 187 ? -17.857 -44.811 0.111 1.00 15.75 177 TYR B CA 1
ATOM 4289 C C . TYR B 1 187 ? -17.412 -43.511 -0.452 1.00 17.87 177 TYR B C 1
ATOM 4290 O O . TYR B 1 187 ? -16.217 -43.280 -0.572 1.00 21.58 177 TYR B O 1
ATOM 4299 N N . GLU B 1 188 ? -18.371 -42.616 -0.774 1.00 18.58 178 GLU B N 1
ATOM 4300 C CA . GLU B 1 188 ? -18.008 -41.276 -1.273 1.00 19.25 178 GLU B CA 1
ATOM 4301 C C . GLU B 1 188 ? -17.848 -40.293 -0.111 1.00 19.85 178 GLU B C 1
ATOM 4302 O O . GLU B 1 188 ? -17.486 -39.124 -0.381 1.00 25.62 178 GLU B O 1
ATOM 4308 N N . LEU B 1 189 ? -18.096 -40.684 1.141 1.00 17.56 179 LEU B N 1
ATOM 4309 C CA . LEU B 1 189 ? -18.149 -39.727 2.269 1.00 18.71 179 LEU B CA 1
ATOM 4310 C C . LEU B 1 189 ? -16.857 -39.836 3.068 1.00 22.34 179 LEU B C 1
ATOM 4311 O O . LEU B 1 189 ? -16.100 -40.828 2.922 1.00 22.35 179 LEU B O 1
ATOM 4316 N N . ASP B 1 190 ? -16.641 -38.871 3.956 1.00 22.66 180 ASP B N 1
ATOM 4317 C CA . ASP B 1 190 ? -15.428 -38.832 4.753 1.00 22.93 180 ASP B CA 1
ATOM 4318 C C . ASP B 1 190 ? -15.513 -38.035 6.039 1.00 23.37 180 ASP B C 1
ATOM 4319 O O . ASP B 1 190 ? -14.448 -37.654 6.594 1.00 27.61 180 ASP B O 1
ATOM 4324 N N . THR B 1 191 ? -16.753 -37.814 6.523 1.00 23.53 181 THR B N 1
ATOM 4325 C CA . THR B 1 191 ? -16.975 -37.175 7.813 1.00 23.58 181 THR B CA 1
ATOM 4326 C C . THR B 1 191 ? -17.938 -37.987 8.622 1.00 23.87 181 THR B C 1
ATOM 4327 O O . THR B 1 191 ? -18.835 -38.602 8.036 1.00 24.98 181 THR B O 1
ATOM 4331 N N . PRO B 1 192 ? -17.829 -37.913 9.943 1.00 27.54 182 PRO B N 1
ATOM 4332 C CA . PRO B 1 192 ? -18.770 -38.692 10.744 1.00 28.70 182 PRO B CA 1
ATOM 4333 C C . PRO B 1 192 ? -20.185 -38.163 10.599 1.00 25.68 182 PRO B C 1
ATOM 4334 O O . PRO B 1 192 ? -21.154 -38.991 10.602 1.00 24.38 182 PRO B O 1
ATOM 4338 N N . GLU B 1 193 ? -20.364 -36.856 10.469 1.00 28.10 183 GLU B N 1
ATOM 4339 C CA . GLU B 1 193 ? -21.772 -36.283 10.353 1.00 26.36 183 GLU B CA 1
ATOM 4340 C C . GLU B 1 193 ? -22.456 -36.810 9.097 1.00 26.29 183 GLU B C 1
ATOM 4341 O O . GLU B 1 193 ? -23.617 -37.312 9.205 1.00 26.01 183 GLU B O 1
ATOM 4347 N N . ALA B 1 194 ? -21.750 -36.840 7.927 1.00 22.36 184 ALA B N 1
ATOM 4348 C CA . ALA B 1 194 ? -22.371 -37.283 6.678 1.00 22.90 184 ALA B CA 1
ATOM 4349 C C . ALA B 1 194 ? -22.647 -38.770 6.736 1.00 23.78 184 ALA B C 1
ATOM 4350 O O . ALA B 1 194 ? -23.670 -39.219 6.200 1.00 21.72 184 ALA B O 1
ATOM 4352 N N . LEU B 1 195 ? -21.731 -39.541 7.361 1.00 20.39 185 LEU B N 1
ATOM 4353 C CA . LEU B 1 195 ? -21.945 -41.012 7.437 1.00 19.96 185 LEU B CA 1
ATOM 4354 C C . LEU B 1 195 ? -23.157 -41.314 8.332 1.00 19.40 185 LEU B C 1
ATOM 4355 O O . LEU B 1 195 ? -23.915 -42.238 8.082 1.00 20.46 185 LEU B O 1
ATOM 4360 N N . GLN B 1 196 ? -23.280 -40.606 9.473 1.00 21.15 186 GLN B N 1
ATOM 4361 C CA . GLN B 1 196 ? -24.374 -40.864 10.389 1.00 23.41 186 GLN B CA 1
ATOM 4362 C C . GLN B 1 196 ? -25.707 -40.539 9.680 1.00 20.58 186 GLN B C 1
ATOM 4363 O O . GLN B 1 196 ? -26.691 -41.279 9.817 1.00 20.01 186 GLN B O 1
ATOM 4369 N N . ALA B 1 197 ? -25.733 -39.454 8.914 1.00 21.29 187 ALA B N 1
ATOM 4370 C CA . ALA B 1 197 ? -26.973 -39.030 8.196 1.00 21.37 187 ALA B CA 1
ATOM 4371 C C . ALA B 1 197 ? -27.304 -40.065 7.132 1.00 17.83 187 ALA B C 1
ATOM 4372 O O . ALA B 1 197 ? -28.495 -40.430 6.994 1.00 20.13 187 ALA B O 1
ATOM 4374 N N . LEU B 1 198 ? -26.310 -40.572 6.397 1.00 19.01 188 LEU B N 1
ATOM 4375 C CA . LEU B 1 198 ? -26.595 -41.566 5.327 1.00 18.56 188 LEU B CA 1
ATOM 4376 C C . LEU B 1 198 ? -27.072 -42.856 5.992 1.00 19.07 188 LEU B C 1
ATOM 4377 O O . LEU B 1 198 ? -27.982 -43.473 5.459 1.00 18.97 188 LEU B O 1
ATOM 4382 N N . ALA B 1 199 ? -26.485 -43.248 7.142 1.00 16.23 189 ALA B N 1
ATOM 4383 C CA . ALA B 1 199 ? -26.883 -44.485 7.823 1.00 17.22 189 ALA B CA 1
ATOM 4384 C C . ALA B 1 199 ? -28.367 -44.329 8.165 1.00 15.73 189 ALA B C 1
ATOM 4385 O O . ALA B 1 199 ? -29.124 -45.333 8.112 1.00 17.62 189 ALA B O 1
ATOM 4387 N N . GLU B 1 200 ? -28.755 -43.154 8.681 1.00 18.44 190 GLU B N 1
ATOM 4388 C CA . GLU B 1 200 ? -30.213 -42.893 9.031 1.00 18.63 190 GLU B CA 1
ATOM 4389 C C . GLU B 1 200 ? -31.106 -42.941 7.752 1.00 16.97 190 GLU B C 1
ATOM 4390 O O . GLU B 1 200 ? -32.211 -43.528 7.807 1.00 17.94 190 GLU B O 1
ATOM 4396 N N . ARG B 1 201 ? -30.655 -42.389 6.625 1.00 18.02 191 ARG B N 1
ATOM 4397 C CA . ARG B 1 201 ? -31.436 -42.452 5.350 1.00 15.47 191 ARG B CA 1
ATOM 4398 C C . ARG B 1 201 ? -31.577 -43.928 4.929 1.00 15.65 191 ARG B C 1
ATOM 4399 O O . ARG B 1 201 ? -32.658 -44.362 4.455 1.00 17.21 191 ARG B O 1
ATOM 4407 N N . GLU B 1 202 ? -30.501 -44.721 5.055 1.00 15.38 192 GLU B N 1
ATOM 4408 C CA . GLU B 1 202 ? -30.540 -46.154 4.650 1.00 16.10 192 GLU B CA 1
ATOM 4409 C C . GLU B 1 202 ? -31.553 -46.919 5.553 1.00 14.97 192 GLU B C 1
ATOM 4410 O O . GLU B 1 202 ? -32.416 -47.667 5.072 1.00 14.72 192 GLU B O 1
ATOM 4416 N N . ARG B 1 203 ? -31.475 -46.686 6.898 1.00 14.73 193 ARG B N 1
ATOM 4417 C CA . ARG B 1 203 ? -32.390 -47.342 7.839 1.00 17.12 193 ARG B CA 1
ATOM 4418 C C . ARG B 1 203 ? -33.796 -46.909 7.499 1.00 15.57 193 ARG B C 1
ATOM 4419 O O . ARG B 1 203 ? -34.717 -47.746 7.397 1.00 15.66 193 ARG B O 1
ATOM 4427 N N . ALA B 1 204 ? -34.006 -45.594 7.429 1.00 16.07 194 ALA B N 1
ATOM 4428 C CA . ALA B 1 204 ? -35.399 -45.046 7.239 1.00 16.27 194 ALA B CA 1
ATOM 4429 C C . ALA B 1 204 ? -36.012 -45.536 5.941 1.00 16.11 194 ALA B C 1
ATOM 4430 O O . ALA B 1 204 ? -37.195 -45.933 5.906 1.00 17.09 194 ALA B O 1
ATOM 4432 N N . GLY B 1 205 ? -35.218 -45.600 4.866 1.00 15.49 195 GLY B N 1
ATOM 4433 C CA . GLY B 1 205 ? -35.768 -46.013 3.576 1.00 14.85 195 GLY B CA 1
ATOM 4434 C C . GLY B 1 205 ? -36.070 -47.517 3.575 1.00 15.40 195 GLY B C 1
ATOM 4435 O O . GLY B 1 205 ? -37.115 -47.914 3.028 1.00 13.95 195 GLY B O 1
ATOM 4436 N N . CYS B 1 206 ? -35.210 -48.367 4.174 1.00 13.00 196 CYS B N 1
ATOM 4437 C CA . CYS B 1 206 ? -35.514 -49.806 4.144 1.00 12.80 196 CYS B CA 1
ATOM 4438 C C . CYS B 1 206 ? -36.763 -50.071 4.985 1.00 13.43 196 CYS B C 1
ATOM 4439 O O . CYS B 1 206 ? -37.593 -50.891 4.633 1.00 12.41 196 CYS B O 1
ATOM 4442 N N . VAL B 1 207 ? -36.814 -49.450 6.197 1.00 13.04 197 VAL B N 1
ATOM 4443 C CA . VAL B 1 207 ? -37.974 -49.660 7.060 1.00 13.54 197 VAL B CA 1
ATOM 4444 C C . VAL B 1 207 ? -39.235 -49.076 6.381 1.00 14.41 197 VAL B C 1
ATOM 4445 O O . VAL B 1 207 ? -40.286 -49.752 6.464 1.00 14.10 197 VAL B O 1
ATOM 4449 N N . GLN B 1 208 ? -39.120 -47.951 5.676 1.00 13.68 198 GLN B N 1
ATOM 4450 C CA . GLN B 1 208 ? -40.293 -47.424 4.946 1.00 12.97 198 GLN B CA 1
ATOM 4451 C C . GLN B 1 208 ? -40.825 -48.456 3.961 1.00 11.73 198 GLN B C 1
ATOM 4452 O O . GLN B 1 208 ? -42.051 -48.684 3.865 1.00 12.23 198 GLN B O 1
ATOM 4458 N N . ALA B 1 209 ? -39.901 -49.108 3.221 1.00 10.98 199 ALA B N 1
ATOM 4459 C CA . ALA B 1 209 ? -40.379 -50.113 2.230 1.00 9.71 199 ALA B CA 1
ATOM 4460 C C . ALA B 1 209 ? -41.063 -51.259 2.968 1.00 10.35 199 ALA B C 1
ATOM 4461 O O . ALA B 1 209 ? -42.112 -51.764 2.510 1.00 11.36 199 ALA B O 1
ATOM 4463 N N . ALA B 1 210 ? -40.451 -51.733 4.095 1.00 11.30 200 ALA B N 1
ATOM 4464 C CA . ALA B 1 210 ? -41.045 -52.894 4.833 1.00 11.98 200 ALA B CA 1
ATOM 4465 C C . ALA B 1 210 ? -42.465 -52.457 5.309 1.00 10.99 200 ALA B C 1
ATOM 4466 O O . ALA B 1 210 ? -43.398 -53.273 5.232 1.00 12.46 200 ALA B O 1
ATOM 4468 N N . GLU B 1 211 ? -42.530 -51.230 5.832 1.00 11.84 201 GLU B N 1
ATOM 4469 C CA . GLU B 1 211 ? -43.843 -50.795 6.379 1.00 12.27 201 GLU B CA 1
ATOM 4470 C C . GLU B 1 211 ? -44.917 -50.677 5.293 1.00 12.84 201 GLU B C 1
ATOM 4471 O O . GLU B 1 211 ? -46.118 -50.921 5.538 1.00 12.38 201 GLU B O 1
ATOM 4477 N N . ALA B 1 212 ? -44.509 -50.299 4.079 1.00 11.20 202 ALA B N 1
ATOM 4478 C CA . ALA B 1 212 ? -45.475 -50.213 2.931 1.00 11.98 202 ALA B CA 1
ATOM 4479 C C . ALA B 1 212 ? -45.959 -51.640 2.587 1.00 12.21 202 ALA B C 1
ATOM 4480 O O . ALA B 1 212 ? -47.161 -51.857 2.398 1.00 11.89 202 ALA B O 1
ATOM 4482 N N . LEU B 1 213 ? -45.026 -52.614 2.480 1.00 11.52 203 LEU B N 1
ATOM 4483 C CA . LEU B 1 213 ? -45.457 -53.979 2.175 1.00 11.39 203 LEU B CA 1
ATOM 4484 C C . LEU B 1 213 ? -46.447 -54.474 3.264 1.00 10.60 203 LEU B C 1
ATOM 4485 O O . LEU B 1 213 ? -47.471 -55.075 2.958 1.00 11.80 203 LEU B O 1
ATOM 4490 N N . ARG B 1 214 ? -46.057 -54.267 4.538 1.00 10.98 204 ARG B N 1
ATOM 4491 C CA . ARG B 1 214 ? -46.917 -54.812 5.630 1.00 11.85 204 ARG B CA 1
ATOM 4492 C C . ARG B 1 214 ? -48.267 -54.059 5.667 1.00 10.92 204 ARG B C 1
ATOM 4493 O O . ARG B 1 214 ? -49.294 -54.663 5.956 1.00 13.53 204 ARG B O 1
ATOM 4501 N N . ALA B 1 215 ? -48.272 -52.765 5.296 1.00 11.75 205 ALA B N 1
ATOM 4502 C CA . ALA B 1 215 ? -49.557 -51.995 5.251 1.00 11.89 205 ALA B CA 1
ATOM 4503 C C . ALA B 1 215 ? -50.501 -52.602 4.163 1.00 13.67 205 ALA B C 1
ATOM 4504 O O . ALA B 1 215 ? -51.716 -52.527 4.320 1.00 16.61 205 ALA B O 1
ATOM 4506 N N . ALA B 1 216 ? -49.956 -53.246 3.142 1.00 13.53 206 ALA B N 1
ATOM 4507 C CA . ALA B 1 216 ? -50.714 -53.938 2.081 1.00 14.85 206 ALA B CA 1
ATOM 4508 C C . ALA B 1 216 ? -51.046 -55.362 2.452 1.00 14.68 206 ALA B C 1
ATOM 4509 O O . ALA B 1 216 ? -51.528 -56.141 1.597 1.00 17.77 206 ALA B O 1
ATOM 4511 N N . GLY B 1 217 ? -50.746 -55.800 3.686 1.00 13.87 207 GLY B N 1
ATOM 4512 C CA . GLY B 1 217 ? -51.06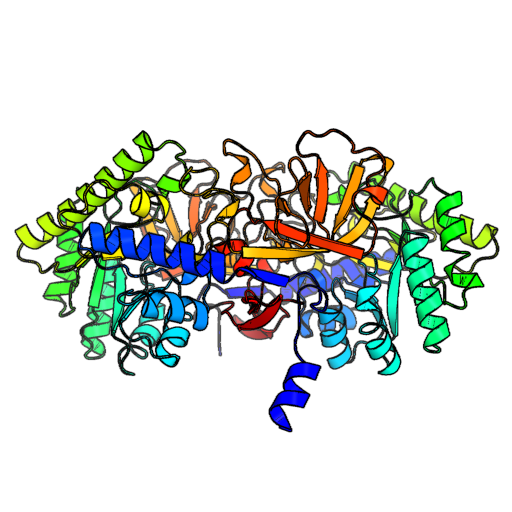8 -57.197 4.097 1.00 15.11 207 GLY B CA 1
ATOM 4513 C C . GLY B 1 217 ? -50.044 -58.219 3.710 1.00 11.89 207 GLY B C 1
ATOM 4514 O O . GLY B 1 217 ? -50.318 -59.405 3.841 1.00 16.22 207 GLY B O 1
ATOM 4515 N N . LEU B 1 218 ? -48.865 -57.746 3.243 1.00 13.02 208 LEU B N 1
ATOM 4516 C CA . LEU B 1 218 ? -47.832 -58.710 2.758 1.00 12.36 208 LEU B CA 1
ATOM 4517 C C . LEU B 1 218 ? -46.822 -58.943 3.880 1.00 14.02 208 LEU B C 1
ATOM 4518 O O . LEU B 1 218 ? -46.545 -58.001 4.643 1.00 14.58 208 LEU B O 1
ATOM 4523 N N . PRO B 1 219 ? -46.308 -60.183 4.013 1.00 12.97 209 PRO B N 1
ATOM 4524 C CA . PRO B 1 219 ? -45.290 -60.389 5.057 1.00 13.84 209 PRO B CA 1
ATOM 4525 C C . PRO B 1 219 ? -44.003 -59.687 4.693 1.00 13.98 209 PRO B C 1
ATOM 4526 O O . PRO B 1 219 ? -43.617 -59.599 3.478 1.00 15.67 209 PRO B O 1
ATOM 4530 N N . CYS B 1 220 ? -43.285 -59.234 5.688 1.00 12.94 210 CYS B N 1
ATOM 4531 C CA . CYS B 1 220 ? -41.929 -58.651 5.459 1.00 14.91 210 CYS B CA 1
ATOM 4532 C C . CYS B 1 220 ? -41.160 -58.772 6.763 1.00 14.73 210 CYS B C 1
ATOM 4533 O O . CYS B 1 220 ? -40.858 -57.753 7.359 1.00 17.87 210 CYS B O 1
ATOM 4536 N N . PRO B 1 221 ? -40.790 -60.040 7.170 1.00 12.14 211 PRO B N 1
ATOM 4537 C CA . PRO B 1 221 ? -40.271 -60.121 8.559 1.00 14.92 211 PRO B CA 1
ATOM 4538 C C . PRO B 1 221 ? -38.835 -59.587 8.708 1.00 13.67 211 PRO B C 1
ATOM 4539 O O . PRO B 1 221 ? -38.443 -59.241 9.834 1.00 19.32 211 PRO B O 1
ATOM 4543 N N . VAL B 1 222 ? -38.016 -59.663 7.658 1.00 13.26 212 VAL B N 1
ATOM 4544 C CA . VAL B 1 222 ? -36.630 -59.214 7.794 1.00 12.52 212 VAL B CA 1
ATOM 4545 C C . VAL B 1 222 ? -36.467 -57.844 7.152 1.00 12.58 212 VAL B C 1
ATOM 4546 O O . VAL B 1 222 ? -36.989 -57.537 6.051 1.00 13.46 212 VAL B O 1
ATOM 4550 N N . VAL B 1 223 ? -35.728 -56.984 7.842 1.00 12.98 213 VAL B N 1
ATOM 4551 C CA . VAL B 1 223 ? -35.290 -55.664 7.313 1.00 12.22 213 VAL B CA 1
ATOM 4552 C C . VAL B 1 223 ? -33.790 -55.731 7.436 1.00 11.91 213 VAL B C 1
ATOM 4553 O O . VAL B 1 223 ? -33.249 -55.712 8.560 1.00 13.79 213 VAL B O 1
ATOM 4557 N N . SER B 1 224 ? -33.030 -55.701 6.320 1.00 12.26 214 SER B N 1
ATOM 4558 C CA . SER B 1 224 ? -31.547 -55.913 6.308 1.00 11.77 214 SER B CA 1
ATOM 4559 C C . SER B 1 224 ? -30.935 -54.700 5.680 1.00 11.98 214 SER B C 1
ATOM 4560 O O . SER B 1 224 ? -31.258 -54.343 4.495 1.00 13.75 214 SER B O 1
ATOM 4563 N N . VAL B 1 225 ? -29.983 -54.064 6.363 1.00 11.90 215 VAL B N 1
ATOM 4564 C CA . VAL B 1 225 ? -29.262 -52.893 5.795 1.00 12.48 215 VAL B CA 1
ATOM 4565 C C . VAL B 1 225 ? -27.781 -53.146 5.829 1.00 13.43 215 VAL B C 1
ATOM 4566 O O . VAL B 1 225 ? -27.346 -54.031 6.574 1.00 15.37 215 VAL B O 1
ATOM 4570 N N . GLY B 1 226 ? -27.013 -52.331 5.126 1.00 14.93 216 GLY B N 1
ATOM 4571 C CA . GLY B 1 226 ? -25.598 -52.176 5.541 1.00 18.32 216 GLY B CA 1
ATOM 4572 C C . GLY B 1 226 ? -24.595 -51.959 4.457 1.00 15.19 216 GLY B C 1
ATOM 4573 O O . GLY B 1 226 ? -24.705 -52.490 3.373 1.00 17.54 216 GLY B O 1
ATOM 4574 N N . SER B 1 227 ? -23.555 -51.259 4.871 1.00 16.63 217 SER B N 1
ATOM 4575 C CA . SER B 1 227 ? -22.245 -51.202 4.239 1.00 14.25 217 SER B CA 1
ATOM 4576 C C . SER B 1 227 ? -21.355 -51.056 5.496 1.00 16.25 217 SER B C 1
ATOM 4577 O O . SER B 1 227 ? -21.846 -50.684 6.575 1.00 17.18 217 SER B O 1
ATOM 4580 N N . THR B 1 228 ? -20.050 -51.281 5.377 1.00 15.29 218 THR B N 1
ATOM 4581 C CA . THR B 1 228 ? -19.201 -51.181 6.566 1.00 15.46 218 THR B CA 1
ATOM 4582 C C . THR B 1 228 ? -19.304 -49.741 7.130 1.00 16.15 218 THR B C 1
ATOM 4583 O O . THR B 1 228 ? -19.437 -49.585 8.339 1.00 17.67 218 THR B O 1
ATOM 4587 N N . PRO B 1 229 ? -19.164 -48.694 6.279 1.00 14.60 219 PRO B N 1
ATOM 4588 C CA . PRO B 1 229 ? -19.182 -47.330 6.919 1.00 18.60 219 PRO B CA 1
ATOM 4589 C C . PRO B 1 229 ? -20.516 -47.040 7.655 1.00 17.11 219 PRO B C 1
ATOM 4590 O O . PRO B 1 229 ? -20.497 -46.417 8.722 1.00 20.96 219 PRO B O 1
ATOM 4594 N N . THR B 1 230 ? -21.663 -47.387 7.036 1.00 17.40 220 THR B N 1
ATOM 4595 C CA . THR B 1 230 ? -22.956 -47.065 7.708 1.00 18.24 220 THR B CA 1
ATOM 4596 C C . THR B 1 230 ? -23.189 -48.006 8.864 1.00 19.54 220 THR B C 1
ATOM 4597 O O . THR B 1 230 ? -23.818 -47.606 9.845 1.00 18.62 220 THR B O 1
ATOM 4601 N N . ALA B 1 231 ? -22.684 -49.249 8.810 1.00 16.94 221 ALA B N 1
ATOM 4602 C CA . ALA B 1 231 ? -22.809 -50.133 10.015 1.00 15.85 221 ALA B CA 1
ATOM 4603 C C . ALA B 1 231 ? -22.147 -49.502 11.240 1.00 18.78 221 ALA B C 1
ATOM 4604 O O . ALA B 1 231 ? -22.645 -49.586 12.374 1.00 21.94 221 ALA B O 1
ATOM 4606 N N . LEU B 1 232 ? -20.964 -48.924 10.994 1.00 18.21 222 LEU B N 1
ATOM 4607 C CA . LEU B 1 232 ? -20.163 -48.326 12.070 1.00 19.12 222 LEU B CA 1
ATOM 4608 C C . LEU B 1 232 ? -20.631 -46.946 12.515 1.00 19.93 222 LEU B C 1
ATOM 4609 O O . LEU B 1 232 ? -20.309 -46.486 13.626 1.00 29.99 222 LEU B O 1
ATOM 4614 N N . ALA B 1 233 ? -21.452 -46.310 11.678 1.00 19.46 223 ALA B N 1
ATOM 4615 C CA . ALA B 1 233 ? -21.863 -44.921 11.930 1.00 20.72 223 ALA B CA 1
ATOM 4616 C C . ALA B 1 233 ? -23.322 -44.804 12.408 1.00 23.56 223 ALA B C 1
ATOM 4617 O O . ALA B 1 233 ? -23.667 -43.717 12.941 1.00 27.84 223 ALA B O 1
ATOM 4619 N N . ALA B 1 234 ? -24.161 -45.866 12.260 1.00 22.31 224 ALA B N 1
ATOM 4620 C CA . ALA B 1 234 ? -25.598 -45.690 12.517 1.00 20.86 224 ALA B CA 1
ATOM 4621 C C . ALA B 1 234 ? -25.777 -45.318 13.996 1.00 21.41 224 ALA B C 1
ATOM 4622 O O . ALA B 1 234 ? -25.249 -45.998 14.845 1.00 24.77 224 ALA B O 1
ATOM 4624 N N . SER B 1 235 ? -26.519 -44.263 14.307 1.00 21.79 225 SER B N 1
ATOM 4625 C CA . SER B 1 235 ? -26.857 -44.024 15.747 1.00 19.85 225 SER B CA 1
ATOM 4626 C C . SER B 1 235 ? -27.890 -44.929 16.281 1.00 25.49 225 SER B C 1
ATOM 4627 O O . SER B 1 235 ? -27.814 -45.308 17.459 1.00 31.36 225 SER B O 1
ATOM 4630 N N . ARG B 1 236 ? -28.905 -45.192 15.460 1.00 24.06 226 ARG B N 1
ATOM 4631 C CA A ARG B 1 236 ? -30.026 -46.058 15.877 0.50 26.53 226 ARG B CA 1
ATOM 4632 C CA B ARG B 1 236 ? -30.009 -46.069 15.882 0.50 26.90 226 ARG B CA 1
ATOM 4633 C C . ARG B 1 236 ? -30.382 -46.986 14.720 1.00 18.36 226 ARG B C 1
ATOM 4634 O O . ARG B 1 236 ? -30.137 -46.639 13.550 1.00 23.50 226 ARG B O 1
ATOM 4649 N N . LEU B 1 237 ? -30.928 -48.145 15.038 1.00 20.10 227 LEU B N 1
ATOM 4650 C CA . LEU B 1 237 ? -31.338 -49.095 14.014 1.00 20.55 227 LEU B CA 1
ATOM 4651 C C . LEU B 1 237 ? -32.756 -49.595 14.202 1.00 18.60 227 LEU B C 1
ATOM 4652 O O . LEU B 1 237 ? -33.046 -50.774 13.939 1.00 18.96 227 LEU B O 1
ATOM 4657 N N . ASP B 1 238 ? -33.619 -48.715 14.755 1.00 22.09 228 ASP B N 1
ATOM 4658 C CA . ASP B 1 238 ? -35.002 -49.129 15.006 1.00 22.37 228 ASP B CA 1
ATOM 4659 C C . ASP B 1 238 ? -35.640 -49.721 13.712 1.00 15.52 228 ASP B C 1
ATOM 4660 O O . ASP B 1 238 ? -35.477 -49.107 12.609 1.00 19.27 228 ASP B O 1
ATOM 4665 N N . GLY B 1 239 ? -36.316 -50.875 13.811 1.00 16.02 229 GLY B N 1
ATOM 4666 C CA . GLY B 1 239 ? -36.970 -51.410 12.650 1.00 16.81 229 GLY B CA 1
ATOM 4667 C C . GLY B 1 239 ? -36.107 -52.330 11.828 1.00 16.96 229 GLY B C 1
ATOM 4668 O O . GLY B 1 239 ? -36.620 -53.089 10.980 1.00 16.86 229 GLY B O 1
ATOM 4669 N N . VAL B 1 240 ? -34.804 -52.361 12.121 1.00 17.74 230 VAL B N 1
ATOM 4670 C CA . VAL B 1 240 ? -33.874 -53.195 11.336 1.00 14.93 230 VAL B CA 1
ATOM 4671 C C . VAL B 1 240 ? -33.650 -54.526 12.036 1.00 14.22 230 VAL B C 1
ATOM 4672 O O . VAL B 1 240 ? -33.467 -54.531 13.331 1.00 18.85 230 VAL B O 1
ATOM 4676 N N . THR B 1 241 ? -33.615 -55.648 11.320 1.00 13.93 231 THR B N 1
ATOM 4677 C CA . THR B 1 241 ? -33.429 -57.001 11.993 1.00 13.97 231 THR B CA 1
ATOM 4678 C C . THR B 1 241 ? -31.951 -57.385 11.900 1.00 16.60 231 THR B C 1
ATOM 4679 O O . THR B 1 241 ? -31.462 -58.094 12.740 1.00 17.08 231 THR B O 1
ATOM 4683 N N . GLU B 1 242 ? -31.254 -57.026 10.815 1.00 14.71 232 GLU B N 1
ATOM 4684 C CA . GLU B 1 242 ? -29.845 -57.465 10.637 1.00 14.40 232 GLU B CA 1
ATOM 4685 C C . GLU B 1 242 ? -29.126 -56.365 9.877 1.00 13.53 232 GLU B C 1
ATOM 4686 O O . GLU B 1 242 ? -29.679 -55.617 9.047 1.00 13.19 232 GLU B O 1
ATOM 4692 N N . VAL B 1 243 ? -27.809 -56.353 10.092 1.00 14.89 233 VAL B N 1
ATOM 4693 C CA . VAL B 1 243 ? -26.891 -55.536 9.312 1.00 13.71 233 VAL B CA 1
ATOM 4694 C C . VAL B 1 243 ? -25.906 -56.464 8.604 1.00 12.57 233 VAL B C 1
ATOM 4695 O O . VAL B 1 243 ? -25.430 -57.443 9.170 1.00 14.49 233 VAL B O 1
ATOM 4699 N N . ARG B 1 244 ? -25.605 -56.096 7.348 1.00 13.02 234 ARG B N 1
ATOM 4700 C CA . ARG B 1 244 ? -24.618 -56.809 6.531 1.00 12.05 234 ARG B CA 1
ATOM 4701 C C . ARG B 1 244 ? -23.382 -55.885 6.395 1.00 14.79 234 ARG B C 1
ATOM 4702 O O . ARG B 1 244 ? -23.490 -54.709 6.004 1.00 16.64 234 ARG B O 1
ATOM 4710 N N . ALA B 1 245 ? -22.221 -56.450 6.652 1.00 14.50 235 ALA B N 1
ATOM 4711 C CA . ALA B 1 245 ? -20.956 -55.673 6.449 1.00 13.69 235 ALA B CA 1
ATOM 4712 C C . ALA B 1 245 ? -19.903 -56.736 6.161 1.00 13.43 235 ALA B C 1
ATOM 4713 O O . ALA B 1 245 ? -20.015 -57.887 6.620 1.00 13.37 235 ALA B O 1
ATOM 4715 N N . GLY B 1 246 ? -18.968 -56.367 5.303 1.00 13.78 236 GLY B N 1
ATOM 4716 C CA . GLY B 1 246 ? -17.940 -57.377 4.883 1.00 15.44 236 GLY B CA 1
ATOM 4717 C C . GLY B 1 246 ? -16.522 -56.844 4.996 1.00 12.88 236 GLY B C 1
ATOM 4718 O O . GLY B 1 246 ? -15.663 -57.580 5.521 1.00 14.50 236 GLY B O 1
ATOM 4719 N N . VAL B 1 247 ? -16.208 -55.674 4.435 1.00 12.25 237 VAL B N 1
ATOM 4720 C CA . VAL B 1 247 ? -14.775 -55.285 4.292 1.00 12.46 237 VAL B CA 1
ATOM 4721 C C . VAL B 1 247 ? -14.198 -55.056 5.675 1.00 13.81 237 VAL B C 1
ATOM 4722 O O . VAL B 1 247 ? -12.967 -55.169 5.824 1.00 14.36 237 VAL B O 1
ATOM 4726 N N . TYR B 1 248 ? -15.016 -54.726 6.673 1.00 13.76 238 TYR B N 1
ATOM 4727 C CA . TYR B 1 248 ? -14.513 -54.468 8.042 1.00 13.73 238 TYR B CA 1
ATOM 4728 C C . TYR B 1 248 ? -13.623 -55.592 8.568 1.00 13.72 238 TYR B C 1
ATOM 4729 O O . TYR B 1 248 ? -12.839 -55.347 9.503 1.00 17.32 238 TYR B O 1
ATOM 4738 N N . VAL B 1 249 ? -13.792 -56.826 8.138 1.00 14.19 239 VAL B N 1
ATOM 4739 C CA . VAL B 1 249 ? -13.045 -57.921 8.695 1.00 14.92 239 VAL B CA 1
ATOM 4740 C C . VAL B 1 249 ? -11.543 -57.632 8.578 1.00 14.12 239 VAL B C 1
ATOM 4741 O O . VAL B 1 249 ? -10.751 -57.975 9.535 1.00 16.07 239 VAL B O 1
ATOM 4745 N N . PHE B 1 250 ? -11.157 -57.014 7.447 1.00 14.86 240 PHE B N 1
ATOM 4746 C CA . PHE B 1 250 ? -9.756 -56.599 7.270 1.00 13.13 240 PHE B CA 1
ATOM 4747 C C . PHE B 1 250 ? -9.512 -55.120 7.317 1.00 15.16 240 PHE B C 1
ATOM 4748 O O . PHE B 1 250 ? -8.386 -54.672 7.658 1.00 17.20 240 PHE B O 1
ATOM 4756 N N . PHE B 1 251 ? -10.483 -54.303 6.881 1.00 15.09 241 PHE B N 1
ATOM 4757 C CA . PHE B 1 251 ? -10.290 -52.917 6.553 1.00 13.24 241 PHE B CA 1
ATOM 4758 C C . PHE B 1 251 ? -9.249 -52.711 5.435 1.00 15.14 241 PHE B C 1
ATOM 4759 O O . PHE B 1 251 ? -8.693 -53.709 4.926 1.00 15.41 241 PHE B O 1
ATOM 4767 N N . ASP B 1 252 ? -9.053 -51.460 5.046 1.00 15.63 242 ASP B N 1
ATOM 4768 C CA . ASP B 1 252 ? -8.177 -51.088 3.955 1.00 13.93 242 ASP B CA 1
ATOM 4769 C C . ASP B 1 252 ? -8.005 -49.608 3.937 1.00 14.66 242 ASP B C 1
ATOM 4770 O O . ASP B 1 252 ? -8.531 -48.902 4.858 1.00 16.29 242 ASP B O 1
ATOM 4775 N N . LEU B 1 253 ? -7.225 -49.076 2.986 1.00 14.80 243 LEU B N 1
ATOM 4776 C CA . LEU B 1 253 ? -6.944 -47.648 3.014 1.00 15.62 243 LEU B CA 1
ATOM 4777 C C . LEU B 1 253 ? -8.119 -46.775 2.556 1.00 16.11 243 LEU B C 1
ATOM 4778 O O . LEU B 1 253 ? -8.279 -45.640 3.012 1.00 16.15 243 LEU B O 1
ATOM 4783 N N . VAL B 1 254 ? -8.987 -47.327 1.697 1.00 14.61 244 VAL B N 1
ATOM 4784 C CA . VAL B 1 254 ? -10.246 -46.600 1.354 1.00 15.29 244 VAL B CA 1
ATOM 4785 C C . VAL B 1 254 ? -11.065 -46.423 2.662 1.00 15.32 244 VAL B C 1
ATOM 4786 O O . VAL B 1 254 ? -11.552 -45.310 2.906 1.00 17.23 244 VAL B O 1
ATOM 4790 N N . MET B 1 255 ? -11.174 -47.427 3.517 1.00 15.96 245 MET B N 1
ATOM 4791 C CA A MET B 1 255 ? -11.906 -47.308 4.802 0.50 14.75 245 MET B CA 1
ATOM 4792 C CA B MET B 1 255 ? -11.904 -47.318 4.783 0.50 15.90 245 MET B CA 1
ATOM 4793 C C . MET B 1 255 ? -11.209 -46.336 5.729 1.00 16.89 245 MET B C 1
ATOM 4794 O O . MET B 1 255 ? -11.880 -45.549 6.444 1.00 18.66 245 MET B O 1
ATOM 4803 N N . ARG B 1 256 ? -9.881 -46.372 5.769 1.00 16.92 246 ARG B N 1
ATOM 4804 C CA . ARG B 1 256 ? -9.097 -45.418 6.587 1.00 17.00 246 ARG B CA 1
ATOM 4805 C C . ARG B 1 256 ? -9.450 -43.986 6.133 1.00 15.08 246 ARG B C 1
ATOM 4806 O O . ARG B 1 256 ? -9.724 -43.083 6.985 1.00 21.48 246 ARG B O 1
ATOM 4814 N N . ASN B 1 257 ? -9.500 -43.716 4.813 1.00 17.24 247 ASN B N 1
ATOM 4815 C CA . ASN B 1 257 ? -9.806 -42.407 4.320 1.00 18.79 247 ASN B CA 1
ATOM 4816 C C . ASN B 1 257 ? -11.275 -41.982 4.568 1.00 20.78 247 ASN B C 1
ATOM 4817 O O . ASN B 1 257 ? -11.554 -40.770 4.766 1.00 22.89 247 ASN B O 1
ATOM 4822 N N . ILE B 1 258 ? -12.196 -42.956 4.571 1.00 17.75 248 ILE B N 1
ATOM 4823 C CA . ILE B 1 258 ? -13.597 -42.653 4.883 1.00 17.52 248 ILE B CA 1
ATOM 4824 C C . ILE B 1 258 ? -13.666 -42.228 6.354 1.00 19.93 248 ILE B C 1
ATOM 4825 O O . ILE B 1 258 ? -14.545 -41.394 6.713 1.00 22.83 248 ILE B O 1
ATOM 4830 N N . GLY B 1 259 ? -12.783 -42.782 7.191 1.00 21.27 249 GLY B N 1
ATOM 4831 C CA . GLY B 1 259 ? -12.628 -42.355 8.590 1.00 23.63 249 GLY B CA 1
ATOM 4832 C C . GLY B 1 259 ? -13.144 -43.340 9.588 1.00 21.54 249 GLY B C 1
ATOM 4833 O O . GLY B 1 259 ? -13.314 -42.972 10.752 1.00 30.99 249 GLY B O 1
ATOM 4834 N N . VAL B 1 260 ? -13.427 -44.568 9.159 1.00 19.54 250 VAL B N 1
ATOM 4835 C CA . VAL B 1 260 ? -14.029 -45.575 10.044 1.00 19.80 250 VAL B CA 1
ATOM 4836 C C . VAL B 1 260 ? -12.972 -46.532 10.595 1.00 19.33 250 VAL B C 1
ATOM 4837 O O . VAL B 1 260 ? -13.306 -47.403 11.433 1.00 23.95 250 VAL B O 1
ATOM 4841 N N . CYS B 1 261 ? -11.679 -46.347 10.230 1.00 20.89 251 CYS B N 1
ATOM 4842 C CA . CYS B 1 261 ? -10.648 -47.133 10.898 1.00 21.68 251 CYS B CA 1
ATOM 4843 C C . CYS B 1 261 ? -9.358 -46.292 10.743 1.00 21.70 251 CYS B C 1
ATOM 4844 O O . CYS B 1 261 ? -9.305 -45.290 10.006 1.00 23.48 251 CYS B O 1
ATOM 4847 N N . ALA B 1 262 ? -8.296 -46.762 11.368 1.00 24.79 252 ALA B N 1
ATOM 4848 C CA . ALA B 1 262 ? -6.941 -46.193 11.145 1.00 28.03 252 ALA B CA 1
ATOM 4849 C C . ALA B 1 262 ? -6.143 -47.186 10.331 1.00 25.51 252 ALA B C 1
ATOM 4850 O O . ALA B 1 262 ? -6.515 -48.362 10.293 1.00 24.91 252 ALA B O 1
ATOM 4852 N N . ALA B 1 263 ? -4.997 -46.750 9.793 1.00 22.83 253 ALA B N 1
ATOM 4853 C CA . ALA B 1 263 ? -4.146 -47.676 9.047 1.00 24.48 253 ALA B CA 1
ATOM 4854 C C . ALA B 1 263 ? -3.681 -48.876 9.939 1.00 23.06 253 ALA B C 1
ATOM 4855 O O . ALA B 1 263 ? -3.584 -50.009 9.448 1.00 25.63 253 ALA B O 1
ATOM 4857 N N . GLU B 1 264 ? -3.494 -48.649 11.262 1.00 27.33 254 GLU B N 1
ATOM 4858 C CA . GLU B 1 264 ? -3.133 -49.699 12.186 1.00 26.88 254 GLU B CA 1
ATOM 4859 C C . GLU B 1 264 ? -4.233 -50.722 12.397 1.00 28.37 254 GLU B C 1
ATOM 4860 O O . GLU B 1 264 ? -3.933 -51.779 13.019 1.00 29.39 254 GLU B O 1
ATOM 4866 N N . ASP B 1 265 ? -5.480 -50.462 11.903 1.00 24.14 255 ASP B N 1
ATOM 4867 C CA . ASP B 1 265 ? -6.523 -51.511 11.976 1.00 24.51 255 ASP B CA 1
ATOM 4868 C C . ASP B 1 265 ? -6.544 -52.396 10.733 1.00 18.07 255 ASP B C 1
ATOM 4869 O O . ASP B 1 265 ? -7.302 -53.404 10.769 1.00 20.56 255 ASP B O 1
ATOM 4874 N N . VAL B 1 266 ? -5.723 -52.122 9.713 1.00 20.37 256 VAL B N 1
ATOM 4875 C CA . VAL B 1 266 ? -5.807 -52.852 8.446 1.00 16.77 256 VAL B CA 1
ATOM 4876 C C . VAL B 1 266 ? -5.092 -54.182 8.650 1.00 15.46 256 VAL B C 1
ATOM 4877 O O . VAL B 1 266 ? -3.880 -54.205 8.975 1.00 20.37 256 VAL B O 1
ATOM 4881 N N . ALA B 1 267 ? -5.859 -55.272 8.555 1.00 15.61 257 ALA B N 1
ATOM 4882 C CA . ALA B 1 267 ? -5.377 -56.621 8.868 1.00 15.45 257 ALA B CA 1
ATOM 4883 C C . ALA B 1 267 ? -4.751 -57.312 7.662 1.00 16.09 257 ALA B C 1
ATOM 4884 O O . ALA B 1 267 ? -4.150 -58.343 7.822 1.00 18.24 257 ALA B O 1
ATOM 4886 N N . LEU B 1 268 ? -4.989 -56.824 6.455 1.00 15.52 258 LEU B N 1
ATOM 4887 C CA . LEU B 1 268 ? -4.499 -57.519 5.242 1.00 14.66 258 LEU B CA 1
ATOM 4888 C C . LEU B 1 268 ? -3.355 -56.652 4.668 1.00 14.01 258 LEU B C 1
ATOM 4889 O O . LEU B 1 268 ? -3.486 -55.405 4.523 1.00 15.44 258 LEU B O 1
ATOM 4894 N N . SER B 1 269 ? -2.219 -57.294 4.379 1.00 15.47 259 SER B N 1
ATOM 4895 C CA . SER B 1 269 ? -1.148 -56.593 3.723 1.00 15.47 259 SER B CA 1
ATOM 4896 C C . SER B 1 269 ? -0.539 -57.566 2.693 1.00 13.88 259 SER B C 1
ATOM 4897 O O . SER B 1 269 ? -0.724 -58.806 2.822 1.00 16.40 259 SER B O 1
ATOM 4900 N N . VAL B 1 270 ? 0.187 -57.027 1.725 1.00 14.93 260 VAL B N 1
ATOM 4901 C CA . VAL B 1 270 ? 0.813 -57.898 0.704 1.00 14.00 260 VAL B CA 1
ATOM 4902 C C . VAL B 1 270 ? 2.320 -57.848 1.021 1.00 13.52 260 VAL B C 1
ATOM 4903 O O . VAL B 1 270 ? 2.965 -56.784 0.936 1.00 14.72 260 VAL B O 1
ATOM 4907 N N . LEU B 1 271 ? 2.877 -58.996 1.274 1.00 13.74 261 LEU B N 1
ATOM 4908 C CA . LEU B 1 271 ? 4.328 -59.174 1.510 1.00 14.48 261 LEU B CA 1
ATOM 4909 C C . LEU B 1 271 ? 5.023 -59.100 0.159 1.00 15.95 261 LEU B C 1
ATOM 4910 O O . LEU B 1 271 ? 4.588 -59.767 -0.763 1.00 16.04 261 LEU B O 1
ATOM 4915 N N . ALA B 1 272 ? 6.099 -58.275 0.030 1.00 14.56 262 ALA B N 1
ATOM 4916 C CA . ALA B 1 272 ? 6.744 -58.048 -1.239 1.00 14.51 262 ALA B CA 1
ATOM 4917 C C . ALA B 1 272 ? 8.227 -58.031 -1.007 1.00 15.86 262 ALA B C 1
ATOM 4918 O O . ALA B 1 272 ? 8.649 -57.688 0.095 1.00 18.35 262 ALA B O 1
ATOM 4920 N N . THR B 1 273 ? 8.986 -58.323 -2.031 1.00 16.03 263 THR B N 1
ATOM 4921 C CA . THR B 1 273 ? 10.443 -58.199 -1.986 1.00 17.63 263 THR B CA 1
ATOM 4922 C C . THR B 1 273 ? 10.938 -57.099 -2.897 1.00 14.79 263 THR B C 1
ATOM 4923 O O . THR B 1 273 ? 10.438 -56.961 -4.066 1.00 17.49 263 THR B O 1
ATOM 4927 N N . VAL B 1 274 ? 12.013 -56.363 -2.457 1.00 16.26 264 VAL B N 1
ATOM 4928 C CA . VAL B 1 274 ? 12.641 -55.423 -3.343 1.00 16.68 264 VAL B CA 1
ATOM 4929 C C . VAL B 1 274 ? 13.549 -56.187 -4.358 1.00 16.72 264 VAL B C 1
ATOM 4930 O O . VAL B 1 274 ? 14.413 -57.001 -3.942 1.00 19.10 264 VAL B O 1
ATOM 4934 N N . ILE B 1 275 ? 13.301 -56.007 -5.665 1.00 16.77 265 ILE B N 1
ATOM 4935 C CA . ILE B 1 275 ? 14.023 -56.717 -6.683 1.00 16.74 265 ILE B CA 1
ATOM 4936 C C . ILE B 1 275 ? 14.890 -55.796 -7.572 1.00 18.00 265 ILE B C 1
ATOM 4937 O O . ILE B 1 275 ? 15.628 -56.273 -8.448 1.00 21.63 265 ILE B O 1
ATOM 4942 N N . GLY B 1 276 ? 14.883 -54.492 -7.310 1.00 21.12 266 GLY B N 1
ATOM 4943 C CA . GLY B 1 276 ? 15.715 -53.601 -8.128 1.00 21.77 266 GLY B CA 1
ATOM 4944 C C . GLY B 1 276 ? 15.491 -52.164 -7.749 1.00 19.71 266 GLY B C 1
ATOM 4945 O O . GLY B 1 276 ? 14.711 -51.883 -6.820 1.00 20.51 266 GLY B O 1
ATOM 4946 N N . HIS B 1 277 ? 16.204 -51.255 -8.433 1.00 20.89 267 HIS B N 1
ATOM 4947 C CA . HIS B 1 277 ? 16.060 -49.827 -8.228 1.00 21.98 267 HIS B CA 1
ATOM 4948 C C . HIS B 1 277 ? 16.205 -49.027 -9.519 1.00 23.67 267 HIS B C 1
ATOM 4949 O O . HIS B 1 277 ? 16.823 -49.500 -10.501 1.00 27.23 267 HIS B O 1
ATOM 4956 N N . GLN B 1 278 ? 15.756 -47.740 -9.480 1.00 25.57 268 GLN B N 1
ATOM 4957 C CA . GLN B 1 278 ? 16.276 -46.663 -10.445 1.00 22.16 268 GLN B CA 1
ATOM 4958 C C . GLN B 1 278 ? 16.722 -45.527 -9.519 1.00 23.77 268 GLN B C 1
ATOM 4959 O O . GLN B 1 278 ? 15.913 -44.711 -9.029 1.00 26.11 268 GLN B O 1
ATOM 4965 N N . ALA B 1 279 ? 17.983 -45.544 -9.118 1.00 27.37 269 ALA B N 1
ATOM 4966 C CA . ALA B 1 279 ? 18.441 -44.693 -8.009 1.00 30.55 269 ALA B CA 1
ATOM 4967 C C . ALA B 1 279 ? 18.265 -43.230 -8.326 1.00 26.61 269 ALA B C 1
ATOM 4968 O O . ALA B 1 279 ? 17.944 -42.437 -7.398 1.00 33.96 269 ALA B O 1
ATOM 4970 N N . ASP B 1 280 ? 18.446 -42.844 -9.601 1.00 29.04 270 ASP B N 1
ATOM 4971 C CA . ASP B 1 280 ? 18.392 -41.412 -9.925 1.00 32.52 270 ASP B CA 1
ATOM 4972 C C . ASP B 1 280 ? 16.986 -40.844 -9.879 1.00 31.73 270 ASP B C 1
ATOM 4973 O O . ASP B 1 280 ? 16.784 -39.613 -9.803 1.00 37.34 270 ASP B O 1
ATOM 4978 N N . LYS B 1 281 ? 16.003 -41.741 -9.866 1.00 29.44 271 LYS B N 1
ATOM 4979 C CA . LYS B 1 281 ? 14.624 -41.310 -9.749 1.00 27.95 271 LYS B CA 1
ATOM 4980 C C . LYS B 1 281 ? 14.096 -41.583 -8.348 1.00 22.82 271 LYS B C 1
ATOM 4981 O O . LYS B 1 281 ? 12.910 -41.333 -8.098 1.00 29.05 271 LYS B O 1
ATOM 4987 N N . GLY B 1 282 ? 14.882 -42.159 -7.449 1.00 25.06 272 GLY B N 1
ATOM 4988 C CA . GLY B 1 282 ? 14.393 -42.522 -6.106 1.00 26.15 272 GLY B CA 1
ATOM 4989 C C . GLY B 1 282 ? 13.397 -43.695 -6.134 1.00 21.83 272 GLY B C 1
ATOM 4990 O O . GLY B 1 282 ? 12.506 -43.765 -5.256 1.00 26.47 272 GLY B O 1
ATOM 4991 N N . TRP B 1 283 ? 13.507 -44.609 -7.134 1.00 23.91 273 TRP B N 1
ATOM 4992 C CA . TRP B 1 283 ? 12.600 -45.763 -7.182 1.00 19.51 273 TRP B CA 1
ATOM 4993 C C . TRP B 1 283 ? 13.170 -46.987 -6.605 1.00 21.23 273 TRP B C 1
ATOM 4994 O O . TRP B 1 283 ? 14.359 -47.308 -6.914 1.00 23.45 273 TRP B O 1
ATOM 5005 N N . ALA B 1 284 ? 12.427 -47.709 -5.746 1.00 21.37 274 ALA B N 1
ATOM 5006 C CA . ALA B 1 284 ? 12.729 -49.136 -5.500 1.00 20.04 274 ALA B CA 1
ATOM 5007 C C . ALA B 1 284 ? 11.675 -49.923 -6.290 1.00 18.18 274 ALA B C 1
ATOM 5008 O O . ALA B 1 284 ? 10.528 -49.519 -6.355 1.00 25.51 274 ALA B O 1
ATOM 5010 N N . ILE B 1 285 ? 12.067 -51.028 -6.919 1.00 17.67 275 ILE B N 1
ATOM 5011 C CA . ILE B 1 285 ? 11.126 -51.841 -7.665 1.00 17.19 275 ILE B CA 1
ATOM 5012 C C . ILE B 1 285 ? 10.844 -53.078 -6.800 1.00 15.16 275 ILE B C 1
ATOM 5013 O O . ILE B 1 285 ? 11.796 -53.761 -6.306 1.00 17.23 275 ILE B O 1
ATOM 5018 N N . VAL B 1 286 ? 9.534 -53.426 -6.614 1.00 16.00 276 VAL B N 1
ATOM 5019 C CA . VAL B 1 286 ? 9.188 -54.588 -5.804 1.00 15.96 276 VAL B CA 1
ATOM 5020 C C . VAL B 1 286 ? 8.433 -55.571 -6.679 1.00 13.27 276 VAL B C 1
ATOM 5021 O O . VAL B 1 286 ? 7.994 -55.228 -7.806 1.00 15.14 276 VAL B O 1
ATOM 5025 N N . ASP B 1 287 ? 8.347 -56.824 -6.209 1.00 15.07 277 ASP B N 1
ATOM 5026 C CA . ASP B 1 287 ? 7.627 -57.891 -6.931 1.00 15.45 277 ASP B CA 1
ATOM 5027 C C . ASP B 1 287 ? 6.141 -57.972 -6.658 1.00 16.30 277 ASP B C 1
ATOM 5028 O O . ASP B 1 287 ? 5.500 -58.938 -7.078 1.00 19.96 277 ASP B O 1
ATOM 5033 N N . ALA B 1 288 ? 5.579 -56.921 -6.076 1.00 15.59 278 ALA B N 1
ATOM 5034 C CA . ALA B 1 288 ? 4.102 -56.767 -5.948 1.00 15.60 278 ALA B CA 1
ATOM 5035 C C . ALA B 1 288 ? 3.666 -55.706 -6.996 1.00 13.12 278 ALA B C 1
ATOM 5036 O O . ALA B 1 288 ? 3.785 -54.466 -6.696 1.00 17.07 278 ALA B O 1
ATOM 5038 N N . GLY B 1 289 ? 3.214 -56.110 -8.200 1.00 13.21 279 GLY B N 1
ATOM 5039 C CA . GLY B 1 289 ? 2.612 -55.187 -9.113 1.00 14.13 279 GLY B CA 1
ATOM 5040 C C . GLY B 1 289 ? 1.090 -55.201 -8.965 1.00 13.37 279 GLY B C 1
ATOM 5041 O O . GLY B 1 289 ? 0.592 -55.604 -7.910 1.00 13.13 279 GLY B O 1
ATOM 5042 N N . TRP B 1 290 ? 0.381 -54.828 -10.048 1.00 12.93 280 TRP B N 1
ATOM 5043 C CA . TRP B 1 290 ? -1.090 -54.831 -9.917 1.00 11.76 280 TRP B CA 1
ATOM 5044 C C . TRP B 1 290 ? -1.645 -56.228 -9.940 1.00 11.79 280 TRP B C 1
ATOM 5045 O O . TRP B 1 290 ? -2.783 -56.457 -9.423 1.00 12.37 280 TRP B O 1
ATOM 5056 N N . MET B 1 291 ? -0.862 -57.240 -10.397 1.00 11.56 281 MET B N 1
ATOM 5057 C CA . MET B 1 291 ? -1.431 -58.602 -10.267 1.00 11.08 281 MET B CA 1
ATOM 5058 C C . MET B 1 291 ? -1.518 -58.986 -8.776 1.00 12.03 281 MET B C 1
ATOM 5059 O O . MET B 1 291 ? -2.415 -59.731 -8.410 1.00 15.45 281 MET B O 1
ATOM 5064 N N . ALA B 1 292 ? -0.628 -58.489 -7.908 1.00 10.87 282 ALA B N 1
ATOM 5065 C CA . ALA B 1 292 ? -0.745 -58.729 -6.463 1.00 11.63 282 ALA B CA 1
ATOM 5066 C C . ALA B 1 292 ? -1.709 -57.738 -5.837 1.00 11.47 282 ALA B C 1
ATOM 5067 O O . ALA B 1 292 ? -2.560 -58.121 -4.996 1.00 13.95 282 ALA B O 1
ATOM 5069 N N . MET B 1 293 ? -1.581 -56.430 -6.138 1.00 10.75 283 MET B N 1
ATOM 5070 C CA . MET B 1 293 ? -2.372 -55.440 -5.405 1.00 12.35 283 MET B CA 1
ATOM 5071 C C . MET B 1 293 ? -3.813 -55.323 -5.972 1.00 10.93 283 MET B C 1
ATOM 5072 O O . MET B 1 293 ? -4.696 -54.799 -5.216 1.00 13.07 283 MET B O 1
ATOM 5077 N N . SER B 1 294 ? -4.005 -55.779 -7.214 1.00 11.70 284 SER B N 1
ATOM 5078 C CA . SER B 1 294 ? -5.144 -55.424 -8.027 1.00 11.52 284 SER B CA 1
ATOM 5079 C C . SER B 1 294 ? -4.971 -54.007 -8.615 1.00 10.99 284 SER B C 1
ATOM 5080 O O . SER B 1 294 ? -4.152 -53.190 -8.094 1.00 12.67 284 SER B O 1
ATOM 5083 N N . ARG B 1 295 ? -5.763 -53.741 -9.659 1.00 12.88 285 ARG B N 1
ATOM 5084 C CA . ARG B 1 295 ? -5.748 -52.395 -10.231 1.00 11.77 285 ARG B CA 1
ATOM 5085 C C . ARG B 1 295 ? -6.593 -51.374 -9.396 1.00 11.41 285 ARG B C 1
ATOM 5086 O O . ARG B 1 295 ? -6.721 -50.222 -9.858 1.00 13.21 285 ARG B O 1
ATOM 5094 N N . ASP B 1 296 ? -7.178 -51.759 -8.255 1.00 12.00 286 ASP B N 1
ATOM 5095 C CA . ASP B 1 296 ? -8.022 -50.822 -7.528 1.00 12.97 286 ASP B CA 1
ATOM 5096 C C . ASP B 1 296 ? -7.224 -49.573 -7.103 1.00 12.81 286 ASP B C 1
ATOM 5097 O O . ASP B 1 296 ? -6.158 -49.665 -6.476 1.00 14.81 286 ASP B O 1
ATOM 5102 N N . ARG B 1 297 ? -7.763 -48.385 -7.425 1.00 12.65 287 ARG B N 1
ATOM 5103 C CA . ARG B 1 297 ? -7.108 -47.123 -7.032 1.00 12.89 287 ARG B CA 1
ATOM 5104 C C . ARG B 1 297 ? -8.162 -46.281 -6.302 1.00 14.54 287 ARG B C 1
ATOM 5105 O O . ARG B 1 297 ? -8.252 -45.056 -6.565 1.00 16.86 287 ARG B O 1
ATOM 5113 N N . GLY B 1 298 ? -8.969 -46.908 -5.425 1.00 13.99 288 GLY B N 1
ATOM 5114 C CA . GLY B 1 298 ? -10.028 -46.137 -4.757 1.00 14.62 288 GLY B CA 1
ATOM 5115 C C . GLY B 1 298 ? -9.548 -44.957 -3.954 1.00 18.02 288 GLY B C 1
ATOM 5116 O O . GLY B 1 298 ? -10.322 -43.995 -3.778 1.00 18.37 288 GLY B O 1
ATOM 5117 N N . THR B 1 299 ? -8.277 -44.959 -3.466 1.00 15.35 289 THR B N 1
ATOM 5118 C CA . THR B 1 299 ? -7.822 -43.812 -2.699 1.00 15.98 289 THR B CA 1
ATOM 5119 C C . THR B 1 299 ? -7.501 -42.610 -3.578 1.00 17.36 289 THR B C 1
ATOM 5120 O O . THR B 1 299 ? -7.331 -41.487 -3.001 1.00 19.35 289 THR B O 1
ATOM 5124 N N . ALA B 1 300 ? -7.449 -42.771 -4.920 1.00 17.61 290 ALA B N 1
ATOM 5125 C CA . ALA B 1 300 ? -7.031 -41.677 -5.829 1.00 17.10 290 ALA B CA 1
ATOM 5126 C C . ALA B 1 300 ? -7.902 -40.432 -5.691 1.00 22.80 290 ALA B C 1
ATOM 5127 O O . ALA B 1 300 ? -7.384 -39.318 -5.757 1.00 30.86 290 ALA B O 1
ATOM 5129 N N . ARG B 1 301 ? -9.157 -40.604 -5.420 1.00 26.77 291 ARG B N 1
ATOM 5130 C CA . ARG B 1 301 ? -10.029 -39.414 -5.329 1.00 30.08 291 ARG B CA 1
ATOM 5131 C C . ARG B 1 301 ? -10.303 -38.993 -3.874 1.00 27.19 291 ARG B C 1
ATOM 5132 O O . ARG B 1 301 ? -11.109 -38.084 -3.628 1.00 38.55 291 ARG B O 1
ATOM 5140 N N . GLN B 1 302 ? -9.749 -39.674 -2.894 1.00 21.62 292 GLN B N 1
ATOM 5141 C CA . GLN B 1 302 ? -10.029 -39.413 -1.512 1.00 21.14 292 GLN B CA 1
ATOM 5142 C C . GLN B 1 302 ? -9.039 -38.374 -0.958 1.00 22.41 292 GLN B C 1
ATOM 5143 O O . GLN B 1 302 ? -8.237 -37.836 -1.729 1.00 28.22 292 GLN B O 1
ATOM 5149 N N . LYS B 1 303 ? -9.075 -38.100 0.351 1.00 24.60 293 LYS B N 1
ATOM 5150 C CA . LYS B 1 303 ? -8.281 -37.023 0.913 1.00 27.66 293 LYS B CA 1
ATOM 5151 C C . LYS B 1 303 ? -6.788 -37.320 0.864 1.00 25.93 293 LYS B C 1
ATOM 5152 O O . LYS B 1 303 ? -5.984 -36.411 0.935 1.00 29.88 293 LYS B O 1
ATOM 5158 N N . GLN B 1 304 ? -6.417 -38.583 0.798 1.00 22.11 294 GLN B N 1
ATOM 5159 C CA . GLN B 1 304 ? -5.017 -38.956 0.721 1.00 22.78 294 GLN B CA 1
ATOM 5160 C C . GLN B 1 304 ? -4.851 -40.119 -0.286 1.00 20.29 294 GLN B C 1
ATOM 5161 O O . GLN B 1 304 ? -5.381 -41.230 -0.096 1.00 19.24 294 GLN B O 1
ATOM 5167 N N . ASP B 1 305 ? -4.113 -39.838 -1.348 1.00 20.72 295 ASP B N 1
ATOM 5168 C CA . ASP B 1 305 ? -3.903 -40.856 -2.411 1.00 19.66 295 ASP B CA 1
ATOM 5169 C C . ASP B 1 305 ? -2.737 -41.740 -2.011 1.00 17.80 295 ASP B C 1
ATOM 5170 O O . ASP B 1 305 ? -1.605 -41.210 -1.788 1.00 23.70 295 ASP B O 1
ATOM 5175 N N . PHE B 1 306 ? -2.963 -43.041 -1.881 1.00 17.07 296 PHE B N 1
ATOM 5176 C CA . PHE B 1 306 ? -1.890 -43.978 -1.483 1.00 15.00 296 PHE B CA 1
ATOM 5177 C C . PHE B 1 306 ? -1.325 -44.748 -2.713 1.00 15.59 296 PHE B C 1
ATOM 5178 O O . PHE B 1 306 ? -0.660 -45.771 -2.488 1.00 17.98 296 PHE B O 1
ATOM 5186 N N . GLY B 1 307 ? -1.594 -44.325 -3.938 1.00 16.81 297 GLY B N 1
ATOM 5187 C CA . GLY B 1 307 ? -1.076 -45.033 -5.146 1.00 16.46 297 GLY B CA 1
ATOM 5188 C C . GLY B 1 307 ? -1.590 -46.452 -5.091 1.00 16.14 297 GLY B C 1
ATOM 5189 O O . GLY B 1 307 ? -2.776 -46.652 -4.767 1.00 15.97 297 GLY B O 1
ATOM 5190 N N . TYR B 1 308 ? -0.719 -47.440 -5.371 1.00 14.84 298 TYR B N 1
ATOM 5191 C CA . TYR B 1 308 ? -1.085 -48.823 -5.298 1.00 14.96 298 TYR B CA 1
ATOM 5192 C C . TYR B 1 308 ? -0.838 -49.445 -3.922 1.00 14.39 298 TYR B C 1
ATOM 5193 O O . TYR B 1 308 ? -0.951 -50.672 -3.754 1.00 16.28 298 TYR B O 1
ATOM 5202 N N . GLY B 1 309 ? -0.555 -48.604 -2.892 1.00 15.48 299 GLY B N 1
ATOM 5203 C CA . GLY B 1 309 ? -0.560 -49.120 -1.532 1.00 15.65 299 GLY B CA 1
ATOM 5204 C C . GLY B 1 309 ? 0.434 -48.383 -0.654 1.00 16.22 299 GLY B C 1
ATOM 5205 O O . GLY B 1 309 ? 1.433 -47.856 -1.169 1.00 18.22 299 GLY B O 1
ATOM 5206 N N . GLN B 1 310 ? 0.151 -48.399 0.637 1.00 15.88 300 GLN B N 1
ATOM 5207 C CA . GLN B 1 310 ? 1.063 -47.805 1.633 1.00 15.64 300 GLN B CA 1
ATOM 5208 C C . GLN B 1 310 ? 2.153 -48.797 2.023 1.00 18.20 300 GLN B C 1
ATOM 5209 O O . GLN B 1 310 ? 1.879 -49.905 2.443 1.00 18.34 300 GLN B O 1
ATOM 5215 N N . VAL B 1 311 ? 3.421 -48.348 1.963 1.00 19.02 301 VAL B N 1
ATOM 5216 C CA . VAL B 1 311 ? 4.549 -49.254 2.321 1.00 20.20 301 VAL B CA 1
ATOM 5217 C C . VAL B 1 311 ? 4.653 -49.373 3.855 1.00 17.17 301 VAL B C 1
ATOM 5218 O O . VAL B 1 311 ? 4.608 -48.277 4.578 1.00 20.87 301 VAL B O 1
ATOM 5222 N N . CYS B 1 312 ? 4.854 -50.568 4.379 1.00 18.42 302 CYS B N 1
ATOM 5223 C CA . CYS B 1 312 ? 5.132 -50.814 5.776 1.00 21.54 302 CYS B CA 1
ATOM 5224 C C . CYS B 1 312 ? 6.384 -51.663 5.812 1.00 22.11 302 CYS B C 1
ATOM 5225 O O . CYS B 1 312 ? 6.747 -52.353 4.809 1.00 20.11 302 CYS B O 1
ATOM 5228 N N . ASP B 1 313 ? 7.059 -51.664 6.956 1.00 23.03 303 ASP B N 1
ATOM 5229 C CA . ASP B 1 313 ? 8.207 -52.562 7.100 1.00 21.58 303 ASP B CA 1
ATOM 5230 C C . ASP B 1 313 ? 7.738 -54.012 7.313 1.00 23.57 303 ASP B C 1
ATOM 5231 O O . ASP B 1 313 ? 6.492 -54.302 7.376 1.00 23.24 303 ASP B O 1
ATOM 5236 N N . LEU B 1 314 ? 8.697 -54.928 7.469 1.00 24.92 304 LEU B N 1
ATOM 5237 C CA . LEU B 1 314 ? 8.383 -56.336 7.683 1.00 22.26 304 LEU B CA 1
ATOM 5238 C C . LEU B 1 314 ? 7.528 -56.575 8.911 1.00 22.69 304 LEU B C 1
ATOM 5239 O O . LEU B 1 314 ? 6.775 -57.575 8.974 1.00 24.75 304 LEU B O 1
ATOM 5244 N N . GLN B 1 315 ? 7.646 -55.684 9.892 1.00 25.84 305 GLN B N 1
ATOM 5245 C CA . GLN B 1 315 ? 6.929 -55.826 11.155 1.00 28.35 305 GLN B CA 1
ATOM 5246 C C . GLN B 1 315 ? 5.527 -55.220 11.032 1.00 27.38 305 GLN B C 1
ATOM 5247 O O . GLN B 1 315 ? 4.682 -55.288 11.947 1.00 29.91 305 GLN B O 1
ATOM 5253 N N . GLY B 1 316 ? 5.239 -54.696 9.858 1.00 24.87 306 GLY B N 1
ATOM 5254 C CA . GLY B 1 316 ? 3.892 -54.264 9.589 1.00 28.02 306 GLY B CA 1
ATOM 5255 C C . GLY B 1 316 ? 3.626 -52.808 9.982 1.00 27.77 306 GLY B C 1
ATOM 5256 O O . GLY B 1 316 ? 2.470 -52.318 9.888 1.00 28.79 306 GLY B O 1
ATOM 5257 N N . ARG B 1 317 ? 4.661 -52.089 10.350 1.00 26.43 307 ARG B N 1
ATOM 5258 C CA . ARG B 1 317 ? 4.505 -50.681 10.718 1.00 28.08 307 ARG B CA 1
ATOM 5259 C C . ARG B 1 317 ? 4.628 -49.764 9.509 1.00 27.41 307 ARG B C 1
ATOM 5260 O O . ARG B 1 317 ? 5.535 -49.849 8.692 1.00 29.71 307 ARG B O 1
ATOM 5268 N N . VAL B 1 318 ? 3.753 -48.820 9.429 1.00 25.24 308 VAL B N 1
ATOM 5269 C CA . VAL B 1 318 ? 3.760 -47.904 8.301 1.00 23.04 308 VAL B CA 1
ATOM 5270 C C . VAL B 1 318 ? 5.075 -47.140 8.177 1.00 23.92 308 VAL B C 1
ATOM 5271 O O . VAL B 1 318 ? 5.630 -46.642 9.176 1.00 28.67 308 VAL B O 1
ATOM 5275 N N . MET B 1 319 ? 5.531 -46.975 6.932 1.00 26.23 309 MET B N 1
ATOM 5276 C CA . MET B 1 319 ? 6.698 -46.160 6.617 1.00 26.77 309 MET B CA 1
ATOM 5277 C C . MET B 1 319 ? 6.212 -44.879 5.943 1.00 26.55 309 MET B C 1
ATOM 5278 O O . MET B 1 319 ? 5.993 -44.827 4.709 1.00 23.54 309 MET B O 1
ATOM 5283 N N . PRO B 1 320 ? 6.008 -43.827 6.773 1.00 29.84 310 PRO B N 1
ATOM 5284 C CA . PRO B 1 320 ? 5.268 -42.690 6.197 1.00 27.19 310 PRO B CA 1
ATOM 5285 C C . PRO B 1 320 ? 5.935 -42.034 4.980 1.00 25.30 310 PRO B C 1
ATOM 5286 O O . PRO B 1 320 ? 7.193 -41.923 4.906 1.00 34.55 310 PRO B O 1
ATOM 5290 N N . GLY B 1 321 ? 5.114 -41.620 4.023 1.00 27.81 311 GLY B N 1
ATOM 5291 C CA . GLY B 1 321 ? 5.650 -41.010 2.804 1.00 26.81 311 GLY B CA 1
ATOM 5292 C C . GLY B 1 321 ? 6.140 -41.902 1.691 1.00 27.86 311 GLY B C 1
ATOM 5293 O O . GLY B 1 321 ? 6.420 -41.373 0.605 1.00 30.07 311 GLY B O 1
ATOM 5294 N N . PHE B 1 322 ? 6.208 -43.239 1.918 1.00 22.99 312 PHE B N 1
ATOM 5295 C CA . PHE B 1 322 ? 6.506 -44.174 0.806 1.00 22.47 312 PHE B CA 1
ATOM 5296 C C . PHE B 1 322 ? 5.279 -44.936 0.421 1.00 18.73 312 PHE B C 1
ATOM 5297 O O . PHE B 1 322 ? 4.598 -45.506 1.313 1.00 20.75 312 PHE B O 1
ATOM 5305 N N . VAL B 1 323 ? 4.981 -44.904 -0.878 1.00 19.23 313 VAL B N 1
ATOM 5306 C CA . VAL B 1 323 ? 3.844 -45.699 -1.358 1.00 17.46 313 VAL B CA 1
ATOM 5307 C C . VAL B 1 323 ? 4.247 -46.372 -2.658 1.00 18.38 313 VAL B C 1
ATOM 5308 O O . VAL B 1 323 ? 5.325 -46.068 -3.191 1.00 19.35 313 VAL B O 1
ATOM 5312 N N . LEU B 1 324 ? 3.433 -47.272 -3.220 1.00 15.74 314 LEU B N 1
ATOM 5313 C CA . LEU B 1 324 ? 3.707 -47.747 -4.575 1.00 15.68 314 LEU B CA 1
ATOM 5314 C C . LEU B 1 324 ? 3.101 -46.674 -5.498 1.00 17.42 314 LEU B C 1
ATOM 5315 O O . LEU B 1 324 ? 1.858 -46.541 -5.656 1.00 19.18 314 LEU B O 1
ATOM 5320 N N . THR B 1 325 ? 3.959 -45.897 -6.147 1.00 16.83 315 THR B N 1
ATOM 5321 C CA . THR B 1 325 ? 3.476 -44.811 -6.962 1.00 16.58 315 THR B CA 1
ATOM 5322 C C . THR B 1 325 ? 3.031 -45.317 -8.364 1.00 17.26 315 THR B C 1
ATOM 5323 O O . THR B 1 325 ? 2.332 -44.591 -9.090 1.00 21.01 315 THR B O 1
ATOM 5327 N N . GLY B 1 326 ? 3.474 -46.524 -8.759 1.00 18.71 316 GLY B N 1
ATOM 5328 C CA . GLY B 1 326 ? 3.030 -47.062 -10.054 1.00 17.96 316 GLY B CA 1
ATOM 5329 C C . GLY B 1 326 ? 3.091 -48.585 -9.954 1.00 16.83 316 GLY B C 1
ATOM 5330 O O . GLY B 1 326 ? 3.659 -49.134 -8.983 1.00 16.87 316 GLY B O 1
ATOM 5331 N N . ALA B 1 327 ? 2.461 -49.210 -10.928 1.00 17.23 317 ALA B N 1
ATOM 5332 C CA . ALA B 1 327 ? 2.470 -50.691 -10.946 1.00 15.58 317 ALA B CA 1
ATOM 5333 C C . ALA B 1 327 ? 2.280 -51.179 -12.349 1.00 14.86 317 ALA B C 1
ATOM 5334 O O . ALA B 1 327 ? 1.429 -50.670 -13.126 1.00 16.94 317 ALA B O 1
ATOM 5336 N N . ASN B 1 328 ? 3.084 -52.189 -12.730 1.00 15.36 318 ASN B N 1
ATOM 5337 C CA . ASN B 1 328 ? 2.803 -52.988 -13.882 1.00 15.16 318 ASN B CA 1
ATOM 5338 C C . ASN B 1 328 ? 2.395 -54.393 -13.376 1.00 13.17 318 ASN B C 1
ATOM 5339 O O . ASN B 1 328 ? 2.216 -54.562 -12.176 1.00 13.66 318 ASN B O 1
ATOM 5344 N N . GLN B 1 329 ? 2.317 -55.380 -14.258 1.00 13.79 319 GLN B N 1
ATOM 5345 C CA . GLN B 1 329 ? 1.681 -56.633 -13.840 1.00 11.71 319 GLN B CA 1
ATOM 5346 C C . GLN B 1 329 ? 2.378 -57.278 -12.663 1.00 12.00 319 GLN B C 1
ATOM 5347 O O . GLN B 1 329 ? 1.747 -57.631 -11.641 1.00 11.57 319 GLN B O 1
ATOM 5353 N N . GLU B 1 330 ? 3.723 -57.449 -12.777 1.00 12.87 320 GLU B N 1
ATOM 5354 C CA . GLU B 1 330 ? 4.486 -58.117 -11.715 1.00 12.95 320 GLU B CA 1
ATOM 5355 C C . GLU B 1 330 ? 5.597 -57.212 -11.117 1.00 15.13 320 GLU B C 1
ATOM 5356 O O . GLU B 1 330 ? 6.479 -57.725 -10.433 1.00 18.93 320 GLU B O 1
ATOM 5362 N N . HIS B 1 331 ? 5.526 -55.912 -11.373 1.00 13.86 321 HIS B N 1
ATOM 5363 C CA . HIS B 1 331 ? 6.519 -54.953 -10.833 1.00 14.28 321 HIS B CA 1
ATOM 5364 C C . HIS B 1 331 ? 5.742 -53.844 -10.208 1.00 14.26 321 HIS B C 1
ATOM 5365 O O . HIS B 1 331 ? 4.823 -53.263 -10.852 1.00 16.74 321 HIS B O 1
ATOM 5372 N N . GLY B 1 332 ? 6.057 -53.486 -8.985 1.00 13.53 322 GLY B N 1
ATOM 5373 C CA . GLY B 1 332 ? 5.540 -52.274 -8.340 1.00 16.16 322 GLY B CA 1
ATOM 5374 C C . GLY B 1 332 ? 6.679 -51.249 -8.223 1.00 15.32 322 GLY B C 1
ATOM 5375 O O . GLY B 1 332 ? 7.844 -51.627 -7.987 1.00 16.91 322 GLY B O 1
ATOM 5376 N N . ILE B 1 333 ? 6.352 -49.953 -8.356 1.00 16.73 323 ILE B N 1
ATOM 5377 C CA . ILE B 1 333 ? 7.332 -48.855 -8.283 1.00 17.46 323 ILE B CA 1
ATOM 5378 C C . ILE B 1 333 ? 7.103 -48.238 -6.902 1.00 17.38 323 ILE B C 1
ATOM 5379 O O . ILE B 1 333 ? 6.029 -47.665 -6.671 1.00 19.16 323 ILE B O 1
ATOM 5384 N N . LEU B 1 334 ? 8.026 -48.382 -5.978 1.00 17.92 324 LEU B N 1
ATOM 5385 C CA . LEU B 1 334 ? 8.005 -47.826 -4.653 1.00 18.65 324 LEU B CA 1
ATOM 5386 C C . LEU B 1 334 ? 8.790 -46.473 -4.666 1.00 18.92 324 LEU B C 1
ATOM 5387 O O . LEU B 1 334 ? 9.913 -46.378 -5.176 1.00 19.93 324 LEU B O 1
ATOM 5392 N N . ALA B 1 335 ? 8.131 -45.383 -4.274 1.00 19.98 325 ALA B N 1
ATOM 5393 C CA . ALA B 1 335 ? 8.781 -44.054 -4.371 1.00 22.59 325 ALA B CA 1
ATOM 5394 C C . ALA B 1 335 ? 8.084 -43.109 -3.371 1.00 21.64 325 ALA B C 1
ATOM 5395 O O . ALA B 1 335 ? 7.179 -43.552 -2.626 1.00 22.50 325 ALA B O 1
ATOM 5397 N N . ARG B 1 336 ? 8.595 -41.882 -3.180 1.00 24.66 326 ARG B N 1
ATOM 5398 C CA . ARG B 1 336 ? 7.942 -40.973 -2.228 1.00 26.86 326 ARG B CA 1
ATOM 5399 C C . ARG B 1 336 ? 6.580 -40.520 -2.769 1.00 26.74 326 ARG B C 1
ATOM 5400 O O . ARG B 1 336 ? 6.475 -40.112 -3.956 1.00 27.35 326 ARG B O 1
ATOM 5408 N N . ALA B 1 337 ? 5.554 -40.559 -1.911 1.00 29.27 327 ALA B N 1
ATOM 5409 C CA . ALA B 1 337 ? 4.206 -39.997 -2.265 1.00 28.43 327 ALA B CA 1
ATOM 5410 C C . ALA B 1 337 ? 4.314 -38.541 -2.692 1.00 33.10 327 ALA B C 1
ATOM 5411 O O . ALA B 1 337 ? 3.602 -38.098 -3.592 1.00 38.81 327 ALA B O 1
ATOM 5413 N N . ASP B 1 338 ? 5.196 -37.797 -2.062 1.00 35.30 328 ASP B N 1
ATOM 5414 C CA . ASP B 1 338 ? 5.311 -36.367 -2.386 1.00 36.73 328 ASP B CA 1
ATOM 5415 C C . ASP B 1 338 ? 5.987 -36.008 -3.706 1.00 46.91 328 ASP B C 1
ATOM 5416 O O . ASP B 1 338 ? 6.026 -34.828 -4.049 1.00 49.05 328 ASP B O 1
ATOM 5421 N N . GLY B 1 339 ? 6.543 -36.997 -4.422 1.00 36.57 329 GLY B N 1
ATOM 5422 C CA . GLY B 1 339 ? 7.089 -36.757 -5.725 1.00 37.62 329 GLY B CA 1
ATOM 5423 C C . GLY B 1 339 ? 8.537 -36.294 -5.719 1.00 44.87 329 GLY B C 1
ATOM 5424 O O . GLY B 1 339 ? 9.101 -36.074 -6.792 1.00 56.93 329 GLY B O 1
ATOM 5425 N N . ALA B 1 340 ? 9.158 -36.134 -4.539 1.00 52.67 330 ALA B N 1
ATOM 5426 C CA . ALA B 1 340 ? 10.639 -36.014 -4.466 1.00 44.60 330 ALA B CA 1
ATOM 5427 C C . ALA B 1 340 ? 11.296 -37.338 -4.857 1.00 42.96 330 ALA B C 1
ATOM 5428 O O . ALA B 1 340 ? 10.706 -38.414 -4.740 1.00 57.27 330 ALA B O 1
ATOM 5430 N N . ALA B 1 341 ? 12.557 -37.244 -5.289 1.00 44.27 331 ALA B N 1
ATOM 5431 C CA . ALA B 1 341 ? 13.415 -38.427 -5.463 1.00 43.06 331 ALA B CA 1
ATOM 5432 C C . ALA B 1 341 ? 14.164 -38.648 -4.135 1.00 45.20 331 ALA B C 1
ATOM 5433 O O . ALA B 1 341 ? 14.921 -37.848 -3.772 1.00 58.97 331 ALA B O 1
ATOM 5435 N N . GLU B 1 342 ? 13.830 -39.782 -3.453 1.00 34.90 332 GLU B N 1
ATOM 5436 C CA . GLU B 1 342 ? 14.553 -40.177 -2.239 1.00 36.58 332 GLU B CA 1
ATOM 5437 C C . GLU B 1 342 ? 16.050 -40.266 -2.637 1.00 50.70 332 GLU B C 1
ATOM 5438 O O . GLU B 1 342 ? 16.365 -40.885 -3.659 1.00 44.37 332 GLU B O 1
ATOM 5444 N N . ALA B 1 343 ? 16.962 -39.642 -1.874 1.00 38.98 333 ALA B N 1
ATOM 5445 C CA . ALA B 1 343 ? 18.395 -39.900 -2.099 1.00 47.81 333 ALA B CA 1
ATOM 5446 C C . ALA B 1 343 ? 18.738 -41.355 -1.631 1.00 40.06 333 ALA B C 1
ATOM 5447 O O . ALA B 1 343 ? 18.168 -41.815 -0.631 1.00 51.67 333 ALA B O 1
ATOM 5449 N N . ASP B 1 344 ? 19.723 -42.038 -2.218 1.00 51.23 334 ASP B N 1
ATOM 5450 C CA . ASP B 1 344 ? 20.160 -43.314 -1.576 1.00 52.82 334 ASP B CA 1
ATOM 5451 C C . ASP B 1 344 ? 18.955 -44.297 -1.352 1.00 38.04 334 ASP B C 1
ATOM 5452 O O . ASP B 1 344 ? 18.836 -44.967 -0.286 1.00 39.42 334 ASP B O 1
ATOM 5457 N N . ILE B 1 345 ? 18.057 -44.347 -2.320 1.00 35.13 335 ILE B N 1
ATOM 5458 C CA . ILE B 1 345 ? 16.909 -45.297 -2.257 1.00 31.06 335 ILE B CA 1
ATOM 5459 C C . ILE B 1 345 ? 17.404 -46.741 -2.055 1.00 30.29 335 ILE B C 1
ATOM 5460 O O . ILE B 1 345 ? 16.765 -47.512 -1.321 1.00 29.43 335 ILE B O 1
ATOM 5465 N N . ALA B 1 346 ? 18.567 -47.088 -2.659 1.00 34.07 336 ALA B N 1
ATOM 5466 C CA . ALA B 1 346 ? 19.131 -48.451 -2.486 1.00 33.34 336 ALA B CA 1
ATOM 5467 C C . ALA B 1 346 ? 19.564 -48.757 -1.019 1.00 32.97 336 ALA B C 1
ATOM 5468 O O . ALA B 1 346 ? 19.541 -49.917 -0.587 1.00 38.88 336 ALA B O 1
ATOM 5470 N N . THR B 1 347 ? 20.008 -47.729 -0.273 1.00 39.04 337 THR B N 1
ATOM 5471 C CA . THR B 1 347 ? 20.383 -47.909 1.160 1.00 35.98 337 THR B CA 1
ATOM 5472 C C . THR B 1 347 ? 19.084 -47.965 1.983 1.00 36.58 337 THR B C 1
ATOM 5473 O O . THR B 1 347 ? 18.960 -48.749 2.932 1.00 38.31 337 THR B O 1
ATOM 5477 N N . ARG B 1 348 ? 18.080 -47.169 1.604 1.00 33.74 338 ARG B N 1
ATOM 5478 C CA . ARG B 1 348 ? 16.832 -47.232 2.354 1.00 34.56 338 ARG B CA 1
ATOM 5479 C C . ARG B 1 348 ? 16.088 -48.584 2.184 1.00 29.69 338 ARG B C 1
ATOM 5480 O O . ARG B 1 348 ? 15.459 -49.109 3.110 1.00 31.49 338 ARG B O 1
ATOM 5488 N N . PHE B 1 349 ? 16.123 -49.076 0.970 1.00 28.95 339 PHE B N 1
ATOM 5489 C CA . PHE B 1 349 ? 15.434 -50.309 0.571 1.00 25.73 339 PHE B CA 1
ATOM 5490 C C . PHE B 1 349 ? 16.390 -51.269 -0.160 1.00 26.71 339 PHE B C 1
ATOM 5491 O O . PHE B 1 349 ? 16.293 -51.425 -1.375 1.00 26.94 339 PHE B O 1
ATOM 5499 N N . PRO B 1 350 ? 17.245 -52.009 0.576 1.00 28.57 340 PRO B N 1
ATOM 5500 C CA . PRO B 1 350 ? 18.258 -52.827 -0.188 1.00 27.90 340 PRO B CA 1
ATOM 5501 C C . PRO B 1 350 ? 17.631 -54.013 -0.976 1.00 23.64 340 PRO B C 1
ATOM 5502 O O . PRO B 1 350 ? 16.526 -54.528 -0.586 1.00 25.58 340 PRO B O 1
ATOM 5506 N N . LEU B 1 351 ? 18.258 -54.432 -2.080 1.00 26.61 341 LEU B N 1
ATOM 5507 C CA . LEU B 1 351 ? 17.820 -55.596 -2.796 1.00 23.22 341 LEU B CA 1
ATOM 5508 C C . LEU B 1 351 ? 17.559 -56.736 -1.829 1.00 21.45 341 LEU B C 1
ATOM 5509 O O . LEU B 1 351 ? 18.352 -56.942 -0.871 1.00 25.97 341 LEU B O 1
ATOM 5514 N N . GLY B 1 352 ? 16.406 -57.412 -2.008 1.00 20.96 342 GLY B N 1
ATOM 5515 C CA . GLY B 1 352 ? 16.018 -58.516 -1.138 1.00 20.72 342 GLY B CA 1
ATOM 5516 C C . GLY B 1 352 ? 15.298 -58.157 0.143 1.00 22.27 342 GLY B C 1
ATOM 5517 O O . GLY B 1 352 ? 14.756 -59.050 0.764 1.00 25.75 342 GLY B O 1
ATOM 5518 N N . THR B 1 353 ? 15.174 -56.850 0.462 1.00 23.01 343 THR B N 1
ATOM 5519 C CA . THR B 1 353 ? 14.347 -56.356 1.619 1.00 24.64 343 THR B CA 1
ATOM 5520 C C . THR B 1 353 ? 12.895 -56.775 1.429 1.00 19.07 343 THR B C 1
ATOM 5521 O O . THR B 1 353 ? 12.368 -56.672 0.287 1.00 22.50 343 THR B O 1
ATOM 5525 N N . ARG B 1 354 ? 12.325 -57.295 2.498 1.00 18.71 344 ARG B N 1
ATOM 5526 C CA . ARG B 1 354 ? 10.868 -57.620 2.501 1.00 20.52 344 ARG B CA 1
ATOM 5527 C C . ARG B 1 354 ? 10.088 -56.487 3.123 1.00 19.64 344 ARG B C 1
ATOM 5528 O O . ARG B 1 354 ? 10.473 -55.933 4.207 1.00 23.37 344 ARG B O 1
ATOM 5536 N N . LEU B 1 355 ? 8.967 -56.143 2.496 1.00 18.25 345 LEU B N 1
ATOM 5537 C CA . LEU B 1 355 ? 8.100 -55.012 2.927 1.00 18.60 345 LEU B CA 1
ATOM 5538 C C . LEU B 1 355 ? 6.669 -55.550 2.950 1.00 19.32 345 LEU B C 1
ATOM 5539 O O . LEU B 1 355 ? 6.401 -56.637 2.440 1.00 17.68 345 LEU B O 1
ATOM 5544 N N . ARG B 1 356 ? 5.739 -54.824 3.546 1.00 17.87 346 ARG B N 1
ATOM 5545 C CA . ARG B 1 356 ? 4.331 -55.219 3.506 1.00 16.92 346 ARG B CA 1
ATOM 5546 C C . ARG B 1 356 ? 3.560 -54.015 2.944 1.00 17.70 346 ARG B C 1
ATOM 5547 O O . ARG B 1 356 ? 3.773 -52.897 3.369 1.00 21.06 346 ARG B O 1
ATOM 5555 N N . ILE B 1 357 ? 2.631 -54.258 2.055 1.00 16.50 347 ILE B N 1
ATOM 5556 C CA . ILE B 1 357 ? 1.931 -53.134 1.415 1.00 16.15 347 ILE B CA 1
ATOM 5557 C C . ILE B 1 357 ? 0.462 -53.162 1.812 1.00 15.87 347 ILE B C 1
ATOM 5558 O O . ILE B 1 357 ? -0.215 -54.220 1.687 1.00 16.38 347 ILE B O 1
ATOM 5563 N N . LEU B 1 358 ? -0.038 -52.073 2.403 1.00 15.47 348 LEU B N 1
ATOM 5564 C CA . LEU B 1 358 ? -1.470 -52.044 2.725 1.00 15.30 348 LEU B CA 1
ATOM 5565 C C . LEU B 1 358 ? -2.252 -51.710 1.456 1.00 14.32 348 LEU B C 1
ATOM 5566 O O . LEU B 1 358 ? -1.895 -50.777 0.728 1.00 15.64 348 LEU B O 1
ATOM 5571 N N . PRO B 1 359 ? -3.388 -52.413 1.240 1.00 14.57 349 PRO B N 1
ATOM 5572 C CA . PRO B 1 359 ? -4.117 -52.270 -0.011 1.00 16.04 349 PRO B CA 1
ATOM 5573 C C . PRO B 1 359 ? -5.096 -51.075 -0.030 1.00 14.32 349 PRO B C 1
ATOM 5574 O O . PRO B 1 359 ? -5.623 -50.683 1.052 1.00 14.33 349 PRO B O 1
ATOM 5578 N N . ASN B 1 360 ? -5.401 -50.561 -1.229 1.00 13.81 350 ASN B N 1
ATOM 5579 C CA . ASN B 1 360 ? -6.528 -49.632 -1.384 1.00 12.11 350 ASN B CA 1
ATOM 5580 C C . ASN B 1 360 ? -7.843 -50.346 -0.968 1.00 13.76 350 ASN B C 1
ATOM 5581 O O . ASN B 1 360 ? -8.599 -49.725 -0.172 1.00 14.61 350 ASN B O 1
ATOM 5586 N N . HIS B 1 361 ? -8.111 -51.561 -1.446 1.00 13.14 351 HIS B N 1
ATOM 5587 C CA . HIS B 1 361 ? -9.405 -52.146 -1.347 1.00 12.95 351 HIS B CA 1
ATOM 5588 C C . HIS B 1 361 ? -9.219 -53.587 -1.019 1.00 12.55 351 HIS B C 1
ATOM 5589 O O . HIS B 1 361 ? -8.713 -54.381 -1.861 1.00 12.52 351 HIS B O 1
ATOM 5596 N N . ALA B 1 362 ? -9.521 -53.991 0.228 1.00 12.50 352 ALA B N 1
ATOM 5597 C CA . ALA B 1 362 ? -9.199 -55.381 0.658 1.00 12.50 352 ALA B CA 1
ATOM 5598 C C . ALA B 1 362 ? -9.899 -56.423 -0.228 1.00 12.15 352 ALA B C 1
ATOM 5599 O O . ALA B 1 362 ? -9.287 -57.446 -0.596 1.00 12.03 352 ALA B O 1
ATOM 5601 N N . CYS B 1 363 ? -11.134 -56.156 -0.669 1.00 12.34 353 CYS B N 1
ATOM 5602 C CA . CYS B 1 363 ? -11.897 -57.180 -1.431 1.00 12.08 353 CYS B CA 1
ATOM 5603 C C . CYS B 1 363 ? -11.184 -57.407 -2.768 1.00 11.81 353 CYS B C 1
ATOM 5604 O O . CYS B 1 363 ? -11.194 -58.502 -3.306 1.00 12.24 353 CYS B O 1
ATOM 5607 N N . ALA B 1 364 ? -10.679 -56.306 -3.362 1.00 10.54 354 ALA B N 1
ATOM 5608 C CA . ALA B 1 364 ? -10.045 -56.405 -4.711 1.00 10.87 354 ALA B CA 1
ATOM 5609 C C . ALA B 1 364 ? -8.679 -57.067 -4.603 1.00 10.96 354 ALA B C 1
ATOM 5610 O O . ALA B 1 364 ? -8.311 -57.985 -5.359 1.00 11.98 354 ALA B O 1
ATOM 5612 N N . THR B 1 365 ? -7.864 -56.664 -3.570 1.00 10.46 355 THR B N 1
ATOM 5613 C CA . THR B 1 365 ? -6.509 -57.297 -3.419 1.00 11.17 355 THR B CA 1
ATOM 5614 C C . THR B 1 365 ? -6.675 -58.744 -3.048 1.00 11.75 355 THR B C 1
ATOM 5615 O O . THR B 1 365 ? -5.960 -59.598 -3.650 1.00 11.63 355 THR B O 1
ATOM 5619 N N . GLY B 1 366 ? -7.607 -59.107 -2.156 1.00 12.91 356 GLY B N 1
ATOM 5620 C CA . GLY B 1 366 ? -7.681 -60.510 -1.723 1.00 13.37 356 GLY B CA 1
ATOM 5621 C C . GLY B 1 366 ? -7.981 -61.437 -2.916 1.00 12.28 356 GLY B C 1
ATOM 5622 O O . GLY B 1 366 ? -7.484 -62.580 -2.986 1.00 12.33 356 GLY B O 1
ATOM 5623 N N . ALA B 1 367 ? -8.791 -60.957 -3.874 1.00 12.00 357 ALA B N 1
ATOM 5624 C CA . ALA B 1 367 ? -9.240 -61.809 -4.969 1.00 11.74 357 ALA B CA 1
ATOM 5625 C C . ALA B 1 367 ? -8.069 -62.197 -5.914 1.00 12.22 357 ALA B C 1
ATOM 5626 O O . ALA B 1 367 ? -8.188 -63.097 -6.753 1.00 13.48 357 ALA B O 1
ATOM 5628 N N . GLN B 1 368 ? -6.952 -61.467 -5.815 1.00 11.52 358 GLN B N 1
ATOM 5629 C CA A GLN B 1 368 ? -5.773 -61.794 -6.638 0.50 10.50 358 GLN B CA 1
ATOM 5630 C CA B GLN B 1 368 ? -5.746 -61.768 -6.625 0.50 10.76 358 GLN B CA 1
ATOM 5631 C C . GLN B 1 368 ? -5.009 -63.019 -6.142 1.00 11.56 358 GLN B C 1
ATOM 5632 O O . GLN B 1 368 ? -4.113 -63.518 -6.855 1.00 13.79 358 GLN B O 1
ATOM 5643 N N . PHE B 1 369 ? -5.356 -63.530 -4.970 1.00 12.07 359 PHE B N 1
ATOM 5644 C CA . PHE B 1 369 ? -4.586 -64.645 -4.373 1.00 12.98 359 PHE B CA 1
ATOM 5645 C C . PHE B 1 369 ? -5.418 -65.912 -4.243 1.00 11.80 359 PHE B C 1
ATOM 5646 O O . PHE B 1 369 ? -6.554 -65.855 -3.775 1.00 13.69 359 PHE B O 1
ATOM 5654 N N . PRO B 1 370 ? -4.797 -67.079 -4.516 1.00 12.45 360 PRO B N 1
ATOM 5655 C CA . PRO B 1 370 ? -5.474 -68.349 -4.260 1.00 12.88 360 PRO B CA 1
ATOM 5656 C C . PRO B 1 370 ? -5.704 -68.545 -2.755 1.00 12.23 360 PRO B C 1
ATOM 5657 O O . PRO B 1 370 ? -6.602 -69.318 -2.406 1.00 13.77 360 PRO B O 1
ATOM 5661 N N . ALA B 1 371 ? -4.918 -67.929 -1.884 1.00 13.33 361 ALA B N 1
ATOM 5662 C CA . ALA B 1 371 ? -5.003 -68.233 -0.463 1.00 13.75 361 ALA B CA 1
ATOM 5663 C C . ALA B 1 371 ? -4.375 -67.069 0.260 1.00 12.99 361 ALA B C 1
ATOM 5664 O O . ALA B 1 371 ? -3.491 -66.353 -0.291 1.00 15.35 361 ALA B O 1
ATOM 5666 N N . TYR B 1 372 ? -4.734 -66.938 1.531 1.00 12.80 362 TYR B N 1
ATOM 5667 C CA . TYR B 1 372 ? -4.080 -66.001 2.445 1.00 13.12 362 TYR B CA 1
ATOM 5668 C C . TYR B 1 372 ? -3.053 -66.792 3.278 1.00 16.04 362 TYR B C 1
ATOM 5669 O O . TYR B 1 372 ? -3.141 -67.994 3.436 1.00 17.05 362 TYR B O 1
ATOM 5678 N N . GLN B 1 373 ? -2.097 -66.033 3.816 1.00 16.17 363 GLN B N 1
ATOM 5679 C CA . GLN B 1 373 ? -1.179 -66.602 4.833 1.00 16.05 363 GLN B CA 1
ATOM 5680 C C . GLN B 1 373 ? -1.616 -65.983 6.170 1.00 15.42 363 GLN B C 1
ATOM 5681 O O . GLN B 1 373 ? -1.434 -64.726 6.338 1.00 17.42 363 GLN B O 1
ATOM 5687 N N . ALA B 1 374 ? -2.260 -66.783 7.040 1.00 17.30 364 ALA B N 1
ATOM 5688 C CA . ALA B 1 374 ? -2.818 -66.263 8.320 1.00 17.32 364 ALA B CA 1
ATOM 5689 C C . ALA B 1 374 ? -1.700 -66.242 9.371 1.00 19.26 364 ALA B C 1
ATOM 5690 O O . ALA B 1 374 ? -1.138 -67.287 9.670 1.00 20.18 364 ALA B O 1
ATOM 5692 N N . LEU B 1 375 ? -1.298 -65.042 9.748 1.00 17.13 365 LEU B N 1
ATOM 5693 C CA . LEU B 1 375 ? -0.129 -64.802 10.606 1.00 20.49 365 LEU B CA 1
ATOM 5694 C C . LEU B 1 375 ? -0.532 -64.802 12.072 1.00 19.71 365 LEU B C 1
ATOM 5695 O O . LEU B 1 375 ? -1.285 -63.889 12.501 1.00 20.47 365 LEU B O 1
ATOM 5700 N N . ALA B 1 376 ? -0.039 -65.780 12.834 1.00 22.53 366 ALA B N 1
ATOM 5701 C CA . ALA B 1 376 ? -0.253 -65.831 14.283 1.00 22.91 366 ALA B CA 1
ATOM 5702 C C . ALA B 1 376 ? 0.735 -64.968 15.088 1.00 24.99 366 ALA B C 1
ATOM 5703 O O . ALA B 1 376 ? 1.749 -64.473 14.536 1.00 25.90 366 ALA B O 1
ATOM 5705 N N . ALA B 1 377 ? 0.442 -64.724 16.369 1.00 29.95 367 ALA B N 1
ATOM 5706 C CA . ALA B 1 377 ? 1.264 -63.848 17.197 1.00 32.86 367 ALA B CA 1
ATOM 5707 C C . ALA B 1 377 ? 2.689 -64.409 17.280 1.00 31.51 367 ALA B C 1
ATOM 5708 O O . ALA B 1 377 ? 3.616 -63.626 17.424 1.00 35.04 367 ALA B O 1
ATOM 5710 N N . ASP B 1 378 ? 2.875 -65.729 17.170 1.00 35.25 368 ASP B N 1
ATOM 5711 C CA . ASP B 1 378 ? 4.232 -66.353 17.267 1.00 30.58 368 ASP B CA 1
ATOM 5712 C C . ASP B 1 378 ? 5.108 -66.174 15.972 1.00 26.96 368 ASP B C 1
ATOM 5713 O O . ASP B 1 378 ? 6.262 -66.650 15.916 1.00 35.12 368 ASP B O 1
ATOM 5718 N N . GLY B 1 379 ? 4.548 -65.539 14.936 1.00 25.79 369 GLY B N 1
ATOM 5719 C CA . GLY B 1 379 ? 5.226 -65.345 13.668 1.00 25.95 369 GLY B CA 1
ATOM 5720 C C . GLY B 1 379 ? 5.021 -66.426 12.613 1.00 23.49 369 GLY B C 1
ATOM 5721 O O . GLY B 1 379 ? 5.497 -66.244 11.471 1.00 28.32 369 GLY B O 1
ATOM 5722 N N . SER B 1 380 ? 4.375 -67.554 13.005 1.00 26.00 370 SER B N 1
ATOM 5723 C CA . SER B 1 380 ? 3.985 -68.699 12.197 1.00 24.72 370 SER B CA 1
ATOM 5724 C C . SER B 1 380 ? 2.874 -68.259 11.235 1.00 27.91 370 SER B C 1
ATOM 5725 O O . SER B 1 380 ? 1.998 -67.450 11.654 1.00 23.35 370 SER B O 1
ATOM 5728 N N . VAL B 1 381 ? 2.881 -68.752 9.973 1.00 24.90 371 VAL B N 1
ATOM 5729 C CA . VAL B 1 381 ? 1.743 -68.580 9.114 1.00 20.34 371 VAL B CA 1
ATOM 5730 C C . VAL B 1 381 ? 1.071 -69.918 8.762 1.00 20.93 371 VAL B C 1
ATOM 5731 O O . VAL B 1 381 ? 1.712 -71.007 8.823 1.00 24.03 371 VAL B O 1
ATOM 5735 N N . GLN B 1 382 ? -0.206 -69.839 8.368 1.00 22.20 372 GLN B N 1
ATOM 5736 C CA . GLN B 1 382 ? -0.921 -71.016 7.884 1.00 21.93 372 GLN B CA 1
ATOM 5737 C C . GLN B 1 382 ? -1.613 -70.642 6.618 1.00 17.61 372 GLN B C 1
ATOM 5738 O O . GLN B 1 382 ? -2.101 -69.509 6.527 1.00 19.74 372 GLN B O 1
ATOM 5744 N N . THR B 1 383 ? -1.765 -71.555 5.660 1.00 19.19 373 THR B N 1
ATOM 5745 C CA . THR B 1 383 ? -2.359 -71.175 4.382 1.00 17.86 373 THR B CA 1
ATOM 5746 C C . THR B 1 383 ? -3.883 -71.323 4.524 1.00 16.34 373 THR B C 1
ATOM 5747 O O . THR B 1 383 ? -4.383 -72.415 4.898 1.00 19.72 373 THR B O 1
ATOM 5751 N N . TRP B 1 384 ? -4.624 -70.242 4.219 1.00 16.62 374 TRP B N 1
ATOM 5752 C CA . TRP B 1 384 ? -6.090 -70.231 4.265 1.00 17.44 374 TRP B CA 1
ATOM 5753 C C . TRP B 1 384 ? -6.600 -70.001 2.877 1.00 14.48 374 TRP B C 1
ATOM 5754 O O . TRP B 1 384 ? -6.524 -68.875 2.345 1.00 15.22 374 TRP B O 1
ATOM 5765 N N . GLU B 1 385 ? -7.088 -71.068 2.224 1.00 14.79 375 GLU B N 1
ATOM 5766 C CA . GLU B 1 385 ? -7.555 -70.960 0.829 1.00 15.32 375 GLU B CA 1
ATOM 5767 C C . GLU B 1 385 ? -8.751 -70.003 0.730 1.00 13.26 375 GLU B C 1
ATOM 5768 O O . GLU B 1 385 ? -9.529 -69.852 1.702 1.00 14.53 375 GLU B O 1
ATOM 5774 N N . ARG B 1 386 ? -8.910 -69.422 -0.437 1.00 12.34 376 ARG B N 1
ATOM 5775 C CA . ARG B 1 386 ? -10.130 -68.646 -0.703 1.00 11.53 376 ARG B CA 1
ATOM 5776 C C . ARG B 1 386 ? -10.590 -68.964 -2.098 1.00 13.53 376 ARG B C 1
ATOM 5777 O O . ARG B 1 386 ? -9.841 -69.522 -2.936 1.00 15.97 376 ARG B O 1
ATOM 5785 N N . LEU B 1 387 ? -11.831 -68.570 -2.426 1.00 12.61 377 LEU B N 1
ATOM 5786 C CA . LEU B 1 387 ? -12.451 -68.955 -3.719 1.00 12.80 377 LEU B CA 1
ATOM 5787 C C . LEU B 1 387 ? -12.104 -67.921 -4.813 1.00 12.30 377 LEU B C 1
ATOM 5788 O O . LEU B 1 387 ? -12.072 -66.700 -4.560 1.00 14.38 377 LEU B O 1
ATOM 5793 N N . HIS B 1 388 ? -11.884 -68.461 -6.010 1.00 11.88 378 HIS B N 1
ATOM 5794 C CA . HIS B 1 388 ? -11.680 -67.652 -7.225 1.00 11.60 378 HIS B CA 1
ATOM 5795 C C . HIS B 1 388 ? -12.701 -68.073 -8.264 1.00 11.83 378 HIS B C 1
ATOM 5796 O O . HIS B 1 388 ? -12.934 -69.254 -8.483 1.00 15.58 378 HIS B O 1
ATOM 5803 N N . GLY B 1 389 ? -13.284 -67.066 -8.940 1.00 13.02 379 GLY B N 1
ATOM 5804 C CA . GLY B 1 389 ? -14.167 -67.354 -10.065 1.00 13.79 379 GLY B CA 1
ATOM 5805 C C . GLY B 1 389 ? -15.632 -67.570 -9.688 1.00 11.70 379 GLY B C 1
ATOM 5806 O O . GLY B 1 389 ? -16.059 -67.015 -8.650 1.00 13.94 379 GLY B O 1
ATOM 5807 N N . TRP B 1 390 ? -16.378 -68.285 -10.542 1.00 11.93 380 TRP B N 1
ATOM 5808 C CA . TRP B 1 390 ? -17.829 -68.391 -10.428 1.00 10.91 380 TRP B CA 1
ATOM 5809 C C . TRP B 1 390 ? -18.253 -69.828 -10.532 1.00 14.05 380 TRP B C 1
ATOM 5810 O O . TRP B 1 390 ? -17.406 -70.697 -10.816 1.00 18.53 380 TRP B O 1
#

Secondary structure (DSSP, 8-state):
--BTTTS-SSEEEEEHHHHHHHHHHHHHHHHHHT-EE--BGGGT--HHHHHHHHHTT--SEEESSHHHHHHHHHTT--EEEE-S---GGGHHHHHHHHHTT-EEEEEE-SHHHHHHHHHHHHHHT---EEEEEEESSSSSSSEETT-HHHHHHHHHHHHHTT-EEEEEE---GGGGG--SHHHHHHHHHHHHHHHHHHHHHHHHTT----EEEE--HHHHHH-S--TT--EE---GGGT--HHHHHHTSS-GGG--EEEEEEEEEEEGGGTEEEES--HHHH-S--GGGGSSS--BT-EEE-TT--EEEEEEEEEE-SS-EEEEETTS---TTHHHHS-TT-EEEEE-S-HHHHHHT-SEEEEE-TTSBEEEEE-----/-HHHHHHHHH--BTTTS-SSEEEEEHHHHHHHHHHHHHHHHHHT-EE--BGGGT--HHHHHHHHHTT--SEEESSHHHHHHHHHTT--EEEE-S---GGGHHHHHHHHHTT-EEEEEE-SHHHHHHHHHHHHHHT---EEEEEEESSSSSS-EETT-HHHHHHHHHHHHHTT-EEEEEE---GGGGG--SHHHHHHHHHHHHHHHHHHHHHHHHTT----EEEE--HHHHHH-S--TT--EE---GGGT--HHHHHHTSS-GGG--EEEEEEEEEEEGGGTEEEES--HHHH-S--GGGGSSS--BT-EEE-TTS-EEEEEEEEEE-SS-EEEEETTS---TTHHHHS-TT-EEEEE-S-HHHHHTT-SEEEEE-TTSBEEEEE-----

Nearest PDB structures (foldseek):
  3wqc-assembly1_A  TM=1.003E+00  e=1.099E-85  Delftia sp. HT23
  3wqg-assembly1_A  TM=1.002E+00  e=1.152E-82  Delftia sp. HT23
  4pb3-assembly1_B  TM=1.001E+00  e=1.559E-82  Delftia sp. HT23
  3llx-assembly1_A-2  TM=9.632E-01  e=6.517E-49  Idiomarina loihiensis L2TR
  3anu-assembly1_A-2  TM=9.310E-01  e=6.489E-34  Gallus gallus